Protein AF-A0A1V8UV43-F1 (afdb_monomer_lite)

Foldseek 3Di:
DVVVLVVLVPDPPHDLVVSLVVLVVVLVVCVVVVFDWDAQCPDPVDRIDTNVVSVVVSLVSVLVVLVVVLVVCLPPALVVLLVSLVLLLVLLVVVPDPDDDDDDDDDSNPPDPPSNSVVLNPDDLVVVLVSLCSNLVSCVVVVNLQVSLLSLLVNLVSLLVVCVDPCLVPDDPVVVVVSLVVSLVVLLVSLVVSLVSVVVDLCNNQPDDPVSLVSSLVSLVSSLVSLVVVVVVVVCCVVVVDPDDDDPVSNVVNVVVVLSSLLSNVSSLVVVLSSLVNCCVVCVVVCVPSLQVSVVSLLVVCVVCLLVLSCCHPVNPSLVVVQVSLVVNVPHPPSLLVNQQSLCLAAVQRLDLDCVPSHDHSVHDYDPADAQVSLVVSLVSLLVSCVVDDLLVVLVGPSLVSLVRSVVNHDDDDQDPLLVVQLVQLVCLLQAADFPVLLVQLQQLHDQDTPGDADDCVRPVCLVSCSLVSQLSSLLSNVVVDDDPAQDPLVSLVSSLVSLSSSCSNPVLDLVSLLSNLVSLVVVLLSLLRWLVCVAPVVVVSLSSLSNSLSSLSSSSSSCSVPPDPDPCRLVVLLVSLQVNLVSLVVCCDPPNVLVSQDQPPQWDWDQDPVGTDIDRPHDTDFSLNSLVSSLVSLVSSCVSVVLALLSLLVNLVSLLCQVPPDPVSVPDDDDDRDALVSSLVSLLSSLVSQDDPPPDPPPPDQGDCSSLLVLLVSLVVCVVVVRDFLVSSVVSNVSDPLLPPQDRDPHDDLQDQNNLVSSLSSLVSSCVSGPVLQCVVSLLVNLVSLLSGHDPCVVDPPLVNNLNSLVSSLVSCPVRAADPLRDGDHHADPSHRRNVRQVVVLVVLLSNLVSCLSNLPLPSLLSNLLNLLVCVGSHNPSLVSNVSSLVSNLVSLCVQQVFDAPLLVVQLVVDDPVRCVLLLPLLLVCLAPDDAPRHSLSVSLVSLVVVLVSCVVSDDCVSSLRSNSRSLSVSCVPVSVVRSVVVVVVVVVVVVPDDDDDDDDDDDDDDDDDPDPPDDDDDDDDDDDDDDDDDDDDDDDDDDDDDDDDDDDDGDDSVNSVVSSVSSHPPPPPPDDDDDDDDDDDDDDDDDDDDDDDDDDDDDDDDDDDDDDDDDDDDDDDDDDDDDDDDDDDDDDDDDDDDDDDDDDDDDDDDDDDDDDDDDDDDDDDDDDDDDDDDDDDDDDDDDDDDDDD

pLDDT: mean 76.04, std 21.39, range [23.05, 97.5]

Sequence (1191 aa):
MWCTTLHVAASPTSEQHHVLECMQDLRAELVVNDSPVILLHNNAVMPEISIAILDCKISELSNRDFFAKLAETGSGNPIATIESLEPLLEAMQEGTTDCDDGEQQSNATDSVPSALLQFVSESSTSVKLALWQRLGDAYLAIEYPPMAVGCSFRMLRLVVDDLQGDEFTSATTLDRRSMVLKCIRTSQVLVAELFAHVKDSPAALSCLDDNRLADAVSVLGELLHLLQVFNIFEDGIQVGRVQAPGDDTDVRTFDAVATGVHECQLQIWIIVYGMLNELMKQNGEAYPSPVEDKFDFLRTLHRNLGIRGTCSGLNRFFVRLLKDEFLSMTHVEGYDNEQAQVLYDLYGINCFLNPSFELIEHHCMHDAFIDKGAAMQAVDLLLVQADKLPIRELVRHTLKDTIEKVHGSTTRKKPTEAILRNRSIIRTFLNSPIRPLDLYGCLKGEGSELDVSPVPEADSPLAAKGWYFMIGHISLVKFKSQKRTGPSPSEDVEIAIAFFNQSLEYSTDEWEVWFRLAQAHDTKLEEALWQAEKLNTHMADILQLQRAAIHCYIKALALANRSADLAFDTPKKMTELYADFGMRMYSSAQPPFSMLAFAADGNDRWLSLASGMTQTKTYKPLQRYTAWRFTKEMLTRATRGRPHDWHLQYMLAKVMWKMLTASEGDRQLRTAPPPSPQAVLNALTRAIELVPGKRDSRDTKFQPILEPHYKLVSIAHKLLSSNMIETTQAKAALQATPYIRGVDVPATYDTASTEWPDFMLAVLKNLRAADKSNWHHRISWRMAQVLYDRPVDVEKLGGAEVLRLKATAAKDEMTKHMFSKVMALQIWRPEAERAGRHFVFTTRYVEFIIQCLEQLKDRTSMEMLAKRIRKRTAEYFEHTALWQKLCNAYLRLMRNHAALSEGLETSTFSAVTHEDFDERKVPLQDWMQDTEAGGNPALDVLREVQELKKTNGGLVKVAPIDDLIGDAYAFLFNTIGKTLWLEEQRVKAEELARQPPKVPTPPPRNPAMDFSHIMNSIMGVDGALDQPAKPAVPAPTPTPAVPEAPPRRKPGIGRREIRACAEGCFPKATAQNGTRVVGPIPDHPRVQVVINSSLAELGEAVSAETSAPPSVHDDADDESDLSEFEEEVQEERKPMFPGLAVIGAEESEGFDTAEEGGEGEGGDVEMAEAATGPEMLEPVEAKEGDAQVGA

Secondary structure (DSSP, 8-state):
-HHHHHHHHT-TTS-HHHHHHHHHHHHHHHHHTT---EE-TT-SS-SEE-HHHHHHHHHHHHHHHHHHHHHHHTTT-HHHHHHHHHHHHHHHHHTT----------S-GGGS-HHHHHHHHHS-HHHHHHHHHHHHHHHHHTT-HHHHHHHHHHHHHHHHHTTTSHHHHHS-HHHHHHHHHHHHHHHHHHHHHHHHHHHH-TTTTTT--HHHHHHHHHHHHHHHHHHHHHHHHHHHHHTTSSPPPSSHHHHHHHHHHHHHHHHHHHHHHHHHHHHHHHHHHH-TTT-S-HHHHHHHHHHHHHHHHHHTT-TTHHHHHHHHHHHHHHTT-TTSTTHHHHHHHHHHHHH-----S-HHHH---------SS--HHHHHHHHHHHHHHHHTS-HHHHTTSTHHHHHHHHHHHS--PPPPHHHHHHHHHHHHHHHSPPPHHHHHHHTTT-S----PPP--GGG-HHHHTTHHHHHHHHHHHHHHHS--SS----HHHHHHHHHHHHHHHH-S--HHHHHHHHHHHHHHHHHHTT-HHHHHH-HHHHHHHHHHHHHHHHHHHHHHHHH----TTHHHHHHHHHHHHHHHHHHHTSTTTTTGGG--TT-EEEEEETTEEEEEESSPPPPHHHHHHHHHHHHHHHHHH-TT-HHHHHHHHHHHHHHHT--TTTT-SS--PPPPHHHHHHHHHHHHHTSPP--SSS-TT-----HHHHHHHHHHHHHHHTTSS-HHHHHHHHTTSGGGTTSPPPSS--TT-SHHHHHHHHHHHHHHHH-TT---HHHHHHHHHHHHH----TTSS-HHHHHHHHHHHHHHHHHHHTB-TTS-B--PPPTTSPTTHHHHHHHHHHHHHHHHHHHHT-HHHHHHHHHHHHH-GGGSTTHHHHHHHHHHHHHHHHHHHTTPPTTHHHHHHTSS-HHHHHHHHHHHHHHHHHSPTTS-HHHHHHHHHHHHHHHHTTSS-SHHHHHHHHHHHHHHHHTHHHHHHHHHHHHHHHHHHSSPP---------------S--S----------------------------PPP----PPPHHHHHHHHHTTS-------------------------------------------------------------------PPSSTT----------------------------------PPP-PPPPPPP-------

Radius of gyration: 54.2 Å; chains: 1; bounding box: 112×106×201 Å

Structure (mmCIF, N/CA/C/O backbone):
data_AF-A0A1V8UV43-F1
#
_entry.id   AF-A0A1V8UV43-F1
#
loop_
_atom_site.group_PDB
_atom_site.id
_atom_site.type_symbol
_atom_site.label_atom_id
_atom_site.label_alt_id
_atom_site.label_comp_id
_atom_site.label_asym_id
_atom_site.label_entity_id
_atom_site.label_seq_id
_atom_site.pdbx_PDB_ins_code
_atom_site.Cartn_x
_atom_site.Cartn_y
_atom_site.Cartn_z
_atom_site.occupancy
_atom_site.B_iso_or_equiv
_atom_site.auth_seq_id
_atom_site.auth_comp_id
_atom_site.auth_asym_id
_atom_site.auth_atom_id
_atom_site.pdbx_PDB_model_num
ATOM 1 N N . MET A 1 1 ? 59.336 10.855 -92.381 1.00 72.00 1 MET A N 1
ATOM 2 C CA . MET A 1 1 ? 58.370 10.814 -91.267 1.00 72.00 1 MET A CA 1
ATOM 3 C C . MET A 1 1 ? 58.977 10.219 -90.014 1.00 72.00 1 MET A C 1
ATOM 5 O O . MET A 1 1 ? 59.249 11.000 -89.124 1.00 72.00 1 MET A O 1
ATOM 9 N N . TRP A 1 2 ? 59.308 8.924 -89.951 1.00 76.12 2 TRP A N 1
ATOM 10 C CA . TRP A 1 2 ? 59.811 8.302 -88.711 1.00 76.12 2 TRP A CA 1
ATOM 11 C C . TRP A 1 2 ? 60.968 9.048 -88.010 1.00 76.12 2 TRP A C 1
ATOM 13 O O . TRP A 1 2 ? 60.854 9.336 -86.823 1.00 76.12 2 TRP A O 1
ATOM 23 N N . CYS A 1 3 ? 62.032 9.459 -88.722 1.00 76.00 3 CYS A N 1
ATOM 24 C CA . CYS A 1 3 ? 63.126 10.244 -88.114 1.00 76.00 3 CYS A CA 1
ATOM 25 C C . CYS A 1 3 ? 62.643 11.582 -87.528 1.00 76.00 3 CYS A C 1
ATOM 27 O O . CYS A 1 3 ? 63.173 12.046 -86.524 1.00 76.00 3 CYS A O 1
ATOM 29 N N . THR A 1 4 ? 61.650 12.203 -88.166 1.00 78.44 4 THR A N 1
ATOM 30 C CA . THR A 1 4 ? 61.035 13.461 -87.731 1.00 78.44 4 THR A CA 1
ATOM 31 C C . THR A 1 4 ? 60.205 13.228 -86.474 1.00 78.44 4 THR A C 1
ATOM 33 O O . THR A 1 4 ? 60.427 13.908 -85.481 1.00 78.44 4 THR A O 1
ATOM 36 N N . THR A 1 5 ? 59.340 12.211 -86.477 1.00 77.06 5 THR A N 1
ATOM 37 C CA . THR A 1 5 ? 58.528 11.804 -85.323 1.00 77.06 5 THR A CA 1
ATOM 38 C C . THR A 1 5 ? 59.403 11.481 -84.106 1.00 77.06 5 THR A C 1
ATOM 40 O O . THR A 1 5 ? 59.110 11.937 -83.008 1.00 77.06 5 THR A O 1
ATOM 43 N N . LEU A 1 6 ? 60.528 10.776 -84.292 1.00 75.25 6 LEU A N 1
ATOM 44 C CA . LEU A 1 6 ? 61.485 10.468 -83.218 1.00 75.25 6 LEU A CA 1
ATOM 45 C C . LEU A 1 6 ? 62.240 11.698 -82.707 1.00 75.25 6 LEU A C 1
ATOM 47 O O . LEU A 1 6 ? 62.498 11.803 -81.512 1.00 75.25 6 LEU A O 1
ATOM 51 N N . HIS A 1 7 ? 62.605 12.625 -83.594 1.00 75.94 7 HIS A N 1
ATOM 52 C CA . HIS A 1 7 ? 63.285 13.855 -83.194 1.00 75.94 7 HIS A CA 1
ATOM 53 C C . HIS A 1 7 ? 62.355 14.793 -82.417 1.00 75.94 7 HIS A C 1
ATOM 55 O O . HIS A 1 7 ? 62.774 15.371 -81.417 1.00 75.94 7 HIS A O 1
ATOM 61 N N . VAL A 1 8 ? 61.088 14.890 -82.837 1.00 77.44 8 VAL A N 1
ATOM 62 C CA . VAL A 1 8 ? 60.040 15.604 -82.098 1.00 77.44 8 VAL A CA 1
ATOM 63 C C . VAL A 1 8 ? 59.812 14.916 -80.750 1.00 77.44 8 VAL A C 1
ATOM 65 O O . VAL A 1 8 ? 59.919 15.583 -79.732 1.00 77.44 8 VAL A O 1
ATOM 68 N N . ALA A 1 9 ? 59.654 13.587 -80.713 1.00 69.06 9 ALA A N 1
ATOM 69 C CA . ALA A 1 9 ? 59.487 12.821 -79.472 1.00 69.06 9 ALA A CA 1
ATOM 70 C C . ALA A 1 9 ? 60.664 12.944 -78.481 1.00 69.06 9 ALA A C 1
ATOM 72 O O . ALA A 1 9 ? 60.466 12.824 -77.275 1.00 69.06 9 ALA A O 1
ATOM 73 N N . ALA A 1 10 ? 61.888 13.162 -78.973 1.00 68.19 10 ALA A N 1
ATOM 74 C CA . ALA A 1 10 ? 63.087 13.336 -78.151 1.00 68.19 10 ALA A CA 1
ATOM 75 C C . ALA A 1 10 ? 63.312 14.788 -77.683 1.00 68.19 10 ALA A C 1
ATOM 77 O O . ALA A 1 10 ? 64.237 15.042 -76.907 1.00 68.19 10 ALA A O 1
ATOM 78 N N . SER A 1 11 ? 62.509 15.749 -78.156 1.00 74.06 11 SER A N 1
ATOM 79 C CA . SER A 1 11 ? 62.650 17.160 -77.798 1.00 74.06 11 SER A CA 1
ATOM 80 C C . SER A 1 11 ? 61.930 17.476 -76.480 1.00 74.06 11 SER A C 1
ATOM 82 O O . SER A 1 11 ? 60.718 17.268 -76.392 1.00 74.06 11 SER A O 1
ATOM 84 N N . PRO A 1 12 ? 62.610 18.057 -75.473 1.00 59.50 12 PRO A N 1
ATOM 85 C CA . PRO A 1 12 ? 62.008 18.366 -74.173 1.00 59.50 12 PRO A CA 1
ATOM 86 C C . PRO A 1 12 ? 60.977 19.508 -74.212 1.00 59.50 12 PRO A C 1
ATOM 88 O O . PRO A 1 12 ? 60.305 19.745 -73.217 1.00 59.50 12 PRO A O 1
ATOM 91 N N . THR A 1 13 ? 60.854 20.232 -75.331 1.00 62.19 13 THR A N 1
ATOM 92 C CA . THR A 1 13 ? 59.917 21.360 -75.502 1.00 62.19 13 THR A CA 1
ATOM 93 C C . THR A 1 13 ? 58.702 21.014 -76.364 1.00 62.19 13 THR A C 1
ATOM 95 O O . THR A 1 13 ? 57.970 21.915 -76.766 1.00 62.19 13 THR A O 1
ATOM 98 N N . SER A 1 14 ? 58.533 19.749 -76.747 1.00 65.38 14 SER A N 1
ATOM 99 C CA . SER A 1 14 ? 57.455 19.322 -77.639 1.00 65.38 14 SER A CA 1
ATOM 100 C C . SER A 1 14 ? 56.206 18.921 -76.849 1.00 65.38 14 SER A C 1
ATOM 102 O O . SER A 1 14 ? 56.296 18.196 -75.860 1.00 65.38 14 SER A O 1
ATOM 104 N N . GLU A 1 15 ? 55.034 19.397 -77.278 1.00 69.00 15 GLU A N 1
ATOM 105 C CA . GLU A 1 15 ? 53.761 18.951 -76.708 1.00 69.00 15 GLU A CA 1
ATOM 106 C C . GLU A 1 15 ? 53.518 17.485 -77.088 1.00 69.00 15 GLU A C 1
ATOM 108 O O . GLU A 1 15 ? 53.591 17.104 -78.258 1.00 69.00 15 GLU A O 1
ATOM 113 N N . GLN A 1 16 ? 53.213 16.648 -76.095 1.00 64.06 16 GLN A N 1
ATOM 114 C CA . GLN A 1 16 ? 53.036 15.203 -76.277 1.00 64.06 16 GLN A CA 1
ATOM 115 C C . GLN A 1 16 ? 51.891 14.864 -77.254 1.00 64.06 16 GLN A C 1
ATOM 117 O O . GLN A 1 16 ? 51.962 13.854 -77.952 1.00 64.06 16 GLN A O 1
ATOM 122 N N . HIS A 1 17 ? 50.892 15.744 -77.384 1.00 70.00 17 HIS A N 1
ATOM 123 C CA . HIS A 1 17 ? 49.830 15.646 -78.391 1.00 70.00 17 HIS A CA 1
ATOM 124 C C . HIS A 1 17 ? 50.377 15.694 -79.826 1.00 70.00 17 HIS A C 1
ATOM 126 O O . HIS A 1 17 ? 50.012 14.869 -80.659 1.00 70.00 17 HIS A O 1
ATOM 132 N N . HIS A 1 18 ? 51.342 16.578 -80.087 1.00 75.50 18 HIS A N 1
ATOM 133 C CA . HIS A 1 18 ? 51.985 16.686 -81.393 1.00 75.50 18 HIS A CA 1
ATOM 134 C C . HIS A 1 18 ? 52.838 15.448 -81.721 1.00 75.50 18 HIS A C 1
ATOM 136 O O . HIS A 1 18 ? 52.932 15.027 -82.874 1.00 75.50 18 HIS A O 1
ATOM 142 N N . VAL A 1 19 ? 53.430 14.814 -80.701 1.00 73.81 19 VAL A N 1
ATOM 143 C CA . VAL A 1 19 ? 54.141 13.533 -80.851 1.00 73.81 19 VAL A CA 1
ATOM 144 C C . VAL A 1 19 ? 53.171 12.406 -81.222 1.00 73.81 19 VAL A C 1
ATOM 146 O O . VAL A 1 19 ? 53.498 11.593 -82.088 1.00 73.81 19 VAL A O 1
ATOM 149 N N . LEU A 1 20 ? 51.984 12.368 -80.604 1.00 74.19 20 LEU A N 1
ATOM 150 C CA . LEU A 1 20 ? 50.927 11.400 -80.917 1.00 74.19 20 LEU A CA 1
ATOM 151 C C . LEU A 1 20 ? 50.393 11.576 -82.345 1.00 74.19 20 LEU A C 1
ATOM 153 O O . LEU A 1 20 ? 50.324 10.585 -83.067 1.00 74.19 20 LEU A O 1
ATOM 157 N N . GLU A 1 21 ? 50.109 12.806 -82.787 1.00 76.56 21 GLU A N 1
ATOM 158 C CA . GLU A 1 21 ? 49.725 13.096 -84.181 1.00 76.56 21 GLU A CA 1
ATOM 159 C C . GLU A 1 21 ? 50.804 12.625 -85.163 1.00 76.56 21 GLU A C 1
ATOM 161 O O . GLU A 1 21 ? 50.521 11.878 -86.095 1.00 76.56 21 GLU A O 1
ATOM 166 N N . CYS A 1 22 ? 52.076 12.943 -84.899 1.00 78.31 22 CYS A N 1
ATOM 167 C CA . CYS A 1 22 ? 53.188 12.510 -85.748 1.00 78.31 22 CYS A CA 1
ATOM 168 C C . CYS A 1 22 ? 53.357 10.977 -85.803 1.00 78.31 22 CYS A C 1
ATOM 170 O O . CYS A 1 22 ? 53.946 10.458 -86.758 1.00 78.31 22 CYS A O 1
ATOM 172 N N . MET A 1 23 ? 52.919 10.243 -84.773 1.00 76.38 23 MET A N 1
ATOM 173 C CA . MET A 1 23 ? 52.890 8.775 -84.777 1.00 76.38 23 MET A CA 1
ATOM 174 C C . MET A 1 23 ? 51.648 8.221 -85.485 1.00 76.38 23 MET A C 1
ATOM 176 O O . MET A 1 23 ? 51.764 7.217 -86.187 1.00 76.38 23 MET A O 1
ATOM 180 N N . GLN A 1 24 ? 50.493 8.879 -85.362 1.00 78.00 24 GLN A N 1
ATOM 181 C CA . GLN A 1 24 ? 49.272 8.534 -86.096 1.00 78.00 24 GLN A CA 1
ATOM 182 C C . GLN A 1 24 ? 49.420 8.777 -87.603 1.00 78.00 24 GLN A C 1
ATOM 184 O O . GLN A 1 24 ? 49.025 7.919 -88.388 1.00 78.00 24 GLN A O 1
ATOM 189 N N . ASP A 1 25 ? 50.074 9.864 -88.013 1.00 80.81 25 ASP A N 1
ATOM 190 C CA . ASP A 1 25 ? 50.409 10.144 -89.413 1.00 80.81 25 ASP A CA 1
ATOM 191 C C . ASP A 1 25 ? 51.351 9.077 -89.982 1.00 80.81 25 ASP A C 1
ATOM 193 O O . ASP A 1 25 ? 51.150 8.556 -91.080 1.00 80.81 25 ASP A O 1
ATOM 197 N N . LEU A 1 26 ? 52.361 8.681 -89.197 1.00 79.00 26 LEU A N 1
ATOM 198 C CA . LEU A 1 26 ? 53.272 7.601 -89.570 1.00 79.00 26 LEU A CA 1
ATOM 199 C C . LEU A 1 26 ? 52.536 6.255 -89.701 1.00 79.00 26 LEU A C 1
ATOM 201 O O . LEU A 1 26 ? 52.843 5.478 -90.606 1.00 79.00 26 LEU A O 1
ATOM 205 N N . ARG A 1 27 ? 51.560 5.986 -88.827 1.00 79.12 27 ARG A N 1
ATOM 206 C CA . ARG A 1 27 ? 50.685 4.810 -88.904 1.00 79.12 27 ARG A CA 1
ATOM 207 C C . ARG A 1 27 ? 49.801 4.850 -90.150 1.00 79.12 27 ARG A C 1
ATOM 209 O O . ARG A 1 27 ? 49.737 3.852 -90.862 1.00 79.12 27 ARG A O 1
ATOM 216 N N . ALA A 1 28 ? 49.145 5.977 -90.426 1.00 79.50 28 ALA A N 1
ATOM 217 C CA . ALA A 1 28 ? 48.276 6.150 -91.589 1.00 79.50 28 ALA A CA 1
ATOM 218 C C . ALA A 1 28 ? 49.035 5.873 -92.894 1.00 79.50 28 ALA A C 1
ATOM 220 O O . ALA A 1 28 ? 48.550 5.149 -93.760 1.00 79.50 28 ALA A O 1
ATOM 221 N N . GLU A 1 29 ? 50.273 6.350 -92.990 1.00 79.31 29 GLU A N 1
ATOM 222 C CA . GLU A 1 29 ? 51.135 6.110 -94.146 1.00 79.31 29 GLU A CA 1
ATOM 223 C C . GLU A 1 29 ? 51.602 4.654 -94.265 1.00 79.31 29 GLU A C 1
ATOM 225 O O . GLU A 1 29 ? 51.687 4.121 -95.370 1.00 79.31 29 GLU A O 1
ATOM 230 N N . LEU A 1 30 ? 51.841 3.946 -93.159 1.00 76.50 30 LEU A N 1
ATOM 231 C CA . LEU A 1 30 ? 52.144 2.509 -93.217 1.00 76.50 30 LEU A CA 1
ATOM 232 C C . LEU A 1 30 ? 50.931 1.666 -93.628 1.00 76.50 30 LEU A C 1
ATOM 234 O O . LEU A 1 30 ? 51.104 0.684 -94.347 1.00 76.50 30 LEU A O 1
ATOM 238 N N . VAL A 1 31 ? 49.718 2.065 -93.229 1.00 78.31 31 VAL A N 1
ATOM 239 C CA . VAL A 1 31 ? 48.463 1.424 -93.661 1.00 78.31 31 VAL A CA 1
ATOM 240 C C . VAL A 1 31 ? 48.239 1.621 -95.164 1.00 78.31 31 VAL A C 1
ATOM 242 O O . VAL A 1 31 ? 47.899 0.668 -95.859 1.00 78.31 31 VAL A O 1
ATOM 245 N N . VAL A 1 32 ? 48.484 2.828 -95.686 1.00 80.62 32 VAL A N 1
ATOM 246 C CA . VAL A 1 32 ? 48.366 3.137 -97.125 1.00 80.62 32 VAL A CA 1
ATOM 247 C C . VAL A 1 32 ? 49.363 2.336 -97.973 1.00 80.62 32 VAL A C 1
ATOM 249 O O . VAL A 1 32 ? 49.067 2.007 -99.120 1.00 80.62 32 VAL A O 1
ATOM 252 N N . ASN A 1 33 ? 50.523 1.985 -97.415 1.00 75.44 33 ASN A N 1
ATOM 253 C CA . ASN A 1 33 ? 51.597 1.273 -98.113 1.00 75.44 33 ASN A CA 1
ATOM 254 C C . ASN A 1 33 ? 51.599 -0.254 -97.886 1.00 75.44 33 ASN A C 1
ATOM 256 O O . ASN A 1 33 ? 52.646 -0.884 -98.030 1.00 75.44 33 ASN A O 1
ATOM 260 N N . ASP A 1 34 ? 50.446 -0.855 -97.570 1.00 73.50 34 ASP A N 1
ATOM 261 C CA . ASP A 1 34 ? 50.266 -2.314 -97.426 1.00 73.50 34 ASP A CA 1
ATOM 262 C C . ASP A 1 34 ? 50.986 -2.933 -96.203 1.00 73.50 34 ASP A C 1
ATOM 264 O O . ASP A 1 34 ? 51.353 -4.106 -96.187 1.00 73.50 34 ASP A O 1
ATOM 268 N N . SER A 1 35 ? 51.150 -2.153 -95.127 1.00 69.00 35 SER A N 1
ATOM 269 C CA . SER A 1 35 ? 51.679 -2.601 -93.823 1.00 69.00 35 SER A CA 1
ATOM 270 C C . SER A 1 35 ? 53.109 -3.186 -93.843 1.00 69.00 35 SER A C 1
ATOM 272 O O . SER A 1 35 ? 53.335 -4.286 -93.327 1.00 69.00 35 SER A O 1
ATOM 274 N N . PRO A 1 36 ? 54.117 -2.484 -94.398 1.00 71.88 36 PRO A N 1
ATOM 275 C CA . PRO A 1 36 ? 55.473 -3.013 -94.493 1.00 71.88 36 PRO A CA 1
ATOM 276 C C . PRO A 1 36 ? 56.169 -3.021 -93.122 1.00 71.88 36 PRO A C 1
ATOM 278 O O . PRO A 1 36 ? 56.164 -2.023 -92.404 1.00 71.88 36 PRO A O 1
ATOM 281 N N . VAL A 1 37 ? 56.828 -4.132 -92.782 1.00 75.25 37 VAL A N 1
ATOM 282 C CA . VAL A 1 37 ? 57.694 -4.236 -91.595 1.00 75.25 37 VAL A CA 1
ATOM 283 C C . VAL A 1 37 ? 59.095 -3.731 -91.950 1.00 75.25 37 VAL A C 1
ATOM 285 O O . VAL A 1 37 ? 59.798 -4.347 -92.754 1.00 75.25 37 VAL A O 1
ATOM 288 N N . ILE A 1 38 ? 59.516 -2.603 -91.371 1.00 78.06 38 ILE A N 1
ATOM 289 C CA . ILE A 1 38 ? 60.816 -1.972 -91.653 1.00 78.06 38 ILE A CA 1
ATOM 290 C C . ILE A 1 38 ? 61.764 -2.195 -90.469 1.00 78.06 38 ILE A C 1
ATOM 292 O O . ILE A 1 38 ? 61.595 -1.611 -89.402 1.00 78.06 38 ILE A O 1
ATOM 296 N N . LEU A 1 39 ? 62.800 -3.013 -90.670 1.00 74.81 39 LEU A N 1
ATOM 297 C CA . LEU A 1 39 ? 63.810 -3.324 -89.651 1.00 74.81 39 LEU A CA 1
ATOM 298 C C . LEU A 1 39 ? 64.957 -2.303 -89.653 1.00 74.81 39 LEU A C 1
ATOM 300 O O . LEU A 1 39 ? 65.702 -2.169 -90.628 1.00 74.81 39 LEU A O 1
ATOM 304 N N . LEU A 1 40 ? 65.147 -1.622 -88.526 1.00 76.62 40 LEU A N 1
ATOM 305 C CA . LEU A 1 40 ? 66.179 -0.616 -88.297 1.00 76.62 40 LEU A CA 1
ATOM 306 C C . LEU A 1 40 ? 67.235 -1.129 -87.315 1.00 76.62 40 LEU A C 1
ATOM 308 O O . LEU A 1 40 ? 67.244 -0.809 -86.130 1.00 76.62 40 LEU A O 1
ATOM 312 N N . HIS A 1 41 ? 68.199 -1.868 -87.859 1.00 64.44 41 HIS A N 1
ATOM 313 C CA . HIS A 1 41 ? 69.274 -2.550 -87.129 1.00 64.44 41 HIS A CA 1
ATOM 314 C C . HIS A 1 41 ? 70.161 -1.644 -86.239 1.00 64.44 41 HIS A C 1
ATOM 316 O O . HIS A 1 41 ? 70.858 -2.158 -85.372 1.00 64.44 41 HIS A O 1
ATOM 322 N N . ASN A 1 42 ? 70.136 -0.317 -86.427 1.00 67.06 42 ASN A N 1
ATOM 323 C CA . ASN A 1 42 ? 70.947 0.656 -85.675 1.00 67.06 42 ASN A CA 1
ATOM 324 C C . ASN A 1 42 ? 70.127 1.571 -84.741 1.00 67.06 42 ASN A C 1
ATOM 326 O O . ASN A 1 42 ? 70.667 2.565 -84.254 1.00 67.06 42 ASN A O 1
ATOM 330 N N . ASN A 1 43 ? 68.843 1.283 -84.487 1.00 67.62 43 ASN A N 1
ATOM 331 C CA . ASN A 1 43 ? 68.054 2.026 -83.500 1.00 67.62 43 ASN A CA 1
ATOM 332 C C . ASN A 1 43 ? 67.668 1.137 -82.308 1.00 67.62 43 ASN A C 1
ATOM 334 O O . ASN A 1 43 ? 66.892 0.201 -82.452 1.00 67.62 43 ASN A O 1
ATOM 338 N N . ALA A 1 44 ? 68.174 1.473 -81.118 1.00 62.88 44 ALA A N 1
ATOM 339 C CA . ALA A 1 44 ? 67.852 0.775 -79.873 1.00 62.88 44 ALA A CA 1
ATOM 340 C C . ALA A 1 44 ? 66.450 1.104 -79.315 1.00 62.88 44 ALA A C 1
ATOM 342 O O . ALA A 1 44 ? 65.916 0.335 -78.526 1.00 62.88 44 ALA A O 1
ATOM 343 N N . VAL A 1 45 ? 65.861 2.241 -79.701 1.00 62.19 45 VAL A N 1
ATOM 344 C CA . VAL A 1 45 ? 64.586 2.753 -79.161 1.00 62.19 45 VAL A CA 1
ATOM 345 C C . VAL A 1 45 ? 63.374 2.174 -79.900 1.00 62.19 45 VAL A C 1
ATOM 347 O O . VAL A 1 45 ? 62.332 1.945 -79.292 1.00 62.19 45 VAL A O 1
ATOM 350 N N . MET A 1 46 ? 63.500 1.930 -81.207 1.00 69.19 46 MET A N 1
ATOM 351 C CA . MET A 1 46 ? 62.472 1.290 -82.039 1.00 69.19 46 MET A CA 1
ATOM 352 C C . MET A 1 46 ? 63.169 0.528 -83.184 1.00 69.19 46 MET A C 1
ATOM 354 O O . MET A 1 46 ? 63.394 1.107 -84.252 1.00 69.19 46 MET A O 1
ATOM 358 N N . PRO A 1 47 ? 63.591 -0.729 -82.944 1.00 69.62 47 PRO A N 1
ATOM 359 C CA . PRO A 1 47 ? 64.382 -1.521 -83.893 1.00 69.62 47 PRO A CA 1
ATOM 360 C C . PRO A 1 47 ? 63.559 -2.066 -85.067 1.00 69.62 47 PRO A C 1
ATOM 362 O O . PRO A 1 47 ? 64.117 -2.433 -86.098 1.00 69.62 47 PRO A O 1
ATOM 365 N N . GLU A 1 48 ? 62.238 -2.096 -84.938 1.00 75.94 48 GLU A N 1
ATOM 366 C CA . GLU A 1 48 ? 61.304 -2.486 -85.986 1.00 75.94 48 GLU A CA 1
ATOM 367 C C . GLU A 1 48 ? 60.187 -1.439 -86.053 1.00 75.94 48 GLU A C 1
ATOM 369 O O . GLU A 1 48 ? 59.634 -1.039 -85.029 1.00 75.94 48 GLU A O 1
ATOM 374 N N . ILE A 1 49 ? 59.881 -0.969 -87.262 1.00 76.06 49 ILE A N 1
ATOM 375 C CA . ILE A 1 49 ? 58.712 -0.144 -87.549 1.00 76.06 49 ILE A CA 1
ATOM 376 C C . ILE A 1 49 ? 57.685 -1.060 -88.202 1.00 76.06 49 ILE A C 1
ATOM 378 O O . ILE A 1 49 ? 57.796 -1.403 -89.379 1.00 76.06 49 ILE A O 1
ATOM 382 N N . SER A 1 50 ? 56.690 -1.451 -87.424 1.00 78.06 50 SER A N 1
ATOM 383 C CA . SER A 1 50 ? 55.503 -2.160 -87.885 1.00 78.06 50 SER A CA 1
ATOM 384 C C . SER A 1 50 ? 54.270 -1.500 -87.286 1.00 78.06 50 SER A C 1
ATOM 386 O O . SER A 1 50 ? 54.370 -0.747 -86.313 1.00 78.06 50 SER A O 1
ATOM 388 N N . ILE A 1 51 ? 53.101 -1.774 -87.867 1.00 74.06 51 ILE A N 1
ATOM 389 C CA . ILE A 1 51 ? 51.829 -1.270 -87.336 1.00 74.06 51 ILE A CA 1
ATOM 390 C C . ILE A 1 51 ? 51.653 -1.720 -85.882 1.00 74.06 51 ILE A C 1
ATOM 392 O O . ILE A 1 51 ? 51.322 -0.896 -85.045 1.00 74.06 51 ILE A O 1
ATOM 396 N N . ALA A 1 52 ? 52.007 -2.967 -85.550 1.00 68.12 52 ALA A N 1
ATOM 397 C CA . ALA A 1 52 ? 51.927 -3.484 -84.183 1.00 68.12 52 ALA A CA 1
ATOM 398 C C . ALA A 1 52 ? 52.816 -2.713 -83.185 1.00 68.12 52 ALA A C 1
ATOM 400 O O . ALA A 1 52 ? 52.381 -2.398 -82.080 1.00 68.12 52 ALA A O 1
ATOM 401 N N . ILE A 1 53 ? 54.051 -2.365 -83.566 1.00 71.81 53 ILE A N 1
ATOM 402 C CA . ILE A 1 53 ? 54.973 -1.621 -82.689 1.00 71.81 53 ILE A CA 1
ATOM 403 C C . ILE A 1 53 ? 54.575 -0.146 -82.576 1.00 71.81 53 ILE A C 1
ATOM 405 O O . ILE A 1 53 ? 54.724 0.452 -81.509 1.00 71.81 53 ILE A O 1
ATOM 409 N N . LEU A 1 54 ? 54.045 0.443 -83.650 1.00 72.06 54 LEU A N 1
ATOM 410 C CA . LEU A 1 54 ? 53.491 1.794 -83.612 1.00 72.06 54 LEU A CA 1
ATOM 411 C C . LEU A 1 54 ? 52.214 1.861 -82.783 1.00 72.06 54 LEU A C 1
ATOM 413 O O . LEU A 1 54 ? 52.102 2.770 -81.973 1.00 72.06 54 LEU A O 1
ATOM 417 N N . ASP A 1 55 ? 51.315 0.889 -82.903 1.00 70.12 55 ASP A N 1
ATOM 418 C CA . ASP A 1 55 ? 50.110 0.788 -82.078 1.00 70.12 55 ASP A CA 1
ATOM 419 C C . ASP A 1 55 ? 50.480 0.605 -80.598 1.00 70.12 55 ASP A C 1
ATOM 421 O O . ASP A 1 55 ? 49.945 1.305 -79.739 1.00 70.12 55 ASP A O 1
ATOM 425 N N . CYS A 1 56 ? 51.486 -0.225 -80.295 1.00 67.31 56 CYS A N 1
ATOM 426 C CA . CYS A 1 56 ? 52.024 -0.370 -78.941 1.00 67.31 56 CYS A CA 1
ATOM 427 C C . CYS A 1 56 ? 52.594 0.952 -78.396 1.00 67.31 56 CYS A C 1
ATOM 429 O O . CYS A 1 56 ? 52.348 1.303 -77.243 1.00 67.31 56 CYS A O 1
ATOM 431 N N . LYS A 1 57 ? 53.338 1.715 -79.208 1.00 69.25 57 LYS A N 1
ATOM 432 C CA . LYS A 1 57 ? 53.939 2.992 -78.783 1.00 69.25 57 LYS A CA 1
ATOM 433 C C . LYS A 1 57 ? 52.940 4.143 -78.706 1.00 69.25 57 LYS A C 1
ATOM 435 O O . LYS A 1 57 ? 53.062 4.975 -77.809 1.00 69.25 57 LYS A O 1
ATOM 440 N N . ILE A 1 58 ? 51.948 4.174 -79.593 1.00 71.81 58 ILE A N 1
ATOM 441 C CA . ILE A 1 58 ? 50.809 5.095 -79.527 1.00 71.81 58 ILE A CA 1
ATOM 442 C C . ILE A 1 58 ? 50.008 4.806 -78.255 1.00 71.81 58 ILE A C 1
ATOM 444 O O . ILE A 1 58 ? 49.703 5.740 -77.518 1.00 71.81 58 ILE A O 1
ATOM 448 N N . SER A 1 59 ? 49.752 3.533 -77.938 1.00 67.44 59 SER A N 1
ATOM 449 C CA . SER A 1 59 ? 49.108 3.136 -76.683 1.00 67.44 59 SER A CA 1
ATOM 450 C C . SER A 1 59 ? 49.931 3.540 -75.457 1.00 67.44 59 SER A C 1
ATOM 452 O O . SER A 1 59 ? 49.375 4.091 -74.515 1.00 67.44 59 SER A O 1
ATOM 454 N N . GLU A 1 60 ? 51.250 3.325 -75.454 1.00 69.44 60 GLU A N 1
ATOM 455 C CA . GLU A 1 60 ? 52.130 3.694 -74.333 1.00 69.44 60 GLU A CA 1
ATOM 456 C C . GLU A 1 60 ? 52.136 5.214 -74.083 1.00 69.44 60 GLU A C 1
ATOM 458 O O . GLU A 1 60 ? 52.010 5.667 -72.945 1.00 69.44 60 GLU A O 1
ATOM 463 N N . LEU A 1 61 ? 52.232 6.017 -75.148 1.00 69.38 61 LEU A N 1
ATOM 464 C CA . LEU A 1 61 ? 52.210 7.481 -75.068 1.00 69.38 61 LEU A CA 1
ATOM 465 C C . LEU A 1 61 ? 50.828 8.038 -74.716 1.00 69.38 61 LEU A C 1
ATOM 467 O O . LEU A 1 61 ? 50.757 9.029 -73.988 1.00 69.38 61 LEU A O 1
ATOM 471 N N . SER A 1 62 ? 49.758 7.407 -75.204 1.00 67.06 62 SER A N 1
ATOM 472 C CA . SER A 1 62 ? 48.370 7.752 -74.880 1.00 67.06 62 SER A CA 1
ATOM 473 C C . SER A 1 62 ? 48.053 7.450 -73.416 1.00 67.06 62 SER A C 1
ATOM 475 O O . SER A 1 62 ? 47.531 8.310 -72.712 1.00 67.06 62 SER A O 1
ATOM 477 N N . ASN A 1 63 ? 48.440 6.271 -72.919 1.00 68.38 63 ASN A N 1
ATOM 478 C CA . ASN A 1 63 ? 48.258 5.890 -71.516 1.00 68.38 63 ASN A CA 1
ATOM 479 C C . ASN A 1 63 ? 49.058 6.828 -70.600 1.00 68.38 63 ASN A C 1
ATOM 481 O O . ASN A 1 63 ? 48.536 7.319 -69.601 1.00 68.38 63 ASN A O 1
ATOM 485 N N . ARG A 1 64 ? 50.305 7.157 -70.969 1.00 70.19 64 ARG A N 1
ATOM 486 C CA . ARG A 1 64 ? 51.133 8.111 -70.218 1.00 70.19 64 ARG A CA 1
ATOM 487 C C . ARG A 1 64 ? 50.533 9.520 -70.187 1.00 70.19 64 ARG A C 1
ATOM 489 O O . ARG A 1 64 ? 50.597 10.162 -69.146 1.00 70.19 64 ARG A O 1
ATOM 496 N N . ASP A 1 65 ? 49.975 10.001 -71.300 1.00 69.50 65 ASP A N 1
ATOM 497 C CA . ASP A 1 65 ? 49.304 11.311 -71.376 1.00 69.50 65 ASP A CA 1
ATOM 498 C C . ASP A 1 65 ? 48.031 11.347 -70.515 1.00 69.50 65 ASP A C 1
ATOM 500 O O . ASP A 1 65 ? 47.817 12.298 -69.768 1.00 69.50 65 ASP A O 1
ATOM 504 N N . PHE A 1 66 ? 47.231 10.276 -70.547 1.00 71.75 66 PHE A N 1
ATOM 505 C CA . PHE A 1 66 ? 46.048 10.130 -69.699 1.00 71.75 66 PHE A CA 1
ATOM 506 C C . PHE A 1 66 ? 46.404 10.200 -68.207 1.00 71.75 66 PHE A C 1
ATOM 508 O O . PHE A 1 66 ? 45.869 11.044 -67.491 1.00 71.75 66 PHE A O 1
ATOM 515 N N . PHE A 1 67 ? 47.357 9.386 -67.733 1.00 70.56 67 PHE A N 1
ATOM 516 C CA . PHE A 1 67 ? 47.750 9.392 -66.317 1.00 70.56 67 PHE A CA 1
ATOM 517 C C . PHE A 1 67 ? 48.494 10.669 -65.894 1.00 70.56 67 PHE A C 1
ATOM 519 O O . PHE A 1 67 ? 48.381 11.067 -64.735 1.00 70.56 67 PHE A O 1
ATOM 526 N N . ALA A 1 68 ? 49.212 11.339 -66.804 1.00 70.19 68 ALA A N 1
ATOM 527 C CA . ALA A 1 68 ? 49.828 12.642 -66.537 1.00 70.19 68 ALA A CA 1
ATOM 528 C C . ALA A 1 68 ? 48.770 13.744 -66.365 1.00 70.19 68 ALA A C 1
ATOM 530 O O . ALA A 1 68 ? 48.794 14.457 -65.363 1.00 70.19 68 ALA A O 1
ATOM 531 N N . LYS A 1 69 ? 47.783 13.820 -67.270 1.00 68.00 69 LYS A N 1
ATOM 532 C CA . LYS A 1 69 ? 46.638 14.741 -67.153 1.00 68.00 69 LYS A CA 1
ATOM 533 C C . LYS A 1 69 ? 45.820 14.471 -65.906 1.00 68.00 69 LYS A C 1
ATOM 535 O O . LYS A 1 69 ? 45.438 15.416 -65.219 1.00 68.00 69 LYS A O 1
ATOM 540 N N . LEU A 1 70 ? 45.598 13.195 -65.591 1.00 67.75 70 LEU A N 1
ATOM 541 C CA . LEU A 1 70 ? 44.966 12.779 -64.351 1.00 67.75 70 LEU A CA 1
ATOM 542 C C . LEU A 1 70 ? 45.784 13.315 -63.166 1.00 67.75 70 LEU A C 1
ATOM 544 O O . LEU A 1 70 ? 45.258 14.062 -62.356 1.00 67.75 70 LEU A O 1
ATOM 548 N N . ALA A 1 71 ? 47.086 13.032 -63.069 1.00 63.97 71 ALA A N 1
ATOM 549 C CA . ALA A 1 71 ? 47.946 13.526 -61.987 1.00 63.97 71 ALA A CA 1
ATOM 550 C C . ALA A 1 71 ? 47.937 15.064 -61.827 1.00 63.97 71 ALA A C 1
ATOM 552 O O . ALA A 1 71 ? 47.914 15.539 -60.694 1.00 63.97 71 ALA A O 1
ATOM 553 N N . GLU A 1 72 ? 47.873 15.830 -62.920 1.00 62.44 72 GLU A N 1
ATOM 554 C CA . GLU A 1 72 ? 47.818 17.302 -62.905 1.00 62.44 72 GLU A CA 1
ATOM 555 C C . GLU A 1 72 ? 46.444 17.879 -62.511 1.00 62.44 72 GLU A C 1
ATOM 557 O O . GLU A 1 72 ? 46.376 18.908 -61.841 1.00 62.44 72 GLU A O 1
ATOM 562 N N . THR A 1 73 ? 45.336 17.218 -62.866 1.00 56.16 73 THR A N 1
ATOM 563 C CA . THR A 1 73 ? 43.970 17.645 -62.480 1.00 56.16 73 THR A CA 1
ATOM 564 C C . THR A 1 73 ? 43.611 17.319 -61.026 1.00 56.16 73 THR A C 1
ATOM 566 O O . THR A 1 73 ? 42.641 17.861 -60.489 1.00 56.16 73 THR A O 1
ATOM 569 N N . GLY A 1 74 ? 44.418 16.487 -60.359 1.00 52.47 74 GLY A N 1
ATOM 570 C CA . GLY A 1 74 ? 44.140 15.905 -59.043 1.00 52.47 74 GLY A CA 1
ATOM 571 C C . GLY A 1 74 ? 44.056 16.850 -57.848 1.00 52.47 74 GLY A C 1
ATOM 572 O O . GLY A 1 74 ? 43.690 16.391 -56.775 1.00 52.47 74 GLY A O 1
ATOM 573 N N . SER A 1 75 ? 44.369 18.140 -57.991 1.00 55.50 75 SER A N 1
ATOM 574 C CA . SER A 1 75 ? 44.366 19.076 -56.857 1.00 55.50 75 SER A CA 1
ATOM 575 C C . SER A 1 75 ? 43.346 20.215 -56.949 1.00 55.50 75 SER A C 1
ATOM 577 O O . SER A 1 75 ? 43.327 21.053 -56.053 1.00 55.50 75 SER A O 1
ATOM 579 N N . GLY A 1 76 ? 42.527 20.307 -58.007 1.00 59.06 76 GLY A N 1
ATOM 580 C CA . GLY A 1 76 ? 41.695 21.507 -58.215 1.00 59.06 76 GLY A CA 1
ATOM 581 C C . GLY A 1 76 ? 40.311 21.329 -58.839 1.00 59.06 76 GLY A C 1
ATOM 582 O O . GLY A 1 76 ? 39.500 22.240 -58.696 1.00 59.06 76 GLY A O 1
ATOM 583 N N . ASN A 1 77 ? 40.006 20.213 -59.515 1.00 76.56 77 ASN A N 1
ATOM 584 C CA . ASN A 1 77 ? 38.692 20.018 -60.141 1.00 76.56 77 ASN A CA 1
ATOM 585 C C . ASN A 1 77 ? 38.194 18.560 -60.005 1.00 76.56 77 ASN A C 1
ATOM 587 O O . ASN A 1 77 ? 38.545 17.716 -60.836 1.00 76.56 77 ASN A O 1
ATOM 591 N N . PRO A 1 78 ? 37.376 18.248 -58.981 1.00 77.88 78 PRO A N 1
ATOM 592 C CA . PRO A 1 78 ? 36.870 16.893 -58.756 1.00 77.88 78 PRO A CA 1
ATOM 593 C C . PRO A 1 78 ? 35.929 16.412 -59.873 1.00 77.88 78 PRO A C 1
ATOM 595 O O . PRO A 1 78 ? 35.954 15.237 -60.220 1.00 77.88 78 PRO A O 1
ATOM 598 N N . ILE A 1 79 ? 35.186 17.316 -60.524 1.00 80.31 79 ILE A N 1
ATOM 599 C CA . ILE A 1 79 ? 34.253 16.975 -61.613 1.00 80.31 79 ILE A CA 1
ATOM 600 C C . ILE A 1 79 ? 35.008 16.420 -62.829 1.00 80.31 79 ILE A C 1
ATOM 602 O O . ILE A 1 79 ? 34.637 15.383 -63.363 1.00 80.31 79 ILE A O 1
ATOM 606 N N . ALA A 1 80 ? 36.126 17.045 -63.213 1.00 77.75 80 ALA A N 1
ATOM 607 C CA . ALA A 1 80 ? 36.957 16.563 -64.323 1.00 77.75 80 ALA A CA 1
ATOM 608 C C . ALA A 1 80 ? 37.596 15.187 -64.041 1.00 77.75 80 ALA A C 1
ATOM 610 O O . ALA A 1 80 ? 37.881 14.418 -64.961 1.00 77.75 80 ALA A O 1
ATOM 611 N N . THR A 1 81 ? 37.829 14.867 -62.764 1.00 80.75 81 THR A N 1
ATOM 612 C CA . THR A 1 81 ? 38.322 13.545 -62.347 1.00 80.75 81 THR A CA 1
ATOM 613 C C . THR A 1 81 ? 37.225 12.488 -62.486 1.00 80.75 81 THR A C 1
ATOM 615 O O . THR A 1 81 ? 37.504 11.398 -62.975 1.00 80.75 81 THR A O 1
ATOM 618 N N . ILE A 1 82 ? 35.980 12.823 -62.132 1.00 83.12 82 ILE A N 1
ATOM 619 C CA . ILE A 1 82 ? 34.818 11.939 -62.307 1.00 83.12 82 ILE A CA 1
ATOM 620 C C . ILE A 1 82 ? 34.564 11.685 -63.799 1.00 83.12 82 ILE A C 1
ATOM 622 O O . ILE A 1 82 ? 34.619 10.539 -64.229 1.00 83.12 82 ILE A O 1
ATOM 626 N N . GLU A 1 83 ? 34.439 12.740 -64.615 1.00 81.06 83 GLU A N 1
ATOM 627 C CA . GLU A 1 83 ? 34.176 12.634 -66.065 1.00 81.06 83 GLU A CA 1
ATOM 628 C C . GLU A 1 83 ? 35.227 11.806 -66.832 1.00 81.06 83 GLU A C 1
ATOM 630 O O . GLU A 1 83 ? 34.934 11.269 -67.899 1.00 81.06 83 GLU A O 1
ATOM 635 N N . SER A 1 84 ? 36.457 11.706 -66.313 1.00 78.88 84 SER A N 1
ATOM 636 C CA . SER A 1 84 ? 37.544 10.944 -66.941 1.00 78.88 84 SER A CA 1
ATOM 637 C C . SER A 1 84 ? 37.701 9.515 -66.415 1.00 78.88 84 SER A C 1
ATOM 639 O O . SER A 1 84 ? 38.052 8.631 -67.198 1.00 78.88 84 SER A O 1
ATOM 641 N N . LEU A 1 85 ? 37.477 9.271 -65.118 1.00 81.88 85 LEU A N 1
ATOM 642 C CA . LEU A 1 85 ? 37.668 7.953 -64.499 1.00 81.88 85 LEU A CA 1
ATOM 643 C C . LEU A 1 85 ? 36.406 7.092 -64.490 1.00 81.88 85 LEU A C 1
ATOM 645 O O . LEU A 1 85 ? 36.533 5.882 -64.657 1.00 81.88 85 LEU A O 1
ATOM 649 N N . GLU A 1 86 ? 35.220 7.677 -64.312 1.00 83.25 86 GLU A N 1
ATOM 650 C CA . GLU A 1 86 ? 33.957 6.931 -64.205 1.00 83.25 86 GLU A CA 1
ATOM 651 C C . GLU A 1 86 ? 33.683 6.086 -65.466 1.00 83.25 86 GLU A C 1
ATOM 653 O O . GLU A 1 86 ? 33.607 4.863 -65.328 1.00 83.25 86 GLU A O 1
ATOM 658 N N . PRO A 1 87 ? 33.708 6.631 -66.704 1.00 80.69 87 PRO A N 1
ATOM 659 C CA . PRO A 1 87 ? 33.452 5.825 -67.904 1.00 80.69 87 PRO A CA 1
ATOM 660 C C . PRO A 1 87 ? 34.504 4.732 -68.144 1.00 80.69 87 PRO A C 1
ATOM 662 O O . PRO A 1 87 ? 34.190 3.656 -68.647 1.00 80.69 87 PRO A O 1
ATOM 665 N N . LEU A 1 88 ? 35.769 4.998 -67.791 1.00 80.62 88 LEU A N 1
ATOM 666 C CA . LEU A 1 88 ? 36.864 4.034 -67.932 1.00 80.62 88 LEU A CA 1
ATOM 667 C C . LEU A 1 88 ? 36.680 2.845 -66.982 1.00 80.62 88 LEU A C 1
ATOM 669 O O . LEU A 1 88 ? 36.895 1.701 -67.378 1.00 80.62 88 LEU A O 1
ATOM 673 N N . LEU A 1 89 ? 36.315 3.121 -65.732 1.00 81.44 89 LEU A N 1
ATOM 674 C CA . LEU A 1 89 ? 36.179 2.115 -64.686 1.00 81.44 89 LEU A CA 1
ATOM 675 C C . LEU A 1 89 ? 34.858 1.335 -64.785 1.00 81.44 89 LEU A C 1
ATOM 677 O O . LEU A 1 89 ? 34.848 0.150 -64.455 1.00 81.44 89 LEU A O 1
ATOM 681 N N . GLU A 1 90 ? 33.777 1.941 -65.284 1.00 78.50 90 GLU A N 1
ATOM 682 C CA . GLU A 1 90 ? 32.515 1.241 -65.574 1.00 78.50 90 GLU A CA 1
ATOM 683 C C . GLU A 1 90 ? 32.636 0.318 -66.799 1.00 78.50 90 GLU A C 1
ATOM 685 O O . GLU A 1 90 ? 32.234 -0.843 -66.731 1.00 78.50 90 GLU A O 1
ATOM 690 N N . ALA A 1 91 ? 33.302 0.755 -67.876 1.00 75.19 91 ALA A N 1
ATOM 691 C CA . ALA A 1 91 ? 33.533 -0.081 -69.062 1.00 75.19 91 ALA A CA 1
ATOM 692 C C . ALA A 1 91 ? 34.416 -1.316 -68.782 1.00 75.19 91 ALA A C 1
ATOM 694 O O . ALA A 1 91 ? 34.320 -2.326 -69.478 1.00 75.19 91 ALA A O 1
ATOM 695 N N . MET A 1 92 ? 35.260 -1.273 -67.744 1.00 70.94 92 MET A N 1
ATOM 696 C CA . MET A 1 92 ? 35.981 -2.459 -67.264 1.00 70.94 92 MET A CA 1
ATOM 697 C C . MET A 1 92 ? 35.059 -3.518 -66.645 1.00 70.94 92 MET A C 1
ATOM 699 O O . MET A 1 92 ? 35.451 -4.679 -66.580 1.00 70.94 92 MET A O 1
ATOM 703 N N . GLN A 1 93 ? 33.876 -3.136 -66.159 1.00 64.06 93 GLN A N 1
ATOM 704 C CA . GLN A 1 93 ? 32.955 -4.035 -65.457 1.00 64.06 93 GLN A CA 1
ATOM 705 C C . GLN A 1 93 ? 32.024 -4.774 -66.425 1.00 64.06 93 GLN A C 1
ATOM 707 O O . GLN A 1 93 ? 31.799 -5.974 -66.261 1.00 64.06 93 GLN A O 1
ATOM 712 N N . GLU A 1 94 ? 31.529 -4.089 -67.460 1.00 57.44 94 GLU A N 1
ATOM 713 C CA . GLU A 1 94 ? 30.605 -4.654 -68.461 1.00 57.44 94 GLU A CA 1
ATOM 714 C C . GLU A 1 94 ? 31.246 -5.752 -69.333 1.00 57.44 94 GLU A C 1
ATOM 716 O O . GLU A 1 94 ? 30.550 -6.614 -69.864 1.00 57.44 94 GLU A O 1
ATOM 721 N N . GLY A 1 95 ? 32.580 -5.792 -69.431 1.00 50.28 95 GLY A N 1
ATOM 722 C CA . GLY A 1 95 ? 33.323 -6.805 -70.194 1.00 50.28 95 GLY A CA 1
ATOM 723 C C . GLY A 1 95 ? 33.304 -8.230 -69.617 1.00 50.28 95 GLY A C 1
ATOM 724 O O . GLY A 1 95 ? 33.984 -9.099 -70.159 1.00 50.28 95 GLY A O 1
ATOM 725 N N . THR A 1 96 ? 32.562 -8.476 -68.531 1.00 42.78 96 THR A N 1
ATOM 726 C CA . THR A 1 96 ? 32.608 -9.731 -67.755 1.00 42.78 96 THR A CA 1
ATOM 727 C C . THR A 1 96 ? 31.279 -10.495 -67.678 1.00 42.78 96 THR A C 1
ATOM 729 O O . THR A 1 96 ? 31.227 -11.547 -67.045 1.00 42.78 96 THR A O 1
ATOM 732 N N . THR A 1 97 ? 30.206 -10.029 -68.326 1.00 32.47 97 THR A N 1
ATOM 733 C CA . THR A 1 97 ? 28.908 -10.732 -68.352 1.00 32.47 97 THR A CA 1
ATOM 734 C C . THR A 1 97 ? 28.636 -11.389 -69.707 1.00 32.47 97 THR A C 1
ATOM 736 O O . THR A 1 97 ? 28.103 -10.758 -70.616 1.00 32.47 97 THR A O 1
ATOM 739 N N . ASP A 1 98 ? 28.944 -12.685 -69.826 1.00 35.03 98 ASP A N 1
ATOM 740 C CA . ASP A 1 98 ? 28.376 -13.567 -70.858 1.00 35.03 98 ASP A CA 1
ATOM 741 C C . ASP A 1 98 ? 26.914 -13.876 -70.491 1.00 35.03 98 ASP A C 1
ATOM 743 O O . ASP A 1 98 ? 26.622 -14.902 -69.876 1.00 35.03 98 ASP A O 1
ATOM 747 N N . CYS A 1 99 ? 25.984 -12.979 -70.822 1.00 29.34 99 CYS A N 1
ATOM 748 C CA . CYS A 1 99 ? 24.545 -13.251 -70.783 1.00 29.34 99 CYS A CA 1
ATOM 749 C C . CYS A 1 99 ? 23.861 -12.606 -71.996 1.00 29.34 99 CYS A C 1
ATOM 751 O O . CYS A 1 99 ? 23.795 -11.389 -72.132 1.00 29.34 99 CYS A O 1
ATOM 753 N N . ASP A 1 100 ? 23.381 -13.478 -72.877 1.00 37.78 100 ASP A N 1
ATOM 754 C CA . ASP A 1 100 ? 22.543 -13.218 -74.043 1.00 37.78 100 ASP A CA 1
ATOM 755 C C . ASP A 1 100 ? 21.157 -12.750 -73.569 1.00 37.78 100 ASP A C 1
ATOM 757 O O . ASP A 1 100 ? 20.350 -13.575 -73.158 1.00 37.78 100 ASP A O 1
ATOM 761 N N . ASP A 1 101 ? 20.890 -11.442 -73.577 1.00 32.41 101 ASP A N 1
ATOM 762 C CA . ASP A 1 101 ? 19.523 -10.924 -73.686 1.00 32.41 101 ASP A CA 1
ATOM 763 C C . ASP A 1 101 ? 19.529 -9.523 -74.309 1.00 32.41 101 ASP A C 1
ATOM 765 O O . ASP A 1 101 ? 20.148 -8.571 -73.833 1.00 32.41 101 ASP A O 1
ATOM 769 N N . GLY A 1 102 ? 18.867 -9.426 -75.459 1.00 40.19 102 GLY A N 1
ATOM 770 C CA . GLY A 1 102 ? 18.825 -8.225 -76.270 1.00 40.19 102 GLY A CA 1
ATOM 771 C C . GLY A 1 102 ? 17.794 -7.228 -75.768 1.00 40.19 102 GLY A C 1
ATOM 772 O O . GLY A 1 102 ? 16.631 -7.335 -76.134 1.00 40.19 102 GLY A O 1
ATOM 773 N N . GLU A 1 103 ? 18.244 -6.184 -75.078 1.00 34.16 103 GLU A N 1
ATOM 774 C CA . GLU A 1 103 ? 17.593 -4.874 -75.096 1.00 34.16 103 GLU A CA 1
ATOM 775 C C . GLU A 1 103 ? 18.647 -3.765 -75.209 1.00 34.16 103 GLU A C 1
ATOM 777 O O . GLU A 1 103 ? 19.692 -3.773 -74.567 1.00 34.16 103 GLU A O 1
ATOM 782 N N . GLN A 1 104 ? 18.389 -2.823 -76.115 1.00 43.75 104 GLN A N 1
ATOM 783 C CA . GLN A 1 104 ? 19.278 -1.719 -76.462 1.00 43.75 104 GLN A CA 1
ATOM 784 C C . GLN A 1 104 ? 19.458 -0.765 -75.272 1.00 43.75 104 GLN A C 1
ATOM 786 O O . GLN A 1 104 ? 18.601 0.086 -75.030 1.00 43.75 104 GLN A O 1
ATOM 791 N N . GLN A 1 105 ? 20.599 -0.856 -74.588 1.00 33.81 105 GLN A N 1
ATOM 792 C CA . GLN A 1 105 ? 21.127 0.201 -73.725 1.00 33.81 105 GLN A CA 1
ATOM 793 C C . GLN A 1 105 ? 22.311 0.921 -74.385 1.00 33.81 105 GLN A C 1
ATOM 795 O O . GLN A 1 105 ? 22.991 0.424 -75.278 1.00 33.81 105 GLN A O 1
ATOM 800 N N . SER A 1 106 ? 22.426 2.190 -74.031 1.00 34.34 106 SER A N 1
ATOM 801 C CA . SER A 1 106 ? 22.881 3.310 -74.846 1.00 34.34 106 SER A CA 1
ATOM 802 C C . SER A 1 106 ? 24.389 3.595 -74.802 1.00 34.34 106 SER A C 1
ATOM 804 O O . SER A 1 106 ? 24.919 3.868 -73.736 1.00 34.34 106 SER A O 1
ATOM 806 N N . ASN A 1 107 ? 25.023 3.680 -75.979 1.00 38.44 107 ASN A N 1
ATOM 807 C CA . ASN A 1 107 ? 26.030 4.665 -76.438 1.00 38.44 107 ASN A CA 1
ATOM 808 C C . ASN A 1 107 ? 27.166 5.187 -75.504 1.00 38.44 107 ASN A C 1
ATOM 810 O O . ASN A 1 107 ? 27.698 6.258 -75.797 1.00 38.44 107 ASN A O 1
ATOM 814 N N . ALA A 1 108 ? 27.586 4.499 -74.437 1.00 41.19 108 ALA A N 1
ATOM 815 C CA . ALA A 1 108 ? 28.703 4.953 -73.580 1.00 41.19 108 ALA A CA 1
ATOM 816 C C . ALA A 1 108 ? 30.059 4.263 -73.858 1.00 41.19 108 ALA A C 1
ATOM 818 O O . ALA A 1 108 ? 31.110 4.795 -73.508 1.00 41.19 108 ALA A O 1
ATOM 819 N N . THR A 1 109 ? 30.071 3.116 -74.538 1.00 44.44 109 THR A N 1
ATOM 820 C CA . THR A 1 109 ? 31.283 2.306 -74.776 1.00 44.44 109 THR A CA 1
ATOM 821 C C . THR A 1 109 ? 32.157 2.776 -75.949 1.00 44.44 109 THR A C 1
ATOM 823 O O . THR A 1 109 ? 33.301 2.342 -76.068 1.00 44.44 109 THR A O 1
ATOM 826 N N . ASP A 1 110 ? 31.686 3.720 -76.773 1.00 46.69 110 ASP A N 1
ATOM 827 C CA . ASP A 1 110 ? 32.427 4.230 -77.942 1.00 46.69 110 ASP A CA 1
ATOM 828 C C . ASP A 1 110 ? 33.488 5.306 -77.605 1.00 46.69 110 ASP A C 1
ATOM 830 O O . ASP A 1 110 ? 34.287 5.671 -78.471 1.00 46.69 110 ASP A O 1
ATOM 834 N N . SER A 1 111 ? 33.532 5.839 -76.372 1.00 51.91 111 SER A N 1
ATOM 835 C CA . SER A 1 111 ? 34.428 6.957 -76.007 1.00 51.91 111 SER A CA 1
ATOM 836 C C . SER A 1 111 ? 35.731 6.566 -75.299 1.00 51.91 111 SER A C 1
ATOM 838 O O . SER A 1 111 ? 36.576 7.437 -75.084 1.00 51.91 111 SER A O 1
ATOM 840 N N . VAL A 1 112 ? 35.929 5.294 -74.932 1.00 60.09 112 VAL A N 1
ATOM 841 C CA . VAL A 1 112 ? 37.117 4.843 -74.182 1.00 60.09 112 VAL A CA 1
ATOM 842 C C . VAL A 1 112 ? 38.064 4.042 -75.092 1.00 60.09 112 VAL A C 1
ATOM 844 O O . VAL A 1 112 ? 37.645 3.052 -75.691 1.00 60.09 112 VAL A O 1
ATOM 847 N N . PRO A 1 113 ? 39.359 4.404 -75.211 1.00 66.94 113 PRO A N 1
ATOM 848 C CA . PRO A 1 113 ? 40.308 3.631 -76.013 1.00 66.94 113 PRO A CA 1
ATOM 849 C C . PRO A 1 113 ? 40.465 2.187 -75.498 1.00 66.94 113 PRO A C 1
ATOM 851 O O . PRO A 1 113 ? 40.918 1.974 -74.375 1.00 66.94 113 PRO A O 1
ATOM 854 N N . SER A 1 114 ? 40.179 1.185 -76.341 1.00 63.12 114 SER A N 1
ATOM 855 C CA . SER A 1 114 ? 40.301 -0.252 -76.005 1.00 63.12 114 SER A CA 1
ATOM 856 C C . SER A 1 114 ? 41.688 -0.645 -75.462 1.00 63.12 114 SER A C 1
ATOM 858 O O . SER A 1 114 ? 41.792 -1.481 -74.568 1.00 63.12 114 SER A O 1
ATOM 860 N N . ALA A 1 115 ? 42.753 0.021 -75.918 1.00 64.25 115 ALA A N 1
ATOM 861 C CA . ALA A 1 115 ? 44.113 -0.215 -75.433 1.00 64.25 115 ALA A CA 1
ATOM 862 C C . ALA A 1 115 ? 44.357 0.297 -73.994 1.00 64.25 115 ALA A C 1
ATOM 864 O O . ALA A 1 115 ? 45.175 -0.263 -73.264 1.00 64.25 115 ALA A O 1
ATOM 865 N N . LEU A 1 116 ? 43.629 1.335 -73.564 1.00 68.00 116 LEU A N 1
ATOM 866 C CA . LEU A 1 116 ? 43.651 1.821 -72.181 1.00 68.00 116 LEU A CA 1
ATOM 867 C C . LEU A 1 116 ? 42.887 0.852 -71.267 1.00 68.00 116 LEU A C 1
ATOM 869 O O . LEU A 1 116 ? 43.382 0.523 -70.193 1.00 68.00 116 LEU A O 1
ATOM 873 N N . LEU A 1 117 ? 41.742 0.330 -71.722 1.00 70.50 117 LEU A N 1
ATOM 874 C CA . LEU A 1 117 ? 40.982 -0.704 -71.007 1.00 70.50 117 LEU A CA 1
ATOM 875 C C . LEU A 1 117 ? 41.802 -1.984 -70.814 1.00 70.50 117 LEU A C 1
ATOM 877 O O . LEU A 1 117 ? 41.898 -2.485 -69.695 1.00 70.50 117 LEU A O 1
ATOM 881 N N . GLN A 1 118 ? 42.464 -2.465 -71.871 1.00 70.12 118 GLN A N 1
ATOM 882 C CA . GLN A 1 118 ? 43.328 -3.641 -71.789 1.00 70.12 118 GLN A CA 1
ATOM 883 C C . GLN A 1 118 ? 44.493 -3.411 -70.811 1.00 70.12 118 GLN A C 1
ATOM 885 O O . GLN A 1 118 ? 44.719 -4.230 -69.921 1.00 70.12 118 GLN A O 1
ATOM 890 N N . PHE A 1 119 ? 45.163 -2.256 -70.891 1.00 76.56 119 PHE A N 1
ATOM 891 C CA . PHE A 1 119 ? 46.252 -1.904 -69.976 1.00 76.56 119 PHE A CA 1
ATOM 892 C C . PHE A 1 119 ? 45.814 -1.878 -68.505 1.00 76.56 119 PHE A C 1
ATOM 894 O O . PHE A 1 119 ? 46.515 -2.410 -67.645 1.00 76.56 119 PHE A O 1
ATOM 901 N N . VAL A 1 120 ? 44.662 -1.275 -68.192 1.00 75.38 120 VAL A N 1
ATOM 902 C CA . VAL A 1 120 ? 44.168 -1.235 -66.808 1.00 75.38 120 VAL A CA 1
ATOM 903 C C . VAL A 1 120 ? 43.693 -2.623 -66.359 1.00 75.38 120 VAL A C 1
ATOM 905 O O . VAL A 1 120 ? 43.939 -2.996 -65.211 1.00 75.38 120 VAL A O 1
ATOM 908 N N . SER A 1 121 ? 43.108 -3.436 -67.246 1.00 72.88 121 SER A N 1
ATOM 909 C CA . SER A 1 121 ? 42.701 -4.816 -66.934 1.00 72.88 121 SER A CA 1
ATOM 910 C C . SER A 1 121 ? 43.885 -5.732 -66.587 1.00 72.88 121 SER A C 1
ATOM 912 O O . SER A 1 121 ? 43.801 -6.485 -65.617 1.00 72.88 121 SER A O 1
ATOM 914 N N . GLU A 1 122 ? 45.014 -5.587 -67.287 1.00 74.44 122 GLU A N 1
ATOM 915 C CA . GLU A 1 122 ? 46.259 -6.342 -67.069 1.00 74.44 122 GLU A CA 1
ATOM 916 C C . GLU A 1 122 ? 47.128 -5.751 -65.940 1.00 74.44 122 GLU A C 1
ATOM 918 O O . GLU A 1 122 ? 48.123 -6.345 -65.524 1.00 74.44 122 GLU A O 1
ATOM 923 N N . SER A 1 123 ? 46.773 -4.569 -65.426 1.00 79.19 123 SER A N 1
ATOM 924 C CA . SER A 1 123 ? 47.522 -3.913 -64.355 1.00 79.19 123 SER A CA 1
ATOM 925 C C . SER A 1 123 ? 47.318 -4.586 -62.991 1.00 79.19 123 SER A C 1
ATOM 927 O O . SER A 1 123 ? 46.270 -5.169 -62.701 1.00 79.19 123 SER A O 1
ATOM 929 N N . SER A 1 124 ? 48.324 -4.462 -62.117 1.00 80.38 124 SER A N 1
ATOM 930 C CA . SER A 1 124 ? 48.266 -4.992 -60.749 1.00 80.38 124 SER A CA 1
ATOM 931 C C . SER A 1 124 ? 47.081 -4.419 -59.964 1.00 80.38 124 SER A C 1
ATOM 933 O O . SER A 1 124 ? 46.773 -3.229 -60.090 1.00 80.38 124 SER A O 1
ATOM 935 N N . THR A 1 125 ? 46.513 -5.199 -59.046 1.00 80.94 125 THR A N 1
ATOM 936 C CA . THR A 1 125 ? 45.382 -4.780 -58.200 1.00 80.94 125 THR A CA 1
ATOM 937 C C . THR A 1 125 ? 45.663 -3.500 -57.411 1.00 80.94 125 THR A C 1
ATOM 939 O O . THR A 1 125 ? 44.776 -2.674 -57.234 1.00 80.94 125 THR A O 1
ATOM 942 N N . SER A 1 126 ? 46.923 -3.235 -57.047 1.00 82.50 126 SER A N 1
ATOM 943 C CA . SER A 1 126 ? 47.312 -1.984 -56.368 1.00 82.50 126 SER A CA 1
ATOM 944 C C . SER A 1 126 ? 47.050 -0.730 -57.219 1.00 82.50 126 SER A C 1
ATOM 946 O O . SER A 1 126 ? 46.690 0.313 -56.679 1.00 82.50 126 SER A O 1
ATOM 948 N N . VAL A 1 127 ? 47.207 -0.824 -58.545 1.00 82.00 127 VAL A N 1
ATOM 949 C CA . VAL A 1 127 ? 46.924 0.277 -59.484 1.00 82.00 127 VAL A CA 1
ATOM 950 C C . VAL A 1 127 ? 45.418 0.455 -59.642 1.00 82.00 127 VAL A C 1
ATOM 952 O O . VAL A 1 127 ? 44.932 1.580 -59.560 1.00 82.00 127 VAL A O 1
ATOM 955 N N . LYS A 1 128 ? 44.672 -0.648 -59.787 1.00 84.62 128 LYS A N 1
ATOM 956 C CA . LYS A 1 128 ? 43.203 -0.626 -59.854 1.00 84.62 128 LYS A CA 1
ATOM 957 C C . LYS A 1 128 ? 42.602 0.021 -58.599 1.00 84.62 128 LYS A C 1
ATOM 959 O O . LYS A 1 128 ? 41.785 0.927 -58.718 1.00 84.62 128 LYS A O 1
ATOM 964 N N . LEU A 1 129 ? 43.070 -0.364 -57.409 1.00 85.88 129 LEU A N 1
ATOM 965 C CA . LEU A 1 129 ? 42.636 0.221 -56.134 1.00 85.88 129 LEU A CA 1
ATOM 966 C C . LEU A 1 129 ? 42.926 1.722 -56.042 1.00 85.88 129 LEU A C 1
ATOM 968 O O . LEU A 1 129 ? 42.071 2.471 -55.586 1.00 85.88 129 LEU A O 1
ATOM 972 N N . ALA A 1 130 ? 44.091 2.181 -56.506 1.00 85.50 130 ALA A N 1
ATOM 973 C CA . ALA A 1 130 ? 44.426 3.605 -56.489 1.00 85.50 130 ALA A CA 1
ATOM 974 C C . ALA A 1 130 ? 43.513 4.442 -57.405 1.00 85.50 130 ALA A C 1
ATOM 976 O O . ALA A 1 130 ? 43.196 5.583 -57.073 1.00 85.50 130 ALA A O 1
ATOM 977 N N . LEU A 1 131 ? 43.081 3.888 -58.544 1.00 86.38 131 LEU A N 1
ATOM 978 C CA . LEU A 1 131 ? 42.141 4.559 -59.449 1.00 86.38 131 LEU A CA 1
ATOM 979 C C . LEU A 1 131 ? 40.735 4.638 -58.850 1.00 86.38 131 LEU A C 1
ATOM 981 O O . LEU A 1 131 ? 40.125 5.704 -58.894 1.00 86.38 131 LEU A O 1
ATOM 985 N N . TRP A 1 132 ? 40.259 3.551 -58.239 1.00 89.38 132 TRP A N 1
ATOM 986 C CA . TRP A 1 132 ? 38.971 3.533 -57.545 1.00 89.38 132 TRP A CA 1
ATOM 987 C C . TRP A 1 132 ? 38.946 4.442 -56.313 1.00 89.38 132 TRP A C 1
ATOM 989 O O . TRP A 1 132 ? 37.994 5.204 -56.164 1.00 89.38 132 TRP A O 1
ATOM 999 N N . GLN A 1 133 ? 39.999 4.440 -55.484 1.00 88.38 133 GLN A N 1
ATOM 1000 C CA . GLN A 1 133 ? 40.108 5.358 -54.341 1.00 88.38 133 GLN A CA 1
ATOM 1001 C C . GLN A 1 133 ? 40.018 6.808 -54.812 1.00 88.38 133 GLN A C 1
ATOM 1003 O O . GLN A 1 133 ? 39.288 7.616 -54.254 1.00 88.38 133 GLN A O 1
ATOM 1008 N N . ARG A 1 134 ? 40.728 7.129 -55.895 1.00 86.12 134 ARG A N 1
ATOM 1009 C CA . ARG A 1 134 ? 40.763 8.478 -56.445 1.00 86.12 134 ARG A CA 1
ATOM 1010 C C . ARG A 1 134 ? 39.414 8.936 -57.004 1.00 86.12 134 ARG A C 1
ATOM 1012 O O . ARG A 1 134 ? 39.082 10.114 -56.886 1.00 86.12 134 ARG A O 1
ATOM 1019 N N . LEU A 1 135 ? 38.658 8.029 -57.621 1.00 87.50 135 LEU A N 1
ATOM 1020 C CA . LEU A 1 135 ? 37.283 8.301 -58.034 1.00 87.50 135 LEU A CA 1
ATOM 1021 C C . LEU A 1 135 ? 36.382 8.524 -56.803 1.00 87.50 135 LEU A C 1
ATOM 1023 O O . LEU A 1 135 ? 35.623 9.491 -56.773 1.00 87.50 135 LEU A O 1
ATOM 1027 N N . GLY A 1 136 ? 36.530 7.699 -55.761 1.00 86.94 136 GLY A N 1
ATOM 1028 C CA . GLY A 1 136 ? 35.833 7.859 -54.480 1.00 86.94 136 GLY A CA 1
ATOM 1029 C C . GLY A 1 136 ? 36.094 9.216 -53.815 1.00 86.94 136 GLY A C 1
ATOM 1030 O O . GLY A 1 136 ? 35.147 9.930 -53.487 1.00 86.94 136 GLY A O 1
ATOM 1031 N N . ASP A 1 137 ? 37.360 9.627 -53.707 1.00 87.00 137 ASP A N 1
ATOM 1032 C CA . ASP A 1 137 ? 37.764 10.924 -53.148 1.00 87.00 137 ASP A CA 1
ATOM 1033 C C . ASP A 1 137 ? 37.155 12.099 -53.936 1.00 87.00 137 ASP A C 1
ATOM 1035 O O . ASP A 1 137 ? 36.744 13.107 -53.356 1.00 87.00 137 ASP A O 1
ATOM 1039 N N . ALA A 1 138 ? 37.056 11.971 -55.265 1.00 87.12 138 ALA A N 1
ATOM 1040 C CA . ALA A 1 138 ? 36.427 12.978 -56.113 1.00 87.12 138 ALA A CA 1
ATOM 1041 C C . ALA A 1 138 ? 34.911 13.084 -55.861 1.00 87.12 138 ALA A C 1
ATOM 1043 O O . ALA A 1 138 ? 34.392 14.201 -55.802 1.00 87.12 138 ALA A O 1
ATOM 1044 N N . TYR A 1 139 ? 34.213 11.961 -55.642 1.00 88.38 139 TYR A N 1
ATOM 1045 C CA . TYR A 1 139 ? 32.802 11.963 -55.234 1.00 88.38 139 TYR A CA 1
ATOM 1046 C C . TYR A 1 139 ? 32.592 12.558 -53.837 1.00 88.38 139 TYR A C 1
ATOM 1048 O O . TYR A 1 139 ? 31.645 13.318 -53.629 1.00 88.38 139 TYR A O 1
ATOM 1056 N N . LEU A 1 140 ? 33.485 12.279 -52.884 1.00 86.56 140 LEU A N 1
ATOM 1057 C CA . LEU A 1 140 ? 33.440 12.904 -51.559 1.00 86.56 140 LEU A CA 1
ATOM 1058 C C . LEU A 1 140 ? 33.664 14.420 -51.642 1.00 86.56 140 LEU A C 1
ATOM 1060 O O . LEU A 1 140 ? 32.976 15.178 -50.959 1.00 86.56 140 LEU A O 1
ATOM 1064 N N . ALA A 1 141 ? 34.560 14.878 -52.521 1.00 86.62 141 ALA A N 1
ATOM 1065 C CA . ALA A 1 141 ? 34.832 16.299 -52.736 1.00 86.62 141 ALA A CA 1
ATOM 1066 C C . ALA A 1 141 ? 33.649 17.080 -53.344 1.00 86.62 141 ALA A C 1
ATOM 1068 O O . ALA A 1 141 ? 33.595 18.300 -53.191 1.00 86.62 141 ALA A O 1
ATOM 1069 N N . ILE A 1 142 ? 32.705 16.401 -54.010 1.00 88.06 142 ILE A N 1
ATOM 1070 C CA . ILE A 1 142 ? 31.437 16.990 -54.481 1.00 88.06 142 ILE A CA 1
ATOM 1071 C C . ILE A 1 142 ? 30.251 16.687 -53.552 1.00 88.06 142 ILE A C 1
ATOM 1073 O O . ILE A 1 142 ? 29.105 16.889 -53.947 1.00 88.06 142 ILE A O 1
ATOM 1077 N N . GLU A 1 143 ? 30.514 16.198 -52.335 1.00 84.38 143 GLU A N 1
ATOM 1078 C CA . GLU A 1 143 ? 29.498 15.835 -51.339 1.00 84.38 143 GLU A CA 1
ATOM 1079 C C . GLU A 1 143 ? 28.484 14.799 -51.859 1.00 84.38 143 GLU A C 1
ATOM 1081 O O . GLU A 1 143 ? 27.296 14.845 -51.531 1.00 84.38 143 GLU A O 1
ATOM 1086 N N . TYR A 1 144 ? 28.957 13.808 -52.626 1.00 85.88 144 TYR A N 1
ATOM 1087 C CA . TYR A 1 144 ? 28.140 12.697 -53.124 1.00 85.88 144 TYR A CA 1
ATOM 1088 C C . TYR A 1 144 ? 28.570 11.323 -52.558 1.00 85.88 144 TYR A C 1
ATOM 1090 O O . TYR A 1 144 ? 29.100 10.479 -53.284 1.00 85.88 144 TYR A O 1
ATOM 1098 N N . PRO A 1 145 ? 28.314 11.050 -51.258 1.00 84.31 145 PRO A N 1
ATOM 1099 C CA . PRO A 1 145 ? 28.681 9.795 -50.594 1.00 84.31 145 PRO A CA 1
ATOM 1100 C C . PRO A 1 145 ? 28.220 8.485 -51.258 1.00 84.31 145 PRO A C 1
ATOM 1102 O O . PRO A 1 145 ? 28.986 7.526 -51.190 1.00 84.31 145 PRO A O 1
ATOM 1105 N N . PRO A 1 146 ? 27.028 8.381 -51.891 1.00 86.25 146 PRO A N 1
ATOM 1106 C CA . PRO A 1 146 ? 26.553 7.098 -52.414 1.00 86.25 146 PRO A CA 1
ATOM 1107 C C . PRO A 1 146 ? 27.485 6.459 -53.447 1.00 86.25 146 PRO A C 1
ATOM 1109 O O . PRO A 1 146 ? 27.737 5.256 -53.404 1.00 86.25 146 PRO A O 1
ATOM 1112 N N . MET A 1 147 ? 28.048 7.267 -54.348 1.00 86.19 147 MET A N 1
ATOM 1113 C CA . MET A 1 147 ? 28.981 6.767 -55.361 1.00 86.19 147 MET A CA 1
ATOM 1114 C C . MET A 1 147 ? 30.374 6.506 -54.799 1.00 86.19 147 MET A C 1
ATOM 1116 O O . MET A 1 147 ? 31.039 5.573 -55.246 1.00 86.19 147 MET A O 1
ATOM 1120 N N . ALA A 1 148 ? 30.796 7.256 -53.776 1.00 87.19 148 ALA A N 1
ATOM 1121 C CA . ALA A 1 148 ? 32.024 6.953 -53.046 1.00 87.19 148 ALA A CA 1
ATOM 1122 C C . ALA A 1 148 ? 31.936 5.575 -52.365 1.00 87.19 148 ALA A C 1
ATOM 1124 O O . ALA A 1 148 ? 32.829 4.748 -52.529 1.00 87.19 148 ALA A O 1
ATOM 1125 N N . VAL A 1 149 ? 30.812 5.278 -51.705 1.00 87.81 149 VAL A N 1
ATOM 1126 C CA . VAL A 1 149 ? 30.536 3.960 -51.109 1.00 87.81 149 VAL A CA 1
ATOM 1127 C C . VAL A 1 149 ? 30.489 2.857 -52.170 1.00 87.81 149 VAL A C 1
ATOM 1129 O O . VAL A 1 149 ? 31.058 1.783 -51.969 1.00 87.81 149 VAL A O 1
ATOM 1132 N N . GLY A 1 150 ? 29.884 3.133 -53.331 1.00 87.00 150 GLY A N 1
ATOM 1133 C CA . GLY A 1 150 ? 29.936 2.238 -54.488 1.00 87.00 150 GLY A CA 1
ATOM 1134 C C . GLY A 1 150 ? 31.372 1.911 -54.917 1.00 87.00 150 GLY A C 1
ATOM 1135 O O . GLY A 1 150 ? 31.700 0.740 -55.114 1.00 87.00 150 GLY A O 1
ATOM 1136 N N . CYS A 1 151 ? 32.256 2.913 -54.985 1.00 88.56 151 CYS A N 1
ATOM 1137 C CA . CYS A 1 151 ? 33.677 2.713 -55.287 1.00 88.56 151 CYS A CA 1
ATOM 1138 C C . CYS A 1 151 ? 34.361 1.827 -54.236 1.00 88.56 151 CYS A C 1
ATOM 1140 O O . CYS A 1 151 ? 35.076 0.893 -54.599 1.00 88.56 151 CYS A O 1
ATOM 1142 N N . SER A 1 152 ? 34.103 2.053 -52.947 1.00 89.00 152 SER A N 1
ATOM 1143 C CA . SER A 1 152 ? 34.674 1.250 -51.860 1.00 89.00 152 SER A CA 1
ATOM 1144 C C . SER A 1 152 ? 34.227 -0.220 -51.904 1.00 89.00 152 SER A C 1
ATOM 1146 O O . SER A 1 152 ? 35.052 -1.110 -51.687 1.00 89.00 152 SER A O 1
ATOM 1148 N N . PHE A 1 153 ? 32.967 -0.518 -52.253 1.00 90.31 153 PHE A N 1
ATOM 1149 C CA . PHE A 1 153 ? 32.526 -1.905 -52.473 1.00 90.31 153 PHE A CA 1
ATOM 1150 C C . PHE A 1 153 ? 33.243 -2.561 -53.656 1.00 90.31 153 PHE A C 1
ATOM 1152 O O . PHE A 1 153 ? 33.652 -3.718 -53.561 1.00 90.31 153 PHE A O 1
ATOM 1159 N N . ARG A 1 154 ? 33.473 -1.820 -54.748 1.00 88.75 154 ARG A N 1
ATOM 1160 C CA . ARG A 1 154 ? 34.252 -2.324 -55.892 1.00 88.75 154 ARG A CA 1
ATOM 1161 C C . ARG A 1 154 ? 35.710 -2.576 -55.528 1.00 88.75 154 ARG A C 1
ATOM 1163 O O . ARG A 1 154 ? 36.276 -3.588 -55.932 1.00 88.75 154 ARG A O 1
ATOM 1170 N N . MET A 1 155 ? 36.312 -1.706 -54.722 1.00 89.81 155 MET A N 1
ATOM 1171 C CA . MET A 1 155 ? 37.650 -1.939 -54.176 1.00 89.81 155 MET A CA 1
ATOM 1172 C C . MET A 1 155 ? 37.697 -3.205 -53.321 1.00 89.81 155 MET A C 1
ATOM 1174 O O . MET A 1 155 ? 38.641 -3.984 -53.438 1.00 89.81 155 MET A O 1
ATOM 1178 N N . LEU A 1 156 ? 36.667 -3.443 -52.506 1.00 90.88 156 LEU A N 1
ATOM 1179 C CA . LEU A 1 156 ? 36.564 -4.655 -51.703 1.00 90.88 156 LEU A CA 1
ATOM 1180 C C . LEU A 1 156 ? 36.431 -5.908 -52.581 1.00 90.88 156 LEU A C 1
ATOM 1182 O O . LEU A 1 156 ? 37.125 -6.890 -52.327 1.00 90.88 156 LEU A O 1
ATOM 1186 N N . ARG A 1 157 ? 35.621 -5.851 -53.650 1.00 91.12 157 ARG A N 1
ATOM 1187 C CA . ARG A 1 157 ? 35.490 -6.941 -54.632 1.00 91.12 157 ARG A CA 1
ATOM 1188 C C . ARG A 1 157 ? 36.842 -7.307 -55.240 1.00 91.12 157 ARG A C 1
ATOM 1190 O O . ARG A 1 157 ? 37.230 -8.467 -55.187 1.00 91.12 157 ARG A O 1
ATOM 1197 N N . LEU A 1 158 ? 37.594 -6.313 -55.722 1.00 89.06 158 LEU A N 1
ATOM 1198 C CA . LEU A 1 158 ? 38.925 -6.523 -56.306 1.00 89.06 158 LEU A CA 1
ATOM 1199 C C . LEU A 1 158 ? 39.897 -7.201 -55.329 1.00 89.06 158 LEU A C 1
ATOM 1201 O O . LEU A 1 158 ? 40.665 -8.071 -55.724 1.00 89.06 158 LEU A O 1
ATOM 1205 N N . VAL A 1 159 ? 39.863 -6.812 -54.051 1.00 89.56 159 VAL A N 1
ATOM 1206 C CA . VAL A 1 159 ? 40.725 -7.398 -53.012 1.00 89.56 159 VAL A CA 1
ATOM 1207 C C . VAL A 1 159 ? 40.353 -8.855 -52.716 1.00 89.56 159 VAL A C 1
ATOM 1209 O O . VAL A 1 159 ? 41.244 -9.669 -52.482 1.00 89.56 159 VAL A O 1
ATOM 1212 N N . VAL A 1 160 ? 39.062 -9.197 -52.726 1.00 88.50 160 VAL A N 1
ATOM 1213 C CA . VAL A 1 160 ? 38.587 -10.570 -52.488 1.00 88.50 160 VAL A CA 1
ATOM 1214 C C . VAL A 1 160 ? 38.837 -11.468 -53.705 1.00 88.50 160 VAL A C 1
ATOM 1216 O O . VAL A 1 160 ? 39.295 -12.600 -53.538 1.00 88.50 160 VAL A O 1
ATOM 1219 N N . ASP A 1 161 ? 38.628 -10.956 -54.920 1.00 87.25 161 ASP A N 1
ATOM 1220 C CA . ASP A 1 161 ? 38.862 -11.686 -56.173 1.00 87.25 161 ASP A CA 1
ATOM 1221 C C . ASP A 1 161 ? 40.340 -12.065 -56.366 1.00 87.25 161 ASP A C 1
ATOM 1223 O O . ASP A 1 161 ? 40.637 -13.146 -56.881 1.00 87.25 161 ASP A O 1
ATOM 1227 N N . ASP A 1 162 ? 41.282 -11.255 -55.863 1.00 84.81 162 ASP A N 1
ATOM 1228 C CA . ASP A 1 162 ? 42.716 -11.591 -55.843 1.00 84.81 162 ASP A CA 1
ATOM 1229 C C . ASP A 1 162 ? 43.000 -12.934 -55.134 1.00 84.81 162 ASP A C 1
ATOM 1231 O O . ASP A 1 162 ? 43.951 -13.637 -55.487 1.00 84.81 162 ASP A O 1
ATOM 1235 N N . LEU A 1 163 ? 42.184 -13.327 -54.144 1.00 83.62 163 LEU A N 1
ATOM 1236 C CA . LEU A 1 163 ? 42.314 -14.620 -53.456 1.00 83.62 163 LEU A CA 1
ATOM 1237 C C . LEU A 1 163 ? 41.738 -15.796 -54.257 1.00 83.62 163 LEU A C 1
ATOM 1239 O O . LEU A 1 163 ? 42.021 -16.952 -53.936 1.00 83.62 163 LEU A O 1
ATOM 1243 N N . GLN A 1 164 ? 40.928 -15.516 -55.276 1.00 81.44 164 GLN A N 1
ATOM 1244 C CA . GLN A 1 164 ? 40.316 -16.510 -56.159 1.00 81.44 164 GLN A CA 1
ATOM 1245 C C . GLN A 1 164 ? 41.093 -16.671 -57.478 1.00 81.44 164 GLN A C 1
ATOM 1247 O O . GLN A 1 164 ? 40.892 -17.657 -58.186 1.00 81.44 164 GLN A O 1
ATOM 1252 N N . GLY A 1 165 ? 42.005 -15.744 -57.788 1.00 80.25 165 GLY A N 1
ATOM 1253 C CA . GLY A 1 165 ? 42.787 -15.732 -59.023 1.00 80.25 165 GLY A CA 1
ATOM 1254 C C . GLY A 1 165 ? 43.876 -16.810 -59.135 1.00 80.25 165 GLY A C 1
ATOM 1255 O O . GLY A 1 165 ? 44.360 -17.383 -58.152 1.00 80.25 165 GLY A O 1
ATOM 1256 N N . ASP A 1 166 ? 44.326 -17.038 -60.371 1.00 72.19 166 ASP A N 1
ATOM 1257 C CA . ASP A 1 166 ? 45.361 -18.027 -60.715 1.00 72.19 166 ASP A CA 1
ATOM 1258 C C . ASP A 1 166 ? 46.721 -17.744 -60.049 1.00 72.19 166 ASP A C 1
ATOM 1260 O O . ASP A 1 166 ? 47.485 -18.664 -59.737 1.00 72.19 166 ASP A O 1
ATOM 1264 N N . GLU A 1 167 ? 47.025 -16.474 -59.765 1.00 74.94 167 GLU A N 1
ATOM 1265 C CA . GLU A 1 167 ? 48.244 -16.074 -59.052 1.00 74.94 167 GLU A CA 1
ATOM 1266 C C . GLU A 1 167 ? 48.266 -16.594 -57.607 1.00 74.94 167 GLU A C 1
ATOM 1268 O O . GLU A 1 167 ? 49.312 -17.011 -57.111 1.00 74.94 167 GLU A O 1
ATOM 1273 N N . PHE A 1 168 ? 47.113 -16.654 -56.934 1.00 80.69 168 PHE A N 1
ATOM 1274 C CA . PHE A 1 168 ? 47.023 -17.178 -55.572 1.00 80.69 168 PHE A CA 1
ATOM 1275 C C . PHE A 1 168 ? 47.102 -18.708 -55.530 1.00 80.69 168 PHE A C 1
ATOM 1277 O O . PHE A 1 168 ? 47.750 -19.280 -54.646 1.00 80.69 168 PHE A O 1
ATOM 1284 N N . THR A 1 169 ? 46.454 -19.392 -56.478 1.00 80.56 169 THR A N 1
ATOM 1285 C CA . THR A 1 169 ? 46.441 -20.865 -56.523 1.00 80.56 169 THR A CA 1
ATOM 1286 C C . THR A 1 169 ? 47.808 -21.446 -56.887 1.00 80.56 169 THR A C 1
ATOM 1288 O O . THR A 1 169 ? 48.164 -22.521 -56.395 1.00 80.56 169 THR A O 1
ATOM 1291 N N . SER A 1 170 ? 48.597 -20.716 -57.681 1.00 80.00 170 SER A N 1
ATOM 1292 C CA . SER A 1 170 ? 49.955 -21.092 -58.094 1.00 80.00 170 SER A CA 1
ATOM 1293 C C . SER A 1 170 ? 51.068 -20.659 -57.123 1.00 80.00 170 SER A C 1
ATOM 1295 O O . SER A 1 170 ? 52.193 -21.156 -57.230 1.00 80.00 170 SER A O 1
ATOM 1297 N N . ALA A 1 171 ? 50.776 -19.790 -56.148 1.00 83.88 171 ALA A N 1
ATOM 1298 C CA . ALA A 1 171 ? 51.747 -19.281 -55.177 1.00 83.88 171 ALA A CA 1
ATOM 1299 C C . ALA A 1 171 ? 52.163 -20.306 -54.099 1.00 83.88 171 ALA A C 1
ATOM 1301 O O . ALA A 1 171 ? 51.442 -21.250 -53.759 1.00 83.88 171 ALA A O 1
ATOM 1302 N N . THR A 1 172 ? 53.344 -20.097 -53.501 1.00 87.19 172 THR A N 1
ATOM 1303 C CA . THR A 1 172 ? 53.847 -20.952 -52.412 1.00 87.19 172 THR A CA 1
ATOM 1304 C C . THR A 1 172 ? 53.031 -20.774 -51.128 1.00 87.19 172 THR A C 1
ATOM 1306 O O . THR A 1 172 ? 52.408 -19.740 -50.906 1.00 87.19 172 THR A O 1
ATOM 1309 N N . THR A 1 173 ? 53.052 -21.754 -50.216 1.00 83.88 173 THR A N 1
ATOM 1310 C CA . THR A 1 173 ? 52.295 -21.678 -48.949 1.00 83.88 173 THR A CA 1
ATOM 1311 C C . THR A 1 173 ? 52.639 -20.442 -48.106 1.00 83.88 173 THR A C 1
ATOM 1313 O O . THR A 1 173 ? 51.767 -19.916 -47.417 1.00 83.88 173 THR A O 1
ATOM 1316 N N . LEU A 1 174 ? 53.893 -19.977 -48.134 1.00 85.12 174 LEU A N 1
ATOM 1317 C CA . LEU A 1 174 ? 54.325 -18.795 -47.382 1.00 85.12 174 LEU A CA 1
ATOM 1318 C C . LEU A 1 174 ? 53.808 -17.502 -48.029 1.00 85.12 174 LEU A C 1
ATOM 1320 O O . LEU A 1 174 ? 53.278 -16.643 -47.324 1.00 85.12 174 LEU A O 1
ATOM 1324 N N . ASP A 1 175 ? 53.868 -17.416 -49.357 1.00 84.19 175 ASP A N 1
ATOM 1325 C CA . ASP A 1 175 ? 53.344 -16.273 -50.109 1.00 84.19 175 ASP A CA 1
ATOM 1326 C C . ASP A 1 175 ? 51.819 -16.195 -49.994 1.00 84.19 175 ASP A C 1
ATOM 1328 O O . ASP A 1 175 ? 51.279 -15.132 -49.704 1.00 84.19 175 ASP A O 1
ATOM 1332 N N . ARG A 1 176 ? 51.120 -17.336 -50.071 1.00 85.38 176 ARG A N 1
ATOM 1333 C CA . ARG A 1 176 ? 49.665 -17.420 -49.862 1.00 85.38 176 ARG A CA 1
ATOM 1334 C C . ARG A 1 176 ? 49.247 -16.907 -48.485 1.00 85.38 176 ARG A C 1
ATOM 1336 O O . ARG A 1 176 ? 48.264 -16.181 -48.381 1.00 85.38 176 ARG A O 1
ATOM 1343 N N . ARG A 1 177 ? 50.000 -17.227 -47.423 1.00 86.31 177 ARG A N 1
ATOM 1344 C CA . ARG A 1 177 ? 49.750 -16.677 -46.075 1.00 86.31 177 ARG A CA 1
ATOM 1345 C C . ARG A 1 177 ? 49.912 -15.159 -46.052 1.00 86.31 177 ARG A C 1
ATOM 1347 O O . ARG A 1 177 ? 49.075 -14.472 -45.477 1.00 86.31 177 ARG A O 1
ATOM 1354 N N . SER A 1 178 ? 50.963 -14.638 -46.687 1.00 86.44 178 SER A N 1
ATOM 1355 C CA . SER A 1 178 ? 51.195 -13.194 -46.780 1.00 86.44 178 SER A CA 1
ATOM 1356 C C . SER A 1 178 ? 50.089 -12.485 -47.571 1.00 86.44 178 SER A C 1
ATOM 1358 O O . SER A 1 178 ? 49.597 -11.452 -47.122 1.00 86.44 178 SER A O 1
ATOM 1360 N N . MET A 1 179 ? 49.640 -13.069 -48.686 1.00 85.81 179 MET A N 1
ATOM 1361 C CA . MET A 1 179 ? 48.537 -12.553 -49.502 1.00 85.81 179 MET A CA 1
ATOM 1362 C C . MET A 1 179 ? 47.216 -12.521 -48.727 1.00 85.81 179 MET A C 1
ATOM 1364 O O . MET A 1 179 ? 46.556 -11.487 -48.723 1.00 85.81 179 MET A O 1
ATOM 1368 N N . VAL A 1 180 ? 46.862 -13.593 -48.005 1.00 87.31 180 VAL A N 1
ATOM 1369 C CA . VAL A 1 180 ? 45.643 -13.630 -47.171 1.00 87.31 180 VAL A CA 1
ATOM 1370 C C . VAL A 1 180 ? 45.697 -12.576 -46.065 1.00 87.31 180 VAL A C 1
ATOM 1372 O O . VAL A 1 180 ? 44.736 -11.836 -45.883 1.00 87.31 180 VAL A O 1
ATOM 1375 N N . LEU A 1 181 ? 46.823 -12.449 -45.354 1.00 86.19 181 LEU A N 1
ATOM 1376 C CA . LEU A 1 181 ? 46.972 -11.431 -44.306 1.00 86.19 181 LEU A CA 1
ATOM 1377 C C . LEU A 1 181 ? 46.896 -10.007 -44.870 1.00 86.19 181 LEU A C 1
ATOM 1379 O O . LEU A 1 181 ? 46.271 -9.139 -44.262 1.00 86.19 181 LEU A O 1
ATOM 1383 N N . LYS A 1 182 ? 47.489 -9.768 -46.047 1.00 86.94 182 LYS A N 1
ATOM 1384 C CA . LYS A 1 182 ? 47.387 -8.485 -46.751 1.00 86.94 182 LYS A CA 1
ATOM 1385 C C . LYS A 1 182 ? 45.943 -8.200 -47.165 1.00 86.94 182 LYS A C 1
ATOM 1387 O O . LYS A 1 182 ? 45.469 -7.099 -46.916 1.00 86.94 182 LYS A O 1
ATOM 1392 N N . CYS A 1 183 ? 45.238 -9.189 -47.714 1.00 88.62 183 CYS A N 1
ATOM 1393 C CA . CYS A 1 183 ? 43.825 -9.090 -48.074 1.00 88.62 183 CYS A CA 1
ATOM 1394 C C . CYS A 1 183 ? 42.961 -8.738 -46.860 1.00 88.62 183 CYS A C 1
ATOM 1396 O O . CYS A 1 183 ? 42.204 -7.772 -46.918 1.00 88.62 183 CYS A O 1
ATOM 1398 N N . ILE A 1 184 ? 43.108 -9.458 -45.742 1.00 88.62 184 ILE A N 1
ATOM 1399 C CA . ILE A 1 184 ? 42.372 -9.175 -44.500 1.00 88.62 184 ILE A CA 1
ATOM 1400 C C . ILE A 1 184 ? 42.675 -7.755 -44.021 1.00 88.62 184 ILE A C 1
ATOM 1402 O O . ILE A 1 184 ? 41.751 -7.002 -43.727 1.00 88.62 184 ILE A O 1
ATOM 1406 N N . ARG A 1 185 ? 43.951 -7.350 -43.994 1.00 89.31 185 ARG A N 1
ATOM 1407 C CA . ARG A 1 185 ? 44.340 -6.015 -43.528 1.00 89.31 185 ARG A CA 1
ATOM 1408 C C . ARG A 1 185 ? 43.791 -4.900 -44.418 1.00 89.31 185 ARG A C 1
ATOM 1410 O O . ARG A 1 185 ? 43.298 -3.906 -43.897 1.00 89.31 185 ARG A O 1
ATOM 1417 N N . THR A 1 186 ? 43.876 -5.048 -45.737 1.00 89.75 186 THR A N 1
ATOM 1418 C CA . THR A 1 186 ? 43.319 -4.074 -46.686 1.00 89.75 186 THR A CA 1
ATOM 1419 C C . THR A 1 186 ? 41.796 -4.028 -46.585 1.00 89.75 186 THR A C 1
ATOM 1421 O O . THR A 1 186 ? 41.233 -2.941 -46.518 1.00 89.75 186 THR A O 1
ATOM 1424 N N . SER A 1 187 ? 41.138 -5.185 -46.471 1.00 91.56 187 SER A N 1
ATOM 1425 C CA . SER A 1 187 ? 39.685 -5.274 -46.288 1.00 91.56 187 SER A CA 1
ATOM 1426 C C . SER A 1 187 ? 39.235 -4.601 -44.993 1.00 91.56 187 SER A C 1
ATOM 1428 O O . SER A 1 187 ? 38.277 -3.844 -45.017 1.00 91.56 187 SER A O 1
ATOM 1430 N N . GLN A 1 188 ? 39.952 -4.791 -43.879 1.00 90.75 188 GLN A N 1
ATOM 1431 C CA . GLN A 1 188 ? 39.670 -4.109 -42.608 1.00 90.75 188 GLN A CA 1
ATOM 1432 C C . GLN A 1 188 ? 39.697 -2.582 -42.743 1.00 90.75 188 GLN A C 1
ATOM 1434 O O . GLN A 1 188 ? 38.842 -1.906 -42.181 1.00 90.75 188 GLN A O 1
ATOM 1439 N N . VAL A 1 189 ? 40.667 -2.029 -43.480 1.00 91.94 189 VAL A N 1
ATOM 1440 C CA . VAL A 1 189 ? 40.759 -0.576 -43.701 1.00 91.94 189 VAL A CA 1
ATOM 1441 C C . VAL A 1 189 ? 39.567 -0.078 -44.522 1.00 91.94 189 VAL A C 1
ATOM 1443 O O . VAL A 1 189 ? 38.919 0.882 -44.114 1.00 91.94 189 VAL A O 1
ATOM 1446 N N . LEU A 1 190 ? 39.240 -0.764 -45.621 1.00 91.81 190 LEU A N 1
ATOM 1447 C CA . LEU A 1 190 ? 38.115 -0.396 -46.489 1.00 91.81 190 LEU A CA 1
ATOM 1448 C C . LEU A 1 190 ? 36.761 -0.543 -45.784 1.00 91.81 190 LEU A C 1
ATOM 1450 O O . LEU A 1 190 ? 35.894 0.311 -45.927 1.00 91.81 190 LEU A O 1
ATOM 1454 N N . VAL A 1 191 ? 36.576 -1.600 -44.991 1.00 94.31 191 VAL A N 1
ATOM 1455 C CA . VAL A 1 191 ? 35.364 -1.814 -44.187 1.00 94.31 191 VAL A CA 1
ATOM 1456 C C . VAL A 1 191 ? 35.226 -0.739 -43.109 1.00 94.31 191 VAL A C 1
ATOM 1458 O O . VAL A 1 191 ? 34.121 -0.248 -42.890 1.00 94.31 191 VAL A O 1
ATOM 1461 N N . ALA A 1 192 ? 36.320 -0.327 -42.463 1.00 92.25 192 ALA A N 1
ATOM 1462 C CA . ALA A 1 192 ? 36.283 0.750 -41.476 1.00 92.25 192 ALA A CA 1
ATOM 1463 C C . ALA A 1 192 ? 35.910 2.105 -42.107 1.00 92.25 192 ALA A C 1
ATOM 1465 O O . ALA A 1 192 ? 35.139 2.863 -41.514 1.00 92.25 192 ALA A O 1
ATOM 1466 N N . GLU A 1 193 ? 36.412 2.393 -43.310 1.00 90.00 193 GLU A N 1
ATOM 1467 C CA . GLU A 1 193 ? 36.046 3.576 -44.102 1.00 90.00 193 GLU A CA 1
ATOM 1468 C C . GLU A 1 193 ? 34.571 3.533 -44.533 1.00 90.00 193 GLU A C 1
ATOM 1470 O O . GLU A 1 193 ? 33.819 4.475 -44.275 1.00 90.00 193 GLU A O 1
ATOM 1475 N N . LEU A 1 194 ? 34.116 2.401 -45.082 1.00 90.94 194 LEU A N 1
ATOM 1476 C CA . LEU A 1 194 ? 32.708 2.151 -45.411 1.00 90.94 194 LEU A CA 1
ATOM 1477 C C . LEU A 1 194 ? 31.797 2.354 -44.198 1.00 90.94 194 LEU A C 1
ATOM 1479 O O . LEU A 1 194 ? 30.781 3.042 -44.286 1.00 90.94 194 LEU A O 1
ATOM 1483 N N . PHE A 1 195 ? 32.167 1.783 -43.053 1.00 91.50 195 PHE A N 1
ATOM 1484 C CA . PHE A 1 195 ? 31.422 1.927 -41.811 1.00 91.50 195 PHE A CA 1
ATOM 1485 C C . PHE A 1 195 ? 31.329 3.392 -41.375 1.00 91.50 195 PHE A C 1
ATOM 1487 O O . PHE A 1 195 ? 30.248 3.832 -40.988 1.00 91.50 195 PHE A O 1
ATOM 1494 N N . ALA A 1 196 ? 32.419 4.162 -41.468 1.00 90.00 196 ALA A N 1
ATOM 1495 C CA . ALA A 1 196 ? 32.404 5.590 -41.159 1.00 90.00 196 ALA A CA 1
ATOM 1496 C C . ALA A 1 196 ? 31.431 6.356 -42.073 1.00 90.00 196 ALA A C 1
ATOM 1498 O O . ALA A 1 196 ? 30.597 7.112 -41.580 1.00 90.00 196 ALA A O 1
ATOM 1499 N N . HIS A 1 197 ? 31.449 6.092 -43.382 1.00 86.25 197 HIS A N 1
ATOM 1500 C CA . HIS A 1 197 ? 30.530 6.732 -44.328 1.00 86.25 197 HIS A CA 1
ATOM 1501 C C . HIS A 1 197 ? 29.060 6.366 -44.096 1.00 86.25 197 HIS A C 1
ATOM 1503 O O . HIS A 1 197 ? 28.203 7.250 -44.113 1.00 86.25 197 HIS A O 1
ATOM 1509 N N . VAL A 1 198 ? 28.764 5.085 -43.853 1.00 86.06 198 VAL A N 1
ATOM 1510 C CA . VAL A 1 198 ? 27.400 4.608 -43.559 1.00 86.06 198 VAL A CA 1
ATOM 1511 C C . VAL A 1 198 ? 26.892 5.175 -42.233 1.00 86.06 198 VAL A C 1
ATOM 1513 O O . VAL A 1 198 ? 25.718 5.519 -42.115 1.00 86.06 198 VAL A O 1
ATOM 1516 N N . LYS A 1 199 ? 27.774 5.309 -41.239 1.00 84.75 199 LYS A N 1
ATOM 1517 C CA . LYS A 1 199 ? 27.452 5.907 -39.943 1.00 84.75 199 LYS A CA 1
ATOM 1518 C C . LYS A 1 199 ? 27.176 7.410 -40.045 1.00 84.75 199 LYS A C 1
ATOM 1520 O O . LYS A 1 199 ? 26.245 7.890 -39.402 1.00 84.75 199 LYS A O 1
ATOM 1525 N N . ASP A 1 200 ? 27.978 8.144 -40.814 1.00 84.38 200 ASP A N 1
ATOM 1526 C CA . ASP A 1 200 ? 27.924 9.609 -40.859 1.00 84.38 200 ASP A CA 1
ATOM 1527 C C . ASP A 1 200 ? 26.880 10.145 -41.858 1.00 84.38 200 ASP A C 1
ATOM 1529 O O . ASP A 1 200 ? 26.415 11.278 -41.710 1.00 84.38 200 ASP A O 1
ATOM 1533 N N . SER A 1 201 ? 26.467 9.348 -42.855 1.00 81.38 201 SER A N 1
ATOM 1534 C CA . SER A 1 201 ? 25.481 9.749 -43.865 1.00 81.38 201 SER A CA 1
ATOM 1535 C C . SER A 1 201 ? 24.337 8.733 -44.017 1.00 81.38 201 SER A C 1
ATOM 1537 O O . SER A 1 201 ? 24.550 7.631 -44.523 1.00 81.38 201 SER A O 1
ATOM 1539 N N . PRO A 1 202 ? 23.077 9.105 -43.706 1.00 72.38 202 PRO A N 1
ATOM 1540 C CA . PRO A 1 202 ? 21.927 8.203 -43.838 1.00 72.38 202 PRO A CA 1
ATOM 1541 C C . PRO A 1 202 ? 21.577 7.873 -45.298 1.00 72.38 202 PRO A C 1
ATOM 1543 O O . PRO A 1 202 ? 20.840 6.925 -45.558 1.00 72.38 202 PRO A O 1
ATOM 1546 N N . ALA A 1 203 ? 22.083 8.661 -46.255 1.00 78.19 203 ALA A N 1
ATOM 1547 C CA . ALA A 1 203 ? 21.879 8.455 -47.685 1.00 78.19 203 ALA A CA 1
ATOM 1548 C C . ALA A 1 203 ? 23.019 7.661 -48.341 1.00 78.19 203 ALA A C 1
ATOM 1550 O O . ALA A 1 203 ? 22.938 7.397 -49.537 1.00 78.19 203 ALA A O 1
ATOM 1551 N N . ALA A 1 204 ? 24.055 7.265 -47.592 1.00 83.06 204 ALA A N 1
ATOM 1552 C CA . ALA A 1 204 ? 25.258 6.611 -48.111 1.00 83.06 204 ALA A CA 1
ATOM 1553 C C . ALA A 1 204 ? 24.990 5.363 -48.976 1.00 83.06 204 ALA A C 1
ATOM 1555 O O . ALA A 1 204 ? 25.803 5.038 -49.830 1.00 83.06 204 ALA A O 1
ATOM 1556 N N . LEU A 1 205 ? 23.853 4.685 -48.792 1.00 85.31 205 LEU A N 1
ATOM 1557 C CA . LEU A 1 205 ? 23.484 3.472 -49.535 1.00 85.31 205 LEU A CA 1
ATOM 1558 C C . LEU A 1 205 ? 22.395 3.695 -50.605 1.00 85.31 205 LEU A C 1
ATOM 1560 O O . LEU A 1 205 ? 22.056 2.770 -51.330 1.00 85.31 205 LEU A O 1
ATOM 1564 N N . SER A 1 206 ? 21.866 4.915 -50.744 1.00 79.50 206 SER A N 1
ATOM 1565 C CA . SER A 1 206 ? 20.635 5.207 -51.508 1.00 79.50 206 SER A CA 1
ATOM 1566 C C . SER A 1 206 ? 20.713 5.066 -53.037 1.00 79.50 206 SER A C 1
ATOM 1568 O O . SER A 1 206 ? 19.677 5.042 -53.691 1.00 79.50 206 SER A O 1
ATOM 1570 N N . CYS A 1 207 ? 21.912 5.012 -53.627 1.00 70.25 207 CYS A N 1
ATOM 1571 C CA . CYS A 1 207 ? 22.106 4.958 -55.088 1.00 70.25 207 CYS A CA 1
ATOM 1572 C C . CYS A 1 207 ? 22.617 3.593 -55.580 1.00 70.25 207 CYS A C 1
ATOM 1574 O O . CYS A 1 207 ? 23.168 3.502 -56.675 1.00 70.25 207 CYS A O 1
ATOM 1576 N N . LEU A 1 208 ? 22.486 2.546 -54.764 1.00 77.88 208 LEU A N 1
ATOM 1577 C CA . LEU A 1 208 ? 22.796 1.177 -55.170 1.00 77.88 208 LEU A CA 1
ATOM 1578 C C . LEU A 1 208 ? 21.543 0.562 -55.800 1.00 77.88 208 LEU A C 1
ATOM 1580 O O . LEU A 1 208 ? 20.488 0.554 -55.169 1.00 77.88 208 LEU A O 1
ATOM 1584 N N . ASP A 1 209 ? 21.666 0.091 -57.039 1.00 79.75 209 ASP A N 1
ATOM 1585 C CA . ASP A 1 209 ? 20.653 -0.726 -57.706 1.00 79.75 209 ASP A CA 1
ATOM 1586 C C . ASP A 1 209 ? 20.691 -2.172 -57.178 1.00 79.75 209 ASP A C 1
ATOM 1588 O O . ASP A 1 209 ? 21.648 -2.581 -56.514 1.00 79.75 209 ASP A O 1
ATOM 1592 N N . ASP A 1 210 ? 19.662 -2.966 -57.493 1.00 77.06 210 ASP A N 1
ATOM 1593 C CA . ASP A 1 210 ? 19.544 -4.354 -57.019 1.00 77.06 210 ASP A CA 1
ATOM 1594 C C . ASP A 1 210 ? 20.793 -5.194 -57.352 1.00 77.06 210 ASP A C 1
ATOM 1596 O O . ASP A 1 210 ? 21.248 -5.996 -56.533 1.00 77.06 210 ASP A O 1
ATOM 1600 N N . ASN A 1 211 ? 21.397 -4.971 -58.525 1.00 80.44 211 ASN A N 1
ATOM 1601 C CA . ASN A 1 211 ? 22.590 -5.690 -58.972 1.00 80.44 211 ASN A CA 1
ATOM 1602 C C . ASN A 1 211 ? 23.841 -5.314 -58.163 1.00 80.44 211 ASN A C 1
ATOM 1604 O O . ASN A 1 211 ? 24.560 -6.206 -57.707 1.00 80.44 211 ASN A O 1
ATOM 1608 N N . ARG A 1 212 ? 24.112 -4.016 -57.945 1.00 81.94 212 ARG A N 1
ATOM 1609 C CA . ARG A 1 212 ? 25.247 -3.576 -57.110 1.00 81.94 212 ARG A CA 1
ATOM 1610 C C . ARG A 1 212 ? 25.029 -3.956 -55.648 1.00 81.94 212 ARG A C 1
ATOM 1612 O O . ARG A 1 212 ? 26.000 -4.263 -54.959 1.00 81.94 212 ARG A O 1
ATOM 1619 N N . LEU A 1 213 ? 23.782 -3.975 -55.175 1.00 81.88 213 LEU A N 1
ATOM 1620 C CA . LEU A 1 213 ? 23.452 -4.422 -53.827 1.00 81.88 213 LEU A CA 1
ATOM 1621 C C . LEU A 1 213 ? 23.733 -5.920 -53.648 1.00 81.88 213 LEU A C 1
ATOM 1623 O O . LEU A 1 213 ? 24.376 -6.303 -52.671 1.00 81.88 213 LEU A O 1
ATOM 1627 N N . ALA A 1 214 ? 23.297 -6.755 -54.596 1.00 84.75 214 ALA A N 1
ATOM 1628 C CA . ALA A 1 214 ? 23.552 -8.194 -54.580 1.00 84.75 214 ALA A CA 1
ATOM 1629 C C . ALA A 1 214 ? 25.056 -8.508 -54.611 1.00 84.75 214 ALA A C 1
ATOM 1631 O O . ALA A 1 214 ? 25.525 -9.330 -53.820 1.00 84.75 214 ALA A O 1
ATOM 1632 N N . ASP A 1 215 ? 25.820 -7.815 -55.461 1.00 86.00 215 ASP A N 1
ATOM 1633 C CA . ASP A 1 215 ? 27.279 -7.959 -55.527 1.00 86.00 215 ASP A CA 1
ATOM 1634 C C . ASP A 1 215 ? 27.948 -7.547 -54.205 1.00 86.00 215 ASP A C 1
ATOM 1636 O O . ASP A 1 215 ? 28.728 -8.306 -53.628 1.00 86.00 215 ASP A O 1
ATOM 1640 N N . ALA A 1 216 ? 27.581 -6.391 -53.648 1.00 88.94 216 ALA A N 1
ATOM 1641 C CA . ALA A 1 216 ? 28.132 -5.926 -52.379 1.00 88.94 216 ALA A CA 1
ATOM 1642 C C . ALA A 1 216 ? 27.807 -6.873 -51.207 1.00 88.94 216 ALA A C 1
ATOM 1644 O O . ALA A 1 216 ? 28.695 -7.181 -50.409 1.00 88.94 216 ALA A O 1
ATOM 1645 N N . VAL A 1 217 ? 26.581 -7.405 -51.122 1.00 89.56 217 VAL A N 1
ATOM 1646 C CA . VAL A 1 217 ? 26.221 -8.428 -50.122 1.00 89.56 217 VAL A CA 1
ATOM 1647 C C . VAL A 1 217 ? 27.030 -9.712 -50.331 1.00 89.56 217 VAL A C 1
ATOM 1649 O O . VAL A 1 217 ? 27.492 -10.290 -49.346 1.00 89.56 217 VAL A O 1
ATOM 1652 N N . SER A 1 218 ? 27.258 -10.137 -51.580 1.00 91.00 218 SER A N 1
ATOM 1653 C CA . SER A 1 218 ? 28.093 -11.308 -51.887 1.00 91.00 218 SER A CA 1
ATOM 1654 C C . SER A 1 218 ? 29.517 -11.125 -51.371 1.00 91.00 218 SER A C 1
ATOM 1656 O O . SER A 1 218 ? 30.016 -11.972 -50.633 1.00 91.00 218 SER A O 1
ATOM 1658 N N . VAL A 1 219 ? 30.153 -9.992 -51.679 1.00 92.56 219 VAL A N 1
ATOM 1659 C CA . VAL A 1 219 ? 31.532 -9.697 -51.254 1.00 92.56 219 VAL A CA 1
ATOM 1660 C C . VAL A 1 219 ? 31.660 -9.636 -49.737 1.00 92.56 219 VAL A C 1
ATOM 1662 O O . VAL A 1 219 ? 32.593 -10.204 -49.168 1.00 92.56 219 VAL A O 1
ATOM 1665 N N . LEU A 1 220 ? 30.717 -8.976 -49.061 1.00 93.88 220 LEU A N 1
ATOM 1666 C CA . LEU A 1 220 ? 30.692 -8.926 -47.601 1.00 93.88 220 LEU A CA 1
ATOM 1667 C C . LEU A 1 220 ? 30.474 -10.318 -46.990 1.00 93.88 220 LEU A C 1
ATOM 1669 O O . LEU A 1 220 ? 31.109 -10.646 -45.989 1.00 93.88 220 LEU A O 1
ATOM 1673 N N . GLY A 1 221 ? 29.626 -11.153 -47.597 1.00 92.56 221 GLY A N 1
ATOM 1674 C CA . GLY A 1 221 ? 29.404 -12.540 -47.183 1.00 92.56 221 GLY A CA 1
ATOM 1675 C C . GLY A 1 221 ? 30.644 -13.422 -47.357 1.00 92.56 221 GLY A C 1
ATOM 1676 O O . GLY A 1 221 ? 31.015 -14.157 -46.441 1.00 92.56 221 GLY A O 1
ATOM 1677 N N . GLU A 1 222 ? 31.335 -13.311 -48.493 1.00 92.12 222 GLU A N 1
ATOM 1678 C CA . GLU A 1 222 ? 32.611 -13.990 -48.752 1.00 92.12 222 GLU A CA 1
ATOM 1679 C C . GLU A 1 222 ? 33.685 -13.569 -47.735 1.00 92.12 222 GLU A C 1
ATOM 1681 O O . GLU A 1 222 ? 34.395 -14.415 -47.181 1.00 92.12 222 GLU A O 1
ATOM 1686 N N . LEU A 1 223 ? 33.758 -12.273 -47.416 1.00 91.56 223 LEU A N 1
ATOM 1687 C CA . LEU A 1 223 ? 34.664 -11.755 -46.396 1.00 91.56 223 LEU A CA 1
ATOM 1688 C C . LEU A 1 223 ? 34.296 -12.264 -44.994 1.00 91.56 223 LEU A C 1
ATOM 1690 O O . LEU A 1 223 ? 35.181 -12.693 -44.256 1.00 91.56 223 LEU A O 1
ATOM 1694 N N . LEU A 1 224 ? 33.011 -12.290 -44.629 1.00 92.44 224 LEU A N 1
ATOM 1695 C CA . LEU A 1 224 ? 32.552 -12.881 -43.368 1.00 92.44 224 LEU A CA 1
ATOM 1696 C C . LEU A 1 224 ? 32.927 -14.363 -43.272 1.00 92.44 224 LEU A C 1
ATOM 1698 O O . LEU A 1 224 ? 33.399 -14.790 -42.221 1.00 92.44 224 LEU A O 1
ATOM 1702 N N . HIS A 1 225 ? 32.794 -15.138 -44.353 1.00 90.88 225 HIS A N 1
ATOM 1703 C CA . HIS A 1 225 ? 33.240 -16.534 -44.385 1.00 90.88 225 HIS A CA 1
ATOM 1704 C C . HIS A 1 225 ? 34.747 -16.667 -44.142 1.00 90.88 225 HIS A C 1
ATOM 1706 O O . HIS A 1 225 ? 35.169 -17.549 -43.390 1.00 90.88 225 HIS A O 1
ATOM 1712 N N . LEU A 1 226 ? 35.561 -15.784 -44.731 1.00 89.50 226 LEU A N 1
ATOM 1713 C CA . LEU A 1 226 ? 37.004 -15.763 -44.494 1.00 89.50 226 LEU A CA 1
ATOM 1714 C C . LEU A 1 226 ? 37.326 -15.439 -43.028 1.00 89.50 226 LEU A C 1
ATOM 1716 O O . LEU A 1 226 ? 38.127 -16.136 -42.403 1.00 89.50 226 LEU A O 1
ATOM 1720 N N . LEU A 1 227 ? 36.680 -14.416 -42.461 1.00 90.75 227 LEU A N 1
ATOM 1721 C CA . LEU A 1 227 ? 36.878 -14.013 -41.067 1.00 90.75 227 LEU A CA 1
ATOM 1722 C C . LEU A 1 227 ? 36.346 -15.067 -40.080 1.00 90.75 227 LEU A C 1
ATOM 1724 O O . LEU A 1 227 ? 36.904 -15.224 -38.998 1.00 90.75 227 LEU A O 1
ATOM 1728 N N . GLN A 1 228 ? 35.316 -15.836 -40.442 1.00 89.31 228 GLN A N 1
ATOM 1729 C CA . GLN A 1 228 ? 34.735 -16.884 -39.595 1.00 89.31 228 GLN A CA 1
ATOM 1730 C C . GLN A 1 228 ? 35.732 -18.008 -39.268 1.00 89.31 228 GLN A C 1
ATOM 1732 O O . GLN A 1 228 ? 35.609 -18.658 -38.230 1.00 89.31 228 GLN A O 1
ATOM 1737 N N . VAL A 1 229 ? 36.752 -18.227 -40.105 1.00 88.56 229 VAL A N 1
ATOM 1738 C CA . VAL A 1 229 ? 37.833 -19.187 -39.817 1.00 88.56 229 VAL A CA 1
ATOM 1739 C C . VAL A 1 229 ? 38.578 -18.815 -38.531 1.00 88.56 229 VAL A C 1
ATOM 1741 O O . VAL A 1 229 ? 38.987 -19.702 -37.783 1.00 88.56 229 VAL A O 1
ATOM 1744 N N . PHE A 1 230 ? 38.707 -17.517 -38.246 1.00 87.38 230 PHE A N 1
ATOM 1745 C CA . PHE A 1 230 ? 39.316 -17.024 -37.014 1.00 87.38 230 PHE A CA 1
ATOM 1746 C C . PHE A 1 230 ? 38.473 -17.388 -35.784 1.00 87.38 230 PHE A C 1
ATOM 1748 O O . PHE A 1 230 ? 38.999 -17.941 -34.824 1.00 87.38 230 PHE A O 1
ATOM 1755 N N . ASN A 1 231 ? 37.152 -17.215 -35.869 1.00 87.31 231 ASN A N 1
ATOM 1756 C CA . ASN A 1 231 ? 36.214 -17.587 -34.804 1.00 87.31 231 ASN A CA 1
ATOM 1757 C C . ASN A 1 231 ? 36.289 -19.092 -34.479 1.00 87.31 231 ASN A C 1
ATOM 1759 O O . ASN A 1 231 ? 36.284 -19.486 -33.318 1.00 87.31 231 ASN A O 1
ATOM 1763 N N . ILE A 1 232 ? 36.416 -19.950 -35.501 1.00 88.94 232 ILE A N 1
ATOM 1764 C CA . ILE A 1 232 ? 36.582 -21.404 -35.312 1.00 88.94 232 ILE A CA 1
ATOM 1765 C C . ILE A 1 232 ? 37.907 -21.726 -34.603 1.00 88.94 232 ILE A C 1
ATOM 1767 O O . ILE A 1 232 ? 37.981 -22.670 -33.812 1.00 88.94 232 ILE A O 1
ATOM 1771 N N . PHE A 1 233 ? 38.965 -20.971 -34.902 1.00 86.94 233 PHE A N 1
ATOM 1772 C CA . PHE A 1 233 ? 40.261 -21.134 -34.252 1.00 86.94 233 PHE A CA 1
ATOM 1773 C C . PHE A 1 233 ? 40.205 -20.734 -32.771 1.00 86.94 233 PHE A C 1
ATOM 1775 O O . PHE A 1 233 ? 40.669 -21.503 -31.929 1.00 86.94 233 PHE A O 1
ATOM 1782 N N . GLU A 1 234 ? 39.578 -19.600 -32.448 1.00 86.31 234 GLU A N 1
ATOM 1783 C CA . GLU A 1 234 ? 39.330 -19.164 -31.066 1.00 86.31 234 GLU A CA 1
ATOM 1784 C C . GLU A 1 234 ? 38.483 -20.169 -30.281 1.00 86.31 234 GLU A C 1
ATOM 1786 O O . GLU A 1 234 ? 38.869 -20.556 -29.179 1.00 86.31 234 GLU A O 1
ATOM 1791 N N . ASP A 1 235 ? 37.396 -20.678 -30.873 1.00 86.19 235 ASP A N 1
ATOM 1792 C CA . ASP A 1 235 ? 36.570 -21.732 -30.267 1.00 86.19 235 ASP A CA 1
ATOM 1793 C C . ASP A 1 235 ? 37.425 -22.981 -29.961 1.00 86.19 235 ASP A C 1
ATOM 1795 O O . ASP A 1 235 ? 37.272 -23.643 -28.931 1.00 86.19 235 ASP A O 1
ATOM 1799 N N . GLY A 1 236 ? 38.376 -23.299 -30.846 1.00 86.12 236 GLY A N 1
ATOM 1800 C CA . GLY A 1 236 ? 39.352 -24.369 -30.657 1.00 86.12 236 GLY A CA 1
ATOM 1801 C C . GLY A 1 236 ? 40.288 -24.142 -29.466 1.00 86.12 236 GLY A C 1
ATOM 1802 O O . GLY A 1 236 ? 40.612 -25.111 -28.774 1.00 86.12 236 GLY A O 1
ATOM 1803 N N . ILE A 1 237 ? 40.693 -22.896 -29.210 1.00 85.50 237 ILE A N 1
ATOM 1804 C CA . ILE A 1 237 ? 41.492 -22.513 -28.037 1.00 85.50 237 ILE A CA 1
ATOM 1805 C C . ILE A 1 237 ? 40.639 -22.590 -26.766 1.00 85.50 237 ILE A C 1
ATOM 1807 O O . ILE A 1 237 ? 41.053 -23.221 -25.796 1.00 85.50 237 ILE A O 1
ATOM 1811 N N . GLN A 1 238 ? 39.428 -22.027 -26.782 1.00 81.75 238 GLN A N 1
ATOM 1812 C CA . GLN A 1 238 ? 38.532 -21.971 -25.622 1.00 81.75 238 GLN A CA 1
ATOM 1813 C C . GLN A 1 238 ? 38.122 -23.367 -25.124 1.00 81.75 238 GLN A C 1
ATOM 1815 O O . GLN A 1 238 ? 38.044 -23.604 -23.922 1.00 81.75 238 GLN A O 1
ATOM 1820 N N . VAL A 1 239 ? 37.910 -24.317 -26.042 1.00 86.19 239 VAL A N 1
ATOM 1821 C CA . VAL A 1 239 ? 37.589 -25.724 -25.723 1.00 86.19 239 VAL A CA 1
ATOM 1822 C C . VAL A 1 239 ? 38.855 -26.551 -25.406 1.00 86.19 239 VAL A C 1
ATOM 1824 O O . VAL A 1 239 ? 38.768 -27.740 -25.103 1.00 86.19 239 VAL A O 1
ATOM 1827 N N . GLY A 1 240 ? 40.051 -25.958 -25.488 1.00 82.00 240 GLY A N 1
ATOM 1828 C CA . GLY A 1 240 ? 41.325 -26.627 -25.201 1.00 82.00 240 GLY A CA 1
ATOM 1829 C C . GLY A 1 240 ? 41.771 -27.638 -26.265 1.00 82.00 240 GLY A C 1
ATOM 1830 O O . GLY A 1 240 ? 42.628 -28.481 -26.001 1.00 82.00 240 GLY A O 1
ATOM 1831 N N . ARG A 1 241 ? 41.196 -27.589 -27.477 1.00 85.00 241 ARG A N 1
ATOM 1832 C CA . ARG A 1 241 ? 41.612 -28.427 -28.621 1.00 85.00 241 ARG A CA 1
ATOM 1833 C C . ARG A 1 241 ? 42.885 -27.914 -29.283 1.00 85.00 241 ARG A C 1
ATOM 1835 O O . ARG A 1 241 ? 43.638 -28.703 -29.853 1.00 85.00 241 ARG A O 1
ATOM 1842 N N . VAL A 1 242 ? 43.090 -26.603 -29.244 1.00 82.81 242 VAL A N 1
ATOM 1843 C CA . VAL A 1 242 ? 44.248 -25.903 -29.796 1.00 82.81 242 VAL A CA 1
ATOM 1844 C C . VAL A 1 242 ? 44.979 -25.227 -28.645 1.00 82.81 242 VAL A C 1
ATOM 1846 O O . VAL A 1 242 ? 44.356 -24.646 -27.762 1.00 82.81 242 VAL A O 1
ATOM 1849 N N . GLN A 1 243 ? 46.305 -25.325 -28.632 1.00 78.31 243 GLN A N 1
ATOM 1850 C CA . GLN A 1 243 ? 47.113 -24.684 -27.602 1.00 78.31 243 GLN A CA 1
ATOM 1851 C C . GLN A 1 243 ? 47.142 -23.167 -27.827 1.00 78.31 243 GLN A C 1
ATOM 1853 O O . GLN A 1 243 ? 47.433 -22.716 -28.937 1.00 78.31 243 GLN A O 1
ATOM 1858 N N . ALA A 1 244 ? 46.847 -22.400 -26.776 1.00 72.94 244 ALA A N 1
ATOM 1859 C CA . ALA A 1 244 ? 46.974 -20.946 -26.788 1.00 72.94 244 ALA A CA 1
ATOM 1860 C C . ALA A 1 244 ? 48.440 -20.513 -27.038 1.00 72.94 244 ALA A C 1
ATOM 1862 O O . ALA A 1 244 ? 49.360 -21.290 -26.747 1.00 72.94 244 ALA A O 1
ATOM 1863 N N . PRO A 1 245 ? 48.681 -19.296 -27.563 1.00 76.62 245 PRO A N 1
ATOM 1864 C CA . PRO A 1 245 ? 50.031 -18.745 -27.710 1.00 76.62 245 PRO A CA 1
ATOM 1865 C C . PRO A 1 245 ? 50.800 -18.767 -26.375 1.00 76.62 245 PRO A C 1
ATOM 1867 O O . PRO A 1 245 ? 50.227 -18.487 -25.326 1.00 76.62 245 PRO A O 1
ATOM 1870 N N . GLY A 1 246 ? 52.081 -19.155 -26.402 1.00 62.75 246 GLY A N 1
ATOM 1871 C CA . GLY A 1 246 ? 52.845 -19.510 -25.194 1.00 62.75 246 GLY A CA 1
ATOM 1872 C C . GLY A 1 246 ? 53.563 -18.362 -24.469 1.00 62.75 246 GLY A C 1
ATOM 1873 O O . GLY A 1 246 ? 53.881 -18.526 -23.293 1.00 62.75 246 GLY A O 1
ATOM 1874 N N . ASP A 1 247 ? 53.801 -17.226 -25.136 1.00 70.44 247 ASP A N 1
ATOM 1875 C CA . ASP A 1 247 ? 54.553 -16.075 -24.605 1.00 70.44 247 ASP A CA 1
ATOM 1876 C C . ASP A 1 247 ? 53.642 -14.842 -24.403 1.00 70.44 247 ASP A C 1
ATOM 1878 O O . ASP A 1 247 ? 52.765 -14.579 -25.224 1.00 70.44 247 ASP A O 1
ATOM 1882 N N . ASP A 1 248 ? 53.875 -14.029 -23.358 1.00 66.69 248 ASP A N 1
ATOM 1883 C CA . ASP A 1 248 ? 53.041 -12.846 -23.013 1.00 66.69 248 ASP A CA 1
ATOM 1884 C C . ASP A 1 248 ? 52.933 -11.822 -24.165 1.00 66.69 248 ASP A C 1
ATOM 1886 O O . ASP A 1 248 ? 51.901 -11.183 -24.371 1.00 66.69 248 ASP A O 1
ATOM 1890 N N . THR A 1 249 ? 53.985 -11.687 -24.979 1.00 66.31 249 THR A N 1
ATOM 1891 C CA . THR A 1 249 ? 53.979 -10.836 -26.181 1.00 66.31 249 THR A CA 1
ATOM 1892 C C . THR A 1 249 ? 53.123 -11.405 -27.311 1.00 66.31 249 THR A C 1
ATOM 1894 O O . THR A 1 249 ? 52.489 -10.641 -28.044 1.00 66.31 249 THR A O 1
ATOM 1897 N N . ASP A 1 250 ? 53.081 -12.730 -27.449 1.00 74.50 250 ASP A N 1
ATOM 1898 C CA . ASP A 1 250 ? 52.303 -13.412 -28.484 1.00 74.50 250 ASP A CA 1
ATOM 1899 C C . ASP A 1 250 ? 50.813 -13.394 -28.140 1.00 74.50 250 ASP A C 1
ATOM 1901 O O . ASP A 1 250 ? 49.989 -13.216 -29.035 1.00 74.50 250 ASP A O 1
ATOM 1905 N N . VAL A 1 251 ? 50.472 -13.477 -26.849 1.00 78.00 251 VAL A N 1
ATOM 1906 C CA . VAL A 1 251 ? 49.096 -13.337 -26.347 1.00 78.00 251 VAL A CA 1
ATOM 1907 C C . VAL A 1 251 ? 48.550 -11.940 -26.647 1.00 78.00 251 VAL A C 1
ATOM 1909 O O . VAL A 1 251 ? 47.529 -11.820 -27.313 1.00 78.00 251 VAL A O 1
ATOM 1912 N N . ARG A 1 252 ? 49.274 -10.865 -26.297 1.00 80.00 252 ARG A N 1
ATOM 1913 C CA . ARG A 1 252 ? 48.820 -9.487 -26.592 1.00 80.00 252 ARG A CA 1
ATOM 1914 C C . ARG A 1 252 ? 48.658 -9.215 -28.085 1.00 80.00 252 ARG A C 1
ATOM 1916 O O . ARG A 1 252 ? 47.762 -8.481 -28.497 1.00 80.00 252 ARG A O 1
ATOM 1923 N N . THR A 1 253 ? 49.553 -9.771 -28.899 1.00 83.00 253 THR A N 1
ATOM 1924 C CA . THR A 1 253 ? 49.491 -9.613 -30.358 1.00 83.00 253 THR A CA 1
ATOM 1925 C C . THR A 1 253 ? 48.303 -10.382 -30.930 1.00 83.00 253 THR A C 1
ATOM 1927 O O . THR A 1 253 ? 47.609 -9.871 -31.808 1.00 83.00 253 THR A O 1
ATOM 1930 N N . PHE A 1 254 ? 48.046 -11.584 -30.413 1.00 83.12 254 PHE A N 1
ATOM 1931 C CA . PHE A 1 254 ? 46.873 -12.375 -30.754 1.00 83.12 254 PHE A CA 1
ATOM 1932 C C . PHE A 1 254 ? 45.576 -11.647 -30.379 1.00 83.12 254 PHE A C 1
ATOM 1934 O O . PHE A 1 254 ? 44.727 -11.479 -31.249 1.00 83.12 254 PHE A O 1
ATOM 1941 N N . ASP A 1 255 ? 45.472 -11.114 -29.161 1.00 83.19 255 ASP A N 1
ATOM 1942 C CA . ASP A 1 255 ? 44.296 -10.375 -28.681 1.00 83.19 255 ASP A CA 1
ATOM 1943 C C . ASP A 1 255 ? 44.024 -9.111 -29.511 1.00 83.19 255 ASP A C 1
ATOM 1945 O O . ASP A 1 255 ? 42.876 -8.798 -29.835 1.00 83.19 255 ASP A O 1
ATOM 1949 N N . ALA A 1 256 ? 45.074 -8.390 -29.920 1.00 85.81 256 ALA A N 1
ATOM 1950 C CA . ALA A 1 256 ? 44.942 -7.219 -30.786 1.00 85.81 256 ALA A CA 1
ATOM 1951 C C . ALA A 1 256 ? 44.424 -7.586 -32.189 1.00 85.81 256 ALA A C 1
ATOM 1953 O O . ALA A 1 256 ? 43.586 -6.877 -32.752 1.00 85.81 256 ALA A O 1
ATOM 1954 N N . VAL A 1 257 ? 44.903 -8.699 -32.758 1.00 85.56 257 VAL A N 1
ATOM 1955 C CA . VAL A 1 257 ? 44.420 -9.208 -34.051 1.00 85.56 257 VAL A CA 1
ATOM 1956 C C . VAL A 1 257 ? 42.986 -9.719 -33.927 1.00 85.56 257 VAL A C 1
ATOM 1958 O O . VAL A 1 257 ? 42.171 -9.401 -34.792 1.00 85.56 257 VAL A O 1
ATOM 1961 N N . ALA A 1 258 ? 42.668 -10.444 -32.853 1.00 86.25 258 ALA A N 1
ATOM 1962 C CA . ALA A 1 258 ? 41.328 -10.930 -32.550 1.00 86.25 258 ALA A CA 1
ATOM 1963 C C . ALA A 1 258 ? 40.324 -9.785 -32.465 1.00 86.25 258 ALA A C 1
ATOM 1965 O O . ALA A 1 258 ? 39.349 -9.759 -33.215 1.00 86.25 258 ALA A O 1
ATOM 1966 N N . THR A 1 259 ? 40.653 -8.766 -31.670 1.00 88.06 259 THR A N 1
ATOM 1967 C CA . THR A 1 259 ? 39.853 -7.545 -31.546 1.00 88.06 259 THR A CA 1
ATOM 1968 C C . THR A 1 259 ? 39.612 -6.908 -32.916 1.00 88.06 259 THR A C 1
ATOM 1970 O O . THR A 1 259 ? 38.472 -6.624 -33.269 1.00 88.06 259 THR A O 1
ATOM 1973 N N . GLY A 1 260 ? 40.654 -6.752 -33.742 1.00 88.75 260 GLY A N 1
ATOM 1974 C CA . GLY A 1 260 ? 40.510 -6.177 -35.084 1.00 88.75 260 GLY A CA 1
ATOM 1975 C C . GLY A 1 260 ? 39.671 -7.028 -36.050 1.00 88.75 260 GLY A C 1
ATOM 1976 O O . GLY A 1 260 ? 39.006 -6.488 -36.935 1.00 88.75 260 GLY A O 1
ATOM 1977 N N . VAL A 1 261 ? 39.679 -8.357 -35.910 1.00 89.75 261 VAL A N 1
ATOM 1978 C CA . VAL A 1 261 ? 38.821 -9.261 -36.693 1.00 89.75 261 VAL A CA 1
ATOM 1979 C C . VAL A 1 261 ? 37.368 -9.161 -36.233 1.00 89.75 261 VAL A C 1
ATOM 1981 O O . VAL A 1 261 ? 36.488 -9.008 -37.081 1.00 89.75 261 VAL A O 1
ATOM 1984 N N . HIS A 1 262 ? 37.111 -9.188 -34.924 1.00 90.75 262 HIS A N 1
ATOM 1985 C CA . HIS A 1 262 ? 35.764 -9.050 -34.361 1.00 90.75 262 HIS A CA 1
ATOM 1986 C C . HIS A 1 262 ? 35.150 -7.688 -34.688 1.00 90.75 262 HIS A C 1
ATOM 1988 O O . HIS A 1 262 ? 33.993 -7.619 -35.093 1.00 90.75 262 HIS A O 1
ATOM 1994 N N . GLU A 1 263 ? 35.925 -6.606 -34.586 1.00 91.81 263 GLU A N 1
ATOM 1995 C CA . GLU A 1 263 ? 35.481 -5.263 -34.970 1.00 91.81 263 GLU A CA 1
ATOM 1996 C C . GLU A 1 263 ? 35.138 -5.182 -36.461 1.00 91.81 263 GLU A C 1
ATOM 1998 O O . GLU A 1 263 ? 34.106 -4.617 -36.816 1.00 91.81 263 GLU A O 1
ATOM 2003 N N . CYS A 1 264 ? 35.942 -5.803 -37.329 1.00 93.19 264 CYS A N 1
ATOM 2004 C CA . CYS A 1 264 ? 35.657 -5.884 -38.762 1.00 93.19 264 CYS A CA 1
ATOM 2005 C C . CYS A 1 264 ? 34.368 -6.674 -39.043 1.00 93.19 264 CYS A C 1
ATOM 2007 O O . CYS A 1 264 ? 33.511 -6.208 -39.790 1.00 93.19 264 CYS A O 1
ATOM 2009 N N . GLN A 1 265 ? 34.174 -7.832 -38.399 1.00 93.06 265 GLN A N 1
ATOM 2010 C CA . GLN A 1 265 ? 32.927 -8.603 -38.501 1.00 93.06 265 GLN A CA 1
ATOM 2011 C C . GLN A 1 265 ? 31.719 -7.769 -38.055 1.00 93.06 265 GLN A C 1
ATOM 2013 O O . GLN A 1 265 ? 30.698 -7.748 -38.742 1.00 93.06 265 GLN A O 1
ATOM 2018 N N . LEU A 1 266 ? 31.842 -7.047 -36.938 1.00 93.50 266 LEU A N 1
ATOM 2019 C CA . LEU A 1 266 ? 30.790 -6.182 -36.410 1.00 93.50 266 LEU A CA 1
ATOM 2020 C C . LEU A 1 266 ? 30.443 -5.046 -37.384 1.00 93.50 266 LEU A C 1
ATOM 2022 O O . LEU A 1 266 ? 29.266 -4.803 -37.644 1.00 93.50 266 LEU A O 1
ATOM 2026 N N . GLN A 1 267 ? 31.453 -4.386 -37.961 1.00 95.00 267 GLN A N 1
ATOM 2027 C CA . GLN A 1 267 ? 31.275 -3.350 -38.985 1.00 95.00 267 GLN A CA 1
ATOM 2028 C C . GLN A 1 267 ? 30.547 -3.892 -40.216 1.00 95.00 267 GLN A C 1
ATOM 2030 O O . GLN A 1 267 ? 29.584 -3.270 -40.664 1.00 95.00 267 GLN A O 1
ATOM 2035 N N . ILE A 1 268 ? 30.955 -5.061 -40.728 1.00 94.75 268 ILE A N 1
ATOM 2036 C CA . ILE A 1 268 ? 30.302 -5.695 -41.881 1.00 94.75 268 ILE A CA 1
ATOM 2037 C C . ILE A 1 268 ? 28.825 -5.951 -41.578 1.00 94.75 268 ILE A C 1
ATOM 2039 O O . ILE A 1 268 ? 27.969 -5.568 -42.371 1.00 94.75 268 ILE A O 1
ATOM 2043 N N . TRP A 1 269 ? 28.500 -6.535 -40.423 1.00 94.75 269 TRP A N 1
ATOM 2044 C CA . TRP A 1 269 ? 27.110 -6.809 -40.056 1.00 94.75 269 TRP A CA 1
ATOM 2045 C C . TRP A 1 269 ? 26.250 -5.544 -39.926 1.00 94.75 269 TRP A C 1
ATOM 2047 O O . TRP A 1 269 ? 25.090 -5.552 -40.338 1.00 94.75 269 TRP A O 1
ATOM 2057 N N . ILE A 1 270 ? 26.810 -4.444 -39.411 1.00 93.06 270 ILE A N 1
ATOM 2058 C CA . ILE A 1 270 ? 26.114 -3.149 -39.353 1.00 93.06 270 ILE A CA 1
ATOM 2059 C C . ILE A 1 270 ? 25.876 -2.588 -40.763 1.00 93.06 270 ILE A C 1
ATOM 2061 O O . ILE A 1 270 ? 24.789 -2.083 -41.044 1.00 93.06 270 ILE A O 1
ATOM 2065 N N . ILE A 1 271 ? 26.859 -2.700 -41.663 1.00 92.81 271 ILE A N 1
ATOM 2066 C CA . ILE A 1 271 ? 26.709 -2.284 -43.065 1.00 92.81 271 ILE A CA 1
ATOM 2067 C C . ILE A 1 271 ? 25.617 -3.120 -43.744 1.00 92.81 271 ILE A C 1
ATOM 2069 O O . ILE A 1 271 ? 24.722 -2.547 -44.359 1.00 92.81 271 ILE A O 1
ATOM 2073 N N . VAL A 1 272 ? 25.620 -4.447 -43.564 1.00 92.62 272 VAL A N 1
ATOM 2074 C CA . VAL A 1 272 ? 24.583 -5.350 -44.096 1.00 92.62 272 VAL A CA 1
ATOM 2075 C C . VAL A 1 272 ? 23.193 -4.978 -43.568 1.00 92.62 272 VAL A C 1
ATOM 2077 O O . VAL A 1 272 ? 22.241 -4.960 -44.346 1.00 92.62 272 VAL A O 1
ATOM 2080 N N . TYR A 1 273 ? 23.056 -4.604 -42.290 1.00 92.31 273 TYR A N 1
ATOM 2081 C CA . TYR A 1 273 ? 21.790 -4.076 -41.760 1.00 92.31 273 TYR A CA 1
ATOM 2082 C C . TYR A 1 273 ? 21.358 -2.782 -42.471 1.00 92.31 273 TYR A C 1
ATOM 2084 O O . TYR A 1 273 ? 20.192 -2.623 -42.840 1.00 92.31 273 TYR A O 1
ATOM 2092 N N . GLY A 1 274 ? 22.298 -1.864 -42.717 1.00 90.06 274 GLY A N 1
ATOM 2093 C CA . GLY A 1 274 ? 22.056 -0.658 -43.512 1.00 90.06 274 GLY A CA 1
ATOM 2094 C C . GLY A 1 274 ? 21.578 -0.968 -44.936 1.00 90.06 274 GLY A C 1
ATOM 2095 O O . GLY A 1 274 ? 20.651 -0.325 -45.427 1.00 90.06 274 GLY A O 1
ATOM 2096 N N . MET A 1 275 ? 22.157 -1.987 -45.576 1.00 88.56 275 MET A N 1
ATOM 2097 C CA . MET A 1 275 ? 21.765 -2.443 -46.914 1.00 88.56 275 MET A CA 1
ATOM 2098 C C . MET A 1 275 ? 20.376 -3.089 -46.914 1.00 88.56 275 MET A C 1
ATOM 2100 O O . MET A 1 275 ? 19.574 -2.791 -47.794 1.00 88.56 275 MET A O 1
ATOM 2104 N N . LEU A 1 276 ? 20.053 -3.903 -45.902 1.00 89.19 276 LEU A N 1
ATOM 2105 C CA . LEU A 1 276 ? 18.715 -4.476 -45.718 1.00 89.19 276 LEU A CA 1
ATOM 2106 C C . LEU A 1 276 ? 17.655 -3.376 -45.585 1.00 89.19 276 LEU A C 1
ATOM 2108 O O . LEU A 1 276 ? 16.595 -3.446 -46.205 1.00 89.19 276 LEU A O 1
ATOM 2112 N N . ASN A 1 277 ? 17.961 -2.330 -44.815 1.00 88.75 277 ASN A N 1
ATOM 2113 C CA . ASN A 1 277 ? 17.086 -1.171 -44.671 1.00 88.75 277 ASN A CA 1
ATOM 2114 C C . ASN A 1 277 ? 16.831 -0.458 -45.999 1.00 88.75 277 ASN A C 1
ATOM 2116 O O . ASN A 1 277 ? 15.719 0.018 -46.217 1.00 88.75 277 ASN A O 1
ATOM 2120 N N . GLU A 1 278 ? 17.838 -0.351 -46.862 1.00 87.19 278 GLU A N 1
ATOM 2121 C CA . GLU A 1 278 ? 17.687 0.271 -48.175 1.00 87.19 278 GLU A CA 1
ATOM 2122 C C . GLU A 1 278 ? 16.914 -0.626 -49.148 1.00 87.19 278 GLU A C 1
ATOM 2124 O O . GLU A 1 278 ? 15.979 -0.161 -49.797 1.00 87.19 278 GLU A O 1
ATOM 2129 N N . LEU A 1 279 ? 17.198 -1.928 -49.153 1.00 86.25 279 LEU A N 1
ATOM 2130 C CA . LEU A 1 279 ? 16.481 -2.914 -49.959 1.00 86.25 279 LEU A CA 1
ATOM 2131 C C . LEU A 1 279 ? 14.982 -2.933 -49.645 1.00 86.25 279 LEU A C 1
ATOM 2133 O O . LEU A 1 279 ? 14.155 -2.938 -50.552 1.00 86.25 279 LEU A O 1
ATOM 2137 N N . MET A 1 280 ? 14.617 -2.869 -48.362 1.00 88.25 280 MET A N 1
ATOM 2138 C CA . MET A 1 280 ? 13.216 -2.781 -47.938 1.00 88.25 280 MET A CA 1
ATOM 2139 C C . MET A 1 280 ? 12.530 -1.487 -48.399 1.00 88.25 280 MET A C 1
ATOM 2141 O O . MET A 1 280 ? 11.317 -1.487 -48.606 1.00 88.25 280 MET A O 1
ATOM 2145 N N . LYS A 1 281 ? 13.271 -0.377 -48.557 1.00 85.50 281 LYS A N 1
ATOM 2146 C CA . LYS A 1 281 ? 12.714 0.875 -49.101 1.00 85.50 281 LYS A CA 1
ATOM 2147 C C . LYS A 1 281 ? 12.481 0.781 -50.606 1.00 85.50 281 LYS A C 1
ATOM 2149 O O . LYS A 1 281 ? 11.472 1.297 -51.078 1.00 85.50 281 LYS A O 1
ATOM 2154 N N . GLN A 1 282 ? 13.406 0.160 -51.338 1.00 84.31 282 GLN A N 1
ATOM 2155 C CA . GLN A 1 282 ? 13.326 0.020 -52.793 1.00 84.31 282 GLN A CA 1
ATOM 2156 C C . GLN A 1 282 ? 12.281 -1.034 -53.204 1.00 84.31 282 GLN A C 1
ATOM 2158 O O . GLN A 1 282 ? 11.461 -0.776 -54.082 1.00 84.31 282 GLN A O 1
ATOM 2163 N N . ASN A 1 283 ? 12.232 -2.168 -52.495 1.00 84.38 283 ASN A N 1
ATOM 2164 C CA . ASN A 1 283 ? 11.449 -3.355 -52.851 1.00 84.38 283 ASN A CA 1
ATOM 2165 C C . ASN A 1 283 ? 10.356 -3.682 -51.818 1.00 84.38 283 ASN A C 1
ATOM 2167 O O . ASN A 1 283 ? 10.275 -4.793 -51.297 1.00 84.38 283 ASN A O 1
ATOM 2171 N N . GLY A 1 284 ? 9.476 -2.718 -51.528 1.00 82.50 284 GLY A N 1
ATOM 2172 C CA . GLY A 1 284 ? 8.450 -2.856 -50.483 1.00 82.50 284 GLY A CA 1
ATOM 2173 C C . GLY A 1 284 ? 7.462 -4.022 -50.666 1.00 82.50 284 GLY A C 1
ATOM 2174 O O . GLY A 1 284 ? 6.955 -4.545 -49.680 1.00 82.50 284 GLY A O 1
ATOM 2175 N N . GLU A 1 285 ? 7.203 -4.477 -51.898 1.00 85.38 285 GLU A N 1
ATOM 2176 C CA . GLU A 1 285 ? 6.314 -5.628 -52.151 1.00 85.38 285 GLU A CA 1
ATOM 2177 C C . GLU A 1 285 ? 6.926 -6.973 -51.718 1.00 85.38 285 GLU A C 1
ATOM 2179 O O . GLU A 1 285 ? 6.189 -7.898 -51.377 1.00 85.38 285 GLU A O 1
ATOM 2184 N N . ALA A 1 286 ? 8.260 -7.084 -51.702 1.00 85.38 286 ALA A N 1
ATOM 2185 C CA . ALA A 1 286 ? 8.969 -8.302 -51.309 1.00 85.38 286 ALA A CA 1
ATOM 2186 C C . ALA A 1 286 ? 9.044 -8.490 -49.781 1.00 85.38 286 ALA A C 1
ATOM 2188 O O . ALA A 1 286 ? 9.255 -9.608 -49.315 1.00 85.38 286 ALA A O 1
ATOM 2189 N N . TYR A 1 287 ? 8.833 -7.414 -49.015 1.00 87.06 287 TYR A N 1
ATOM 2190 C CA . TYR A 1 287 ? 8.895 -7.388 -47.553 1.00 87.06 287 TYR A CA 1
ATOM 2191 C C . TYR A 1 287 ? 7.533 -6.983 -46.980 1.00 87.06 287 TYR A C 1
ATOM 2193 O O . TYR A 1 287 ? 7.321 -5.812 -46.658 1.00 87.06 287 TYR A O 1
ATOM 2201 N N . PRO A 1 288 ? 6.580 -7.924 -46.854 1.00 85.75 288 PRO A N 1
ATOM 2202 C CA . PRO A 1 288 ? 5.255 -7.626 -46.312 1.00 85.75 288 PRO A CA 1
ATOM 2203 C C . PRO A 1 288 ? 5.291 -7.236 -44.823 1.00 85.75 288 PRO A C 1
ATOM 2205 O O . PRO A 1 288 ? 4.375 -6.562 -44.349 1.00 85.75 288 PRO A O 1
ATOM 2208 N N . SER A 1 289 ? 6.341 -7.636 -44.097 1.00 88.38 289 SER A N 1
ATOM 2209 C CA . SER A 1 289 ? 6.519 -7.478 -42.646 1.00 88.38 289 SER A CA 1
ATOM 2210 C C . SER A 1 289 ? 7.880 -6.849 -42.287 1.00 88.38 289 SER A C 1
ATOM 2212 O O . SER A 1 289 ? 8.633 -7.397 -41.483 1.00 88.38 289 SER A O 1
ATOM 2214 N N . PRO A 1 290 ? 8.214 -5.652 -42.810 1.00 88.50 290 PRO A N 1
ATOM 2215 C CA . PRO A 1 290 ? 9.577 -5.116 -42.754 1.00 88.50 290 PRO A CA 1
ATOM 2216 C C . PRO A 1 290 ? 10.061 -4.804 -41.329 1.00 88.50 290 PRO A C 1
ATOM 2218 O O . PRO A 1 290 ? 11.260 -4.732 -41.090 1.00 88.50 290 PRO A O 1
ATOM 2221 N N . VAL A 1 291 ? 9.154 -4.584 -40.372 1.00 89.69 291 VAL A N 1
ATOM 2222 C CA . VAL A 1 291 ? 9.516 -4.333 -38.965 1.00 89.69 291 VAL A CA 1
ATOM 2223 C C . VAL A 1 291 ? 9.912 -5.631 -38.258 1.00 89.69 291 VAL A C 1
ATOM 2225 O O . VAL A 1 291 ? 10.915 -5.655 -37.549 1.00 89.69 291 VAL A O 1
ATOM 2228 N N . GLU A 1 292 ? 9.156 -6.707 -38.480 1.00 90.75 292 GLU A N 1
ATOM 2229 C CA . GLU A 1 292 ? 9.426 -8.035 -37.917 1.00 90.75 292 GLU A CA 1
ATOM 2230 C C . GLU A 1 292 ? 10.721 -8.606 -38.509 1.00 90.75 292 GLU A C 1
ATOM 2232 O O . GLU A 1 292 ? 11.585 -9.060 -37.764 1.00 90.75 292 GLU A O 1
ATOM 2237 N N . ASP A 1 293 ? 10.921 -8.452 -39.823 1.00 91.06 293 ASP A N 1
ATOM 2238 C CA . ASP A 1 293 ? 12.131 -8.898 -40.522 1.00 91.06 293 ASP A CA 1
ATOM 2239 C C . ASP A 1 293 ? 13.399 -8.202 -39.986 1.00 91.06 293 ASP A C 1
ATOM 2241 O O . ASP A 1 293 ? 14.430 -8.843 -39.762 1.00 91.06 293 ASP A O 1
ATOM 2245 N N . LYS A 1 294 ? 13.331 -6.884 -39.731 1.00 92.38 294 LYS A N 1
ATOM 2246 C CA . LYS A 1 294 ? 14.433 -6.128 -39.106 1.00 92.38 294 LYS A CA 1
ATOM 2247 C C . LYS A 1 294 ? 14.698 -6.591 -37.684 1.00 92.38 294 LYS A C 1
ATOM 2249 O O . LYS A 1 294 ? 15.856 -6.779 -37.310 1.00 92.38 294 LYS A O 1
ATOM 2254 N N . PHE A 1 295 ? 13.637 -6.757 -36.896 1.00 93.56 295 PHE A N 1
ATOM 2255 C CA . PHE A 1 295 ? 13.748 -7.201 -35.515 1.00 93.56 295 PHE A CA 1
ATOM 2256 C C . PHE A 1 295 ? 14.404 -8.582 -35.436 1.00 93.56 295 PHE A C 1
ATOM 2258 O O . PHE A 1 295 ? 15.358 -8.764 -34.683 1.00 93.56 295 PHE A O 1
ATOM 2265 N N . ASP A 1 296 ? 13.968 -9.530 -36.265 1.00 92.62 296 ASP A N 1
ATOM 2266 C CA . ASP A 1 296 ? 14.520 -10.883 -36.313 1.00 92.62 296 ASP A CA 1
ATOM 2267 C C . ASP A 1 296 ? 15.979 -10.913 -36.761 1.00 92.62 296 ASP A C 1
ATOM 2269 O O . ASP A 1 296 ? 16.785 -11.647 -36.173 1.00 92.62 296 ASP A O 1
ATOM 2273 N N . PHE A 1 297 ? 16.345 -10.084 -37.741 1.00 93.94 297 PHE A N 1
ATOM 2274 C CA . PHE A 1 297 ? 17.733 -9.917 -38.160 1.00 93.94 297 PHE A CA 1
ATOM 2275 C C . PHE A 1 297 ? 18.608 -9.419 -37.001 1.00 93.94 297 PHE A C 1
ATOM 2277 O O . PHE A 1 297 ? 19.605 -10.054 -36.647 1.00 93.94 297 PHE A O 1
ATOM 2284 N N . LEU A 1 298 ? 18.208 -8.312 -36.368 1.00 95.19 298 LEU A N 1
ATOM 2285 C CA . LEU A 1 298 ? 18.946 -7.682 -35.273 1.00 95.19 298 LEU A CA 1
ATOM 2286 C C . LEU A 1 298 ? 19.046 -8.586 -34.041 1.00 95.19 298 LEU A C 1
ATOM 2288 O O . LEU A 1 298 ? 20.128 -8.731 -33.475 1.00 95.19 298 LEU A O 1
ATOM 2292 N N . ARG A 1 299 ? 17.947 -9.244 -33.664 1.00 93.25 299 ARG A N 1
ATOM 2293 C CA . ARG A 1 299 ? 17.892 -10.230 -32.579 1.00 93.25 299 ARG A CA 1
ATOM 2294 C C . ARG A 1 299 ? 18.847 -11.392 -32.823 1.00 93.25 299 ARG A C 1
ATOM 2296 O O . ARG A 1 299 ? 19.636 -11.755 -31.950 1.00 93.25 299 ARG A O 1
ATOM 2303 N N . THR A 1 300 ? 18.794 -11.981 -34.018 1.00 94.06 300 THR A N 1
ATOM 2304 C CA . THR A 1 300 ? 19.648 -13.121 -34.376 1.00 94.06 300 THR A CA 1
ATOM 2305 C C . THR A 1 300 ? 21.115 -12.724 -34.324 1.00 94.06 300 THR A C 1
ATOM 2307 O O . THR A 1 300 ? 21.940 -13.451 -33.765 1.00 94.06 300 THR A O 1
ATOM 2310 N N . LEU A 1 301 ? 21.441 -11.549 -34.857 1.00 93.88 301 LEU A N 1
ATOM 2311 C CA . LEU A 1 301 ? 22.791 -11.017 -34.834 1.00 93.88 301 LEU A CA 1
ATOM 2312 C C . LEU A 1 301 ? 23.269 -10.754 -33.399 1.00 93.88 301 LEU A C 1
ATOM 2314 O O . LEU A 1 301 ? 24.346 -11.213 -33.020 1.00 93.88 301 LEU A O 1
ATOM 2318 N N . HIS A 1 302 ? 22.449 -10.090 -32.581 1.00 94.31 302 HIS A N 1
ATOM 2319 C CA . HIS A 1 302 ? 22.779 -9.780 -31.194 1.00 94.31 302 HIS A CA 1
ATOM 2320 C C . HIS A 1 302 ? 23.080 -11.029 -30.376 1.00 94.31 302 HIS A C 1
ATOM 2322 O O . HIS A 1 302 ? 24.123 -11.096 -29.730 1.00 94.31 302 HIS A O 1
ATOM 2328 N N . ARG A 1 303 ? 22.232 -12.054 -30.481 1.00 92.25 303 ARG A N 1
ATOM 2329 C CA . ARG A 1 303 ? 22.432 -13.322 -29.780 1.00 92.25 303 ARG A CA 1
ATOM 2330 C C . ARG A 1 303 ? 23.724 -14.028 -30.198 1.00 92.25 303 ARG A C 1
ATOM 2332 O O . ARG A 1 303 ? 24.452 -14.523 -29.343 1.00 92.25 303 ARG A O 1
ATOM 2339 N N . ASN A 1 304 ? 24.030 -14.088 -31.496 1.00 90.19 304 ASN A N 1
ATOM 2340 C CA . ASN A 1 304 ? 25.232 -14.778 -31.981 1.00 90.19 304 ASN A CA 1
ATOM 2341 C C . ASN A 1 304 ? 26.525 -14.031 -31.622 1.00 90.19 304 ASN A C 1
ATOM 2343 O O . ASN A 1 304 ? 27.501 -14.657 -31.207 1.00 90.19 304 ASN A O 1
ATOM 2347 N N . LEU A 1 305 ? 26.532 -12.702 -31.752 1.00 91.19 305 LEU A N 1
ATOM 2348 C CA . LEU A 1 305 ? 27.675 -11.871 -31.366 1.00 91.19 305 LEU A CA 1
ATOM 2349 C C . LEU A 1 305 ? 27.866 -11.826 -29.846 1.00 91.19 305 LEU A C 1
ATOM 2351 O O . LEU A 1 305 ? 29.001 -11.809 -29.366 1.00 91.19 305 LEU A O 1
ATOM 2355 N N . GLY A 1 306 ? 26.759 -11.822 -29.103 1.00 90.00 306 GLY A N 1
ATOM 2356 C CA . GLY A 1 306 ? 26.721 -11.768 -27.648 1.00 90.00 306 GLY A CA 1
ATOM 2357 C C . GLY A 1 306 ? 27.268 -13.025 -26.982 1.00 90.00 306 GLY A C 1
ATOM 2358 O O . GLY A 1 306 ? 28.093 -12.913 -26.083 1.00 90.00 306 GLY A O 1
ATOM 2359 N N . ILE A 1 307 ? 26.931 -14.223 -27.481 1.00 87.56 307 ILE A N 1
ATOM 2360 C CA . ILE A 1 307 ? 27.523 -15.492 -26.999 1.00 87.56 307 ILE A CA 1
ATOM 2361 C C . ILE A 1 307 ? 29.060 -15.479 -27.105 1.00 87.56 307 ILE A C 1
ATOM 2363 O O . ILE A 1 307 ? 29.742 -16.104 -26.296 1.00 87.56 307 ILE A O 1
ATOM 2367 N N . ARG A 1 308 ? 29.608 -14.751 -28.085 1.00 85.19 308 ARG A N 1
ATOM 2368 C CA . ARG A 1 308 ? 31.055 -14.598 -28.300 1.00 85.19 308 ARG A CA 1
ATOM 2369 C C . ARG A 1 308 ? 31.676 -13.417 -27.541 1.00 85.19 308 ARG A C 1
ATOM 2371 O O . ARG A 1 308 ? 32.874 -13.207 -27.650 1.00 85.19 308 ARG A O 1
ATOM 2378 N N . GLY A 1 309 ? 30.885 -12.611 -26.831 1.00 86.50 309 GLY A N 1
ATOM 2379 C CA . GLY A 1 309 ? 31.354 -11.400 -26.142 1.00 86.50 309 GLY A CA 1
ATOM 2380 C C . GLY A 1 309 ? 31.742 -10.235 -27.063 1.00 86.50 309 GLY A C 1
ATOM 2381 O O . GLY A 1 309 ? 32.283 -9.230 -26.609 1.00 86.50 309 GLY A O 1
ATOM 2382 N N . THR A 1 310 ? 31.444 -10.331 -28.362 1.00 89.25 310 THR A N 1
ATOM 2383 C CA . THR A 1 310 ? 31.900 -9.365 -29.382 1.00 89.25 310 THR A CA 1
ATOM 2384 C C . THR A 1 310 ? 30.919 -8.219 -29.626 1.00 89.25 310 THR A C 1
ATOM 2386 O O . THR A 1 310 ? 31.300 -7.190 -30.185 1.00 89.25 310 THR A O 1
ATOM 2389 N N . CYS A 1 311 ? 29.662 -8.341 -29.175 1.00 90.88 311 CYS A N 1
ATOM 2390 C CA . CYS A 1 311 ? 28.642 -7.301 -29.365 1.00 90.88 311 CYS A CA 1
ATOM 2391 C C . CYS A 1 311 ? 29.033 -5.954 -28.725 1.00 90.88 311 CYS A C 1
ATOM 2393 O O . CYS A 1 311 ? 28.597 -4.900 -29.192 1.00 90.88 311 CYS A O 1
ATOM 2395 N N . SER A 1 312 ? 29.892 -5.977 -27.698 1.00 88.25 312 SER A N 1
ATOM 2396 C CA . SER A 1 312 ? 30.394 -4.790 -26.999 1.00 88.25 312 SER A CA 1
ATOM 2397 C C . SER A 1 312 ? 31.538 -4.052 -27.720 1.00 88.25 312 SER A C 1
ATOM 2399 O O . SER A 1 312 ? 31.939 -2.968 -27.281 1.00 88.25 312 SER A O 1
ATOM 2401 N N . GLY A 1 313 ? 32.028 -4.589 -28.844 1.00 87.00 313 GLY A N 1
ATOM 2402 C CA . GLY A 1 313 ? 33.079 -3.989 -29.671 1.00 87.00 313 GLY A CA 1
ATOM 2403 C C . GLY A 1 313 ? 32.717 -2.610 -30.239 1.00 87.00 313 GLY A C 1
ATOM 2404 O O . GLY A 1 313 ? 31.575 -2.148 -30.140 1.00 87.00 313 GLY A O 1
ATOM 2405 N N . LEU A 1 314 ? 33.702 -1.914 -30.826 1.00 88.12 314 LEU A N 1
ATOM 2406 C CA . LEU A 1 314 ? 33.535 -0.561 -31.388 1.00 88.12 314 LEU A CA 1
ATOM 2407 C C . LEU A 1 314 ? 32.921 0.434 -30.386 1.00 88.12 314 LEU A C 1
ATOM 2409 O O . LEU A 1 314 ? 32.040 1.229 -30.726 1.00 88.12 314 LEU A O 1
ATOM 2413 N N . ASN A 1 315 ? 33.343 0.363 -29.119 1.00 87.06 315 ASN A N 1
ATOM 2414 C CA . ASN A 1 315 ? 32.753 1.134 -28.020 1.00 87.06 315 ASN A CA 1
ATOM 2415 C C . ASN A 1 315 ? 31.222 0.942 -27.931 1.00 87.06 315 ASN A C 1
ATOM 2417 O O . ASN A 1 315 ? 30.472 1.915 -27.798 1.00 87.06 315 ASN A O 1
ATOM 2421 N N . ARG A 1 316 ? 30.755 -0.313 -28.020 1.00 89.31 316 ARG A N 1
ATOM 2422 C CA . ARG A 1 316 ? 29.343 -0.728 -27.906 1.00 89.31 316 ARG A CA 1
ATOM 2423 C C . ARG A 1 316 ? 28.415 -0.061 -28.925 1.00 89.31 316 ARG A C 1
ATOM 2425 O O . ARG A 1 316 ? 27.226 0.109 -28.658 1.00 89.31 316 ARG A O 1
ATOM 2432 N N . PHE A 1 317 ? 28.941 0.350 -30.082 1.00 90.62 317 PHE A N 1
ATOM 2433 C CA . PHE A 1 317 ? 28.148 1.030 -31.110 1.00 90.62 317 PHE A CA 1
ATOM 2434 C C . PHE A 1 317 ? 26.949 0.183 -31.550 1.00 90.62 317 PHE A C 1
ATOM 2436 O O . PHE A 1 317 ? 25.838 0.698 -31.626 1.00 90.62 317 PHE A O 1
ATOM 2443 N N . PHE A 1 318 ? 27.155 -1.120 -31.757 1.00 93.12 318 PHE A N 1
ATOM 2444 C CA . PHE A 1 318 ? 26.091 -2.034 -32.163 1.00 93.12 318 PHE A CA 1
ATOM 2445 C C . PHE A 1 318 ? 24.975 -2.148 -31.119 1.00 93.12 318 PHE A C 1
ATOM 2447 O O . PHE A 1 318 ? 23.805 -2.016 -31.455 1.00 93.12 318 PHE A O 1
ATOM 2454 N N . VAL A 1 319 ? 25.309 -2.307 -29.837 1.00 91.94 319 VAL A N 1
ATOM 2455 C CA . VAL A 1 319 ? 24.286 -2.398 -28.781 1.00 91.94 319 VAL A CA 1
ATOM 2456 C C . VAL A 1 319 ? 23.518 -1.075 -28.624 1.00 91.94 319 VAL A C 1
ATOM 2458 O O . VAL A 1 319 ? 22.317 -1.081 -28.362 1.00 91.94 319 VAL A O 1
ATOM 2461 N N . ARG A 1 320 ? 24.169 0.079 -28.848 1.00 90.94 320 ARG A N 1
ATOM 2462 C CA . ARG A 1 320 ? 23.474 1.381 -28.908 1.00 90.94 320 ARG A CA 1
ATOM 2463 C C . ARG A 1 320 ? 22.565 1.500 -30.136 1.00 90.94 320 ARG A C 1
ATOM 2465 O O . ARG A 1 320 ? 21.465 2.019 -29.998 1.00 90.94 320 ARG A O 1
ATOM 2472 N N . LEU A 1 321 ? 22.983 0.978 -31.290 1.00 91.69 321 LEU A N 1
ATOM 2473 C CA . LEU A 1 321 ? 22.137 0.888 -32.483 1.00 91.69 321 LEU A CA 1
ATOM 2474 C C . LEU A 1 321 ? 20.877 0.057 -32.196 1.00 91.69 321 LEU A C 1
ATOM 2476 O O . LEU A 1 321 ? 19.778 0.519 -32.482 1.00 91.69 321 LEU A O 1
ATOM 2480 N N . LEU A 1 322 ? 21.021 -1.118 -31.568 1.00 92.50 322 LEU A N 1
ATOM 2481 C CA . LEU A 1 322 ? 19.883 -1.952 -31.157 1.00 92.50 322 LEU A CA 1
ATOM 2482 C C . LEU A 1 322 ? 18.924 -1.188 -30.244 1.00 92.50 322 LEU A C 1
ATOM 2484 O O . LEU A 1 322 ? 17.720 -1.175 -30.484 1.00 92.50 322 LEU A O 1
ATOM 2488 N N . LYS A 1 323 ? 19.469 -0.513 -29.224 1.00 89.31 323 LYS A N 1
ATOM 2489 C CA . LYS A 1 323 ? 18.697 0.308 -28.285 1.00 89.31 323 LYS A CA 1
ATOM 2490 C C . LYS A 1 323 ? 17.843 1.353 -29.006 1.00 89.31 323 LYS A C 1
ATOM 2492 O O . LYS A 1 323 ? 16.706 1.562 -28.595 1.00 89.31 323 LYS A O 1
ATOM 2497 N N . ASP A 1 324 ? 18.376 2.007 -30.035 1.00 88.31 324 ASP A N 1
ATOM 2498 C CA . ASP A 1 324 ? 17.669 3.060 -30.767 1.00 88.31 324 ASP A CA 1
ATOM 2499 C C . ASP A 1 324 ? 16.645 2.485 -31.766 1.00 88.31 324 ASP A C 1
ATOM 2501 O O . ASP A 1 324 ? 15.517 2.977 -31.836 1.00 88.31 324 ASP A O 1
ATOM 2505 N N . GLU A 1 325 ? 16.987 1.409 -32.481 1.00 90.38 325 GLU A N 1
ATOM 2506 C CA . GLU A 1 325 ? 16.098 0.738 -33.444 1.00 90.38 325 GLU A CA 1
ATOM 2507 C C . GLU A 1 325 ? 14.875 0.111 -32.761 1.00 90.38 325 GLU A C 1
ATOM 2509 O O . GLU A 1 325 ? 13.734 0.307 -33.196 1.00 90.38 325 GLU A O 1
ATOM 2514 N N . PHE A 1 326 ? 15.093 -0.585 -31.642 1.00 90.06 326 PHE A N 1
ATOM 2515 C CA . PHE A 1 326 ? 14.047 -1.293 -30.908 1.00 90.06 326 PHE A CA 1
ATOM 2516 C C . PHE A 1 326 ? 12.952 -0.360 -30.370 1.00 90.06 326 PHE A C 1
ATOM 2518 O O . PHE A 1 326 ? 11.796 -0.776 -30.285 1.00 90.06 326 PHE A O 1
ATOM 2525 N N . LEU A 1 327 ? 13.231 0.930 -30.131 1.00 82.06 327 LEU A N 1
ATOM 2526 C CA . LEU A 1 327 ? 12.199 1.909 -29.745 1.00 82.06 327 LEU A CA 1
ATOM 2527 C C . LEU A 1 327 ? 11.053 2.018 -30.765 1.00 82.06 327 LEU A C 1
ATOM 2529 O O . LEU A 1 327 ? 9.934 2.372 -30.392 1.00 82.06 327 LEU A O 1
ATOM 2533 N N . SER A 1 328 ? 11.313 1.716 -32.040 1.00 84.38 328 SER A N 1
ATOM 2534 C CA . SER A 1 328 ? 10.302 1.717 -33.105 1.00 84.38 328 SER A CA 1
ATOM 2535 C C . SER A 1 328 ? 9.562 0.377 -33.265 1.00 84.38 328 SER A C 1
ATOM 2537 O O . SER A 1 328 ? 8.568 0.303 -33.988 1.00 84.38 328 SER A O 1
ATOM 2539 N N . MET A 1 329 ? 10.005 -0.669 -32.558 1.00 89.19 329 MET A N 1
ATOM 2540 C CA . MET A 1 329 ? 9.601 -2.071 -32.749 1.00 89.19 329 MET A CA 1
ATOM 2541 C C . MET A 1 329 ? 8.864 -2.655 -31.530 1.00 89.19 329 MET A C 1
ATOM 2543 O O . MET A 1 329 ? 8.754 -3.867 -31.383 1.00 89.19 329 MET A O 1
ATOM 2547 N N . THR A 1 330 ? 8.312 -1.804 -30.660 1.00 84.31 330 THR A N 1
ATOM 2548 C CA . THR A 1 330 ? 7.687 -2.196 -29.376 1.00 84.31 330 THR A CA 1
ATOM 2549 C C . THR A 1 330 ? 6.492 -3.150 -29.487 1.00 84.31 330 THR A C 1
ATOM 2551 O O . THR A 1 330 ? 6.086 -3.745 -28.494 1.00 84.31 330 THR A O 1
ATOM 2554 N N . HIS A 1 331 ? 5.898 -3.277 -30.675 1.00 86.00 331 HIS A N 1
ATOM 2555 C CA . HIS A 1 331 ? 4.735 -4.125 -30.944 1.00 86.00 331 HIS A CA 1
ATOM 2556 C C . HIS A 1 331 ? 5.104 -5.538 -31.422 1.00 86.00 331 HIS A C 1
ATOM 2558 O O . HIS A 1 331 ? 4.209 -6.368 -31.571 1.00 86.00 331 HIS A O 1
ATOM 2564 N N . VAL A 1 332 ? 6.389 -5.807 -31.676 1.00 89.44 332 VAL A N 1
ATOM 2565 C CA . VAL A 1 332 ? 6.874 -7.097 -32.182 1.00 89.44 332 VAL A CA 1
ATOM 2566 C C . VAL A 1 332 ? 6.998 -8.111 -31.041 1.00 89.44 332 VAL A C 1
ATOM 2568 O O . VAL A 1 332 ? 7.427 -7.785 -29.931 1.00 89.44 332 VAL A O 1
ATOM 2571 N N . GLU A 1 333 ? 6.630 -9.366 -31.303 1.00 86.94 333 GLU A N 1
ATOM 2572 C CA . GLU A 1 333 ? 6.754 -10.443 -30.320 1.00 86.94 333 GLU A CA 1
ATOM 2573 C C . GLU A 1 333 ? 8.228 -10.698 -29.955 1.00 86.94 333 GLU A C 1
ATOM 2575 O O . GLU A 1 333 ? 9.099 -10.815 -30.812 1.00 86.94 333 GLU A O 1
ATOM 2580 N N . GLY A 1 334 ? 8.519 -10.794 -28.656 1.00 86.00 334 GLY A N 1
ATOM 2581 C CA . GLY A 1 334 ? 9.883 -10.979 -28.150 1.00 86.00 334 GLY A CA 1
ATOM 2582 C C . GLY A 1 334 ? 10.662 -9.682 -27.910 1.00 86.00 334 GLY A C 1
ATOM 2583 O O . GLY A 1 334 ? 11.729 -9.752 -27.299 1.00 86.00 334 GLY A O 1
ATOM 2584 N N . TYR A 1 335 ? 10.115 -8.515 -28.284 1.00 90.19 335 TYR A N 1
ATOM 2585 C CA . TYR A 1 335 ? 10.705 -7.197 -28.006 1.00 90.19 335 TYR A CA 1
ATOM 2586 C C . TYR A 1 335 ? 11.121 -7.038 -26.540 1.00 90.19 335 TYR A C 1
ATOM 2588 O O . TYR A 1 335 ? 12.244 -6.630 -26.259 1.00 90.19 335 TYR A O 1
ATOM 2596 N N . ASP A 1 336 ? 10.247 -7.411 -25.601 1.00 89.88 336 ASP A N 1
ATOM 2597 C CA . ASP A 1 336 ? 10.494 -7.218 -24.170 1.00 89.88 336 ASP A CA 1
ATOM 2598 C C . ASP A 1 336 ? 11.778 -7.915 -23.681 1.00 89.88 336 ASP A C 1
ATOM 2600 O O . ASP A 1 336 ? 12.489 -7.376 -22.830 1.00 89.88 336 ASP A O 1
ATOM 2604 N N . ASN A 1 337 ? 12.079 -9.103 -24.218 1.00 90.88 337 ASN A N 1
ATOM 2605 C CA . ASN A 1 337 ? 13.249 -9.893 -23.831 1.00 90.88 337 ASN A CA 1
ATOM 2606 C C . ASN A 1 337 ? 14.524 -9.335 -24.464 1.00 90.88 337 ASN A C 1
ATOM 2608 O O . ASN A 1 337 ? 15.531 -9.178 -23.778 1.00 90.88 337 ASN A O 1
ATOM 2612 N N . GLU A 1 338 ? 14.474 -8.982 -25.749 1.00 91.94 338 GLU A N 1
ATOM 2613 C CA . GLU A 1 338 ? 15.628 -8.401 -26.441 1.00 91.94 338 GLU A CA 1
ATOM 2614 C C . GLU A 1 338 ? 15.962 -7.007 -25.905 1.00 91.94 338 GLU A C 1
ATOM 2616 O O . GLU A 1 338 ? 17.128 -6.689 -25.678 1.00 91.94 338 GLU A O 1
ATOM 2621 N N . GLN A 1 339 ? 14.951 -6.193 -25.595 1.00 91.44 339 GLN A N 1
ATOM 2622 C CA . GLN A 1 339 ? 15.156 -4.897 -24.956 1.00 91.44 339 GLN A CA 1
ATOM 2623 C C . GLN A 1 339 ? 15.699 -5.051 -23.527 1.00 91.44 339 GLN A C 1
ATOM 2625 O O . GLN A 1 339 ? 16.555 -4.266 -23.113 1.00 91.44 339 GLN A O 1
ATOM 2630 N N . ALA A 1 340 ? 15.246 -6.059 -22.769 1.00 91.94 340 ALA A N 1
ATOM 2631 C CA . ALA A 1 340 ? 15.827 -6.380 -21.464 1.00 91.94 340 ALA A CA 1
ATOM 2632 C C . ALA A 1 340 ? 17.307 -6.774 -21.589 1.00 91.94 340 ALA A C 1
ATOM 2634 O O . ALA A 1 340 ? 18.121 -6.292 -20.801 1.00 91.94 340 ALA A O 1
ATOM 2635 N N . GLN A 1 341 ? 17.661 -7.576 -22.600 1.00 93.31 341 GLN A N 1
ATOM 2636 C CA . GLN A 1 341 ? 19.042 -7.974 -22.881 1.00 93.31 341 GLN A CA 1
ATOM 2637 C C . GLN A 1 341 ? 19.912 -6.767 -23.245 1.00 93.31 341 GLN A C 1
ATOM 2639 O O . GLN A 1 341 ? 20.961 -6.570 -22.646 1.00 93.31 341 GLN A O 1
ATOM 2644 N N . VAL A 1 342 ? 19.446 -5.888 -24.137 1.00 92.62 342 VAL A N 1
ATOM 2645 C CA . VAL A 1 342 ? 20.164 -4.659 -24.522 1.00 92.62 342 VAL A CA 1
ATOM 2646 C C . VAL A 1 342 ? 20.406 -3.734 -23.322 1.00 92.62 342 VAL A C 1
ATOM 2648 O O . VAL A 1 342 ? 21.499 -3.185 -23.159 1.00 92.62 342 VAL A O 1
ATOM 2651 N N . LEU A 1 343 ? 19.408 -3.555 -22.449 1.00 91.19 343 LEU A N 1
ATOM 2652 C CA . LEU A 1 343 ? 19.558 -2.749 -21.232 1.00 91.19 343 LEU A CA 1
ATOM 2653 C C . LEU A 1 343 ? 20.501 -3.400 -20.210 1.00 91.19 343 LEU A C 1
ATOM 2655 O O . LEU A 1 343 ? 21.216 -2.684 -19.501 1.00 91.19 343 LEU A O 1
ATOM 2659 N N . TYR A 1 344 ? 20.520 -4.730 -20.133 1.00 91.94 344 TYR A N 1
ATOM 2660 C CA . TYR A 1 344 ? 21.475 -5.464 -19.312 1.00 91.94 344 TYR A CA 1
ATOM 2661 C C . TYR A 1 344 ? 22.901 -5.303 -19.849 1.00 91.94 344 TYR A C 1
ATOM 2663 O O . TYR A 1 344 ? 23.783 -4.887 -19.104 1.00 91.94 344 TYR A O 1
ATOM 2671 N N . ASP A 1 345 ? 23.113 -5.505 -21.145 1.00 91.62 345 ASP A N 1
ATOM 2672 C CA . ASP A 1 345 ? 24.433 -5.432 -21.771 1.00 91.62 345 ASP A CA 1
ATOM 2673 C C . ASP A 1 345 ? 25.049 -4.029 -21.658 1.00 91.62 345 ASP A C 1
ATOM 2675 O O . ASP A 1 345 ? 26.232 -3.883 -21.342 1.00 91.62 345 ASP A O 1
ATOM 2679 N N . LEU A 1 346 ? 24.243 -2.973 -21.828 1.00 90.06 346 LEU A N 1
ATOM 2680 C CA . LEU A 1 346 ? 24.711 -1.589 -21.699 1.00 90.06 346 LEU A CA 1
ATOM 2681 C C . LEU A 1 346 ? 24.888 -1.130 -20.246 1.00 90.06 346 LEU A C 1
ATOM 2683 O O . LEU A 1 346 ? 25.875 -0.461 -19.942 1.00 90.06 346 LEU A O 1
ATOM 2687 N N . TYR A 1 347 ? 23.937 -1.440 -19.359 1.00 88.62 347 TYR A N 1
ATOM 2688 C CA . TYR A 1 347 ? 23.800 -0.766 -18.055 1.00 88.62 347 TYR A CA 1
ATOM 2689 C C . TYR A 1 347 ? 23.758 -1.710 -16.842 1.00 88.62 347 TYR A C 1
ATOM 2691 O O . TYR A 1 347 ? 23.658 -1.245 -15.702 1.00 88.62 347 TYR A O 1
ATOM 2699 N N . GLY A 1 348 ? 23.758 -3.027 -17.048 1.00 88.50 348 GLY A N 1
ATOM 2700 C CA . GLY A 1 348 ? 23.566 -4.015 -15.983 1.00 88.50 348 GLY A CA 1
ATOM 2701 C C . GLY A 1 348 ? 22.202 -3.876 -15.291 1.00 88.50 348 GLY A C 1
ATOM 2702 O O . GLY A 1 348 ? 22.099 -3.978 -14.060 1.00 88.50 348 GLY A O 1
ATOM 2703 N N . ILE A 1 349 ? 21.153 -3.529 -16.047 1.00 89.88 349 ILE A N 1
ATOM 2704 C CA . ILE A 1 349 ? 19.773 -3.422 -15.551 1.00 89.88 349 ILE A CA 1
ATOM 2705 C C . ILE A 1 349 ? 19.029 -4.711 -15.906 1.00 89.88 349 ILE A C 1
ATOM 2707 O O . ILE A 1 349 ? 18.756 -4.979 -17.069 1.00 89.88 349 ILE A O 1
ATOM 2711 N N . ASN A 1 350 ? 18.673 -5.503 -14.894 1.00 90.56 350 ASN A N 1
ATOM 2712 C CA . ASN A 1 350 ? 17.962 -6.764 -15.093 1.00 90.56 350 ASN A CA 1
ATOM 2713 C C . ASN A 1 350 ? 16.439 -6.543 -15.146 1.00 90.56 350 ASN A C 1
ATOM 2715 O O . ASN A 1 350 ? 15.785 -6.441 -14.103 1.00 90.56 350 ASN A O 1
ATOM 2719 N N . CYS A 1 351 ? 15.893 -6.467 -16.362 1.00 91.00 351 CYS A N 1
ATOM 2720 C CA . CYS A 1 351 ? 14.462 -6.281 -16.637 1.00 91.00 351 CYS A CA 1
ATOM 2721 C C . CYS A 1 351 ? 13.718 -7.586 -16.992 1.00 91.00 351 CYS A C 1
ATOM 2723 O O . CYS A 1 351 ? 12.581 -7.521 -17.457 1.00 91.00 351 CYS A O 1
ATOM 2725 N N . PHE A 1 352 ? 14.329 -8.756 -16.798 1.00 91.50 352 PHE A N 1
ATOM 2726 C CA . PHE A 1 352 ? 13.732 -10.042 -17.172 1.00 91.50 352 PHE A CA 1
ATOM 2727 C C . PHE A 1 352 ? 12.663 -10.504 -16.173 1.00 91.50 352 PHE A C 1
ATOM 2729 O O . PHE A 1 352 ? 12.776 -10.268 -14.965 1.00 91.50 352 PHE A O 1
ATOM 2736 N N . LEU A 1 353 ? 11.645 -11.216 -16.668 1.00 88.50 353 LEU A N 1
ATOM 2737 C CA . LEU A 1 353 ? 10.684 -11.903 -15.801 1.00 88.50 353 LEU A CA 1
ATOM 2738 C C . LEU A 1 353 ? 11.316 -13.137 -15.185 1.00 88.50 353 LEU A C 1
ATOM 2740 O O . LEU A 1 353 ? 11.080 -13.424 -14.021 1.00 88.50 353 LEU A O 1
ATOM 2744 N N . ASN A 1 354 ? 12.130 -13.859 -15.949 1.00 88.06 354 ASN A N 1
ATOM 2745 C CA . ASN A 1 354 ? 12.805 -15.041 -15.450 1.00 88.06 354 ASN A CA 1
ATOM 2746 C C . ASN A 1 354 ? 14.282 -15.017 -15.850 1.00 88.06 354 ASN A C 1
ATOM 2748 O O . ASN A 1 354 ? 14.692 -15.679 -16.810 1.00 88.06 354 ASN A O 1
ATOM 2752 N N . PRO A 1 355 ? 15.116 -14.307 -15.071 1.00 85.50 355 PRO A N 1
ATOM 2753 C CA . PRO A 1 355 ? 16.534 -14.165 -15.378 1.00 85.50 355 PRO A CA 1
ATOM 2754 C C . PRO A 1 355 ? 17.268 -15.502 -15.538 1.00 85.50 355 PRO A C 1
ATOM 2756 O O . PRO A 1 355 ? 18.236 -15.581 -16.270 1.00 85.50 355 PRO A O 1
ATOM 2759 N N . SER A 1 356 ? 16.820 -16.576 -14.884 1.00 84.38 356 SER A N 1
ATOM 2760 C CA . SER A 1 356 ? 17.510 -17.871 -14.938 1.00 84.38 356 SER A CA 1
ATOM 2761 C C . SER A 1 356 ? 17.508 -18.548 -16.313 1.00 84.38 356 SER A C 1
ATOM 2763 O O . SER A 1 356 ? 18.329 -19.435 -16.522 1.00 84.38 356 SER A O 1
ATOM 2765 N N . PHE A 1 357 ? 16.587 -18.194 -17.215 1.00 83.69 357 PHE A N 1
ATOM 2766 C CA . PHE A 1 357 ? 16.521 -18.794 -18.555 1.00 83.69 357 PHE A CA 1
ATOM 2767 C C . PHE A 1 357 ? 16.427 -17.778 -19.697 1.00 83.69 357 PHE A C 1
ATOM 2769 O O . PHE A 1 357 ? 16.735 -18.135 -20.831 1.00 83.69 357 PHE A O 1
ATOM 2776 N N . GLU A 1 358 ? 15.986 -16.547 -19.426 1.00 86.56 358 GLU A N 1
ATOM 2777 C CA . GLU A 1 358 ? 15.837 -15.501 -20.449 1.00 86.56 358 GLU A CA 1
ATOM 2778 C C . GLU A 1 358 ? 17.121 -14.686 -20.635 1.00 86.56 358 GLU A C 1
ATOM 2780 O O . GLU A 1 358 ? 17.411 -14.271 -21.753 1.00 86.56 358 GLU A O 1
ATOM 2785 N N . LEU A 1 359 ? 17.889 -14.474 -19.560 1.00 89.56 359 LEU A N 1
ATOM 2786 C CA . LEU A 1 359 ? 19.134 -13.712 -19.606 1.00 89.56 359 LEU A CA 1
ATOM 2787 C C . LEU A 1 359 ? 20.257 -14.572 -20.190 1.00 89.56 359 LEU A C 1
ATOM 2789 O O . LEU A 1 359 ? 20.543 -15.662 -19.687 1.00 89.56 359 LEU A O 1
ATOM 2793 N N . ILE A 1 360 ? 20.934 -14.041 -21.203 1.00 89.56 360 ILE A N 1
ATOM 2794 C CA . ILE A 1 360 ? 22.154 -14.622 -21.762 1.00 89.56 360 ILE A CA 1
ATOM 2795 C C . ILE A 1 360 ? 23.321 -13.726 -21.348 1.00 89.56 360 ILE A C 1
ATOM 2797 O O . ILE A 1 360 ? 23.302 -12.523 -21.582 1.00 89.56 360 ILE A O 1
ATOM 2801 N N . GLU A 1 361 ? 24.345 -14.293 -20.712 1.00 88.00 361 GLU A N 1
ATOM 2802 C CA . GLU A 1 361 ? 25.505 -13.507 -20.285 1.00 88.00 361 GLU A CA 1
ATOM 2803 C C . GLU A 1 361 ? 26.425 -13.224 -21.480 1.00 88.00 361 GLU A C 1
ATOM 2805 O O . GLU A 1 361 ? 27.124 -14.113 -21.972 1.00 88.00 361 GLU A O 1
ATOM 2810 N N . HIS A 1 362 ? 26.405 -11.979 -21.958 1.00 88.88 362 HIS A N 1
ATOM 2811 C CA . HIS A 1 362 ? 27.239 -11.512 -23.067 1.00 88.88 362 HIS A CA 1
ATOM 2812 C C . HIS A 1 362 ? 28.596 -10.952 -22.608 1.00 88.88 362 HIS A C 1
ATOM 2814 O O . HIS A 1 362 ? 29.388 -10.541 -23.452 1.00 88.88 362 HIS A O 1
ATOM 2820 N N . HIS A 1 363 ? 28.886 -10.922 -21.298 1.00 84.56 363 HIS A N 1
ATOM 2821 C CA . HIS A 1 363 ? 30.151 -10.427 -20.731 1.00 84.56 363 HIS A CA 1
ATOM 2822 C C . HIS A 1 363 ? 30.480 -8.982 -21.150 1.00 84.56 363 HIS A C 1
ATOM 2824 O O . HIS A 1 363 ? 31.640 -8.595 -21.300 1.00 84.56 363 HIS A O 1
ATOM 2830 N N . CYS A 1 364 ? 29.442 -8.168 -21.356 1.00 84.81 364 CYS A N 1
ATOM 2831 C CA . CYS A 1 364 ? 29.596 -6.770 -21.730 1.00 84.81 364 CYS A CA 1
ATOM 2832 C C . CYS A 1 364 ? 30.060 -5.935 -20.535 1.00 84.81 364 CYS A C 1
ATOM 2834 O O . CYS A 1 364 ? 29.515 -6.031 -19.436 1.00 84.81 364 CYS A O 1
ATOM 2836 N N . MET A 1 365 ? 31.007 -5.026 -20.768 1.00 82.62 365 MET A N 1
ATOM 2837 C CA . MET A 1 365 ? 31.350 -4.008 -19.777 1.00 82.62 365 MET A CA 1
ATOM 2838 C C . MET A 1 365 ? 30.210 -2.989 -19.652 1.00 82.62 365 MET A C 1
ATOM 2840 O O . MET A 1 365 ? 29.942 -2.201 -20.570 1.00 82.62 365 MET A O 1
ATOM 2844 N N . HIS A 1 366 ? 29.547 -3.006 -18.499 1.00 83.88 366 HIS A N 1
ATOM 2845 C CA . HIS A 1 366 ? 28.440 -2.105 -18.197 1.00 83.88 366 HIS A CA 1
ATOM 2846 C C . HIS A 1 366 ? 28.914 -0.668 -17.963 1.00 83.88 366 HIS A C 1
ATOM 2848 O O . HIS A 1 366 ? 30.001 -0.421 -17.435 1.00 83.88 366 HIS A O 1
ATOM 2854 N N . ASP A 1 367 ? 28.062 0.300 -18.298 1.00 80.31 367 ASP A N 1
ATOM 2855 C CA . ASP A 1 367 ? 28.262 1.684 -17.883 1.00 80.31 367 ASP A CA 1
ATOM 2856 C C . ASP A 1 367 ? 28.260 1.796 -16.354 1.00 80.31 367 ASP A C 1
ATOM 2858 O O . ASP A 1 367 ? 27.368 1.298 -15.668 1.00 80.31 367 ASP A O 1
ATOM 2862 N N . ALA A 1 368 ? 29.250 2.516 -15.818 1.00 73.69 368 ALA A N 1
ATOM 2863 C CA . ALA A 1 368 ? 29.393 2.728 -14.377 1.00 73.69 368 ALA A CA 1
ATOM 2864 C C . ALA A 1 368 ? 28.180 3.444 -13.751 1.00 73.69 368 ALA A C 1
ATOM 2866 O O . ALA A 1 368 ? 27.909 3.290 -12.560 1.00 73.69 368 ALA A O 1
ATOM 2867 N N . PHE A 1 369 ? 27.441 4.223 -14.549 1.00 78.12 369 PHE A N 1
ATOM 2868 C CA . PHE A 1 369 ? 26.265 4.965 -14.112 1.00 78.12 369 PHE A CA 1
ATOM 2869 C C . PHE A 1 369 ? 25.117 4.805 -15.104 1.00 78.12 369 PHE A C 1
ATOM 2871 O O . PHE A 1 369 ? 25.304 4.899 -16.314 1.00 78.12 369 PHE A O 1
ATOM 2878 N N . ILE A 1 370 ? 23.907 4.644 -14.570 1.00 83.12 370 ILE A N 1
ATOM 2879 C CA . ILE A 1 370 ? 22.681 4.685 -15.364 1.00 83.12 370 ILE A CA 1
ATOM 2880 C C . ILE A 1 370 ? 22.375 6.151 -15.668 1.00 83.12 370 ILE A C 1
ATOM 2882 O O . ILE A 1 370 ? 22.093 6.939 -14.759 1.00 83.12 370 ILE A O 1
ATOM 2886 N N . ASP A 1 371 ? 22.432 6.523 -16.943 1.00 80.81 371 ASP A N 1
ATOM 2887 C CA . ASP A 1 371 ? 22.063 7.860 -17.384 1.00 80.81 371 ASP A CA 1
ATOM 2888 C C . ASP A 1 371 ? 20.535 8.058 -17.350 1.00 80.81 371 ASP A C 1
ATOM 2890 O O . ASP A 1 371 ? 19.735 7.121 -17.283 1.00 80.81 371 ASP A O 1
ATOM 2894 N N . LYS A 1 372 ? 20.096 9.320 -17.396 1.00 80.81 372 LYS A N 1
ATOM 2895 C CA . LYS A 1 372 ? 18.665 9.655 -17.292 1.00 80.81 372 LYS A CA 1
ATOM 2896 C C . LYS A 1 372 ? 17.854 9.098 -18.461 1.00 80.81 372 LYS A C 1
ATOM 2898 O O . LYS A 1 372 ? 16.683 8.770 -18.272 1.00 80.81 372 LYS A O 1
ATOM 2903 N N . GLY A 1 373 ? 18.457 9.038 -19.651 1.00 81.25 373 GLY A N 1
ATOM 2904 C CA . GLY A 1 373 ? 17.823 8.502 -20.847 1.00 81.25 373 GLY A CA 1
ATOM 2905 C C . GLY A 1 373 ? 17.551 7.010 -20.694 1.00 81.25 373 GLY A C 1
ATOM 2906 O O . GLY A 1 373 ? 16.405 6.590 -20.850 1.00 81.25 373 GLY A O 1
ATOM 2907 N N . ALA A 1 374 ? 18.560 6.227 -20.298 1.00 81.50 374 ALA A N 1
ATOM 2908 C CA . ALA A 1 374 ? 18.389 4.796 -20.057 1.00 81.50 374 ALA A CA 1
ATOM 2909 C C . ALA A 1 374 ? 17.411 4.489 -18.925 1.00 81.50 374 ALA A C 1
ATOM 2911 O O . ALA A 1 374 ? 16.573 3.605 -19.081 1.00 81.50 374 ALA A O 1
ATOM 2912 N N . ALA A 1 375 ? 17.451 5.241 -17.818 1.00 86.38 375 ALA A N 1
ATOM 2913 C CA . ALA A 1 375 ? 16.495 5.050 -16.728 1.00 86.38 375 ALA A CA 1
ATOM 2914 C C . ALA A 1 375 ? 15.044 5.221 -17.213 1.00 86.38 375 ALA A C 1
ATOM 2916 O O . ALA A 1 375 ? 14.180 4.420 -16.869 1.00 86.38 375 ALA A O 1
ATOM 2917 N N . MET A 1 376 ? 14.773 6.233 -18.046 1.00 86.12 376 MET A N 1
ATOM 2918 C CA . MET A 1 376 ? 13.433 6.469 -18.598 1.00 86.12 376 MET A CA 1
ATOM 2919 C C . MET A 1 376 ? 12.985 5.399 -19.597 1.00 86.12 376 MET A C 1
ATOM 2921 O O . MET A 1 376 ? 11.791 5.116 -19.651 1.00 86.12 376 MET A O 1
ATOM 2925 N N . GLN A 1 377 ? 13.904 4.808 -20.361 1.00 82.81 377 GLN A N 1
ATOM 2926 C CA . GLN A 1 377 ? 13.588 3.684 -21.250 1.00 82.81 377 GLN A CA 1
ATOM 2927 C C . GLN A 1 377 ? 13.322 2.398 -20.459 1.00 82.81 377 GLN A C 1
ATOM 2929 O O . GLN A 1 377 ? 12.373 1.674 -20.752 1.00 82.81 377 GLN A O 1
ATOM 2934 N N . ALA A 1 378 ? 14.107 2.142 -19.408 1.00 89.12 378 ALA A N 1
ATOM 2935 C CA . ALA A 1 378 ? 13.889 1.009 -18.516 1.00 89.12 378 ALA A CA 1
ATOM 2936 C C . ALA A 1 378 ? 12.534 1.095 -17.795 1.00 89.12 378 ALA A C 1
ATOM 2938 O O . ALA A 1 378 ? 11.908 0.067 -17.568 1.00 89.12 378 ALA A O 1
ATOM 2939 N N . VAL A 1 379 ? 12.053 2.302 -17.466 1.00 91.62 379 VAL A N 1
ATOM 2940 C CA . VAL A 1 379 ? 10.736 2.512 -16.834 1.00 91.62 379 VAL A CA 1
ATOM 2941 C C . VAL A 1 379 ? 9.600 1.895 -17.651 1.00 91.62 379 VAL A C 1
ATOM 2943 O O . VAL A 1 379 ? 8.756 1.224 -17.065 1.00 91.62 379 VAL A O 1
ATOM 2946 N N . ASP A 1 380 ? 9.579 2.089 -18.972 1.00 87.81 380 ASP A N 1
ATOM 2947 C CA . ASP A 1 380 ? 8.501 1.567 -19.825 1.00 87.81 380 ASP A CA 1
ATOM 2948 C C . ASP A 1 380 ? 8.477 0.041 -19.822 1.00 87.81 380 ASP A C 1
ATOM 2950 O O . ASP A 1 380 ? 7.440 -0.569 -19.559 1.00 87.81 380 ASP A O 1
ATOM 2954 N N . LEU A 1 381 ? 9.644 -0.573 -20.019 1.00 90.44 381 LEU A N 1
ATOM 2955 C CA . LEU A 1 381 ? 9.777 -2.024 -19.996 1.00 90.44 381 LEU A CA 1
ATOM 2956 C C . LEU A 1 381 ? 9.431 -2.601 -18.616 1.00 90.44 381 LEU A C 1
ATOM 2958 O O . LEU A 1 381 ? 8.688 -3.572 -18.518 1.00 90.44 381 LEU A O 1
ATOM 2962 N N . LEU A 1 382 ? 9.920 -1.987 -17.536 1.00 93.50 382 LEU A N 1
ATOM 2963 C CA . LEU A 1 382 ? 9.648 -2.446 -16.173 1.00 93.50 382 LEU A CA 1
ATOM 2964 C C . LEU A 1 382 ? 8.165 -2.349 -15.811 1.00 93.50 382 LEU A C 1
ATOM 2966 O O . LEU A 1 382 ? 7.679 -3.220 -15.098 1.00 93.50 382 LEU A O 1
ATOM 2970 N N . LEU A 1 383 ? 7.442 -1.335 -16.294 1.00 92.75 383 LEU A N 1
ATOM 2971 C CA . LEU A 1 383 ? 5.993 -1.233 -16.097 1.00 92.75 383 LEU A CA 1
ATOM 2972 C C . LEU A 1 383 ? 5.253 -2.372 -16.808 1.00 92.75 383 LEU A C 1
ATOM 2974 O O . LEU A 1 383 ? 4.410 -3.019 -16.190 1.00 92.75 383 LEU A O 1
ATOM 2978 N N . VAL A 1 384 ? 5.612 -2.661 -18.064 1.00 89.75 384 VAL A N 1
ATOM 2979 C CA . VAL A 1 384 ? 5.031 -3.773 -18.837 1.00 89.75 384 VAL A CA 1
ATOM 2980 C C . VAL A 1 384 ? 5.328 -5.122 -18.175 1.00 89.75 384 VAL A C 1
ATOM 2982 O O . VAL A 1 384 ? 4.430 -5.948 -18.019 1.00 89.75 384 VAL A O 1
ATOM 2985 N N . GLN A 1 385 ? 6.566 -5.347 -17.730 1.00 91.44 385 GLN A N 1
ATOM 2986 C CA . GLN A 1 385 ? 6.945 -6.591 -17.055 1.00 91.44 385 GLN A CA 1
ATOM 2987 C C . GLN A 1 385 ? 6.298 -6.720 -15.669 1.00 91.44 385 GLN A C 1
ATOM 2989 O O . GLN A 1 385 ? 5.873 -7.807 -15.280 1.00 91.44 385 GLN A O 1
ATOM 2994 N N . ALA A 1 386 ? 6.164 -5.620 -14.925 1.00 92.56 386 ALA A N 1
ATOM 2995 C CA . ALA A 1 386 ? 5.501 -5.620 -13.625 1.00 92.56 386 ALA A CA 1
ATOM 2996 C C . ALA A 1 386 ? 4.001 -5.938 -13.724 1.00 92.56 386 ALA A C 1
ATOM 2998 O O . ALA A 1 386 ? 3.488 -6.630 -12.846 1.00 92.56 386 ALA A O 1
ATOM 2999 N N . ASP A 1 387 ? 3.310 -5.478 -14.773 1.00 90.25 387 ASP A N 1
ATOM 3000 C CA . ASP A 1 387 ? 1.872 -5.727 -14.970 1.00 90.25 387 ASP A CA 1
ATOM 3001 C C . ASP A 1 387 ? 1.556 -7.208 -15.252 1.00 90.25 387 ASP A C 1
ATOM 3003 O O . ASP A 1 387 ? 0.506 -7.721 -14.861 1.00 90.25 387 ASP A O 1
ATOM 3007 N N . LYS A 1 388 ? 2.512 -7.944 -15.836 1.00 90.12 388 LYS A N 1
ATOM 3008 C CA . LYS A 1 388 ? 2.402 -9.397 -16.056 1.00 90.12 388 LYS A CA 1
ATOM 3009 C C . LYS A 1 388 ? 2.436 -10.210 -14.755 1.00 90.12 388 LYS A C 1
ATOM 3011 O O . LYS A 1 388 ? 2.054 -11.380 -14.763 1.00 90.12 388 LYS A O 1
ATOM 3016 N N . LEU A 1 389 ? 2.875 -9.618 -13.639 1.00 90.69 389 LEU A N 1
ATOM 3017 C CA . LEU A 1 389 ? 2.972 -10.281 -12.339 1.00 90.69 389 LEU A CA 1
ATOM 3018 C C . LEU A 1 389 ? 1.900 -9.769 -11.369 1.00 90.69 389 LEU A C 1
ATOM 3020 O O . LEU A 1 389 ? 1.706 -8.561 -11.210 1.00 90.69 389 LEU A O 1
ATOM 3024 N N . PRO A 1 390 ? 1.239 -10.648 -10.594 1.00 90.38 390 PRO A N 1
ATOM 3025 C CA . PRO A 1 390 ? 0.405 -10.176 -9.503 1.00 90.38 390 PRO A CA 1
ATOM 3026 C C . PRO A 1 390 ? 1.286 -9.463 -8.468 1.00 90.38 390 PRO A C 1
ATOM 3028 O O . PRO A 1 390 ? 2.352 -9.948 -8.088 1.00 90.38 390 PRO A O 1
ATOM 3031 N N . ILE A 1 391 ? 0.803 -8.346 -7.919 1.00 90.81 391 ILE A N 1
ATOM 3032 C CA . ILE A 1 391 ? 1.586 -7.475 -7.019 1.00 90.81 391 ILE A CA 1
ATOM 3033 C C . ILE A 1 391 ? 2.257 -8.210 -5.839 1.00 90.81 391 ILE A C 1
ATOM 3035 O O . ILE A 1 391 ? 3.310 -7.807 -5.355 1.00 90.81 391 ILE A O 1
ATOM 3039 N N . ARG A 1 392 ? 1.661 -9.309 -5.357 1.00 90.19 392 ARG A N 1
ATOM 3040 C CA . ARG A 1 392 ? 2.221 -10.125 -4.263 1.00 90.19 392 ARG A CA 1
ATOM 3041 C C . ARG A 1 392 ? 3.471 -10.902 -4.668 1.00 90.19 392 ARG A C 1
ATOM 3043 O O . ARG A 1 392 ? 4.309 -11.157 -3.807 1.00 90.19 392 ARG A O 1
ATOM 3050 N N . GLU A 1 393 ? 3.555 -11.309 -5.928 1.00 92.19 393 GLU A N 1
ATOM 3051 C CA . GLU A 1 393 ? 4.721 -11.982 -6.497 1.00 92.19 393 GLU A CA 1
ATOM 3052 C C . GLU A 1 393 ? 5.784 -10.950 -6.857 1.00 92.19 393 GLU A C 1
ATOM 3054 O O . GLU A 1 393 ? 6.931 -11.133 -6.462 1.00 92.19 393 GLU A O 1
ATOM 3059 N N . LEU A 1 394 ? 5.389 -9.806 -7.435 1.00 92.12 394 LEU A N 1
ATOM 3060 C CA . LEU A 1 394 ? 6.305 -8.705 -7.754 1.00 92.12 394 LEU A CA 1
ATOM 3061 C C . LEU A 1 394 ? 7.131 -8.245 -6.541 1.00 92.12 394 LEU A C 1
ATOM 3063 O O . LEU A 1 394 ? 8.335 -8.062 -6.652 1.00 92.12 394 LEU A O 1
ATOM 3067 N N . VAL A 1 395 ? 6.518 -8.127 -5.357 1.00 91.06 395 VAL A N 1
ATOM 3068 C CA . VAL A 1 395 ? 7.217 -7.735 -4.111 1.00 91.06 395 VAL A CA 1
ATOM 3069 C C . VAL A 1 395 ? 8.331 -8.716 -3.707 1.00 91.06 395 VAL A C 1
ATOM 3071 O O . VAL A 1 395 ? 9.246 -8.330 -2.983 1.00 91.06 395 VAL A O 1
ATOM 3074 N N . ARG A 1 396 ? 8.250 -9.981 -4.131 1.00 90.44 396 ARG A N 1
ATOM 3075 C CA . ARG A 1 396 ? 9.261 -11.020 -3.863 1.00 90.44 396 ARG A CA 1
ATOM 3076 C C . ARG A 1 396 ? 10.191 -11.261 -5.053 1.00 90.44 396 ARG A C 1
ATOM 3078 O O . ARG A 1 396 ? 11.120 -12.050 -4.927 1.00 90.44 396 ARG A O 1
ATOM 3085 N N . HIS A 1 397 ? 9.902 -10.637 -6.189 1.00 91.50 397 HIS A N 1
ATOM 3086 C CA . HIS A 1 397 ? 10.611 -10.833 -7.440 1.00 91.50 397 HIS A CA 1
ATOM 3087 C C . HIS A 1 397 ? 11.857 -9.942 -7.519 1.00 91.50 397 HIS A C 1
ATOM 3089 O O . HIS A 1 397 ? 11.864 -8.841 -6.970 1.00 91.50 397 HIS A O 1
ATOM 3095 N N . THR A 1 398 ? 12.880 -10.373 -8.260 1.00 89.38 398 THR A N 1
ATOM 3096 C CA . THR A 1 398 ? 14.123 -9.604 -8.478 1.00 89.38 398 THR A CA 1
ATOM 3097 C C . THR A 1 398 ? 13.871 -8.260 -9.168 1.00 89.38 398 THR A C 1
ATOM 3099 O O . THR A 1 398 ? 14.559 -7.281 -8.889 1.00 89.38 398 THR A O 1
ATOM 3102 N N . LEU A 1 399 ? 12.820 -8.176 -9.995 1.00 91.75 399 LEU A N 1
ATOM 3103 C CA . LEU A 1 399 ? 12.369 -6.930 -10.635 1.00 91.75 399 LEU A CA 1
ATOM 3104 C C . LEU A 1 399 ? 12.106 -5.799 -9.634 1.00 91.75 399 LEU A C 1
ATOM 3106 O O . LEU A 1 399 ? 12.305 -4.639 -9.983 1.00 91.75 399 LEU A O 1
ATOM 3110 N N . LYS A 1 400 ? 11.696 -6.103 -8.392 1.00 92.50 400 LYS A N 1
ATOM 3111 C CA . LYS A 1 400 ? 11.528 -5.085 -7.344 1.00 92.50 400 LYS A CA 1
ATOM 3112 C C . LYS A 1 400 ? 12.821 -4.297 -7.134 1.00 92.50 400 LYS A C 1
ATOM 3114 O O . LYS A 1 400 ? 12.787 -3.070 -7.063 1.00 92.50 400 LYS A O 1
ATOM 3119 N N . ASP A 1 401 ? 13.944 -4.995 -7.026 1.00 91.12 401 ASP A N 1
ATOM 3120 C CA . ASP A 1 401 ? 15.228 -4.373 -6.714 1.00 91.12 401 ASP A CA 1
ATOM 3121 C C . ASP A 1 401 ? 15.745 -3.583 -7.927 1.00 91.12 401 ASP A C 1
ATOM 3123 O O . ASP A 1 401 ? 16.284 -2.485 -7.772 1.00 91.12 401 ASP A O 1
ATOM 3127 N N . THR A 1 402 ? 15.464 -4.058 -9.149 1.00 91.75 402 THR A N 1
ATOM 3128 C CA . THR A 1 402 ? 15.692 -3.289 -10.382 1.00 91.75 402 THR A CA 1
ATOM 3129 C C . THR A 1 402 ? 14.854 -2.005 -10.418 1.00 91.75 402 THR A C 1
ATOM 3131 O O . THR A 1 402 ? 15.384 -0.943 -10.740 1.00 91.75 402 THR A O 1
ATOM 3134 N N . ILE A 1 403 ? 13.570 -2.058 -10.043 1.00 93.38 403 ILE A N 1
ATOM 3135 C CA . ILE A 1 403 ? 12.684 -0.882 -9.966 1.00 93.38 403 ILE A CA 1
ATOM 3136 C C . ILE A 1 403 ? 13.222 0.137 -8.951 1.00 93.38 403 ILE A C 1
ATOM 3138 O O . ILE A 1 403 ? 13.248 1.335 -9.240 1.00 93.38 403 ILE A O 1
ATOM 3142 N N . GLU A 1 404 ? 13.689 -0.316 -7.784 1.00 91.56 404 GLU A N 1
ATOM 3143 C CA . GLU A 1 404 ? 14.303 0.548 -6.767 1.00 91.56 404 GLU A CA 1
ATOM 3144 C C . GLU A 1 404 ? 15.611 1.186 -7.282 1.00 91.56 404 GLU A C 1
ATOM 3146 O O . GLU A 1 404 ? 15.796 2.399 -7.129 1.00 91.56 404 GLU A O 1
ATOM 3151 N N . LYS A 1 405 ? 16.467 0.415 -7.974 1.00 90.56 405 LYS A N 1
ATOM 3152 C CA . LYS A 1 405 ? 17.705 0.899 -8.619 1.00 90.56 405 LYS A CA 1
ATOM 3153 C C . LYS A 1 405 ? 17.408 1.966 -9.677 1.00 90.56 405 LYS A C 1
ATOM 3155 O O . LYS A 1 405 ? 17.968 3.059 -9.618 1.00 90.56 405 LYS A O 1
ATOM 3160 N N . VAL A 1 406 ? 16.483 1.689 -10.601 1.00 91.88 406 VAL A N 1
ATOM 3161 C CA . VAL A 1 406 ? 16.078 2.633 -11.656 1.00 91.88 406 VAL A CA 1
ATOM 3162 C C . VAL A 1 406 ? 15.452 3.886 -11.048 1.00 91.88 406 VAL A C 1
ATOM 3164 O O . VAL A 1 406 ? 15.799 4.994 -11.453 1.00 91.88 406 VAL A O 1
ATOM 3167 N N . HIS A 1 407 ? 14.602 3.754 -10.022 1.00 91.12 407 HIS A N 1
ATOM 3168 C CA . HIS A 1 407 ? 14.028 4.915 -9.344 1.00 91.12 407 HIS A CA 1
ATOM 3169 C C . HIS A 1 407 ? 15.107 5.821 -8.731 1.00 91.12 407 HIS A C 1
ATOM 3171 O O . HIS A 1 407 ? 15.016 7.042 -8.875 1.00 91.12 407 HIS A O 1
ATOM 3177 N N . GLY A 1 408 ? 16.144 5.244 -8.114 1.00 88.88 408 GLY A N 1
ATOM 3178 C CA . GLY A 1 408 ? 17.290 5.988 -7.578 1.00 88.88 408 GLY A CA 1
ATOM 3179 C C . GLY A 1 408 ? 18.061 6.786 -8.637 1.00 88.88 408 GLY A C 1
ATOM 3180 O O . GLY A 1 408 ? 18.555 7.874 -8.343 1.00 88.88 408 GLY A O 1
ATOM 3181 N N . SER A 1 409 ? 18.104 6.294 -9.877 1.00 87.00 409 SER A N 1
ATOM 3182 C CA . SER A 1 409 ? 18.758 6.959 -11.014 1.00 87.00 409 SER A CA 1
ATOM 3183 C C . SER A 1 409 ? 17.864 7.977 -11.739 1.00 87.00 409 SER A C 1
ATOM 3185 O O . SER A 1 409 ? 18.363 8.828 -12.478 1.00 87.00 409 SER A O 1
ATOM 3187 N N . THR A 1 410 ? 16.543 7.953 -11.525 1.00 84.44 410 THR A N 1
ATOM 3188 C CA . THR A 1 410 ? 15.635 8.952 -12.113 1.00 84.44 410 THR A CA 1
ATOM 3189 C C . THR A 1 410 ? 15.749 10.314 -11.417 1.00 84.44 410 THR A C 1
ATOM 3191 O O . THR A 1 410 ? 15.627 10.434 -10.198 1.00 84.44 410 THR A O 1
ATOM 3194 N N . THR A 1 411 ? 15.927 11.400 -12.180 1.00 69.31 411 THR A N 1
ATOM 3195 C CA . THR A 1 411 ? 15.974 12.742 -11.578 1.00 69.31 411 THR A CA 1
ATOM 3196 C C . THR A 1 411 ? 14.597 13.296 -11.252 1.00 69.31 411 THR A C 1
ATOM 3198 O O . THR A 1 411 ? 13.736 13.412 -12.126 1.00 69.31 411 THR A O 1
ATOM 3201 N N . ARG A 1 412 ? 14.434 13.771 -10.015 1.00 69.25 412 ARG A N 1
ATOM 3202 C CA . ARG A 1 412 ? 13.260 14.539 -9.591 1.00 69.25 412 ARG A CA 1
ATOM 3203 C C . ARG A 1 412 ? 13.293 15.930 -10.228 1.00 69.25 412 ARG A C 1
ATOM 3205 O O . ARG A 1 412 ? 14.117 16.766 -9.858 1.00 69.25 412 ARG A O 1
ATOM 3212 N N . LYS A 1 413 ? 12.392 16.194 -11.179 1.00 74.56 413 LYS A N 1
ATOM 3213 C CA . LYS A 1 413 ? 12.147 17.562 -11.661 1.00 74.56 413 LYS A CA 1
ATOM 3214 C C . LYS A 1 413 ? 11.592 18.412 -10.513 1.00 74.56 413 LYS A C 1
ATOM 3216 O O . LYS A 1 413 ? 10.865 17.910 -9.653 1.00 74.56 413 LYS A O 1
ATOM 3221 N N . LYS A 1 414 ? 11.938 19.705 -10.489 1.00 82.69 414 LYS A N 1
ATOM 3222 C CA . LYS A 1 414 ? 11.334 20.645 -9.533 1.00 82.69 414 LYS A CA 1
ATOM 3223 C C . LYS A 1 414 ? 9.820 20.698 -9.790 1.00 82.69 414 LYS A C 1
ATOM 3225 O O . LYS A 1 414 ? 9.429 20.777 -10.954 1.00 82.69 414 LYS A O 1
ATOM 3230 N N . PRO A 1 415 ? 8.977 20.643 -8.744 1.00 85.06 415 PRO A N 1
ATOM 3231 C CA . PRO A 1 415 ? 7.532 20.664 -8.922 1.00 85.06 415 PRO A CA 1
ATOM 3232 C C . PRO A 1 415 ? 7.102 21.992 -9.552 1.00 85.06 415 PRO A C 1
ATOM 3234 O O . PRO A 1 415 ? 7.518 23.060 -9.098 1.00 85.06 415 PRO A O 1
ATOM 3237 N N . THR A 1 416 ? 6.272 21.919 -10.590 1.00 89.44 416 THR A N 1
ATOM 3238 C CA . THR A 1 416 ? 5.687 23.093 -11.245 1.00 89.44 416 THR A CA 1
ATOM 3239 C C . THR A 1 416 ? 4.634 23.753 -10.352 1.00 89.44 416 THR A C 1
ATOM 3241 O O . THR A 1 416 ? 4.152 23.163 -9.379 1.00 89.44 416 THR A O 1
ATOM 3244 N N . GLU A 1 417 ? 4.241 24.988 -10.674 1.00 90.50 417 GLU A N 1
ATOM 3245 C CA . GLU A 1 417 ? 3.201 25.705 -9.922 1.00 90.50 417 GLU A CA 1
ATOM 3246 C C . GLU A 1 417 ? 1.866 24.936 -9.910 1.00 90.50 417 GLU A C 1
ATOM 3248 O O . GLU A 1 417 ? 1.205 24.867 -8.873 1.00 90.50 417 GLU A O 1
ATOM 3253 N N . ALA A 1 418 ? 1.517 24.276 -11.022 1.00 90.81 418 ALA A N 1
ATOM 3254 C CA . ALA A 1 418 ? 0.338 23.417 -11.123 1.00 90.81 418 ALA A CA 1
ATOM 3255 C C . ALA A 1 418 ? 0.385 22.252 -10.116 1.00 90.81 418 ALA A C 1
ATOM 3257 O O . ALA A 1 418 ? -0.568 22.053 -9.363 1.00 90.81 418 ALA A O 1
ATOM 3258 N N . ILE A 1 419 ? 1.519 21.548 -10.021 1.00 91.62 419 ILE A N 1
ATOM 3259 C CA . ILE A 1 419 ? 1.731 20.452 -9.058 1.00 91.62 419 ILE A CA 1
ATOM 3260 C C . ILE A 1 419 ? 1.602 20.959 -7.615 1.00 91.62 419 ILE A C 1
ATOM 3262 O O . ILE A 1 419 ? 0.935 20.339 -6.783 1.00 91.62 419 ILE A O 1
ATOM 3266 N N . LEU A 1 420 ? 2.199 22.114 -7.299 1.00 92.81 420 LEU A N 1
ATOM 3267 C CA . LEU A 1 420 ? 2.114 22.707 -5.959 1.00 92.81 420 LEU A CA 1
ATOM 3268 C C . LEU A 1 420 ? 0.682 23.136 -5.602 1.00 92.81 420 LEU A C 1
ATOM 3270 O O . LEU A 1 420 ? 0.241 22.924 -4.465 1.00 92.81 420 LEU A O 1
ATOM 3274 N N . ARG A 1 421 ? -0.064 23.692 -6.565 1.00 93.50 421 ARG A N 1
ATOM 3275 C CA . ARG A 1 421 ? -1.486 24.017 -6.408 1.00 93.50 421 ARG A CA 1
ATOM 3276 C C . ARG A 1 421 ? -2.310 22.751 -6.163 1.00 93.50 421 ARG A C 1
ATOM 3278 O O . ARG A 1 421 ? -3.064 22.715 -5.188 1.00 93.50 421 ARG A O 1
ATOM 3285 N N . ASN A 1 422 ? -2.118 21.704 -6.965 1.00 94.44 422 ASN A N 1
ATOM 3286 C CA . ASN A 1 422 ? -2.810 20.420 -6.817 1.00 94.44 422 ASN A CA 1
ATOM 3287 C C . ASN A 1 422 ? -2.541 19.798 -5.443 1.00 94.44 422 ASN A C 1
ATOM 3289 O O . ASN A 1 422 ? -3.483 19.459 -4.724 1.00 94.44 422 ASN A O 1
ATOM 3293 N N . ARG A 1 423 ? -1.275 19.765 -5.008 1.00 94.38 423 ARG A N 1
ATOM 3294 C CA . ARG A 1 423 ? -0.877 19.322 -3.661 1.00 94.38 423 ARG A CA 1
ATOM 3295 C C . ARG A 1 423 ? -1.623 20.081 -2.560 1.00 94.38 423 ARG A C 1
ATOM 3297 O O . ARG A 1 423 ? -2.079 19.476 -1.588 1.00 94.38 423 ARG A O 1
ATOM 3304 N N . SER A 1 424 ? -1.751 21.403 -2.692 1.00 95.06 424 SER A N 1
ATOM 3305 C CA . SER A 1 424 ? -2.479 22.239 -1.728 1.00 95.06 424 SER A CA 1
ATOM 3306 C C . SER A 1 424 ? -3.974 21.905 -1.685 1.00 95.06 424 SER A C 1
ATOM 3308 O O . SER A 1 424 ? -4.545 21.750 -0.600 1.00 95.06 424 SER A O 1
ATOM 3310 N N . ILE A 1 425 ? -4.604 21.722 -2.850 1.00 94.94 425 ILE A N 1
ATOM 3311 C CA . ILE A 1 425 ? -6.023 21.358 -2.970 1.00 94.94 425 ILE A CA 1
ATOM 3312 C C . ILE A 1 425 ? -6.285 19.983 -2.354 1.00 94.94 425 ILE A C 1
ATOM 3314 O O . ILE A 1 425 ? -7.193 19.851 -1.533 1.00 94.94 425 ILE A O 1
ATOM 3318 N N . ILE A 1 426 ? -5.469 18.980 -2.692 1.00 94.44 426 ILE A N 1
ATOM 3319 C CA . ILE A 1 426 ? -5.590 17.611 -2.172 1.00 94.44 426 ILE A CA 1
ATOM 3320 C C . ILE A 1 426 ? -5.434 17.610 -0.650 1.00 94.44 426 ILE A C 1
ATOM 3322 O O . ILE A 1 426 ? -6.291 17.083 0.061 1.00 94.44 426 ILE A O 1
ATOM 3326 N N . ARG A 1 427 ? -4.399 18.275 -0.120 1.00 94.19 427 ARG A N 1
ATOM 3327 C CA . ARG A 1 427 ? -4.185 18.385 1.331 1.00 94.19 427 ARG A CA 1
ATOM 3328 C C . ARG A 1 427 ? -5.361 19.075 2.027 1.00 94.19 427 ARG A C 1
ATOM 3330 O O . ARG A 1 427 ? -5.810 18.616 3.075 1.00 94.19 427 ARG A O 1
ATOM 3337 N N . THR A 1 428 ? -5.884 20.152 1.444 1.00 93.25 428 THR A N 1
ATOM 3338 C CA . THR A 1 428 ? -7.051 20.870 1.982 1.00 93.25 428 THR A CA 1
ATOM 3339 C C . THR A 1 428 ? -8.299 19.987 1.974 1.00 93.25 428 THR A C 1
ATOM 3341 O O . THR A 1 428 ? -9.053 19.978 2.946 1.00 93.25 428 THR A O 1
ATOM 3344 N N . PHE A 1 429 ? -8.502 19.204 0.912 1.00 92.69 429 PHE A N 1
ATOM 3345 C CA . PHE A 1 429 ? -9.605 18.256 0.803 1.00 92.69 429 PHE A CA 1
ATOM 3346 C C . PHE A 1 429 ? -9.522 17.158 1.875 1.00 92.69 429 PHE A C 1
ATOM 3348 O O . PHE A 1 429 ? -10.484 16.982 2.625 1.00 92.69 429 PHE A O 1
ATOM 3355 N N . LEU A 1 430 ? -8.369 16.497 2.025 1.00 93.31 430 LEU A N 1
ATOM 3356 C CA . LEU A 1 430 ? -8.155 15.443 3.030 1.00 93.31 430 LEU A CA 1
ATOM 3357 C C . LEU A 1 430 ? -8.298 15.953 4.476 1.00 93.31 430 LEU A C 1
ATOM 3359 O O . LEU A 1 430 ? -8.734 15.210 5.358 1.00 93.31 430 LEU A O 1
ATOM 3363 N N . ASN A 1 431 ? -7.978 17.227 4.717 1.00 90.81 431 ASN A N 1
ATOM 3364 C CA . ASN A 1 431 ? -8.124 17.887 6.019 1.00 90.81 431 ASN A CA 1
ATOM 3365 C C . ASN A 1 431 ? -9.529 18.450 6.279 1.00 90.81 431 ASN A C 1
ATOM 3367 O O . ASN A 1 431 ? -9.834 18.861 7.400 1.00 90.81 431 ASN A O 1
ATOM 3371 N N . SER A 1 432 ? -10.401 18.478 5.270 1.00 89.38 432 SER A N 1
ATOM 3372 C CA . SER A 1 432 ? -11.742 19.036 5.416 1.00 89.38 432 SER A CA 1
ATOM 3373 C C . SER A 1 432 ? -12.661 18.119 6.244 1.00 89.38 432 SER A C 1
ATOM 3375 O O . SER A 1 432 ? -12.485 16.897 6.249 1.00 89.38 432 SER A O 1
ATOM 3377 N N . PRO A 1 433 ? -13.680 18.649 6.945 1.00 89.25 433 PRO A N 1
ATOM 3378 C CA . PRO A 1 433 ? -14.647 17.795 7.625 1.00 89.25 433 PRO A CA 1
ATOM 3379 C C . PRO A 1 433 ? -15.560 17.077 6.610 1.00 89.25 433 PRO A C 1
ATOM 3381 O O . PRO A 1 433 ? -15.929 17.639 5.575 1.00 89.25 433 PRO A O 1
ATOM 3384 N N . ILE A 1 434 ? -15.931 15.826 6.907 1.00 90.56 434 ILE A N 1
ATOM 3385 C CA . ILE A 1 434 ? -16.695 14.955 5.997 1.00 90.56 434 ILE A CA 1
ATOM 3386 C C . ILE A 1 434 ? -18.132 15.464 5.852 1.00 90.56 434 ILE A C 1
ATOM 3388 O O . ILE A 1 434 ? -18.887 15.501 6.831 1.00 90.56 434 ILE A O 1
ATOM 3392 N N . ARG A 1 435 ? -18.554 15.778 4.622 1.00 89.06 435 ARG A N 1
ATOM 3393 C CA . ARG A 1 435 ? -19.937 16.181 4.347 1.00 89.06 435 ARG A CA 1
ATOM 3394 C C . ARG A 1 435 ? -20.800 14.938 4.117 1.00 89.06 435 ARG A C 1
ATOM 3396 O O . ARG A 1 435 ? -20.502 14.145 3.227 1.00 89.06 435 ARG A O 1
ATOM 3403 N N . PRO A 1 436 ? -21.913 14.753 4.849 1.00 88.94 436 PRO A N 1
ATOM 3404 C CA . PRO A 1 436 ? -22.746 13.561 4.676 1.00 88.94 436 PRO A CA 1
ATOM 3405 C C . PRO A 1 436 ? -23.367 13.398 3.287 1.00 88.94 436 PRO A C 1
ATOM 3407 O O . PRO A 1 436 ? -23.695 12.277 2.915 1.00 88.94 436 PRO A O 1
ATOM 3410 N N . LEU A 1 437 ? -23.558 14.488 2.535 1.00 88.56 437 LEU A N 1
ATOM 3411 C CA . LEU A 1 437 ? -24.082 14.426 1.167 1.00 88.56 437 LEU A CA 1
ATOM 3412 C C . LEU A 1 437 ? -23.104 13.738 0.209 1.00 88.56 437 LEU A C 1
ATOM 3414 O O . LEU A 1 437 ? -23.558 12.993 -0.655 1.00 88.56 437 LEU A O 1
ATOM 3418 N N . ASP A 1 438 ? -21.797 13.896 0.419 1.00 90.12 438 ASP A N 1
ATOM 3419 C CA . ASP A 1 438 ? -20.758 13.306 -0.433 1.00 90.12 438 ASP A CA 1
ATOM 3420 C C . ASP A 1 438 ? -20.791 11.766 -0.358 1.00 90.12 438 ASP A C 1
ATOM 3422 O O . ASP A 1 438 ? -20.572 11.086 -1.356 1.00 90.12 438 ASP A O 1
ATOM 3426 N N . LEU A 1 439 ? -21.189 11.200 0.793 1.00 90.00 439 LEU A N 1
ATOM 3427 C CA . LEU A 1 439 ? -21.421 9.755 0.953 1.00 90.00 439 LEU A CA 1
ATOM 3428 C C . LEU A 1 439 ? -22.580 9.242 0.086 1.00 90.00 439 LEU A C 1
ATOM 3430 O O . LEU A 1 439 ? -22.569 8.096 -0.348 1.00 90.00 439 LEU A O 1
ATOM 3434 N N . TYR A 1 440 ? -23.613 10.053 -0.142 1.00 86.88 440 TYR A N 1
ATOM 3435 C CA . TYR A 1 440 ? -24.715 9.665 -1.026 1.00 86.88 440 TYR A CA 1
ATOM 3436 C C . TYR A 1 440 ? -24.372 9.920 -2.492 1.00 86.88 440 TYR A C 1
ATOM 3438 O O . TYR A 1 440 ? -24.740 9.109 -3.342 1.00 86.88 440 TYR A O 1
ATOM 3446 N N . GLY A 1 441 ? -23.669 11.021 -2.770 1.00 89.81 441 GLY A N 1
ATOM 3447 C CA . GLY A 1 441 ? -23.199 11.378 -4.104 1.00 89.81 441 GLY A CA 1
ATOM 3448 C C . GLY A 1 441 ? -22.267 10.317 -4.680 1.00 89.81 441 GLY A C 1
ATOM 3449 O O . GLY A 1 441 ? -22.492 9.858 -5.798 1.00 89.81 441 GLY A O 1
ATOM 3450 N N . CYS A 1 442 ? -21.303 9.816 -3.899 1.00 92.75 442 CYS A N 1
ATOM 3451 C CA . CYS A 1 442 ? -20.330 8.846 -4.407 1.00 92.75 442 CYS A CA 1
ATOM 3452 C C . CYS A 1 442 ? -20.965 7.541 -4.916 1.00 92.75 442 CYS A C 1
ATOM 3454 O O . CYS A 1 442 ? -20.470 6.953 -5.874 1.00 92.75 442 CYS A O 1
ATOM 3456 N N . LEU A 1 443 ? -22.116 7.126 -4.369 1.00 90.12 443 LEU A N 1
ATOM 3457 C CA . LEU A 1 443 ? -22.868 5.952 -4.839 1.00 90.12 443 LEU A CA 1
ATOM 3458 C C . LEU A 1 443 ? -23.456 6.103 -6.241 1.00 90.12 443 LEU A C 1
ATOM 3460 O O . LEU A 1 443 ? -23.795 5.095 -6.858 1.00 90.12 443 LEU A O 1
ATOM 3464 N N . LYS A 1 444 ? -23.631 7.343 -6.692 1.00 88.69 444 LYS A N 1
ATOM 3465 C CA . LYS A 1 444 ? -24.124 7.695 -8.023 1.00 88.69 444 LYS A CA 1
ATOM 3466 C C . LYS A 1 444 ? -23.013 8.184 -8.950 1.00 88.69 444 LYS A C 1
ATOM 3468 O O . LYS A 1 444 ? -23.298 8.525 -10.089 1.00 88.69 444 LYS A O 1
ATOM 3473 N N . GLY A 1 445 ? -21.780 8.290 -8.451 1.00 88.25 445 GLY A N 1
ATOM 3474 C CA . GLY A 1 445 ? -20.739 9.036 -9.146 1.00 88.25 445 GLY A CA 1
ATOM 3475 C C . GLY A 1 445 ? -21.053 10.535 -9.213 1.00 88.25 445 GLY A C 1
ATOM 3476 O O . GLY A 1 445 ? -20.787 11.183 -10.213 1.00 88.25 445 GLY A O 1
ATOM 3477 N N . GLU A 1 446 ? -21.634 11.130 -8.177 1.00 85.94 446 GLU A N 1
ATOM 3478 C CA . GLU A 1 446 ? -21.911 12.571 -8.089 1.00 85.94 446 GLU A CA 1
ATOM 3479 C C . GLU A 1 446 ? -21.063 13.214 -6.982 1.00 85.94 446 GLU A C 1
ATOM 3481 O O . GLU A 1 446 ? -20.748 12.567 -5.984 1.00 85.94 446 GLU A O 1
ATOM 3486 N N . GLY A 1 447 ? -20.741 14.505 -7.125 1.00 67.19 447 GLY A N 1
ATOM 3487 C CA . GLY A 1 447 ? -20.182 15.312 -6.036 1.00 67.19 447 GLY A CA 1
ATOM 3488 C C . GLY A 1 447 ? -18.830 14.809 -5.537 1.00 67.19 447 GLY A C 1
ATOM 3489 O O . GLY A 1 447 ? -18.729 14.292 -4.428 1.00 67.19 447 GLY A O 1
ATOM 3490 N N . SER A 1 448 ? -17.792 14.943 -6.367 1.00 68.69 448 SER A N 1
ATOM 3491 C CA . SER A 1 448 ? -16.409 14.598 -6.016 1.00 68.69 448 SER A CA 1
ATOM 3492 C C . SER A 1 448 ? -15.380 15.152 -7.012 1.00 68.69 448 SER A C 1
ATOM 3494 O O . SER A 1 448 ? -14.298 14.591 -7.147 1.00 68.69 448 SER A O 1
ATOM 3496 N N . GLU A 1 449 ? -15.636 16.291 -7.645 1.00 79.50 449 GLU A N 1
ATOM 3497 C CA . GLU A 1 449 ? -14.597 16.989 -8.414 1.00 79.50 449 GLU A CA 1
ATOM 3498 C C . GLU A 1 449 ? -13.713 17.835 -7.488 1.00 79.50 449 GLU A C 1
ATOM 3500 O O . GLU A 1 449 ? -14.181 18.392 -6.489 1.00 79.50 449 GLU A O 1
ATOM 3505 N N . LEU A 1 450 ? -12.411 17.855 -7.769 1.00 87.94 450 LEU A N 1
ATOM 3506 C CA . LEU A 1 450 ? -11.460 18.801 -7.190 1.00 87.94 450 LEU A CA 1
ATOM 3507 C C . LEU A 1 450 ? -11.082 19.790 -8.291 1.00 87.94 450 LEU A C 1
ATOM 3509 O O . LEU A 1 450 ? -10.884 19.384 -9.429 1.00 87.94 450 LEU A O 1
ATOM 3513 N N . ASP A 1 451 ? -10.980 21.071 -7.950 1.00 88.06 451 ASP A N 1
ATOM 3514 C CA . ASP A 1 451 ? -10.589 22.127 -8.894 1.00 88.06 451 ASP A CA 1
ATOM 3515 C C . ASP A 1 451 ? -9.064 22.142 -9.102 1.00 88.06 451 ASP A C 1
ATOM 3517 O O . ASP A 1 451 ? -8.371 23.072 -8.680 1.00 88.06 451 ASP A O 1
ATOM 3521 N N . VAL A 1 452 ? -8.535 21.049 -9.657 1.00 90.94 452 VAL A N 1
ATOM 3522 C CA . VAL A 1 452 ? -7.106 20.859 -9.936 1.00 90.94 452 VAL A CA 1
ATOM 3523 C C . VAL A 1 452 ? -6.708 21.447 -11.287 1.00 90.94 452 VAL A C 1
ATOM 3525 O O . VAL A 1 452 ? -7.495 21.504 -12.228 1.00 90.94 452 VAL A O 1
ATOM 3528 N N . SER A 1 453 ? -5.459 21.892 -11.379 1.00 91.62 453 SER A N 1
ATOM 3529 C CA . SER A 1 453 ? -4.847 22.334 -12.628 1.00 91.62 453 SER A CA 1
ATOM 3530 C C . SER A 1 453 ? -4.341 21.121 -13.421 1.00 91.62 453 SER A C 1
ATOM 3532 O O . SER A 1 453 ? -3.686 20.263 -12.823 1.00 91.62 453 SER A O 1
ATOM 3534 N N . PRO A 1 454 ? -4.578 21.046 -14.744 1.00 89.94 454 PRO A N 1
ATOM 3535 C CA . PRO A 1 454 ? -4.000 19.991 -15.571 1.00 89.94 454 PRO A CA 1
ATOM 3536 C C . PRO A 1 454 ? -2.474 20.125 -15.604 1.00 89.94 454 PRO A C 1
ATOM 3538 O O . PRO A 1 454 ? -1.943 21.235 -15.696 1.00 89.94 454 PRO A O 1
ATOM 3541 N N . VAL A 1 455 ? -1.775 18.994 -15.529 1.00 90.12 455 VAL A N 1
ATOM 3542 C CA . VAL A 1 455 ? -0.310 18.931 -15.574 1.00 90.12 455 VAL A CA 1
ATOM 3543 C C . VAL A 1 455 ? 0.111 18.304 -16.908 1.00 90.12 455 VAL A C 1
ATOM 3545 O O . VAL A 1 455 ? -0.286 17.173 -17.186 1.00 90.12 455 VAL A O 1
ATOM 3548 N N . PRO A 1 456 ? 0.896 19.001 -17.750 1.00 89.31 456 PRO A N 1
ATOM 3549 C CA . PRO A 1 456 ? 1.454 18.418 -18.967 1.00 89.31 456 PRO A CA 1
ATOM 3550 C C . PRO A 1 456 ? 2.308 17.178 -18.671 1.00 89.31 456 PRO A C 1
ATOM 3552 O O . PRO A 1 456 ? 3.065 17.152 -17.702 1.00 89.31 456 PRO A O 1
ATOM 3555 N N . GLU A 1 457 ? 2.252 16.166 -19.538 1.00 87.12 457 GLU A N 1
ATOM 3556 C CA . GLU A 1 457 ? 3.048 14.936 -19.393 1.00 87.12 457 GLU A CA 1
ATOM 3557 C C . GLU A 1 457 ? 4.559 15.214 -19.316 1.00 87.12 457 GLU A C 1
ATOM 3559 O O . GLU A 1 457 ? 5.266 14.625 -18.498 1.00 87.12 457 GLU A O 1
ATOM 3564 N N . ALA A 1 458 ? 5.047 16.193 -20.083 1.00 85.75 458 ALA A N 1
ATOM 3565 C CA . ALA A 1 458 ? 6.450 16.603 -20.072 1.00 85.75 458 ALA A CA 1
ATOM 3566 C C . ALA A 1 458 ? 6.942 17.066 -18.684 1.00 85.75 458 ALA A C 1
ATOM 3568 O O . ALA A 1 458 ? 8.127 16.904 -18.363 1.00 85.75 458 ALA A O 1
ATOM 3569 N N . ASP A 1 459 ? 6.055 17.608 -17.846 1.00 84.44 459 ASP A N 1
ATOM 3570 C CA . ASP A 1 459 ? 6.399 18.117 -16.517 1.00 84.44 459 ASP A CA 1
ATOM 3571 C C . ASP A 1 459 ? 6.545 16.989 -15.487 1.00 84.44 459 ASP A C 1
ATOM 3573 O O . ASP A 1 459 ? 7.349 17.104 -14.558 1.00 84.44 459 ASP A O 1
ATOM 3577 N N . SER A 1 460 ? 5.821 15.878 -15.666 1.00 86.50 460 SER A N 1
ATOM 3578 C CA . SER A 1 460 ? 5.850 14.723 -14.760 1.00 86.50 460 SER A CA 1
ATOM 3579 C C . SER A 1 460 ? 5.692 13.384 -15.505 1.00 86.50 460 SER A C 1
ATOM 3581 O O . SER A 1 460 ? 4.698 12.678 -15.314 1.00 86.50 460 SER A O 1
ATOM 3583 N N . PRO A 1 461 ? 6.690 12.981 -16.316 1.00 88.44 461 PRO A N 1
ATOM 3584 C CA . PRO A 1 461 ? 6.576 11.804 -17.183 1.00 88.44 461 PRO A CA 1
ATOM 3585 C C . PRO A 1 461 ? 6.439 10.495 -16.394 1.00 88.44 461 PRO A C 1
ATOM 3587 O O . PRO A 1 461 ? 5.715 9.594 -16.795 1.00 88.44 461 PRO A O 1
ATOM 3590 N N . LEU A 1 462 ? 7.083 10.393 -15.225 1.00 90.75 462 LEU A N 1
ATOM 3591 C CA . LEU A 1 462 ? 6.955 9.218 -14.355 1.00 90.75 462 LEU A CA 1
ATOM 3592 C C . LEU A 1 462 ? 5.541 9.073 -13.778 1.00 90.75 462 LEU A C 1
ATOM 3594 O O . LEU A 1 462 ? 5.041 7.959 -13.650 1.00 90.75 462 LEU A O 1
ATOM 3598 N N . ALA A 1 463 ? 4.891 10.186 -13.420 1.00 89.31 463 ALA A N 1
ATOM 3599 C CA . ALA A 1 463 ? 3.526 10.132 -12.906 1.00 89.31 463 ALA A CA 1
ATOM 3600 C C . ALA A 1 463 ? 2.535 9.764 -14.014 1.00 89.31 463 ALA A C 1
ATOM 3602 O O . ALA A 1 463 ? 1.666 8.936 -13.773 1.00 89.31 463 ALA A O 1
ATOM 3603 N N . ALA A 1 464 ? 2.718 10.318 -15.218 1.00 90.12 464 ALA A N 1
ATOM 3604 C CA . ALA A 1 464 ? 1.889 10.015 -16.383 1.00 90.12 464 ALA A CA 1
ATOM 3605 C C . ALA A 1 464 ? 1.886 8.527 -16.750 1.00 90.12 464 ALA A C 1
ATOM 3607 O O . ALA A 1 464 ? 0.846 7.973 -17.083 1.00 90.12 464 ALA A O 1
ATOM 3608 N N . LYS A 1 465 ? 3.039 7.866 -16.613 1.00 90.00 465 LYS A N 1
ATOM 3609 C CA . LYS A 1 465 ? 3.199 6.428 -16.868 1.00 90.00 465 LYS A CA 1
ATOM 3610 C C . LYS A 1 465 ? 2.715 5.525 -15.721 1.00 90.00 465 LYS A C 1
ATOM 3612 O O . LYS A 1 465 ? 2.788 4.309 -15.835 1.00 90.00 465 LYS A O 1
ATOM 3617 N N . GLY A 1 466 ? 2.274 6.078 -14.586 1.00 92.19 466 GLY A N 1
ATOM 3618 C CA . GLY A 1 466 ? 1.850 5.291 -13.417 1.00 92.19 466 GLY A CA 1
ATOM 3619 C C . GLY A 1 466 ? 2.993 4.752 -12.537 1.00 92.19 466 GLY A C 1
ATOM 3620 O O . GLY A 1 466 ? 2.758 3.937 -11.642 1.00 92.19 466 GLY A O 1
ATOM 3621 N N . TRP A 1 467 ? 4.230 5.234 -12.717 1.00 94.50 467 TRP A N 1
ATOM 3622 C CA . TRP A 1 467 ? 5.414 4.762 -11.979 1.00 94.50 467 TRP A CA 1
ATOM 3623 C C . TRP A 1 467 ? 5.276 4.918 -10.458 1.00 94.50 467 TRP A C 1
ATOM 3625 O O . TRP A 1 467 ? 5.556 3.995 -9.690 1.00 94.50 467 TRP A O 1
ATOM 3635 N N . TYR A 1 468 ? 4.796 6.080 -10.003 1.00 94.31 468 TYR A N 1
ATOM 3636 C CA . TYR A 1 468 ? 4.608 6.337 -8.572 1.00 94.31 468 TYR A CA 1
ATOM 3637 C C . TYR A 1 468 ? 3.495 5.474 -7.969 1.00 94.31 468 TYR A C 1
ATOM 3639 O O . TYR A 1 468 ? 3.626 5.014 -6.835 1.00 94.31 468 TYR A O 1
ATOM 3647 N N . PHE A 1 469 ? 2.426 5.192 -8.719 1.00 95.25 469 PHE A N 1
ATOM 3648 C CA . PHE A 1 469 ? 1.392 4.265 -8.266 1.00 95.25 469 PHE A CA 1
ATOM 3649 C C . PHE A 1 469 ? 1.962 2.859 -8.047 1.00 95.25 469 PHE A C 1
ATOM 3651 O O . PHE A 1 469 ? 1.737 2.279 -6.983 1.00 95.25 469 PHE A O 1
ATOM 3658 N N . MET A 1 470 ? 2.750 2.343 -8.998 1.00 95.00 470 MET A N 1
ATOM 3659 C CA . MET A 1 470 ? 3.384 1.026 -8.889 1.00 95.00 470 MET A CA 1
ATOM 3660 C C . MET A 1 470 ? 4.278 0.926 -7.645 1.00 95.00 470 MET A C 1
ATOM 3662 O O . MET A 1 470 ? 4.083 0.025 -6.828 1.00 95.00 470 MET A O 1
ATOM 3666 N N . ILE A 1 471 ? 5.206 1.871 -7.447 1.00 94.94 471 ILE A N 1
ATOM 3667 C CA . ILE A 1 471 ? 6.105 1.856 -6.279 1.00 94.94 471 ILE A CA 1
ATOM 3668 C C . ILE A 1 471 ? 5.307 1.967 -4.976 1.00 94.94 471 ILE A C 1
ATOM 3670 O O . ILE A 1 471 ? 5.532 1.193 -4.044 1.00 94.94 471 ILE A O 1
ATOM 3674 N N . GLY A 1 472 ? 4.323 2.871 -4.913 1.00 95.50 472 GLY A N 1
ATOM 3675 C CA . GLY A 1 472 ? 3.458 2.995 -3.740 1.00 95.50 472 GLY A CA 1
ATOM 3676 C C . GLY A 1 472 ? 2.697 1.700 -3.430 1.00 95.50 472 GLY A C 1
ATOM 3677 O O . GLY A 1 472 ? 2.550 1.320 -2.264 1.00 95.50 472 GLY A O 1
ATOM 3678 N N . HIS A 1 473 ? 2.256 0.979 -4.463 1.00 95.25 473 HIS A N 1
ATOM 3679 C CA . HIS A 1 473 ? 1.565 -0.298 -4.320 1.00 95.25 473 HIS A CA 1
ATOM 3680 C C . HIS A 1 473 ? 2.505 -1.413 -3.836 1.00 95.25 473 HIS A C 1
ATOM 3682 O O . HIS A 1 473 ? 2.126 -2.155 -2.925 1.00 95.25 473 HIS A O 1
ATOM 3688 N N . ILE A 1 474 ? 3.738 -1.478 -4.354 1.00 94.94 474 ILE A N 1
ATOM 3689 C CA . ILE A 1 474 ? 4.793 -2.386 -3.873 1.00 94.94 474 ILE A CA 1
ATOM 3690 C C . ILE A 1 474 ? 5.052 -2.140 -2.382 1.00 94.94 474 ILE A C 1
ATOM 3692 O O . ILE A 1 474 ? 4.972 -3.083 -1.592 1.00 94.94 474 ILE A O 1
ATOM 3696 N N . SER A 1 475 ? 5.280 -0.889 -1.963 1.00 94.75 475 SER A N 1
ATOM 3697 C CA . SER A 1 475 ? 5.541 -0.547 -0.555 1.00 94.75 475 SER A CA 1
ATOM 3698 C C . SER A 1 475 ? 4.364 -0.902 0.364 1.00 94.75 475 SER A C 1
ATOM 3700 O O . SER A 1 475 ? 4.558 -1.492 1.431 1.00 94.75 475 SER A O 1
ATOM 3702 N N . LEU A 1 476 ? 3.123 -0.628 -0.060 1.00 95.25 476 LEU A N 1
ATOM 3703 C CA . LEU A 1 476 ? 1.927 -0.972 0.716 1.00 95.25 476 LEU A CA 1
ATOM 3704 C C . LEU A 1 476 ? 1.767 -2.491 0.889 1.00 95.25 476 LEU A C 1
ATOM 3706 O O . LEU A 1 476 ? 1.452 -2.966 1.985 1.00 95.25 476 LEU A O 1
ATOM 3710 N N . VAL A 1 477 ? 1.959 -3.262 -0.184 1.00 93.75 477 VAL A N 1
ATOM 3711 C CA . VAL A 1 477 ? 1.818 -4.726 -0.152 1.00 93.75 477 VAL A CA 1
ATOM 3712 C C . VAL A 1 477 ? 2.963 -5.367 0.626 1.00 93.75 477 VAL A C 1
ATOM 3714 O O . VAL A 1 477 ? 2.702 -6.270 1.424 1.00 93.75 477 VAL A O 1
ATOM 3717 N N . LYS A 1 478 ? 4.194 -4.863 0.478 1.00 92.00 478 LYS A N 1
ATOM 3718 C CA . LYS A 1 478 ? 5.359 -5.262 1.278 1.00 92.00 478 LYS A CA 1
ATOM 3719 C C . LYS A 1 478 ? 5.047 -5.165 2.767 1.00 92.00 478 LYS A C 1
ATOM 3721 O O . LYS A 1 478 ? 5.129 -6.183 3.455 1.00 92.00 478 LYS A O 1
ATOM 3726 N N . PHE A 1 479 ? 4.562 -4.015 3.235 1.00 91.44 479 PHE A N 1
ATOM 3727 C CA . PHE A 1 479 ? 4.183 -3.835 4.638 1.00 91.44 479 PHE A CA 1
ATOM 3728 C C . PHE A 1 479 ? 3.055 -4.785 5.075 1.00 91.44 479 PHE A C 1
ATOM 3730 O O . PHE A 1 479 ? 3.156 -5.462 6.098 1.00 91.44 479 PHE A O 1
ATOM 3737 N N . LYS A 1 480 ? 1.984 -4.905 4.277 1.00 89.56 480 LYS A N 1
ATOM 3738 C CA . LYS A 1 480 ? 0.851 -5.799 4.588 1.00 89.56 480 LYS A CA 1
ATOM 3739 C C . LYS A 1 480 ? 1.230 -7.286 4.611 1.00 89.56 480 LYS A C 1
ATOM 3741 O O . LYS A 1 480 ? 0.548 -8.065 5.274 1.00 89.56 480 LYS A O 1
ATOM 3746 N N . SER A 1 481 ? 2.273 -7.690 3.884 1.00 87.19 481 SER A N 1
ATOM 3747 C CA . SER A 1 481 ? 2.722 -9.086 3.794 1.00 87.19 481 SER A CA 1
ATOM 3748 C C . SER A 1 481 ? 3.521 -9.562 5.012 1.00 87.19 481 SER A C 1
ATOM 3750 O O . SER A 1 481 ? 3.650 -10.770 5.228 1.00 87.19 481 SER A O 1
ATOM 3752 N N . GLN A 1 482 ? 4.024 -8.634 5.830 1.00 84.44 482 GLN A N 1
ATOM 3753 C CA . GLN A 1 482 ? 4.784 -8.952 7.033 1.00 84.44 482 GLN A CA 1
ATOM 3754 C C . GLN A 1 482 ? 3.867 -9.571 8.100 1.00 84.44 482 GLN A C 1
ATOM 3756 O O . GLN A 1 482 ? 2.815 -9.024 8.452 1.00 84.44 482 GLN A O 1
ATOM 3761 N N . LYS A 1 483 ? 4.273 -10.724 8.648 1.00 75.38 483 LYS A N 1
ATOM 3762 C CA . LYS A 1 483 ? 3.616 -11.309 9.826 1.00 75.38 483 LYS A CA 1
ATOM 3763 C C . LYS A 1 483 ? 3.991 -10.479 11.049 1.00 75.38 483 LYS A C 1
ATOM 3765 O O . LYS A 1 483 ? 5.165 -10.382 11.383 1.00 75.38 483 LYS A O 1
ATOM 3770 N N . ARG A 1 484 ? 2.995 -9.895 11.716 1.00 71.81 484 ARG A N 1
ATOM 3771 C CA . ARG A 1 484 ? 3.204 -8.949 12.819 1.00 71.81 484 ARG A CA 1
ATOM 3772 C C . ARG A 1 484 ? 2.571 -9.470 14.103 1.00 71.81 484 ARG A C 1
ATOM 3774 O O . ARG A 1 484 ? 1.383 -9.783 14.128 1.00 71.81 484 ARG A O 1
ATOM 3781 N N . THR A 1 485 ? 3.370 -9.547 15.161 1.00 65.81 485 THR A N 1
ATOM 3782 C CA . THR A 1 485 ? 2.941 -9.885 16.531 1.00 65.81 485 THR A CA 1
ATOM 3783 C C . THR A 1 485 ? 2.922 -8.662 17.455 1.00 65.81 485 THR A C 1
ATOM 3785 O O . THR A 1 485 ? 2.411 -8.752 18.570 1.00 65.81 485 THR A O 1
ATOM 3788 N N . GLY A 1 486 ? 3.420 -7.512 16.985 1.00 69.06 486 GLY A N 1
ATOM 3789 C CA . GLY A 1 486 ? 3.515 -6.254 17.722 1.00 69.06 486 GLY A CA 1
ATOM 3790 C C . GLY A 1 486 ? 3.659 -5.038 16.793 1.00 69.06 486 GLY A C 1
ATOM 3791 O O . GLY A 1 486 ? 3.578 -5.197 15.572 1.00 69.06 486 GLY A O 1
ATOM 3792 N N . PRO A 1 487 ? 3.849 -3.829 17.357 1.00 73.19 487 PRO A N 1
ATOM 3793 C CA . PRO A 1 487 ? 4.032 -2.606 16.577 1.00 73.19 487 PRO A CA 1
ATOM 3794 C C . PRO A 1 487 ? 5.298 -2.689 15.712 1.00 73.19 487 PRO A C 1
ATOM 3796 O O . PRO A 1 487 ? 6.357 -3.078 16.199 1.00 73.19 487 PRO A O 1
ATOM 3799 N N . SER A 1 488 ? 5.180 -2.308 14.439 1.00 75.75 488 SER A N 1
ATOM 3800 C CA . SER A 1 488 ? 6.269 -2.342 13.451 1.00 75.75 488 SER A CA 1
ATOM 3801 C C . SER A 1 488 ? 6.590 -0.940 12.915 1.00 75.75 488 SER A C 1
ATOM 3803 O O . SER A 1 488 ? 5.703 -0.081 12.926 1.00 75.75 488 SER A O 1
ATOM 3805 N N . PRO A 1 489 ? 7.825 -0.674 12.443 1.00 82.19 489 PRO A N 1
ATOM 3806 C CA . PRO A 1 489 ? 8.154 0.585 11.777 1.00 82.19 489 PRO A CA 1
ATOM 3807 C C . PRO A 1 489 ? 7.216 0.831 10.592 1.00 82.19 489 PRO A C 1
ATOM 3809 O O . PRO A 1 489 ? 7.116 0.005 9.690 1.00 82.19 489 PRO A O 1
ATOM 3812 N N . SER A 1 490 ? 6.519 1.966 10.582 1.00 85.81 490 SER A N 1
ATOM 3813 C CA . SER A 1 490 ? 5.520 2.288 9.555 1.00 85.81 490 SER A CA 1
ATOM 3814 C C . SER A 1 490 ? 6.096 2.988 8.317 1.00 85.81 490 SER A C 1
ATOM 3816 O O . SER A 1 490 ? 5.334 3.582 7.558 1.00 85.81 490 SER A O 1
ATOM 3818 N N . GLU A 1 491 ? 7.414 2.951 8.111 1.00 90.69 491 GLU A N 1
ATOM 3819 C CA . GLU A 1 491 ? 8.105 3.701 7.051 1.00 90.69 491 GLU A CA 1
ATOM 3820 C C . GLU A 1 491 ? 7.625 3.302 5.647 1.00 90.69 491 GLU A C 1
ATOM 3822 O O . GLU A 1 491 ? 7.243 4.169 4.865 1.00 90.69 491 GLU A O 1
ATOM 3827 N N . ASP A 1 492 ? 7.500 1.998 5.365 1.00 91.19 492 ASP A N 1
ATOM 3828 C CA . ASP A 1 492 ? 6.966 1.495 4.087 1.00 91.19 492 ASP A CA 1
ATOM 3829 C C . ASP A 1 492 ? 5.550 2.053 3.790 1.00 91.19 492 ASP A C 1
ATOM 3831 O O . ASP A 1 492 ? 5.209 2.344 2.642 1.00 91.19 492 ASP A O 1
ATOM 3835 N N . VAL A 1 493 ? 4.712 2.255 4.819 1.00 94.00 493 VAL A N 1
ATOM 3836 C CA . VAL A 1 493 ? 3.360 2.830 4.659 1.00 94.00 493 VAL A CA 1
ATOM 3837 C C . VAL A 1 493 ? 3.424 4.331 4.384 1.00 94.00 493 VAL A C 1
ATOM 3839 O O . VAL A 1 493 ? 2.618 4.856 3.617 1.00 94.00 493 VAL A O 1
ATOM 3842 N N . GLU A 1 494 ? 4.367 5.043 5.000 1.00 95.25 494 GLU A N 1
ATOM 3843 C CA . GLU A 1 494 ? 4.581 6.471 4.751 1.00 95.25 494 GLU A CA 1
ATOM 3844 C C . GLU A 1 494 ? 5.109 6.724 3.341 1.00 95.25 494 GLU A C 1
ATOM 3846 O O . GLU A 1 494 ? 4.616 7.630 2.666 1.00 95.25 494 GLU A O 1
ATOM 3851 N N . ILE A 1 495 ? 6.019 5.868 2.873 1.00 94.50 495 ILE A N 1
ATOM 3852 C CA . ILE A 1 495 ? 6.503 5.843 1.492 1.00 94.50 495 ILE A CA 1
ATOM 3853 C C . ILE A 1 495 ? 5.334 5.611 0.526 1.00 94.50 495 ILE A C 1
ATOM 3855 O O . ILE A 1 495 ? 5.162 6.378 -0.423 1.00 94.50 495 ILE A O 1
ATOM 3859 N N . ALA A 1 496 ? 4.467 4.630 0.804 1.00 96.56 496 ALA A N 1
ATOM 3860 C CA . ALA A 1 496 ? 3.279 4.381 -0.012 1.00 96.56 496 ALA A CA 1
ATOM 3861 C C . ALA A 1 496 ? 2.353 5.610 -0.084 1.00 96.56 496 ALA A C 1
ATOM 3863 O O . ALA A 1 496 ? 1.946 6.022 -1.170 1.00 96.56 496 ALA A O 1
ATOM 3864 N N . ILE A 1 497 ? 2.056 6.244 1.059 1.00 96.81 497 ILE A N 1
ATOM 3865 C CA . ILE A 1 497 ? 1.242 7.471 1.111 1.00 96.81 497 ILE A CA 1
ATOM 3866 C C . ILE A 1 497 ? 1.894 8.592 0.291 1.00 96.81 497 ILE A C 1
ATOM 3868 O O . ILE A 1 497 ? 1.187 9.309 -0.420 1.00 96.81 497 ILE A O 1
ATOM 3872 N N . ALA A 1 498 ? 3.213 8.767 0.378 1.00 95.62 498 ALA A N 1
ATOM 3873 C CA . ALA A 1 498 ? 3.926 9.803 -0.363 1.00 95.62 498 ALA A CA 1
ATOM 3874 C C . ALA A 1 498 ? 3.819 9.592 -1.881 1.00 95.62 498 ALA A C 1
ATOM 3876 O O . ALA A 1 498 ? 3.437 10.521 -2.593 1.00 95.62 498 ALA A O 1
ATOM 3877 N N . PHE A 1 499 ? 4.070 8.374 -2.366 1.00 95.75 499 PHE A N 1
ATOM 3878 C CA . PHE A 1 499 ? 4.009 8.072 -3.795 1.00 95.75 499 PHE A CA 1
ATOM 3879 C C . PHE A 1 499 ? 2.590 8.121 -4.368 1.00 95.75 499 PHE A C 1
ATOM 3881 O O . PHE A 1 499 ? 2.395 8.666 -5.453 1.00 95.75 499 PHE A O 1
ATOM 3888 N N . PHE A 1 500 ? 1.573 7.661 -3.631 1.00 97.38 500 PHE A N 1
ATOM 3889 C CA . PHE A 1 500 ? 0.187 7.837 -4.073 1.00 97.38 500 PHE A CA 1
ATOM 3890 C C . PHE A 1 500 ? -0.202 9.316 -4.160 1.00 97.38 500 PHE A C 1
ATOM 3892 O O . PHE A 1 500 ? -0.833 9.717 -5.133 1.00 97.38 500 PHE A O 1
ATOM 3899 N N . ASN A 1 501 ? 0.211 10.155 -3.200 1.00 95.38 501 ASN A N 1
ATOM 3900 C CA . ASN A 1 501 ? -0.013 11.601 -3.304 1.00 95.38 501 ASN A CA 1
ATOM 3901 C C . ASN A 1 501 ? 0.720 12.206 -4.508 1.00 95.38 501 ASN A C 1
ATOM 3903 O O . ASN A 1 501 ? 0.147 13.043 -5.196 1.00 95.38 501 ASN A O 1
ATOM 3907 N N . GLN A 1 502 ? 1.943 11.762 -4.802 1.00 92.56 502 GLN A N 1
ATOM 3908 C CA . GLN A 1 502 ? 2.692 12.227 -5.970 1.00 92.56 502 GLN A CA 1
ATOM 3909 C C . GLN A 1 502 ? 2.019 11.834 -7.296 1.00 92.56 502 GLN A C 1
ATOM 3911 O O . GLN A 1 502 ? 2.044 12.610 -8.248 1.00 92.56 502 GLN A O 1
ATOM 3916 N N . SER A 1 503 ? 1.371 10.668 -7.346 1.00 93.75 503 SER A N 1
ATOM 3917 C CA . SER A 1 503 ? 0.527 10.266 -8.478 1.00 93.75 503 SER A CA 1
ATOM 3918 C C . SER A 1 503 ? -0.701 11.180 -8.608 1.00 93.75 503 SER A C 1
ATOM 3920 O O . SER A 1 503 ? -0.984 11.692 -9.689 1.00 93.75 503 SER A O 1
ATOM 3922 N N . LEU A 1 504 ? -1.381 11.472 -7.490 1.00 94.00 504 LEU A N 1
ATOM 3923 C CA . LEU A 1 504 ? -2.565 12.345 -7.465 1.00 94.00 504 LEU A CA 1
ATOM 3924 C C . LEU A 1 504 ? -2.267 13.811 -7.793 1.00 94.00 504 LEU A C 1
ATOM 3926 O O . LEU A 1 504 ? -3.144 14.532 -8.260 1.00 94.00 504 LEU A O 1
ATOM 3930 N N . GLU A 1 505 ? -1.045 14.274 -7.536 1.00 92.06 505 GLU A N 1
ATOM 3931 C CA . GLU A 1 505 ? -0.596 15.614 -7.923 1.00 92.06 505 GLU A CA 1
ATOM 3932 C C . GLU A 1 505 ? -0.594 15.813 -9.446 1.00 92.06 505 GLU A C 1
ATOM 3934 O O . GLU A 1 505 ? -0.788 16.944 -9.902 1.00 92.06 505 GLU A O 1
ATOM 3939 N N . TYR A 1 506 ? -0.399 14.729 -10.206 1.00 90.75 506 TYR A N 1
ATOM 3940 C CA . TYR A 1 506 ? -0.480 14.708 -11.665 1.00 90.75 506 TYR A CA 1
ATOM 3941 C C . TYR A 1 506 ? -1.918 14.495 -12.160 1.00 90.75 506 TYR A C 1
ATOM 3943 O O . TYR A 1 506 ? -2.426 15.327 -12.908 1.00 90.75 506 TYR A O 1
ATOM 3951 N N . SER A 1 507 ? -2.582 13.424 -11.711 1.00 89.25 507 SER A N 1
ATOM 3952 C CA . SER A 1 507 ? -3.949 13.071 -12.117 1.00 89.25 507 SER A CA 1
ATOM 3953 C C . SER A 1 507 ? -4.795 12.677 -10.912 1.00 89.25 507 SER A C 1
ATOM 3955 O O . SER A 1 507 ? -4.475 11.735 -10.189 1.00 89.25 507 SER A O 1
ATOM 3957 N N . THR A 1 508 ? -5.916 13.372 -10.696 1.00 89.75 508 THR A N 1
ATOM 3958 C CA . THR A 1 508 ? -6.861 13.038 -9.616 1.00 89.75 508 THR A CA 1
ATOM 3959 C C . THR A 1 508 ? -7.991 12.108 -10.042 1.00 89.75 508 THR A C 1
ATOM 3961 O O . THR A 1 508 ? -8.829 11.776 -9.203 1.00 89.75 508 THR A O 1
ATOM 3964 N N . ASP A 1 509 ? -8.042 11.708 -11.311 1.00 88.56 509 ASP A N 1
ATOM 3965 C CA . ASP A 1 509 ? -9.191 10.996 -11.884 1.00 88.56 509 ASP A CA 1
ATOM 3966 C C . ASP A 1 509 ? -9.063 9.466 -11.792 1.00 88.56 509 ASP A C 1
ATOM 3968 O O . ASP A 1 509 ? -10.033 8.734 -12.002 1.00 88.56 509 ASP A O 1
ATOM 3972 N N . GLU A 1 510 ? -7.892 8.971 -11.388 1.00 90.69 510 GLU A N 1
ATOM 3973 C CA . GLU A 1 510 ? -7.626 7.548 -11.192 1.00 90.69 510 GLU A CA 1
ATOM 3974 C C . GLU A 1 510 ? -8.198 7.044 -9.862 1.00 90.69 510 GLU A C 1
ATOM 3976 O O . GLU A 1 510 ? -7.667 7.281 -8.770 1.00 90.69 510 GLU A O 1
ATOM 3981 N N . TRP A 1 511 ? -9.302 6.303 -9.944 1.00 93.69 511 TRP A N 1
ATOM 3982 C CA . TRP A 1 511 ? -9.996 5.784 -8.765 1.00 93.69 511 TRP A CA 1
ATOM 3983 C C . TRP A 1 511 ? -9.156 4.774 -7.963 1.00 93.69 511 TRP A C 1
ATOM 3985 O O . TRP A 1 511 ? -9.289 4.710 -6.736 1.00 93.69 511 TRP A O 1
ATOM 3995 N N . GLU A 1 512 ? -8.277 4.012 -8.626 1.00 94.00 512 GLU A N 1
ATOM 3996 C CA . GLU A 1 512 ? -7.412 3.018 -7.978 1.00 94.00 512 GLU A CA 1
ATOM 3997 C C . GLU A 1 512 ? -6.375 3.665 -7.060 1.00 94.00 512 GLU A C 1
ATOM 3999 O O . GLU A 1 512 ? -6.154 3.175 -5.950 1.00 94.00 512 GLU A O 1
ATOM 4004 N N . VAL A 1 513 ? -5.796 4.801 -7.462 1.00 95.81 513 VAL A N 1
ATOM 4005 C CA . VAL A 1 513 ? -4.838 5.549 -6.636 1.00 95.81 513 VAL A CA 1
ATOM 4006 C C . VAL A 1 513 ? -5.510 6.010 -5.344 1.00 95.81 513 VAL A C 1
ATOM 4008 O O . VAL A 1 513 ? -4.984 5.784 -4.253 1.00 95.81 513 VAL A O 1
ATOM 4011 N N . TRP A 1 514 ? -6.717 6.580 -5.437 1.00 96.75 514 TRP A N 1
ATOM 4012 C CA . TRP A 1 514 ? -7.505 6.958 -4.260 1.00 96.75 514 TRP A CA 1
ATOM 4013 C C . TRP A 1 514 ? -7.845 5.757 -3.380 1.00 96.75 514 TRP A C 1
ATOM 4015 O O . TRP A 1 514 ? -7.781 5.856 -2.153 1.00 96.75 514 TRP A O 1
ATOM 4025 N N . PHE A 1 515 ? -8.186 4.615 -3.980 1.00 97.38 515 PHE A N 1
ATOM 4026 C CA . PHE A 1 515 ? -8.497 3.405 -3.229 1.00 97.38 515 PHE A CA 1
ATOM 4027 C C . PHE A 1 515 ? -7.273 2.881 -2.463 1.00 97.38 515 PHE A C 1
ATOM 4029 O O . PHE A 1 515 ? -7.361 2.642 -1.255 1.00 97.38 515 PHE A O 1
ATOM 4036 N N . ARG A 1 516 ? -6.112 2.761 -3.117 1.00 97.44 516 ARG A N 1
ATOM 4037 C CA . ARG A 1 516 ? -4.875 2.302 -2.464 1.00 97.44 516 ARG A CA 1
ATOM 4038 C C . ARG A 1 516 ? -4.361 3.309 -1.433 1.00 97.44 516 ARG A C 1
ATOM 4040 O O . ARG A 1 516 ? -3.924 2.895 -0.358 1.00 97.44 516 ARG A O 1
ATOM 4047 N N . LEU A 1 517 ? -4.526 4.612 -1.669 1.00 97.50 517 LEU A N 1
ATOM 4048 C CA . LEU A 1 517 ? -4.251 5.648 -0.669 1.00 97.50 517 LEU A CA 1
ATOM 4049 C C . LEU A 1 517 ? -5.171 5.525 0.557 1.00 97.50 517 LEU A C 1
ATOM 4051 O O . LEU A 1 517 ? -4.707 5.665 1.690 1.00 97.50 517 LEU A O 1
ATOM 4055 N N . ALA A 1 518 ? -6.457 5.215 0.363 1.00 97.38 518 ALA A N 1
ATOM 4056 C CA . ALA A 1 518 ? -7.382 4.953 1.466 1.00 97.38 518 ALA A CA 1
ATOM 4057 C C . ALA A 1 518 ? -6.919 3.751 2.305 1.00 97.38 518 ALA A C 1
ATOM 4059 O O . ALA A 1 518 ? -6.844 3.845 3.532 1.00 97.38 518 ALA A O 1
ATOM 4060 N N . GLN A 1 519 ? -6.524 2.659 1.642 1.00 96.81 519 GLN A N 1
ATOM 4061 C CA . GLN A 1 519 ? -5.965 1.480 2.302 1.00 96.81 519 GLN A CA 1
ATOM 4062 C C . GLN A 1 519 ? -4.661 1.790 3.054 1.00 96.81 519 GLN A C 1
ATOM 4064 O O . GLN A 1 519 ? -4.439 1.238 4.134 1.00 96.81 519 GLN A O 1
ATOM 4069 N N . ALA A 1 520 ? -3.800 2.660 2.521 1.00 97.00 520 ALA A N 1
ATOM 4070 C CA . ALA A 1 520 ? -2.567 3.079 3.184 1.00 97.00 520 ALA A CA 1
ATOM 4071 C C . ALA A 1 520 ? -2.853 3.911 4.448 1.00 97.00 520 ALA A C 1
ATOM 4073 O O . ALA A 1 520 ? -2.288 3.635 5.508 1.00 97.00 520 ALA A O 1
ATOM 4074 N N . HIS A 1 521 ? -3.796 4.859 4.385 1.00 96.31 521 HIS A N 1
ATOM 4075 C CA . HIS A 1 521 ? -4.249 5.601 5.566 1.00 96.31 521 HIS A CA 1
ATOM 4076 C C . HIS A 1 521 ? -4.896 4.696 6.619 1.00 96.31 521 HIS A C 1
ATOM 4078 O O . HIS A 1 521 ? -4.611 4.861 7.806 1.00 96.31 521 HIS A O 1
ATOM 4084 N N . ASP A 1 522 ? -5.717 3.724 6.212 1.00 94.44 522 ASP A N 1
ATOM 4085 C CA . ASP A 1 522 ? -6.296 2.742 7.134 1.00 94.44 522 ASP A CA 1
ATOM 4086 C C . ASP A 1 522 ? -5.225 1.852 7.772 1.00 94.44 522 ASP A C 1
ATOM 4088 O O . ASP A 1 522 ? -5.283 1.592 8.970 1.00 94.44 522 ASP A O 1
ATOM 4092 N N . THR A 1 523 ? -4.209 1.448 7.011 1.00 93.12 523 THR A N 1
ATOM 4093 C CA . THR A 1 523 ? -3.085 0.657 7.531 1.00 93.12 523 THR A CA 1
ATOM 4094 C C . THR A 1 523 ? -2.281 1.462 8.558 1.00 93.12 523 THR A C 1
ATOM 4096 O O . THR A 1 523 ? -2.029 0.977 9.659 1.00 93.12 523 THR A O 1
ATOM 4099 N N . LYS A 1 524 ? -1.957 2.729 8.259 1.00 92.31 524 LYS A N 1
ATOM 4100 C CA . LYS A 1 524 ? -1.284 3.639 9.204 1.00 92.31 524 LYS A CA 1
ATOM 4101 C C . LYS A 1 524 ? -2.121 3.877 10.463 1.00 92.31 524 LYS A C 1
ATOM 4103 O O . LYS A 1 524 ? -1.595 3.954 11.572 1.00 92.31 524 LYS A O 1
ATOM 4108 N N . LEU A 1 525 ? -3.436 3.979 10.296 1.00 91.75 525 LEU A N 1
ATOM 4109 C CA . LEU A 1 525 ? -4.372 4.090 11.401 1.00 91.75 525 LEU A CA 1
ATOM 4110 C C . LEU A 1 525 ? -4.379 2.822 12.261 1.00 91.75 525 LEU A C 1
ATOM 4112 O O . LEU A 1 525 ? -4.352 2.947 13.478 1.00 91.75 525 LEU A O 1
ATOM 4116 N N . GLU A 1 526 ? -4.402 1.623 11.678 1.00 88.88 526 GLU A N 1
ATOM 4117 C CA . GLU A 1 526 ? -4.316 0.371 12.439 1.00 88.88 526 GLU A CA 1
ATOM 4118 C C . GLU A 1 526 ? -3.020 0.270 13.251 1.00 88.88 526 GLU A C 1
ATOM 4120 O O . GLU A 1 526 ? -3.084 -0.139 14.412 1.00 88.88 526 GLU A O 1
ATOM 4125 N N . GLU A 1 527 ? -1.888 0.739 12.714 1.00 87.62 527 GLU A N 1
ATOM 4126 C CA . GLU A 1 527 ? -0.616 0.802 13.449 1.00 87.62 527 GLU A CA 1
ATOM 4127 C C . GLU A 1 527 ? -0.692 1.701 14.692 1.00 87.62 527 GLU A C 1
ATOM 4129 O O . GLU A 1 527 ? -0.194 1.350 15.764 1.00 87.62 527 GLU A O 1
ATOM 4134 N N . ALA A 1 528 ? -1.407 2.826 14.610 1.00 86.12 528 ALA A N 1
ATOM 4135 C CA . ALA A 1 528 ? -1.634 3.688 15.769 1.00 86.12 528 ALA A CA 1
ATOM 4136 C C . ALA A 1 528 ? -2.513 3.031 16.858 1.00 86.12 528 ALA A C 1
ATOM 4138 O O . ALA A 1 528 ? -2.510 3.482 18.003 1.00 86.12 528 ALA A O 1
ATOM 4139 N N . LEU A 1 529 ? -3.252 1.961 16.531 1.00 86.12 529 LEU A N 1
ATOM 4140 C CA . LEU A 1 529 ? -4.208 1.288 17.423 1.00 86.12 529 LEU A CA 1
ATOM 4141 C C . LEU A 1 529 ? -3.636 0.078 18.174 1.00 86.12 529 LEU A C 1
ATOM 4143 O O . LEU A 1 529 ? -4.398 -0.614 18.858 1.00 86.12 529 LEU A O 1
ATOM 4147 N N . TRP A 1 530 ? -2.326 -0.168 18.081 1.00 80.62 530 TRP A N 1
ATOM 4148 C CA . TRP A 1 530 ? -1.620 -1.164 18.898 1.00 80.62 530 TRP A CA 1
ATOM 4149 C C . TRP A 1 530 ? -1.318 -0.683 20.323 1.00 80.62 530 TRP A C 1
ATOM 4151 O O . TRP A 1 530 ? -1.026 -1.503 21.187 1.00 80.62 530 TRP A O 1
ATOM 4161 N N . GLN A 1 531 ? -1.399 0.625 20.592 1.00 81.94 531 GLN A N 1
ATOM 4162 C CA . GLN A 1 531 ? -1.078 1.225 21.893 1.00 81.94 531 GLN A CA 1
ATOM 4163 C C . GLN A 1 531 ? -2.249 2.091 22.384 1.00 81.94 531 GLN A C 1
ATOM 4165 O O . GLN A 1 531 ? -2.658 3.028 21.695 1.00 81.94 531 GLN A O 1
ATOM 4170 N N . ALA A 1 532 ? -2.789 1.824 23.583 1.00 84.44 532 ALA A N 1
ATOM 4171 C CA . ALA A 1 532 ? -3.901 2.625 24.115 1.00 84.44 532 ALA A CA 1
ATOM 4172 C C . ALA A 1 532 ? -3.466 4.045 24.505 1.00 84.44 532 ALA A C 1
ATOM 4174 O O . ALA A 1 532 ? -4.285 4.959 24.517 1.00 84.44 532 ALA A O 1
ATOM 4175 N N . GLU A 1 533 ? -2.179 4.249 24.787 1.00 85.56 533 GLU A N 1
ATOM 4176 C CA . GLU A 1 533 ? -1.620 5.567 25.084 1.00 85.56 533 GLU A CA 1
ATOM 4177 C C . GLU A 1 533 ? -1.838 6.546 23.927 1.00 85.56 533 GLU A C 1
ATOM 4179 O O . GLU A 1 533 ? -2.447 7.590 24.138 1.00 85.56 533 GLU A O 1
ATOM 4184 N N . LYS A 1 534 ? -1.486 6.159 22.692 1.00 85.75 534 LYS A N 1
ATOM 4185 C CA . LYS A 1 534 ? -1.727 6.969 21.484 1.00 85.75 534 LYS A CA 1
ATOM 4186 C C . LYS A 1 534 ? -3.205 7.294 21.281 1.00 85.75 534 LYS A C 1
ATOM 4188 O O . LYS A 1 534 ? -3.540 8.402 20.874 1.00 85.75 534 LYS A O 1
ATOM 4193 N N . LEU A 1 535 ? -4.098 6.355 21.602 1.00 86.50 535 LEU A N 1
ATOM 4194 C CA . LEU A 1 535 ? -5.544 6.591 21.584 1.00 86.50 535 LEU A CA 1
ATOM 4195 C C . LEU A 1 535 ? -5.981 7.647 22.607 1.00 86.50 535 LEU A C 1
ATOM 4197 O O . LEU A 1 535 ? -6.910 8.398 22.333 1.00 86.50 535 LEU A O 1
ATOM 4201 N N . ASN A 1 536 ? -5.340 7.703 23.773 1.00 88.31 536 ASN A N 1
ATOM 4202 C CA . ASN A 1 536 ? -5.696 8.640 24.836 1.00 88.31 536 ASN A CA 1
ATOM 4203 C C . ASN A 1 536 ? -5.051 10.028 24.639 1.00 88.31 536 ASN A C 1
ATOM 4205 O O . ASN A 1 536 ? -5.684 11.027 24.975 1.00 88.31 536 ASN A O 1
ATOM 4209 N N . THR A 1 537 ? -3.830 10.112 24.094 1.00 88.62 537 THR A N 1
ATOM 4210 C CA . THR A 1 537 ? -3.065 11.368 23.956 1.00 88.62 537 THR A CA 1
ATOM 4211 C C . THR A 1 537 ? -3.137 11.988 22.557 1.00 88.62 537 THR A C 1
ATOM 4213 O O . THR A 1 537 ? -3.321 13.197 22.437 1.00 88.62 537 THR A O 1
ATOM 4216 N N . HIS A 1 538 ? -3.068 11.179 21.495 1.00 89.31 538 HIS A N 1
ATOM 4217 C CA . HIS A 1 538 ? -2.966 11.616 20.091 1.00 89.31 538 HIS A CA 1
ATOM 4218 C C . HIS A 1 538 ? -4.243 11.343 19.277 1.00 89.31 538 HIS A C 1
ATOM 4220 O O . HIS A 1 538 ? -4.201 11.087 18.072 1.00 89.31 538 HIS A O 1
ATOM 4226 N N . MET A 1 539 ? -5.420 11.405 19.913 1.00 88.81 539 MET A N 1
ATOM 4227 C CA . MET A 1 539 ? -6.694 11.130 19.234 1.00 88.81 539 MET A CA 1
ATOM 4228 C C . MET A 1 539 ? -6.937 12.061 18.033 1.00 88.81 539 MET A C 1
ATOM 4230 O O . MET A 1 539 ? -7.492 11.620 17.032 1.00 88.81 539 MET A O 1
ATOM 4234 N N . ALA A 1 540 ? -6.516 13.329 18.091 1.00 90.44 540 ALA A N 1
ATOM 4235 C CA . ALA A 1 540 ? -6.715 14.280 16.993 1.00 90.44 540 ALA A CA 1
ATOM 4236 C C . ALA A 1 540 ? -6.041 13.822 15.683 1.00 90.44 540 ALA A C 1
ATOM 4238 O O . ALA A 1 540 ? -6.684 13.831 14.632 1.00 90.44 540 ALA A O 1
ATOM 4239 N N . ASP A 1 541 ? -4.801 13.333 15.758 1.00 91.38 541 ASP A N 1
ATOM 4240 C CA . ASP A 1 541 ? -4.040 12.846 14.598 1.00 91.38 541 ASP A CA 1
ATOM 4241 C C . ASP A 1 541 ? -4.671 11.572 14.017 1.00 91.38 541 ASP A C 1
ATOM 4243 O O . ASP A 1 541 ? -4.827 11.418 12.804 1.00 91.38 541 ASP A O 1
ATOM 4247 N N . ILE A 1 542 ? -5.135 10.681 14.898 1.00 92.44 542 ILE A N 1
ATOM 4248 C CA . ILE A 1 542 ? -5.875 9.462 14.541 1.00 92.44 542 ILE A CA 1
ATOM 4249 C C . ILE A 1 542 ? -7.186 9.809 13.818 1.00 92.44 542 ILE A C 1
ATOM 4251 O O . ILE A 1 542 ? -7.541 9.170 12.824 1.00 92.44 542 ILE A O 1
ATOM 4255 N N . LEU A 1 543 ? -7.914 10.827 14.284 1.00 92.50 543 LEU A N 1
ATOM 4256 C CA . LEU A 1 543 ? -9.133 11.302 13.624 1.00 92.50 543 LEU A CA 1
ATOM 4257 C C . LEU A 1 543 ? -8.836 11.939 12.266 1.00 92.50 543 LEU A C 1
ATOM 4259 O O . LEU A 1 543 ? -9.636 11.784 11.342 1.00 92.50 543 LEU A O 1
ATOM 4263 N N . GLN A 1 544 ? -7.691 12.605 12.118 1.00 92.88 544 GLN A N 1
ATOM 4264 C CA . GLN A 1 544 ? -7.271 13.162 10.839 1.00 92.88 544 GLN A CA 1
ATOM 4265 C C . GLN A 1 544 ? -6.960 12.057 9.818 1.00 92.88 544 GLN A C 1
ATOM 4267 O O . GLN A 1 544 ? -7.453 12.116 8.691 1.00 92.88 544 GLN A O 1
ATOM 4272 N N . LEU A 1 545 ? -6.264 10.989 10.226 1.00 93.62 545 LEU A N 1
ATOM 4273 C CA . LEU A 1 545 ? -6.067 9.798 9.386 1.00 93.62 545 LEU A CA 1
ATOM 4274 C C . LEU A 1 545 ? -7.400 9.146 8.987 1.00 93.62 545 LEU A C 1
ATOM 4276 O O . LEU A 1 545 ? -7.571 8.738 7.840 1.00 93.62 545 LEU A O 1
ATOM 4280 N N . GLN A 1 546 ? -8.378 9.097 9.898 1.00 94.06 546 GLN A N 1
ATOM 4281 C CA . GLN A 1 546 ? -9.719 8.587 9.585 1.00 94.06 546 GLN A CA 1
ATOM 4282 C C . GLN A 1 546 ? -10.456 9.430 8.554 1.00 94.06 546 GLN A C 1
ATOM 4284 O O . GLN A 1 546 ? -11.118 8.873 7.678 1.00 94.06 546 GLN A O 1
ATOM 4289 N N . ARG A 1 547 ? -10.380 10.758 8.673 1.00 94.50 547 ARG A N 1
ATOM 4290 C CA . ARG A 1 547 ? -10.997 11.674 7.710 1.00 94.50 547 ARG A CA 1
ATOM 4291 C C . ARG A 1 547 ? -10.352 11.528 6.341 1.00 94.50 547 ARG A C 1
ATOM 4293 O O . ARG A 1 547 ? -11.085 11.362 5.372 1.00 94.50 547 ARG A O 1
ATOM 4300 N N . ALA A 1 548 ? -9.021 11.486 6.285 1.00 95.81 548 ALA A N 1
ATOM 4301 C CA . ALA A 1 548 ? -8.284 11.254 5.049 1.00 95.81 548 ALA A CA 1
ATOM 4302 C C . ALA A 1 548 ? -8.694 9.927 4.386 1.00 95.81 548 ALA A C 1
ATOM 4304 O O . ALA A 1 548 ? -9.099 9.935 3.228 1.00 95.81 548 ALA A O 1
ATOM 4305 N N . ALA A 1 549 ? -8.714 8.813 5.131 1.00 97.06 549 ALA A N 1
ATOM 4306 C CA . ALA A 1 549 ? -9.147 7.515 4.605 1.00 97.06 549 ALA A CA 1
ATOM 4307 C C . ALA A 1 549 ? -10.583 7.553 4.050 1.00 97.06 549 ALA A C 1
ATOM 4309 O O . ALA A 1 549 ? -10.835 7.085 2.942 1.00 97.06 549 ALA A O 1
ATOM 4310 N N . ILE A 1 550 ? -11.534 8.143 4.788 1.00 96.31 550 ILE A N 1
ATOM 4311 C CA . ILE A 1 550 ? -12.937 8.237 4.350 1.00 96.31 550 ILE A CA 1
ATOM 4312 C C . ILE A 1 550 ? -13.074 9.110 3.099 1.00 96.31 550 ILE A C 1
ATOM 4314 O O . ILE A 1 550 ? -13.800 8.731 2.185 1.00 96.31 550 ILE A O 1
ATOM 4318 N N . HIS A 1 551 ? -12.376 10.243 3.029 1.00 95.62 551 HIS A N 1
ATOM 4319 C CA . HIS A 1 551 ? -12.355 11.096 1.839 1.00 95.62 551 HIS A CA 1
ATOM 4320 C C . HIS A 1 551 ? -11.799 10.365 0.620 1.00 95.62 551 HIS A C 1
ATOM 4322 O O . HIS A 1 551 ? -12.414 10.417 -0.445 1.00 95.62 551 HIS A O 1
ATOM 4328 N N . CYS A 1 552 ? -10.701 9.626 0.785 1.00 97.06 552 CYS A N 1
ATOM 4329 C CA . CYS A 1 552 ? -10.139 8.797 -0.276 1.00 97.06 552 CYS A CA 1
ATOM 4330 C C . CYS A 1 552 ? -11.128 7.717 -0.740 1.00 97.06 552 CYS A C 1
ATOM 4332 O O . CYS A 1 552 ? -11.328 7.567 -1.940 1.00 97.06 552 CYS A O 1
ATOM 4334 N N . TYR A 1 553 ? -11.828 7.026 0.170 1.00 97.38 553 TYR A N 1
ATOM 4335 C CA . TYR A 1 553 ? -12.868 6.062 -0.221 1.00 97.38 553 TYR A CA 1
ATOM 4336 C C . TYR A 1 553 ? -14.064 6.712 -0.930 1.00 97.38 553 TYR A C 1
ATOM 4338 O O . TYR A 1 553 ? -14.598 6.130 -1.873 1.00 97.38 553 TYR A O 1
ATOM 4346 N N . ILE A 1 554 ? -14.492 7.907 -0.502 1.00 95.69 554 ILE A N 1
ATOM 4347 C CA . ILE A 1 554 ? -15.555 8.671 -1.176 1.00 95.69 554 ILE A CA 1
ATOM 4348 C C . ILE A 1 554 ? -15.137 8.979 -2.615 1.00 95.69 554 ILE A C 1
ATOM 4350 O O . ILE A 1 554 ? -15.909 8.696 -3.531 1.00 95.69 554 ILE A O 1
ATOM 4354 N N . LYS A 1 555 ? -13.919 9.503 -2.815 1.00 94.81 555 LYS A N 1
ATOM 4355 C CA . LYS A 1 555 ? -13.369 9.798 -4.146 1.00 94.81 555 LYS A CA 1
ATOM 4356 C C . LYS A 1 555 ? -13.239 8.543 -4.996 1.00 94.81 555 LYS A C 1
ATOM 4358 O O . LYS A 1 555 ? -13.776 8.516 -6.098 1.00 94.81 555 LYS A O 1
ATOM 4363 N N . ALA A 1 556 ? -12.608 7.500 -4.459 1.00 95.94 556 ALA A N 1
ATOM 4364 C CA . ALA A 1 556 ? -12.426 6.226 -5.143 1.00 95.94 556 ALA A CA 1
ATOM 4365 C C . ALA A 1 556 ? -13.764 5.649 -5.613 1.00 95.94 556 ALA A C 1
ATOM 4367 O O . ALA A 1 556 ? -13.899 5.267 -6.767 1.00 95.94 556 ALA A O 1
ATOM 4368 N N . LEU A 1 557 ? -14.788 5.638 -4.755 1.00 95.38 557 LEU A N 1
ATOM 4369 C CA . LEU A 1 557 ? -16.092 5.095 -5.126 1.00 95.38 557 LEU A CA 1
ATOM 4370 C C . LEU A 1 557 ? -16.845 5.981 -6.125 1.00 95.38 557 LEU A C 1
ATOM 4372 O O . LEU A 1 557 ? -17.501 5.460 -7.027 1.00 95.38 557 LEU A O 1
ATOM 4376 N N . ALA A 1 558 ? -16.762 7.304 -5.975 1.00 94.69 558 ALA A N 1
ATOM 4377 C CA . ALA A 1 558 ? -17.376 8.230 -6.919 1.00 94.69 558 ALA A CA 1
ATOM 4378 C C . ALA A 1 558 ? -16.772 8.076 -8.320 1.00 94.69 558 ALA A C 1
ATOM 4380 O O . ALA A 1 558 ? -17.522 7.984 -9.287 1.00 94.69 558 ALA A O 1
ATOM 4381 N N . LEU A 1 559 ? -15.442 8.015 -8.413 1.00 93.75 559 LEU A N 1
ATOM 4382 C CA . LEU A 1 559 ? -14.720 7.840 -9.670 1.00 93.75 559 LEU A CA 1
ATOM 4383 C C . LEU A 1 559 ? -14.934 6.438 -10.244 1.00 93.75 559 LEU A C 1
ATOM 4385 O O . LEU A 1 559 ? -15.309 6.332 -11.400 1.00 93.75 559 LEU A O 1
ATOM 4389 N N . ALA A 1 560 ? -14.850 5.372 -9.443 1.00 92.81 560 ALA A N 1
ATOM 4390 C CA . ALA A 1 560 ? -15.101 4.012 -9.926 1.00 92.81 560 ALA A CA 1
ATOM 4391 C C . ALA A 1 560 ? -16.506 3.862 -10.542 1.00 92.81 560 ALA A C 1
ATOM 4393 O O . ALA A 1 560 ? -16.667 3.236 -11.580 1.00 92.81 560 ALA A O 1
ATOM 4394 N N . ASN A 1 561 ? -17.540 4.490 -9.972 1.00 90.56 561 ASN A N 1
ATOM 4395 C CA . ASN A 1 561 ? -18.878 4.458 -10.578 1.00 90.56 561 ASN A CA 1
ATOM 4396 C C . ASN A 1 561 ? -19.001 5.303 -11.869 1.00 90.56 561 ASN A C 1
ATOM 4398 O O . ASN A 1 561 ? -19.991 5.149 -12.579 1.00 90.56 561 ASN A O 1
ATOM 4402 N N . ARG A 1 562 ? -18.049 6.206 -12.157 1.00 88.81 562 ARG A N 1
ATOM 4403 C CA . ARG A 1 562 ? -18.008 7.044 -13.374 1.00 88.81 562 ARG A CA 1
ATOM 4404 C C . ARG A 1 562 ? -17.135 6.449 -14.477 1.00 88.81 562 ARG A C 1
ATOM 4406 O O . ARG A 1 562 ? -17.506 6.537 -15.640 1.00 88.81 562 ARG A O 1
ATOM 4413 N N . SER A 1 563 ? -15.964 5.938 -14.104 1.00 86.06 563 SER A N 1
ATOM 4414 C CA . SER A 1 563 ? -14.839 5.686 -15.007 1.00 86.06 563 SER A CA 1
ATOM 4415 C C . SER A 1 563 ? -14.176 4.321 -14.816 1.00 86.06 563 SER A C 1
ATOM 4417 O O . SER A 1 563 ? -13.141 4.084 -15.431 1.00 86.06 563 SER A O 1
ATOM 4419 N N . ALA A 1 564 ? -14.728 3.420 -13.988 1.00 84.62 564 ALA A N 1
ATOM 4420 C CA . ALA A 1 564 ? -14.208 2.056 -13.926 1.00 84.62 564 ALA A CA 1
ATOM 4421 C C . ALA A 1 564 ? -14.315 1.378 -15.298 1.00 84.62 564 ALA A C 1
ATOM 4423 O O . ALA A 1 564 ? -15.346 1.446 -15.973 1.00 84.62 564 ALA A O 1
ATOM 4424 N N . ASP A 1 565 ? -13.231 0.724 -15.687 1.00 82.81 565 ASP A N 1
ATOM 4425 C CA . ASP A 1 565 ? -13.108 -0.046 -16.910 1.00 82.81 565 ASP A CA 1
ATOM 4426 C C . ASP A 1 565 ? -13.838 -1.397 -16.809 1.00 82.81 565 ASP A C 1
ATOM 4428 O O . ASP A 1 565 ? -14.262 -1.851 -15.743 1.00 82.81 565 ASP A O 1
ATOM 4432 N N . LEU A 1 566 ? -14.011 -2.055 -17.956 1.00 81.88 566 LEU A N 1
ATOM 4433 C CA . LEU A 1 566 ? -14.700 -3.346 -18.057 1.00 81.88 566 LEU A CA 1
ATOM 4434 C C . LEU A 1 566 ? -13.740 -4.544 -17.936 1.00 81.88 566 LEU A C 1
ATOM 4436 O O . LEU A 1 566 ? -14.118 -5.664 -18.285 1.00 81.88 566 LEU A O 1
ATOM 4440 N N . ALA A 1 567 ? -12.508 -4.330 -17.461 1.00 84.12 567 ALA A N 1
ATOM 4441 C CA . ALA A 1 567 ? -11.529 -5.397 -17.296 1.00 84.12 567 ALA A CA 1
ATOM 4442 C C . ALA A 1 567 ? -11.997 -6.448 -16.276 1.00 84.12 567 ALA A C 1
ATOM 4444 O O . ALA A 1 567 ? -12.722 -6.163 -15.320 1.00 84.12 567 ALA A O 1
ATOM 4445 N N . PHE A 1 568 ? -11.551 -7.694 -16.458 1.00 81.00 568 PHE A N 1
ATOM 4446 C CA . PHE A 1 568 ? -11.981 -8.828 -15.633 1.00 81.00 568 PHE A CA 1
ATOM 4447 C C . PHE A 1 568 ? -11.624 -8.673 -14.142 1.00 81.00 568 PHE A C 1
ATOM 4449 O O . PHE A 1 568 ? -12.328 -9.199 -13.274 1.00 81.00 568 PHE A O 1
ATOM 4456 N N . ASP A 1 569 ? -10.547 -7.949 -13.823 1.00 84.06 569 ASP A N 1
ATOM 4457 C CA . ASP A 1 569 ? -10.108 -7.736 -12.439 1.00 84.06 569 ASP A CA 1
ATOM 4458 C C . ASP A 1 569 ? -10.843 -6.577 -11.736 1.00 84.06 569 ASP A C 1
ATOM 4460 O O . ASP A 1 569 ? -10.993 -6.572 -10.509 1.00 84.06 569 ASP A O 1
ATOM 4464 N N . THR A 1 570 ? -11.404 -5.634 -12.493 1.00 88.38 570 THR A N 1
ATOM 4465 C CA . THR A 1 570 ? -12.063 -4.430 -11.966 1.00 88.38 570 THR A CA 1
ATOM 4466 C C . THR A 1 570 ? -13.230 -4.735 -11.020 1.00 88.38 570 THR A C 1
ATOM 4468 O O . THR A 1 570 ? -13.256 -4.186 -9.912 1.00 88.38 570 THR A O 1
ATOM 4471 N N . PRO A 1 571 ? -14.150 -5.679 -11.316 1.00 89.50 571 PRO A N 1
ATOM 4472 C CA . PRO A 1 571 ? -15.196 -6.079 -10.373 1.00 89.50 571 PRO A CA 1
ATOM 4473 C C . PRO A 1 571 ? -14.659 -6.622 -9.041 1.00 89.50 571 PRO A C 1
ATOM 4475 O O . PRO A 1 571 ? -15.284 -6.417 -7.991 1.00 89.50 571 PRO A O 1
ATOM 4478 N N . LYS A 1 572 ? -13.500 -7.301 -9.049 1.00 91.31 572 LYS A N 1
ATOM 4479 C CA . LYS A 1 572 ? -12.868 -7.810 -7.822 1.00 91.31 572 LYS A CA 1
ATOM 4480 C C . LYS A 1 572 ? -12.339 -6.655 -6.978 1.00 91.31 572 LYS A C 1
ATOM 4482 O O . LYS A 1 572 ? -12.660 -6.595 -5.788 1.00 91.31 572 LYS A O 1
ATOM 4487 N N . LYS A 1 573 ? -11.627 -5.704 -7.593 1.00 92.44 573 LYS A N 1
ATOM 4488 C CA . LYS A 1 573 ? -11.143 -4.483 -6.929 1.00 92.44 573 LYS A CA 1
ATOM 4489 C C . LYS A 1 573 ? -12.303 -3.620 -6.405 1.00 92.44 573 LYS A C 1
ATOM 4491 O O . LYS A 1 573 ? -12.266 -3.174 -5.262 1.00 92.44 573 LYS A O 1
ATOM 4496 N N . MET A 1 574 ? -13.395 -3.465 -7.162 1.00 93.44 574 MET A N 1
ATOM 4497 C CA . MET A 1 574 ? -14.608 -2.770 -6.691 1.00 93.44 574 MET A CA 1
ATOM 4498 C C . MET A 1 574 ? -15.260 -3.477 -5.494 1.00 93.44 574 MET A C 1
ATOM 4500 O O . MET A 1 574 ? -15.731 -2.834 -4.554 1.00 93.44 574 MET A O 1
ATOM 4504 N N . THR A 1 575 ? -15.281 -4.811 -5.497 1.00 94.75 575 THR A N 1
ATOM 4505 C CA . THR A 1 575 ? -15.779 -5.603 -4.363 1.00 94.75 575 THR A CA 1
ATOM 4506 C C . THR A 1 575 ? -14.905 -5.412 -3.119 1.00 94.75 575 THR A C 1
ATOM 4508 O O . THR A 1 575 ? -15.434 -5.340 -2.006 1.00 94.75 575 THR A O 1
ATOM 4511 N N . GLU A 1 576 ? -13.583 -5.314 -3.289 1.00 95.44 576 GLU A N 1
ATOM 4512 C CA . GLU A 1 576 ? -12.632 -4.946 -2.232 1.00 95.44 576 GLU A CA 1
ATOM 4513 C C . GLU A 1 576 ? -12.926 -3.535 -1.696 1.00 95.44 576 GLU A C 1
ATOM 4515 O O . GLU A 1 576 ? -13.121 -3.374 -0.493 1.00 95.44 576 GLU A O 1
ATOM 4520 N N . LEU A 1 577 ? -13.102 -2.549 -2.582 1.00 96.44 577 LEU A N 1
ATOM 4521 C CA . LEU A 1 577 ? -13.452 -1.169 -2.232 1.00 96.44 577 LEU A CA 1
ATOM 4522 C C . LEU A 1 577 ? -14.741 -1.080 -1.399 1.00 96.44 577 LEU A C 1
ATOM 4524 O O . LEU A 1 577 ? -14.768 -0.407 -0.367 1.00 96.44 577 LEU A O 1
ATOM 4528 N N . TYR A 1 578 ? -15.809 -1.781 -1.798 1.00 96.44 578 TYR A N 1
ATOM 4529 C CA . TYR A 1 578 ? -17.055 -1.819 -1.023 1.00 96.44 578 TYR A CA 1
ATOM 4530 C C . TYR A 1 578 ? -16.864 -2.441 0.363 1.00 96.44 578 TYR A C 1
ATOM 4532 O O . TYR A 1 578 ? -17.425 -1.948 1.348 1.00 96.44 578 TYR A O 1
ATOM 4540 N N . ALA A 1 579 ? -16.092 -3.526 0.452 1.00 96.75 579 ALA A N 1
ATOM 4541 C CA . ALA A 1 579 ? -15.805 -4.177 1.721 1.00 96.75 579 ALA A CA 1
ATOM 4542 C C . ALA A 1 579 ? -15.042 -3.224 2.650 1.00 96.75 579 ALA A C 1
ATOM 4544 O O . ALA A 1 579 ? -15.534 -2.914 3.737 1.00 96.75 579 ALA A O 1
ATOM 4545 N N . ASP A 1 580 ? -13.906 -2.701 2.199 1.00 96.94 580 ASP A N 1
ATOM 4546 C CA . ASP A 1 580 ? -13.013 -1.870 3.004 1.00 96.94 580 ASP A CA 1
ATOM 4547 C C . ASP A 1 580 ? -13.698 -0.576 3.444 1.00 96.94 580 ASP A C 1
ATOM 4549 O O . ASP A 1 580 ? -13.709 -0.243 4.635 1.00 96.94 580 ASP A O 1
ATOM 4553 N N . PHE A 1 581 ? -14.405 0.095 2.530 1.00 97.19 581 PHE A N 1
ATOM 4554 C CA . PHE A 1 581 ? -15.133 1.311 2.872 1.00 97.19 581 PHE A CA 1
ATOM 4555 C C . PHE A 1 581 ? -16.261 1.040 3.881 1.00 97.19 581 PHE A C 1
ATOM 4557 O O . PHE A 1 581 ? -16.430 1.770 4.866 1.00 97.19 581 PHE A O 1
ATOM 4564 N N . GLY A 1 582 ? -17.015 -0.052 3.701 1.00 95.81 582 GLY A N 1
ATOM 4565 C CA . GLY A 1 582 ? -18.038 -0.477 4.657 1.00 95.81 582 GLY A CA 1
ATOM 4566 C C . GLY A 1 582 ? -17.456 -0.733 6.052 1.00 95.81 582 GLY A C 1
ATOM 4567 O O . GLY A 1 582 ? -18.005 -0.265 7.059 1.00 95.81 582 GLY A O 1
ATOM 4568 N N . MET A 1 583 ? -16.317 -1.422 6.114 1.00 95.38 583 MET A N 1
ATOM 4569 C CA . MET A 1 583 ? -15.605 -1.768 7.346 1.00 95.38 583 MET A CA 1
ATOM 4570 C C . MET A 1 583 ? -15.026 -0.538 8.047 1.00 95.38 583 MET A C 1
ATOM 4572 O O . MET A 1 583 ? -15.147 -0.417 9.275 1.00 95.38 583 MET A O 1
ATOM 4576 N N . ARG A 1 584 ? -14.493 0.422 7.286 1.00 95.31 584 ARG A N 1
ATOM 4577 C CA . ARG A 1 584 ? -14.047 1.724 7.790 1.00 95.31 584 ARG A CA 1
ATOM 4578 C C . ARG A 1 584 ? -15.198 2.514 8.398 1.00 95.31 584 ARG A C 1
ATOM 4580 O O . ARG A 1 584 ? -15.115 2.944 9.553 1.00 95.31 584 ARG A O 1
ATOM 4587 N N . MET A 1 585 ? -16.310 2.644 7.676 1.00 95.19 585 MET A N 1
ATOM 4588 C CA . MET A 1 585 ? -17.501 3.353 8.157 1.00 95.19 585 MET A CA 1
ATOM 4589 C C . MET A 1 585 ? -18.066 2.715 9.431 1.00 95.19 585 MET A C 1
ATOM 4591 O O . MET A 1 585 ? -18.380 3.419 10.397 1.00 95.19 585 MET A O 1
ATOM 4595 N N . TYR A 1 586 ? -18.109 1.379 9.491 1.00 95.00 586 TYR A N 1
ATOM 4596 C CA . TYR A 1 586 ? -18.499 0.664 10.704 1.00 95.00 586 TYR A CA 1
ATOM 4597 C C . TYR A 1 586 ? -17.565 0.978 11.872 1.00 95.00 586 TYR A C 1
ATOM 4599 O O . TYR A 1 586 ? -18.022 1.259 12.981 1.00 95.00 586 TYR A O 1
ATOM 4607 N N . SER A 1 587 ? -16.256 0.927 11.629 1.00 93.81 587 SER A N 1
ATOM 4608 C CA . SER A 1 587 ? -15.234 1.142 12.647 1.00 93.81 587 SER A CA 1
ATOM 4609 C C . SER A 1 587 ? -15.290 2.557 13.214 1.00 93.81 587 SER A C 1
ATOM 4611 O O . SER A 1 587 ? -15.300 2.699 14.436 1.00 93.81 587 SER A O 1
ATOM 4613 N N . SER A 1 588 ? -15.428 3.581 12.364 1.00 94.31 588 SER A N 1
ATOM 4614 C CA . SER A 1 588 ? -15.541 4.991 12.776 1.00 94.31 588 SER A CA 1
ATOM 4615 C C . SER A 1 588 ? -16.807 5.275 13.590 1.00 94.31 588 SER A C 1
ATOM 4617 O O . SER A 1 588 ? -16.804 6.123 14.483 1.00 94.31 588 SER A O 1
ATOM 4619 N N . ALA A 1 589 ? -17.895 4.546 13.329 1.00 92.50 589 ALA A N 1
ATOM 4620 C CA . ALA A 1 589 ? -19.152 4.705 14.055 1.00 92.50 589 ALA A CA 1
ATOM 4621 C C . ALA A 1 589 ? -19.176 4.006 15.427 1.00 92.50 589 ALA A C 1
ATOM 4623 O O . ALA A 1 589 ? -20.160 4.130 16.159 1.00 92.50 589 ALA A O 1
ATOM 4624 N N . GLN A 1 590 ? -18.162 3.208 15.778 1.00 91.06 590 GLN A N 1
ATOM 4625 C CA . GLN A 1 590 ? -18.120 2.425 17.018 1.00 91.06 590 GLN A CA 1
ATOM 4626 C C . GLN A 1 590 ? -16.973 2.877 17.937 1.00 91.06 590 GLN A C 1
ATOM 4628 O O . GLN A 1 590 ? -15.983 3.421 17.453 1.00 91.06 590 GLN A O 1
ATOM 4633 N N . PRO A 1 591 ? -17.045 2.612 19.257 1.00 90.25 591 PRO A N 1
ATOM 4634 C CA . PRO A 1 591 ? -15.926 2.919 20.142 1.00 90.25 591 PRO A CA 1
ATOM 4635 C C . PRO A 1 591 ? -14.674 2.113 19.744 1.00 90.25 591 PRO A C 1
ATOM 4637 O O . PRO A 1 591 ? -14.831 0.932 19.362 1.00 90.25 591 PRO A O 1
ATOM 4640 N N . PRO A 1 592 ? -13.468 2.708 19.838 1.00 90.88 592 PRO A N 1
ATOM 4641 C CA . PRO A 1 592 ? -13.152 3.958 20.561 1.00 90.88 592 PRO A CA 1
ATOM 4642 C C . PRO A 1 592 ? -13.558 5.279 19.871 1.00 90.88 592 PRO A C 1
ATOM 4644 O O . PRO A 1 592 ? -13.746 6.276 20.552 1.00 90.88 592 PRO A O 1
ATOM 4647 N N . PHE A 1 593 ? -13.796 5.296 18.556 1.00 91.56 593 PHE A N 1
ATOM 4648 C CA . PHE A 1 593 ? -13.994 6.551 17.805 1.00 91.56 593 PHE A CA 1
ATOM 4649 C C . PHE A 1 593 ? -15.381 7.175 17.930 1.00 91.56 593 PHE A C 1
ATOM 4651 O O . PHE A 1 593 ? -15.512 8.388 17.890 1.00 91.56 593 PHE A O 1
ATOM 4658 N N . SER A 1 594 ? -16.434 6.367 18.056 1.00 90.25 594 SER A N 1
ATOM 4659 C CA . SER A 1 594 ? -17.776 6.834 18.444 1.00 90.25 594 SER A CA 1
ATOM 4660 C C . SER A 1 594 ? -18.335 8.038 17.649 1.00 90.25 594 SER A C 1
ATOM 4662 O O . SER A 1 594 ? -19.039 8.864 18.227 1.00 90.25 594 SER A O 1
ATOM 4664 N N . MET A 1 595 ? -18.108 8.087 16.327 1.00 92.62 595 MET A N 1
ATOM 4665 C CA . MET A 1 595 ? -18.489 9.167 15.386 1.00 92.62 595 MET A CA 1
ATOM 4666 C C . MET A 1 595 ? -17.632 10.444 15.398 1.00 92.62 595 MET A C 1
ATOM 4668 O O . MET A 1 595 ? -17.951 11.366 14.651 1.00 92.62 595 MET A O 1
ATOM 4672 N N . LEU A 1 596 ? -16.541 10.508 16.165 1.00 91.69 596 LEU A N 1
ATOM 4673 C CA . LEU A 1 596 ? -15.704 11.713 16.270 1.00 91.69 596 LEU A CA 1
ATOM 4674 C C . LEU A 1 596 ? -15.165 12.206 14.911 1.00 91.69 596 LEU A C 1
ATOM 4676 O O . LEU A 1 596 ? -15.121 13.409 14.665 1.00 91.69 596 LEU A O 1
ATOM 4680 N N . ALA A 1 597 ? -14.854 11.301 13.976 1.00 90.94 597 ALA A N 1
ATOM 4681 C CA . ALA A 1 597 ? -14.400 11.678 12.632 1.00 90.94 597 ALA A CA 1
ATOM 4682 C C . ALA A 1 597 ? -15.447 12.487 11.837 1.00 90.94 597 ALA A C 1
ATOM 4684 O O . ALA A 1 597 ? -15.077 13.307 10.998 1.00 90.94 597 ALA A O 1
ATOM 4685 N N . PHE A 1 598 ? -16.739 12.294 12.130 1.00 91.25 598 PHE A N 1
ATOM 4686 C CA . PHE A 1 598 ? -17.866 12.961 11.468 1.00 91.25 598 PHE A CA 1
ATOM 4687 C C . PHE A 1 598 ? -18.371 14.201 12.217 1.00 91.25 598 PHE A C 1
ATOM 4689 O O . PHE A 1 598 ? -19.404 14.762 11.838 1.00 91.25 598 PHE A O 1
ATOM 4696 N N . ALA A 1 599 ? -17.694 14.609 13.294 1.00 85.94 599 ALA A N 1
ATOM 4697 C CA . ALA A 1 599 ? -17.994 15.864 13.968 1.00 85.94 599 ALA A CA 1
ATOM 4698 C C . ALA A 1 599 ? -17.810 17.034 12.988 1.00 85.94 599 ALA A C 1
ATOM 4700 O O . ALA A 1 599 ? -16.832 17.080 12.241 1.00 85.94 599 ALA A O 1
ATOM 4701 N N . ALA A 1 600 ? -18.758 17.973 12.978 1.00 72.69 600 ALA A N 1
ATOM 4702 C CA . ALA A 1 600 ? -18.724 19.147 12.101 1.00 72.69 600 ALA A CA 1
ATOM 4703 C C . ALA A 1 600 ? -17.983 20.325 12.757 1.00 72.69 600 ALA A C 1
ATOM 4705 O O . ALA A 1 600 ? -18.437 21.469 12.678 1.00 72.69 600 ALA A O 1
ATOM 4706 N N . ASP A 1 601 ? -16.881 20.039 13.448 1.00 69.44 601 ASP A N 1
ATOM 4707 C CA . ASP A 1 601 ? -16.072 21.062 14.107 1.00 69.44 601 ASP A CA 1
ATOM 4708 C C . ASP A 1 601 ? -15.429 21.957 13.035 1.00 69.44 601 ASP A C 1
ATOM 4710 O O . ASP A 1 601 ? -14.885 21.462 12.049 1.00 69.44 601 ASP A O 1
ATOM 4714 N N . GLY A 1 602 ? -15.559 23.280 13.182 1.00 67.12 602 GLY A N 1
ATOM 4715 C CA . GLY A 1 602 ? -15.096 24.252 12.181 1.00 67.12 602 GLY A CA 1
ATOM 4716 C C . GLY A 1 602 ? -16.030 24.452 10.977 1.00 67.12 602 GLY A C 1
ATOM 4717 O O . GLY A 1 602 ? -15.647 25.108 10.013 1.00 67.12 602 GLY A O 1
ATOM 4718 N N . ASN A 1 603 ? -17.261 23.923 11.012 1.00 70.19 603 ASN A N 1
ATOM 4719 C CA . ASN A 1 603 ? -18.229 24.031 9.911 1.00 70.19 603 ASN A CA 1
ATOM 4720 C C . ASN A 1 603 ? -19.125 25.288 9.946 1.00 70.19 603 ASN A C 1
ATOM 4722 O O . ASN A 1 603 ? -20.220 25.308 9.370 1.00 70.19 603 ASN A O 1
ATOM 4726 N N . ASP A 1 604 ? -18.705 26.323 10.658 1.00 80.00 604 ASP A N 1
ATOM 4727 C CA . ASP A 1 604 ? -19.492 27.537 10.799 1.00 80.00 604 ASP A CA 1
ATOM 4728 C C . ASP A 1 604 ? -19.146 28.523 9.680 1.00 80.00 604 ASP A C 1
ATOM 4730 O O . ASP A 1 604 ? -17.982 28.851 9.455 1.00 80.00 604 ASP A O 1
ATOM 4734 N N . ARG A 1 605 ? -20.164 29.018 8.972 1.00 78.81 605 ARG A N 1
ATOM 4735 C CA . ARG A 1 605 ? -20.021 30.113 8.007 1.00 78.81 605 ARG A CA 1
ATOM 4736 C C . ARG A 1 605 ? -20.862 31.302 8.428 1.00 78.81 605 ARG A C 1
ATOM 4738 O O . ARG A 1 605 ? -21.990 31.155 8.894 1.00 78.81 605 ARG A O 1
ATOM 4745 N N . TRP A 1 606 ? -20.315 32.489 8.213 1.00 80.75 606 TRP A N 1
ATOM 4746 C CA . TRP A 1 606 ? -21.051 33.734 8.360 1.00 80.75 606 TRP A CA 1
ATOM 4747 C C . TRP A 1 606 ? -21.942 33.933 7.135 1.00 80.75 606 TRP A C 1
ATOM 4749 O O . TRP A 1 606 ? -21.455 33.989 6.007 1.00 80.75 606 TRP A O 1
ATOM 4759 N N . LEU A 1 607 ? -23.252 34.000 7.359 1.00 80.12 607 LEU A N 1
ATOM 4760 C CA . LEU A 1 607 ? -24.245 34.323 6.342 1.00 80.12 607 LEU A CA 1
ATOM 4761 C C . LEU A 1 607 ? -24.755 35.741 6.594 1.00 80.12 607 LEU A C 1
ATOM 4763 O O . LEU A 1 607 ? -25.144 36.068 7.715 1.00 80.12 607 LEU A O 1
ATOM 4767 N N . SER A 1 608 ? -24.771 36.573 5.555 1.00 81.00 608 SER A N 1
ATOM 4768 C CA . SER A 1 608 ? -25.464 37.861 5.593 1.00 81.00 608 SER A CA 1
ATOM 4769 C C . SER A 1 608 ? -26.933 37.624 5.246 1.00 81.00 608 SER A C 1
ATOM 4771 O O . SER A 1 608 ? -27.263 37.341 4.095 1.00 81.00 608 SER A O 1
ATOM 4773 N N . LEU A 1 609 ? -27.807 37.653 6.252 1.00 81.56 609 LEU A N 1
ATOM 4774 C CA . LEU A 1 609 ? -29.256 37.601 6.072 1.00 81.56 609 LEU A CA 1
ATOM 4775 C C . LEU A 1 609 ? -29.823 39.024 6.136 1.00 81.56 609 LEU A C 1
ATOM 4777 O O . LEU A 1 609 ? -29.208 39.929 6.696 1.00 81.56 609 LEU A O 1
ATOM 4781 N N . ALA A 1 610 ? -31.039 39.227 5.626 1.00 75.81 610 ALA A N 1
ATOM 4782 C CA . ALA A 1 610 ? -31.731 40.519 5.726 1.00 75.81 610 ALA A CA 1
ATOM 4783 C C . ALA A 1 610 ? -31.930 40.994 7.187 1.00 75.81 610 ALA A C 1
ATOM 4785 O O . ALA A 1 610 ? -32.121 42.181 7.430 1.00 75.81 610 ALA A O 1
ATOM 4786 N N . SER A 1 611 ? -31.856 40.078 8.160 1.00 79.75 611 SER A N 1
ATOM 4787 C CA . SER A 1 611 ? -31.907 40.343 9.604 1.00 79.75 611 SER A CA 1
ATOM 4788 C C . SER A 1 611 ? -30.540 40.637 10.247 1.00 79.75 611 SER A C 1
ATOM 4790 O O . SER A 1 611 ? -30.473 40.779 11.466 1.00 79.75 611 SER A O 1
ATOM 4792 N N . GLY A 1 612 ? -29.454 40.680 9.468 1.00 83.12 612 GLY A N 1
ATOM 4793 C CA . GLY A 1 612 ? -28.079 40.862 9.939 1.00 83.12 612 GLY A CA 1
ATOM 4794 C C . GLY A 1 612 ? -27.161 39.672 9.641 1.00 83.12 612 GLY A C 1
ATOM 4795 O O . GLY A 1 612 ? -27.552 38.681 9.021 1.00 83.12 612 GLY A O 1
ATOM 4796 N N . MET A 1 613 ? -25.907 39.774 10.085 1.00 80.25 613 MET A N 1
ATOM 4797 C CA . MET A 1 613 ? -24.892 38.741 9.875 1.00 80.25 613 MET A CA 1
ATOM 4798 C C . MET A 1 613 ? -25.031 37.644 10.939 1.00 80.25 613 MET A C 1
ATOM 4800 O O . MET A 1 613 ? -24.871 37.902 12.130 1.00 80.25 613 MET A O 1
ATOM 4804 N N . THR A 1 614 ? -25.344 36.419 10.520 1.00 83.12 614 THR A N 1
ATOM 4805 C CA . THR A 1 614 ? -25.569 35.272 11.412 1.00 83.12 614 THR A CA 1
ATOM 4806 C C . THR A 1 614 ? -24.615 34.133 11.087 1.00 83.12 614 THR A C 1
ATOM 4808 O O . THR A 1 614 ? -24.497 33.721 9.932 1.00 83.12 614 THR A O 1
ATOM 4811 N N . GLN A 1 615 ? -23.968 33.581 12.109 1.00 80.94 615 GLN A N 1
ATOM 4812 C CA . GLN A 1 615 ? -23.139 32.386 11.984 1.00 80.94 615 GLN A CA 1
ATOM 4813 C C . GLN A 1 615 ? -24.038 31.144 11.907 1.00 80.94 615 GLN A C 1
ATOM 4815 O O . GLN A 1 615 ? -24.835 30.887 12.807 1.00 80.94 615 GLN A O 1
ATOM 4820 N N . THR A 1 616 ? -23.942 30.384 10.816 1.00 78.62 616 THR A N 1
ATOM 4821 C CA . THR A 1 616 ? -24.746 29.177 10.573 1.00 78.62 616 THR A CA 1
ATOM 4822 C C . THR A 1 616 ? -23.848 28.006 10.188 1.00 78.62 616 THR A C 1
ATOM 4824 O O . THR A 1 616 ? -22.890 28.163 9.430 1.00 78.62 616 THR A O 1
ATOM 4827 N N . LYS A 1 617 ? -24.179 26.805 10.674 1.00 79.00 617 LYS A N 1
ATOM 4828 C CA . LYS A 1 617 ? -23.512 25.559 10.268 1.00 79.00 617 LYS A CA 1
ATOM 4829 C C . LYS A 1 617 ? -23.867 25.212 8.829 1.00 79.00 617 LYS A C 1
ATOM 4831 O O . LYS A 1 617 ? -25.051 25.148 8.502 1.00 79.00 617 LYS A O 1
ATOM 4836 N N . THR A 1 618 ? -22.877 24.928 7.984 1.00 75.94 618 THR A N 1
ATOM 483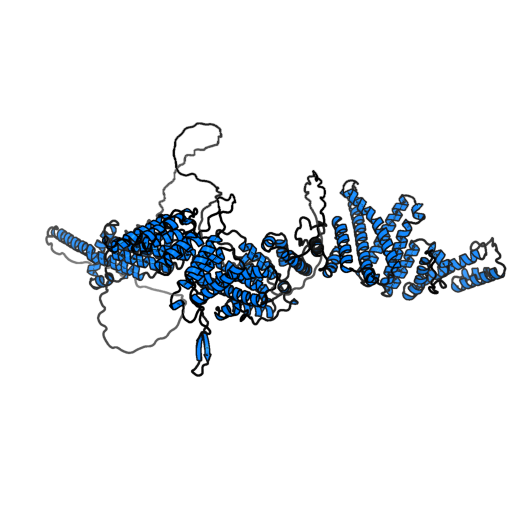7 C CA . THR A 1 618 ? -23.159 24.675 6.556 1.00 75.94 618 THR A CA 1
ATOM 4838 C C . THR A 1 618 ? -23.900 23.359 6.305 1.00 75.94 618 THR A C 1
ATOM 4840 O O . THR A 1 618 ? -24.683 23.262 5.363 1.00 75.94 618 THR A O 1
ATOM 4843 N N . TYR A 1 619 ? -23.702 22.349 7.157 1.00 83.06 619 TYR A N 1
ATOM 4844 C CA . TYR A 1 619 ? -24.423 21.078 7.100 1.00 83.06 619 TYR A CA 1
ATOM 4845 C C . TYR A 1 619 ? -24.511 20.408 8.474 1.00 83.06 619 TYR A C 1
ATOM 4847 O O . TYR A 1 619 ? -23.739 20.692 9.395 1.00 83.06 619 TYR A O 1
ATOM 4855 N N . LYS A 1 620 ? -25.468 19.484 8.606 1.00 83.94 620 LYS A N 1
ATOM 4856 C CA . LYS A 1 620 ? -25.639 18.662 9.811 1.00 83.94 620 LYS A CA 1
ATOM 4857 C C . LYS A 1 620 ? -24.633 17.500 9.812 1.00 83.94 620 LYS A C 1
ATOM 4859 O O . LYS A 1 620 ? -24.513 16.853 8.775 1.00 83.94 620 LYS A O 1
ATOM 4864 N N . PRO A 1 621 ? -23.966 17.195 10.943 1.00 85.94 621 PRO A N 1
ATOM 4865 C CA . PRO A 1 621 ? -23.103 16.020 11.081 1.00 85.94 621 PRO A CA 1
ATOM 4866 C C . PRO A 1 621 ? -23.808 14.706 10.729 1.00 85.94 621 PRO A C 1
ATOM 4868 O O . PRO A 1 621 ? -25.025 14.565 10.920 1.00 85.94 621 PRO A O 1
ATOM 4871 N N . LEU A 1 622 ? -23.025 13.719 10.282 1.00 89.12 622 LEU A N 1
ATOM 4872 C CA . LEU A 1 622 ? -23.522 12.370 10.017 1.00 89.12 622 LEU A CA 1
ATOM 4873 C C . LEU A 1 622 ? -24.074 11.745 11.305 1.00 89.12 622 LEU A C 1
ATOM 4875 O O . LEU A 1 622 ? -23.421 11.746 12.345 1.00 89.12 622 LEU A O 1
ATOM 4879 N N . GLN A 1 623 ? -25.268 11.164 11.221 1.00 88.25 623 GLN A N 1
ATOM 4880 C CA . GLN A 1 623 ? -25.888 10.455 12.340 1.00 88.25 623 GLN A CA 1
ATOM 4881 C C . GLN A 1 623 ? -25.455 8.984 12.375 1.00 88.25 623 GLN A C 1
ATOM 4883 O O . GLN A 1 623 ? -25.200 8.376 11.332 1.00 88.25 623 GLN A O 1
ATOM 4888 N N . ARG A 1 624 ? -25.421 8.382 13.575 1.00 90.06 624 ARG A N 1
ATOM 4889 C CA . ARG A 1 624 ? -24.995 6.979 13.777 1.00 90.06 624 ARG A CA 1
ATOM 4890 C C . ARG A 1 624 ? -25.790 5.992 12.930 1.00 90.06 624 ARG A C 1
ATOM 4892 O O . ARG A 1 624 ? -25.205 5.129 12.280 1.00 90.06 624 ARG A O 1
ATOM 4899 N N . TYR A 1 625 ? -27.115 6.135 12.917 1.00 90.06 625 TYR A N 1
ATOM 4900 C CA . TYR A 1 625 ? -27.990 5.241 12.161 1.00 90.06 625 TYR A CA 1
ATOM 4901 C C . TYR A 1 625 ? -27.730 5.330 10.652 1.00 90.06 625 TYR A C 1
ATOM 4903 O O . TYR A 1 625 ? -27.674 4.310 9.965 1.00 90.06 625 TYR A O 1
ATOM 4911 N N . THR A 1 626 ? -27.489 6.540 10.145 1.00 89.44 626 THR A N 1
ATOM 4912 C CA . THR A 1 626 ? -27.140 6.778 8.742 1.00 89.44 626 THR A CA 1
ATOM 4913 C C . THR A 1 626 ? -25.810 6.133 8.367 1.00 89.44 626 THR A C 1
ATOM 4915 O O . THR A 1 626 ? -25.728 5.492 7.321 1.00 89.44 626 THR A O 1
ATOM 4918 N N . ALA A 1 627 ? -24.796 6.225 9.234 1.00 92.38 627 ALA A N 1
ATOM 4919 C CA . ALA A 1 627 ? -23.517 5.547 9.024 1.00 92.38 627 ALA A CA 1
ATOM 4920 C C . ALA A 1 627 ? -23.693 4.021 8.937 1.00 92.38 627 ALA A C 1
ATOM 4922 O O . ALA A 1 627 ? -23.175 3.393 8.019 1.00 92.38 627 ALA A O 1
ATOM 4923 N N . TRP A 1 628 ? -24.490 3.416 9.829 1.00 92.81 628 TRP A N 1
ATOM 4924 C CA . TRP A 1 628 ? -24.780 1.977 9.769 1.00 92.81 628 TRP A CA 1
ATOM 4925 C C . TRP A 1 628 ? -25.561 1.578 8.520 1.00 92.81 628 TRP A C 1
ATOM 4927 O O . TRP A 1 628 ? -25.277 0.538 7.932 1.00 92.81 628 TRP A O 1
ATOM 4937 N N . ARG A 1 629 ? -26.522 2.398 8.087 1.00 91.38 629 ARG A N 1
ATOM 4938 C CA . ARG A 1 629 ? -27.258 2.159 6.842 1.00 91.38 629 ARG A CA 1
ATOM 4939 C C . ARG A 1 629 ? -26.323 2.188 5.634 1.00 91.38 629 ARG A C 1
ATOM 4941 O O . ARG A 1 629 ? -26.426 1.308 4.784 1.00 91.38 629 ARG A O 1
ATOM 4948 N N . PHE A 1 630 ? -25.417 3.162 5.580 1.00 93.00 630 PHE A N 1
ATOM 4949 C CA . PHE A 1 630 ? -24.409 3.252 4.529 1.00 93.00 630 PHE A CA 1
ATOM 4950 C C . PHE A 1 630 ? -23.492 2.022 4.538 1.00 93.00 630 PHE A C 1
ATOM 4952 O O . PHE A 1 630 ? -23.351 1.350 3.521 1.00 93.00 630 PHE A O 1
ATOM 4959 N N . THR A 1 631 ? -22.972 1.636 5.708 1.00 95.25 631 THR A N 1
ATOM 4960 C CA . THR A 1 631 ? -22.198 0.397 5.866 1.00 95.25 631 THR A CA 1
ATOM 4961 C C . THR A 1 631 ? -22.968 -0.834 5.384 1.00 95.25 631 THR A C 1
ATOM 4963 O O . THR A 1 631 ? -22.398 -1.671 4.692 1.00 95.25 631 THR A O 1
ATOM 4966 N N . LYS A 1 632 ? -24.251 -0.975 5.747 1.00 94.56 632 LYS A N 1
ATOM 4967 C CA . LYS A 1 632 ? -25.083 -2.111 5.325 1.00 94.56 632 LYS A CA 1
ATOM 4968 C C . LYS A 1 632 ? -25.145 -2.195 3.799 1.00 94.56 632 LYS A C 1
ATOM 4970 O O . LYS A 1 632 ? -25.004 -3.288 3.260 1.00 94.56 632 LYS A O 1
ATOM 4975 N N . GLU A 1 633 ? -25.358 -1.069 3.123 1.00 93.50 633 GLU A N 1
ATOM 4976 C CA . GLU A 1 633 ? -25.401 -1.007 1.659 1.00 93.50 633 GLU A CA 1
ATOM 4977 C C . GLU A 1 633 ? -24.065 -1.450 1.043 1.00 93.50 633 GLU A C 1
ATOM 4979 O O . GLU A 1 633 ? -24.055 -2.334 0.191 1.00 93.50 633 GLU A O 1
ATOM 4984 N N . MET A 1 634 ? -22.938 -0.929 1.539 1.00 95.56 634 MET A N 1
ATOM 4985 C CA . MET A 1 634 ? -21.594 -1.315 1.081 1.00 95.56 634 MET A CA 1
ATOM 4986 C C . MET A 1 634 ? -21.316 -2.806 1.270 1.00 95.56 634 MET A C 1
ATOM 4988 O O . MET A 1 634 ? -20.955 -3.496 0.319 1.00 95.56 634 MET A O 1
ATOM 4992 N N . LEU A 1 635 ? -21.586 -3.346 2.460 1.00 96.00 635 LEU A N 1
ATOM 4993 C CA . LEU A 1 635 ? -21.400 -4.773 2.727 1.00 96.00 635 LEU A CA 1
ATOM 4994 C C . LEU A 1 635 ? -22.354 -5.650 1.905 1.00 96.00 635 LEU A C 1
ATOM 4996 O O . LEU A 1 635 ? -21.973 -6.745 1.512 1.00 96.00 635 LEU A O 1
ATOM 5000 N N . THR A 1 636 ? -23.570 -5.181 1.604 1.00 95.06 636 THR A N 1
ATOM 5001 C CA . THR A 1 636 ? -24.514 -5.907 0.734 1.00 95.06 636 THR A CA 1
ATOM 5002 C C . THR A 1 636 ? -24.017 -5.968 -0.712 1.00 95.06 636 THR A C 1
ATOM 5004 O O . THR A 1 636 ? -24.221 -6.972 -1.386 1.00 95.06 636 THR A O 1
ATOM 5007 N N . ARG A 1 637 ? -23.350 -4.917 -1.206 1.00 94.56 637 ARG A N 1
ATOM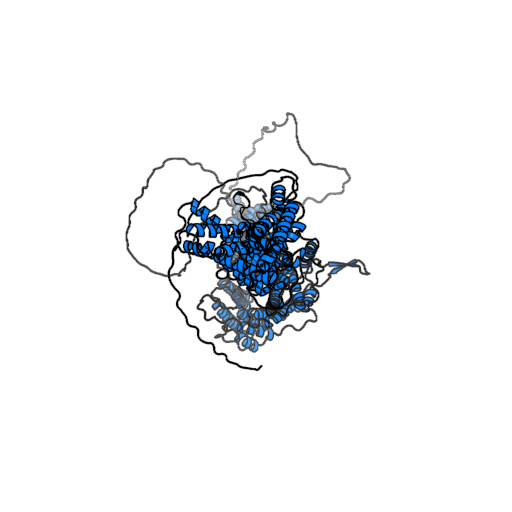 5008 C CA . ARG A 1 637 ? -22.691 -4.947 -2.521 1.00 94.56 637 ARG A CA 1
ATOM 5009 C C . ARG A 1 637 ? -21.469 -5.862 -2.503 1.00 94.56 637 ARG A C 1
ATOM 5011 O O . ARG A 1 637 ? -21.325 -6.690 -3.396 1.00 94.56 637 ARG A O 1
ATOM 5018 N N . ALA A 1 638 ? -20.656 -5.791 -1.449 1.00 95.50 638 ALA A N 1
ATOM 5019 C CA . ALA A 1 638 ? -19.476 -6.637 -1.295 1.00 95.50 638 ALA A CA 1
ATOM 5020 C C . ALA A 1 638 ? -19.819 -8.140 -1.238 1.00 95.50 638 ALA A C 1
ATOM 5022 O O . ALA A 1 638 ? -19.136 -8.955 -1.854 1.00 95.50 638 ALA A O 1
ATOM 5023 N N . THR A 1 639 ? -20.908 -8.525 -0.561 1.00 94.62 639 THR A N 1
ATOM 5024 C CA . THR A 1 639 ? -21.347 -9.932 -0.500 1.00 94.62 639 THR A CA 1
ATOM 5025 C C . THR A 1 639 ? -21.884 -10.465 -1.826 1.00 94.62 639 THR A C 1
ATOM 5027 O O . THR A 1 639 ? -21.908 -11.679 -2.003 1.00 94.62 639 THR A O 1
ATOM 5030 N N . ARG A 1 640 ? -22.283 -9.606 -2.775 1.00 93.19 640 ARG A N 1
ATOM 5031 C CA . ARG A 1 640 ? -22.629 -10.045 -4.140 1.00 93.19 640 ARG A CA 1
ATOM 5032 C C . ARG A 1 640 ? -21.388 -10.453 -4.930 1.00 93.19 640 ARG A C 1
ATOM 5034 O O . ARG A 1 640 ? -21.445 -11.449 -5.638 1.00 93.19 640 ARG A O 1
ATOM 5041 N N . GLY A 1 641 ? -20.282 -9.718 -4.781 1.00 90.12 641 GLY A N 1
ATOM 5042 C CA . GLY A 1 641 ? -19.012 -10.044 -5.440 1.00 90.12 641 GLY A CA 1
ATOM 5043 C C . GLY A 1 641 ? -18.249 -11.189 -4.765 1.00 90.12 641 GLY A C 1
ATOM 5044 O O . GLY A 1 641 ? -17.632 -12.006 -5.440 1.00 90.12 641 GLY A O 1
ATOM 5045 N N . ARG A 1 642 ? -18.324 -11.296 -3.430 1.00 91.94 642 ARG A N 1
ATOM 5046 C CA . ARG A 1 642 ? -17.737 -12.396 -2.641 1.00 91.94 642 ARG A CA 1
ATOM 5047 C C . ARG A 1 642 ? -18.796 -13.095 -1.772 1.00 91.94 642 ARG A C 1
ATOM 5049 O O . ARG A 1 642 ? -18.824 -12.895 -0.555 1.00 91.94 642 ARG A O 1
ATOM 5056 N N . PRO A 1 643 ? -19.662 -13.945 -2.356 1.00 89.75 643 PRO A N 1
ATOM 5057 C CA . PRO A 1 643 ? -20.761 -14.586 -1.624 1.00 89.75 643 PRO A CA 1
ATOM 5058 C C . PRO A 1 643 ? -20.311 -15.667 -0.633 1.00 89.75 643 PRO A C 1
ATOM 5060 O O . PRO A 1 643 ? -21.059 -15.985 0.292 1.00 89.75 643 PRO A O 1
ATOM 5063 N N . HIS A 1 644 ? -19.104 -16.215 -0.806 1.00 90.38 644 HIS A N 1
ATOM 5064 C CA . HIS A 1 644 ? -18.539 -17.275 0.037 1.00 90.38 644 HIS A CA 1
ATOM 5065 C C . HIS A 1 644 ? -17.677 -16.758 1.202 1.00 90.38 644 HIS A C 1
ATOM 5067 O O . HIS A 1 644 ? -17.111 -17.552 1.947 1.00 90.38 644 HIS A O 1
ATOM 5073 N N . ASP A 1 645 ? -17.577 -15.440 1.386 1.00 92.12 645 ASP A N 1
ATOM 5074 C CA . ASP A 1 645 ? -16.798 -14.844 2.470 1.00 92.12 645 ASP A CA 1
ATOM 5075 C C . ASP A 1 645 ? -17.640 -14.741 3.757 1.00 92.12 645 ASP A C 1
ATOM 5077 O O . ASP A 1 645 ? -18.547 -13.906 3.881 1.00 92.12 645 ASP A O 1
ATOM 5081 N N . TRP A 1 646 ? -17.339 -15.603 4.735 1.00 93.69 646 TRP A N 1
ATOM 5082 C CA . TRP A 1 646 ? -18.029 -15.631 6.028 1.00 93.69 646 TRP A CA 1
ATOM 5083 C C . TRP A 1 646 ? -17.909 -14.302 6.784 1.00 93.69 646 TRP A C 1
ATOM 5085 O O . TRP A 1 646 ? -18.835 -13.910 7.504 1.00 93.69 646 TRP A O 1
ATOM 5095 N N . HIS A 1 647 ? -16.786 -13.591 6.626 1.00 93.56 647 HIS A N 1
ATOM 5096 C CA . HIS A 1 647 ? -16.489 -12.390 7.392 1.00 93.56 647 HIS A CA 1
ATOM 5097 C C . HIS A 1 647 ? -17.383 -11.228 6.955 1.00 93.56 647 HIS A C 1
ATOM 5099 O O . HIS A 1 647 ? -17.935 -10.518 7.801 1.00 93.56 647 HIS A O 1
ATOM 5105 N N . LEU A 1 648 ? -17.611 -11.080 5.645 1.00 94.50 648 LEU A N 1
ATOM 5106 C CA . LEU A 1 648 ? -18.530 -10.075 5.103 1.00 94.50 648 LEU A CA 1
ATOM 5107 C C . LEU A 1 648 ? -19.965 -10.301 5.597 1.00 94.50 648 LEU A C 1
ATOM 5109 O O . LEU A 1 648 ? -20.610 -9.358 6.066 1.00 94.50 648 LEU A O 1
ATOM 5113 N N . GLN A 1 649 ? -20.443 -11.550 5.575 1.00 94.62 649 GLN A N 1
ATOM 5114 C CA . GLN A 1 649 ? -21.773 -11.906 6.090 1.00 94.62 649 GLN A CA 1
ATOM 5115 C C . GLN A 1 649 ? -21.890 -11.652 7.600 1.00 94.62 649 GLN A C 1
ATOM 5117 O O . GLN A 1 649 ? -22.866 -11.063 8.075 1.00 94.62 649 GLN A O 1
ATOM 5122 N N . TYR A 1 650 ? -20.860 -12.011 8.370 1.00 95.12 650 TYR A N 1
ATOM 5123 C CA . TYR A 1 650 ? -20.787 -11.744 9.806 1.00 95.12 650 TYR A CA 1
ATOM 5124 C C . TYR A 1 650 ? -20.829 -10.240 10.125 1.00 95.12 650 TYR A C 1
ATOM 5126 O O . TYR A 1 650 ? -21.524 -9.803 11.054 1.00 95.12 650 TYR A O 1
ATOM 5134 N N . MET A 1 651 ? -20.114 -9.422 9.354 1.00 95.44 651 MET A N 1
ATOM 5135 C CA . MET A 1 651 ? -20.095 -7.970 9.527 1.00 95.44 651 MET A CA 1
ATOM 5136 C C . MET A 1 651 ? -21.415 -7.322 9.115 1.00 95.44 651 MET A C 1
ATOM 5138 O O . MET A 1 651 ? -21.913 -6.457 9.844 1.00 95.44 651 MET A O 1
ATOM 5142 N N . LEU A 1 652 ? -22.043 -7.802 8.040 1.00 95.31 652 LEU A N 1
ATOM 5143 C CA . LEU A 1 652 ? -23.386 -7.392 7.636 1.00 95.31 652 LEU A CA 1
ATOM 5144 C C . LEU A 1 652 ? -24.396 -7.660 8.761 1.00 95.31 652 LEU A C 1
ATOM 5146 O O . LEU A 1 652 ? -25.121 -6.749 9.176 1.00 95.31 652 LEU A O 1
ATOM 5150 N N . ALA A 1 653 ? -24.365 -8.856 9.355 1.00 95.00 653 ALA A N 1
ATOM 5151 C CA . ALA A 1 653 ? -25.212 -9.196 10.494 1.00 95.00 653 ALA A CA 1
ATOM 5152 C C . ALA A 1 653 ? -24.966 -8.293 11.716 1.00 95.00 653 ALA A C 1
ATOM 5154 O O . ALA A 1 653 ? -25.908 -7.857 12.385 1.00 95.00 653 ALA A O 1
ATOM 5155 N N . LYS A 1 654 ? -23.703 -7.957 12.015 1.00 94.06 654 LYS A N 1
ATOM 5156 C CA . LYS A 1 654 ? -23.345 -7.042 13.115 1.00 94.06 654 LYS A CA 1
ATOM 5157 C C . LYS A 1 654 ? -23.910 -5.642 12.922 1.00 94.06 654 LYS A C 1
ATOM 5159 O O . LYS A 1 654 ? -24.327 -5.026 13.905 1.00 94.06 654 LYS A O 1
ATOM 5164 N N . VAL A 1 655 ? -23.890 -5.137 11.696 1.00 94.88 655 VAL A N 1
ATOM 5165 C CA . VAL A 1 655 ? -24.419 -3.814 11.349 1.00 94.88 655 VAL A CA 1
ATOM 5166 C C . VAL A 1 655 ? -25.940 -3.825 11.429 1.00 94.88 655 VAL A C 1
ATOM 5168 O O . VAL A 1 655 ? -26.522 -2.961 12.082 1.00 94.88 655 VAL A O 1
ATOM 5171 N N . MET A 1 656 ? -26.585 -4.853 10.872 1.00 93.94 656 MET A N 1
ATOM 5172 C CA . MET A 1 656 ? -28.037 -5.019 10.957 1.00 93.94 656 MET A CA 1
ATOM 5173 C C . MET A 1 656 ? -28.517 -5.134 12.409 1.00 93.94 656 MET A C 1
ATOM 5175 O O . MET A 1 656 ? -29.494 -4.487 12.777 1.00 93.94 656 MET A O 1
ATOM 5179 N N . TRP A 1 657 ? -27.788 -5.859 13.265 1.00 94.44 657 TRP A N 1
ATOM 5180 C CA . TRP A 1 657 ? -28.054 -5.904 14.707 1.00 94.44 657 TRP A CA 1
ATOM 5181 C C . TRP A 1 657 ? -28.035 -4.509 15.344 1.00 94.44 657 TRP A C 1
ATOM 5183 O O . TRP A 1 657 ? -28.923 -4.169 16.119 1.00 94.44 657 TRP A O 1
ATOM 5193 N N . LYS A 1 658 ? -27.038 -3.679 15.010 1.00 92.25 658 LYS A N 1
ATOM 5194 C CA . LYS A 1 658 ? -26.926 -2.314 15.550 1.00 92.25 658 LYS A CA 1
ATOM 5195 C C . LYS A 1 658 ? -28.086 -1.429 15.114 1.00 92.25 658 LYS A C 1
ATOM 5197 O O . LYS A 1 658 ? -28.622 -0.704 15.946 1.00 92.25 658 LYS A O 1
ATOM 5202 N N . MET A 1 659 ? -28.499 -1.538 13.852 1.00 91.38 659 MET A N 1
ATOM 5203 C CA . MET A 1 659 ? -29.679 -0.842 13.337 1.00 91.38 659 MET A CA 1
ATOM 5204 C C . MET A 1 659 ? -30.966 -1.307 14.034 1.00 91.38 659 MET A C 1
ATOM 5206 O O . MET A 1 659 ? -31.797 -0.473 14.383 1.00 91.38 659 MET A O 1
ATOM 5210 N N . LEU A 1 660 ? -31.120 -2.613 14.280 1.00 91.06 660 LEU A N 1
ATOM 5211 C CA . LEU A 1 660 ? -32.285 -3.178 14.969 1.00 91.06 660 LEU A CA 1
ATOM 5212 C C . LEU A 1 660 ? -32.388 -2.712 16.430 1.00 91.06 660 LEU A C 1
ATOM 5214 O O . LEU A 1 660 ? -33.488 -2.443 16.904 1.00 91.06 660 LEU A O 1
ATOM 5218 N N . THR A 1 661 ? -31.261 -2.577 17.137 1.00 89.88 661 THR A N 1
ATOM 5219 C CA . THR A 1 661 ? -31.221 -2.138 18.547 1.00 89.88 661 THR A CA 1
ATOM 5220 C C . THR A 1 661 ? -30.980 -0.638 18.734 1.00 89.88 661 THR A C 1
ATOM 5222 O O . THR A 1 661 ? -30.675 -0.207 19.843 1.00 89.88 661 THR A O 1
ATOM 5225 N N . ALA A 1 662 ? -31.032 0.163 17.668 1.00 87.00 662 ALA A N 1
ATOM 5226 C CA . ALA A 1 662 ? -30.814 1.607 17.757 1.00 87.00 662 ALA A CA 1
ATOM 5227 C C . ALA A 1 662 ? -31.878 2.264 18.651 1.00 87.00 662 ALA A C 1
ATOM 5229 O O . ALA A 1 662 ? -33.039 1.857 18.583 1.00 87.00 662 ALA A O 1
ATOM 5230 N N . SER A 1 663 ? -31.509 3.274 19.443 1.00 81.75 663 SER A N 1
ATOM 5231 C CA . SER A 1 663 ? -32.473 4.025 20.262 1.00 81.75 663 SER A CA 1
ATOM 5232 C C . SER A 1 663 ? -33.464 4.799 19.380 1.00 81.75 663 SER A C 1
ATOM 5234 O O . SER A 1 663 ? -33.143 5.120 18.235 1.00 81.75 663 SER A O 1
ATOM 5236 N N . GLU A 1 664 ? -34.662 5.122 19.880 1.00 71.75 664 GLU A N 1
ATOM 5237 C CA . GLU A 1 664 ? -35.637 5.922 19.114 1.00 71.75 664 GLU A CA 1
ATOM 5238 C C . GLU A 1 664 ? -35.081 7.300 18.716 1.00 71.75 664 GLU A C 1
ATOM 5240 O O . GLU A 1 664 ? -35.347 7.778 17.615 1.00 71.75 664 GLU A O 1
ATOM 5245 N N . GLY A 1 665 ? -34.227 7.892 19.560 1.00 69.44 665 GLY A N 1
ATOM 5246 C CA . GLY A 1 665 ? -33.521 9.141 19.262 1.00 69.44 665 GLY A CA 1
ATOM 5247 C C . GLY A 1 665 ? -32.534 9.024 18.094 1.00 69.44 665 GLY A C 1
ATOM 5248 O O . GLY A 1 665 ? -32.470 9.921 17.259 1.00 69.44 665 GLY A O 1
ATOM 5249 N N . ASP A 1 666 ? -31.817 7.900 17.969 1.00 74.38 666 ASP A N 1
ATOM 5250 C CA . ASP A 1 666 ? -30.900 7.661 16.842 1.00 74.38 666 ASP A CA 1
ATOM 5251 C C . ASP A 1 666 ? -31.646 7.396 15.517 1.00 74.38 666 ASP A C 1
ATOM 5253 O O . ASP A 1 666 ? -31.064 7.544 14.441 1.00 74.38 666 ASP A O 1
ATOM 5257 N N . ARG A 1 667 ? -32.925 6.993 15.577 1.00 73.50 667 ARG A N 1
ATOM 5258 C CA . ARG A 1 667 ? -33.774 6.676 14.410 1.00 73.50 667 ARG A CA 1
ATOM 5259 C C . ARG A 1 667 ? -34.478 7.902 13.809 1.00 73.50 667 ARG A C 1
ATOM 5261 O O . ARG A 1 667 ? -35.310 7.736 12.917 1.00 73.50 667 ARG A O 1
ATOM 5268 N N . GLN A 1 668 ? -34.195 9.115 14.294 1.00 57.84 668 GLN A N 1
ATOM 5269 C CA . GLN A 1 668 ? -34.967 10.317 13.964 1.00 57.84 668 GLN A CA 1
ATOM 5270 C C . GLN A 1 668 ? -35.138 10.568 12.446 1.00 57.84 668 GLN A C 1
ATOM 5272 O O . GLN A 1 668 ? -34.183 10.795 11.707 1.00 57.84 668 GLN A O 1
ATOM 5277 N N . LEU A 1 669 ? -36.426 10.602 12.067 1.00 49.94 669 LEU A N 1
ATOM 5278 C CA . LEU A 1 669 ? -37.095 11.027 10.827 1.00 49.94 669 LEU A CA 1
ATOM 5279 C C . LEU A 1 669 ? -36.908 10.198 9.531 1.00 49.94 669 LEU A C 1
ATOM 5281 O O . LEU A 1 669 ? -35.873 10.210 8.873 1.00 49.94 669 LEU A O 1
ATOM 5285 N N . ARG A 1 670 ? -38.037 9.615 9.083 1.00 51.00 670 ARG A N 1
ATOM 5286 C CA . ARG A 1 670 ? -38.379 9.249 7.686 1.00 51.00 670 ARG A CA 1
ATOM 5287 C C . ARG A 1 670 ? -37.445 8.271 6.954 1.00 51.00 670 ARG A C 1
ATOM 5289 O O . ARG A 1 670 ? -37.374 8.295 5.727 1.00 51.00 670 ARG A O 1
ATOM 5296 N N . THR A 1 671 ? -36.754 7.384 7.661 1.00 58.16 671 THR A N 1
ATOM 5297 C CA . THR A 1 671 ? -35.946 6.329 7.027 1.00 58.16 671 THR A CA 1
ATOM 5298 C C . THR A 1 671 ? -36.622 4.961 7.079 1.00 58.16 671 THR A C 1
ATOM 5300 O O . THR A 1 671 ? -37.492 4.712 7.910 1.00 58.16 671 THR A O 1
ATOM 5303 N N . ALA A 1 672 ? -36.251 4.115 6.109 1.00 61.84 672 ALA A N 1
ATOM 5304 C CA . ALA A 1 672 ? -36.734 2.749 5.918 1.00 61.84 672 ALA A CA 1
ATOM 5305 C C . ALA A 1 672 ? -36.795 1.954 7.237 1.00 61.84 672 ALA A C 1
ATOM 5307 O O . ALA A 1 672 ? -35.961 2.189 8.118 1.00 61.84 672 ALA A O 1
ATOM 5308 N N . PRO A 1 673 ? -37.740 1.004 7.370 1.00 71.62 673 PRO A N 1
ATOM 5309 C CA . PRO A 1 673 ? -37.893 0.225 8.591 1.00 71.62 673 PRO A CA 1
ATOM 5310 C C . PRO A 1 673 ? -36.571 -0.454 8.986 1.00 71.62 673 PRO A C 1
ATOM 5312 O O . PRO A 1 673 ? -35.790 -0.851 8.108 1.00 71.62 673 PRO A O 1
ATOM 5315 N N . PRO A 1 674 ? -36.299 -0.599 10.299 1.00 82.44 674 PRO A N 1
ATOM 5316 C CA . PRO A 1 674 ? -35.139 -1.348 10.756 1.00 82.44 674 PRO A CA 1
ATOM 5317 C C . PRO A 1 674 ? -35.173 -2.774 10.182 1.00 82.44 674 PRO A C 1
ATOM 5319 O O . PRO A 1 674 ? -36.249 -3.305 9.897 1.00 82.44 674 PRO A O 1
ATOM 5322 N N . PRO A 1 675 ? -34.005 -3.412 9.998 1.00 87.44 675 PRO A N 1
ATOM 5323 C CA . PRO A 1 675 ? -33.954 -4.788 9.513 1.00 87.44 675 PRO A CA 1
ATOM 5324 C C . PRO A 1 675 ? -34.731 -5.718 10.451 1.00 87.44 675 PRO A C 1
ATOM 5326 O O . PRO A 1 675 ? -34.701 -5.527 11.664 1.00 87.44 675 PRO A O 1
ATOM 5329 N N . SER A 1 676 ? -35.401 -6.735 9.904 1.00 91.12 676 SER A N 1
ATOM 5330 C CA . SER A 1 676 ? -36.151 -7.690 10.723 1.00 91.12 676 SER A CA 1
ATOM 5331 C C . SER A 1 676 ? -35.215 -8.534 11.606 1.00 91.12 676 SER A C 1
ATOM 5333 O O . SER A 1 676 ? -34.082 -8.820 11.196 1.00 91.12 676 SER A O 1
ATOM 5335 N N . PRO A 1 677 ? -35.670 -8.989 12.793 1.00 91.69 677 PRO A N 1
ATOM 5336 C CA . PRO A 1 677 ? -34.907 -9.918 13.630 1.00 91.69 677 PRO A CA 1
ATOM 5337 C C . PRO A 1 677 ? -34.463 -11.170 12.861 1.00 91.69 677 PRO A C 1
ATOM 5339 O O . PRO A 1 677 ? -33.306 -11.578 12.959 1.00 91.69 677 PRO A O 1
ATOM 5342 N N . GLN A 1 678 ? -35.343 -11.709 12.011 1.00 92.00 678 GLN A N 1
ATOM 5343 C CA . GLN A 1 678 ? -35.044 -12.874 11.180 1.00 92.00 678 GLN A CA 1
ATOM 5344 C C . GLN A 1 678 ? -33.925 -12.604 10.169 1.00 92.00 678 GLN A C 1
A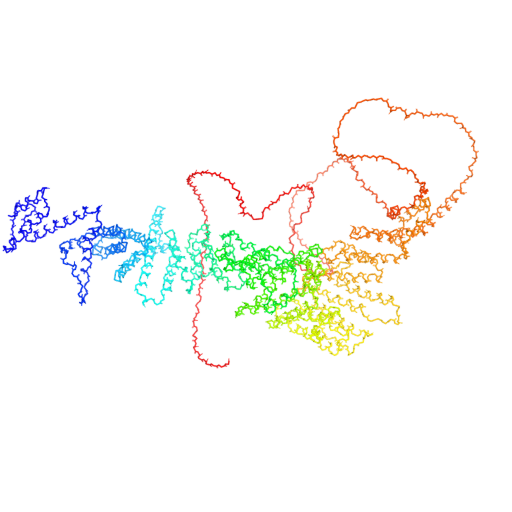TOM 5346 O O . GLN A 1 678 ? -33.078 -13.463 9.958 1.00 92.00 678 GLN A O 1
ATOM 5351 N N . ALA A 1 679 ? -33.865 -11.409 9.574 1.00 92.38 679 ALA A N 1
ATOM 5352 C CA . ALA A 1 679 ? -32.800 -11.075 8.633 1.00 92.38 679 ALA A CA 1
ATOM 5353 C C . ALA A 1 679 ? -31.421 -11.038 9.320 1.00 92.38 679 ALA A C 1
ATOM 5355 O O . ALA A 1 679 ? -30.427 -11.439 8.720 1.00 92.38 679 ALA A O 1
ATOM 5356 N N . VAL A 1 680 ? -31.357 -10.605 10.588 1.00 94.62 680 VAL A N 1
ATOM 5357 C CA . VAL A 1 680 ? -30.121 -10.648 11.392 1.00 94.62 680 VAL A CA 1
ATOM 5358 C C . VAL A 1 680 ? -29.708 -12.092 11.684 1.00 94.62 680 VAL A C 1
ATOM 5360 O O . VAL A 1 680 ? -28.535 -12.428 11.529 1.00 94.62 680 VAL A O 1
ATOM 5363 N N . LEU A 1 681 ? -30.657 -12.941 12.094 1.00 94.75 681 LEU A N 1
ATOM 5364 C CA . LEU A 1 681 ? -30.397 -14.354 12.386 1.00 94.75 681 LEU A CA 1
ATOM 5365 C C . LEU A 1 681 ? -29.967 -15.115 11.127 1.00 94.75 681 LEU A C 1
ATOM 5367 O O . LEU A 1 681 ? -28.947 -15.791 11.164 1.00 94.75 681 LEU A O 1
ATOM 5371 N N . ASN A 1 682 ? -30.654 -14.920 9.999 1.00 94.38 682 ASN A N 1
ATOM 5372 C CA . ASN A 1 682 ? -30.308 -15.542 8.720 1.00 94.38 682 ASN A CA 1
ATOM 5373 C C . ASN A 1 682 ? -28.897 -15.161 8.258 1.00 94.38 682 ASN A C 1
ATOM 5375 O O . ASN A 1 682 ? -28.151 -16.025 7.810 1.00 94.38 682 ASN A O 1
ATOM 5379 N N . ALA A 1 683 ? -28.501 -13.890 8.398 1.00 93.75 683 ALA A N 1
ATOM 5380 C CA . ALA A 1 683 ? -27.147 -13.458 8.050 1.00 93.75 683 ALA A CA 1
ATOM 5381 C C . ALA A 1 683 ? -26.073 -14.115 8.945 1.00 93.75 683 ALA A C 1
ATOM 5383 O O . ALA A 1 683 ? -24.993 -14.444 8.461 1.00 93.75 683 ALA A O 1
ATOM 5384 N N . LEU A 1 684 ? -26.365 -14.359 10.232 1.00 95.06 684 LEU A N 1
ATOM 5385 C CA . LEU A 1 684 ? -25.461 -15.086 11.139 1.00 95.06 684 LEU A CA 1
ATOM 5386 C C . LEU A 1 684 ? -25.409 -16.583 10.838 1.00 95.06 684 LEU A C 1
ATOM 5388 O O . LEU A 1 684 ? -24.320 -17.147 10.822 1.00 95.06 684 LEU A O 1
ATOM 5392 N N . THR A 1 685 ? -26.556 -17.211 10.581 1.00 95.12 685 THR A N 1
ATOM 5393 C CA . THR A 1 685 ? -26.634 -18.609 10.141 1.00 95.12 685 THR A CA 1
ATOM 5394 C C . THR A 1 685 ? -25.837 -18.800 8.858 1.00 95.12 685 THR A C 1
ATOM 5396 O O . THR A 1 685 ? -24.985 -19.680 8.797 1.00 95.12 685 THR A O 1
ATOM 5399 N N . ARG A 1 686 ? -26.000 -17.896 7.884 1.00 93.56 686 ARG A N 1
ATOM 5400 C CA . ARG A 1 686 ? -25.223 -17.923 6.646 1.00 93.56 686 ARG A CA 1
ATOM 5401 C C . ARG A 1 686 ? -23.730 -17.725 6.890 1.00 93.56 686 ARG A C 1
ATOM 5403 O O . ARG A 1 686 ? -22.923 -18.407 6.274 1.00 93.56 686 ARG A O 1
ATOM 5410 N N . ALA A 1 687 ? -23.348 -16.818 7.790 1.00 94.56 687 ALA A N 1
ATOM 5411 C CA . ALA A 1 687 ? -21.946 -16.655 8.160 1.00 94.56 687 ALA A CA 1
ATOM 5412 C C . ALA A 1 687 ? -21.364 -17.950 8.749 1.00 94.56 687 ALA A C 1
ATOM 5414 O O . ALA A 1 687 ? -20.247 -18.298 8.399 1.00 94.56 687 ALA A O 1
ATOM 5415 N N . ILE A 1 688 ? -22.121 -18.673 9.584 1.00 94.12 688 ILE A N 1
ATOM 5416 C CA . ILE A 1 688 ? -21.713 -19.966 10.158 1.00 94.12 688 ILE A CA 1
ATOM 5417 C C . ILE A 1 688 ? -21.581 -21.051 9.080 1.00 94.12 688 ILE A C 1
ATOM 5419 O O . ILE A 1 688 ? -20.596 -21.778 9.086 1.00 94.12 688 ILE A O 1
ATOM 5423 N N . GLU A 1 689 ? -22.525 -21.141 8.141 1.00 92.69 689 GLU A N 1
ATOM 5424 C CA . GLU A 1 689 ? -22.456 -22.091 7.015 1.00 92.69 689 GLU A CA 1
ATOM 5425 C C . GLU A 1 689 ? -21.220 -21.884 6.130 1.00 92.69 689 GLU A C 1
ATOM 5427 O O . GLU A 1 689 ? -20.719 -22.833 5.535 1.00 92.69 689 GLU A O 1
ATOM 5432 N N . LEU A 1 690 ? -20.752 -20.638 6.020 1.00 91.50 690 LEU A N 1
ATOM 5433 C CA . LEU A 1 690 ? -19.600 -20.254 5.206 1.00 91.50 690 LEU A CA 1
ATOM 5434 C C . LEU A 1 690 ? -18.265 -20.338 5.955 1.00 91.50 690 LEU A C 1
ATOM 5436 O O . LEU A 1 690 ? -17.219 -20.153 5.331 1.00 91.50 690 LEU A O 1
ATOM 5440 N N . VAL A 1 691 ? -18.273 -20.575 7.273 1.00 89.25 691 VAL A N 1
ATOM 5441 C CA . VAL A 1 691 ? -17.030 -20.791 8.023 1.00 89.25 691 VAL A CA 1
ATOM 5442 C C . VAL A 1 691 ? -16.328 -22.009 7.415 1.00 89.25 691 VAL A C 1
ATOM 5444 O O . VAL A 1 691 ? -16.943 -23.075 7.336 1.00 89.25 691 VAL A O 1
ATOM 5447 N N . PRO A 1 692 ? -15.054 -21.889 6.993 1.00 80.25 692 PRO A N 1
ATOM 5448 C CA . PRO A 1 692 ? -14.302 -23.034 6.507 1.00 80.25 692 PRO A CA 1
ATOM 5449 C C . PRO A 1 692 ? -14.335 -24.143 7.561 1.00 80.25 692 PRO A C 1
ATOM 5451 O O . PRO A 1 692 ? -13.958 -23.918 8.715 1.00 80.25 692 PRO A O 1
ATOM 5454 N N . GLY A 1 693 ? -14.803 -25.335 7.179 1.00 63.69 693 GLY A N 1
ATOM 5455 C CA . GLY A 1 693 ? -14.699 -26.516 8.034 1.00 63.69 693 GLY A CA 1
ATOM 5456 C C . GLY A 1 693 ? -13.238 -26.785 8.402 1.00 63.69 693 GLY A C 1
ATOM 5457 O O . GLY A 1 693 ? -12.330 -26.214 7.794 1.00 63.69 693 GLY A O 1
ATOM 5458 N N . LYS A 1 694 ? -12.992 -27.662 9.388 1.00 57.31 694 LYS A N 1
ATOM 5459 C CA . LYS A 1 694 ? -11.634 -28.174 9.639 1.00 57.31 694 LYS A CA 1
ATOM 5460 C C . LYS A 1 694 ? -11.075 -28.650 8.296 1.00 57.31 694 LYS A C 1
ATOM 5462 O O . LYS A 1 694 ? -11.550 -29.654 7.780 1.00 57.31 694 LYS A O 1
ATOM 5467 N N . ARG A 1 695 ? -10.138 -27.899 7.706 1.00 43.25 695 ARG A N 1
ATOM 5468 C CA . ARG A 1 695 ? -9.394 -28.359 6.531 1.00 43.25 695 ARG A CA 1
ATOM 5469 C C . ARG A 1 695 ? -8.797 -29.711 6.911 1.00 43.25 695 ARG A C 1
ATOM 5471 O O . ARG A 1 695 ? -8.235 -29.817 7.998 1.00 43.25 695 ARG A O 1
ATOM 5478 N N . ASP A 1 696 ? -8.865 -30.692 6.018 1.00 37.19 696 ASP A N 1
ATOM 5479 C CA . ASP A 1 696 ? -8.238 -32.018 6.157 1.00 37.19 696 ASP A CA 1
ATOM 5480 C C . ASP A 1 696 ? -6.688 -31.969 6.198 1.00 37.19 696 ASP A C 1
ATOM 5482 O O . ASP A 1 696 ? -6.003 -32.941 5.889 1.00 37.19 696 ASP A O 1
ATOM 5486 N N . SER A 1 697 ? -6.099 -30.834 6.585 1.00 37.53 697 SER A N 1
ATOM 5487 C CA . SER A 1 697 ? -4.662 -30.672 6.749 1.00 37.53 697 SER A CA 1
ATOM 5488 C C . SER A 1 697 ? -4.252 -31.110 8.148 1.00 37.53 697 SER A C 1
ATOM 5490 O O . SER A 1 697 ? -4.868 -30.731 9.145 1.00 37.53 697 SER A O 1
ATOM 5492 N N . ARG A 1 698 ? -3.149 -31.853 8.216 1.00 42.12 698 ARG A N 1
ATOM 5493 C CA . ARG A 1 698 ? -2.447 -32.348 9.412 1.00 42.12 698 ARG A CA 1
ATOM 5494 C C . ARG A 1 698 ? -1.925 -31.237 10.347 1.00 42.12 698 ARG A C 1
ATOM 5496 O O . ARG A 1 698 ? -1.092 -31.505 11.204 1.00 42.12 698 ARG A O 1
ATOM 5503 N N . ASP A 1 699 ? -2.419 -30.007 10.216 1.00 44.94 699 ASP A N 1
ATOM 5504 C CA . ASP A 1 699 ? -2.102 -28.879 11.080 1.00 44.94 699 ASP A CA 1
ATOM 5505 C C . ASP A 1 699 ? -3.006 -28.868 12.313 1.00 44.94 699 ASP A C 1
ATOM 5507 O O . ASP A 1 699 ? -4.051 -28.216 12.380 1.00 44.94 699 ASP A O 1
ATOM 5511 N N . THR A 1 700 ? -2.533 -29.523 13.367 1.00 46.69 700 THR A N 1
ATOM 5512 C CA . THR A 1 700 ? -3.079 -29.478 14.734 1.00 46.69 700 THR A CA 1
ATOM 5513 C C . THR A 1 700 ? -3.140 -28.057 15.333 1.00 46.69 700 THR A C 1
ATOM 5515 O O . THR A 1 700 ? -3.619 -27.886 16.454 1.00 46.69 700 THR A O 1
ATOM 5518 N N . LYS A 1 701 ? -2.663 -27.038 14.598 1.00 54.41 701 LYS A N 1
ATOM 5519 C CA . LYS A 1 701 ? -2.597 -25.618 14.975 1.00 54.41 701 LYS A CA 1
ATOM 5520 C C . LYS A 1 701 ? -3.794 -24.773 14.503 1.00 54.41 701 LYS A C 1
ATOM 5522 O O . LYS A 1 701 ? -3.893 -23.622 14.919 1.00 54.41 701 LYS A O 1
ATOM 5527 N N . PHE A 1 702 ? -4.705 -25.292 13.671 1.00 60.47 702 PHE A N 1
ATOM 5528 C CA . PHE A 1 702 ? -5.860 -24.507 13.205 1.00 60.47 702 PHE A CA 1
ATOM 5529 C C . PHE A 1 702 ? -6.917 -24.342 14.313 1.00 60.47 702 PHE A C 1
ATOM 5531 O O . PHE A 1 702 ? -7.588 -25.303 14.702 1.00 60.47 702 PHE A O 1
ATOM 5538 N N . GLN A 1 703 ? -7.068 -23.119 14.830 1.00 68.38 703 GLN A N 1
ATOM 5539 C CA . GLN A 1 703 ? -8.115 -22.775 15.796 1.00 68.38 703 GLN A CA 1
ATOM 5540 C C . GLN A 1 703 ? -9.472 -22.628 15.088 1.00 68.38 703 GLN A C 1
ATOM 5542 O O . GLN A 1 703 ? -9.534 -22.066 13.994 1.00 68.38 703 GLN A O 1
ATOM 5547 N N . PRO A 1 704 ? -10.575 -23.119 15.679 1.00 81.12 704 PRO A N 1
ATOM 5548 C CA . PRO A 1 704 ? -11.899 -22.936 15.099 1.00 81.12 704 PRO A CA 1
ATOM 5549 C C . PRO A 1 704 ? -12.303 -21.453 15.117 1.00 81.12 704 PRO A C 1
ATOM 5551 O O . PRO A 1 704 ? -12.067 -20.752 16.098 1.00 81.12 704 PRO A O 1
ATOM 5554 N N . ILE A 1 705 ? -12.966 -20.988 14.055 1.00 88.00 705 ILE A N 1
ATOM 5555 C CA . ILE A 1 705 ? -13.540 -19.636 13.985 1.00 88.00 705 ILE A CA 1
ATOM 5556 C C . ILE A 1 705 ? -14.824 -19.618 14.823 1.00 88.00 705 ILE A C 1
ATOM 5558 O O . ILE A 1 705 ? -15.816 -20.247 14.455 1.00 88.00 705 ILE A O 1
ATOM 5562 N N . LEU A 1 706 ? -14.826 -18.918 15.962 1.00 90.38 706 LEU A N 1
ATOM 5563 C CA . LEU A 1 706 ? -15.929 -18.954 16.937 1.00 90.38 706 LEU A CA 1
ATOM 5564 C C . LEU A 1 706 ? -16.797 -17.689 16.930 1.00 90.38 706 LEU A C 1
ATOM 5566 O O . LEU A 1 706 ? -17.874 -17.666 17.534 1.00 90.38 706 LEU A O 1
ATOM 5570 N N . GLU A 1 707 ? -16.373 -16.622 16.257 1.00 90.88 707 GLU A N 1
ATOM 5571 C CA . GLU A 1 707 ? -17.012 -15.310 16.323 1.00 90.88 707 GLU A CA 1
ATOM 5572 C C . GLU A 1 707 ? -18.462 -15.306 15.820 1.00 90.88 707 GLU A C 1
ATOM 5574 O O . GLU A 1 707 ? -19.313 -14.751 16.533 1.00 90.88 707 GLU A O 1
ATOM 5579 N N . PRO A 1 708 ? -18.801 -15.922 14.665 1.00 93.56 708 PRO A N 1
ATOM 5580 C CA . PRO A 1 708 ? -20.187 -16.022 14.211 1.00 93.56 708 PRO A CA 1
ATOM 5581 C C . PRO A 1 708 ? -21.052 -16.839 15.178 1.00 93.56 708 PRO A C 1
ATOM 5583 O O . PRO A 1 708 ? -22.158 -16.412 15.518 1.00 93.56 708 PRO A O 1
ATOM 5586 N N . HIS A 1 709 ? -20.519 -17.947 15.706 1.00 93.06 709 HIS A N 1
ATOM 5587 C CA . HIS A 1 709 ? -21.213 -18.836 16.643 1.00 93.06 709 HIS A CA 1
ATOM 5588 C C . HIS A 1 709 ? -21.553 -18.132 17.958 1.00 93.06 709 HIS A C 1
ATOM 5590 O O . HIS A 1 709 ? -22.715 -18.081 18.367 1.00 93.06 709 HIS A O 1
ATOM 5596 N N . TYR A 1 710 ? -20.557 -17.517 18.603 1.00 93.25 710 TYR A N 1
ATOM 5597 C CA . TYR A 1 710 ? -20.766 -16.735 19.820 1.00 93.25 710 TYR A CA 1
ATOM 5598 C C . TYR A 1 710 ? -21.757 -15.590 19.582 1.00 93.25 710 TYR A C 1
ATOM 5600 O O . TYR A 1 710 ? -22.610 -15.289 20.427 1.00 93.25 710 TYR A O 1
ATOM 5608 N N . LYS A 1 711 ? -21.651 -14.919 18.430 1.00 93.94 711 LYS A N 1
ATOM 5609 C CA . LYS A 1 711 ? -22.495 -13.768 18.120 1.00 93.94 711 LYS A CA 1
ATOM 5610 C C . LYS A 1 711 ? -23.952 -14.168 17.905 1.00 93.94 711 LYS A C 1
ATOM 5612 O O . LYS A 1 711 ? -24.812 -13.447 18.414 1.00 93.94 711 LYS A O 1
ATOM 5617 N N . LEU A 1 712 ? -24.211 -15.295 17.239 1.00 94.81 712 LEU A N 1
ATOM 5618 C CA . LEU A 1 712 ? -25.537 -15.899 17.112 1.00 94.81 712 LEU A CA 1
ATOM 5619 C C . LEU A 1 712 ? -26.134 -16.197 18.489 1.00 94.81 712 LEU A C 1
ATOM 5621 O O . LEU A 1 712 ? -27.202 -15.680 18.803 1.00 94.81 712 LEU A O 1
ATOM 5625 N N . VAL A 1 713 ? -25.404 -16.923 19.342 1.00 93.25 713 VAL A N 1
ATOM 5626 C CA . VAL A 1 713 ? -25.844 -17.274 20.704 1.00 93.25 713 VAL A CA 1
ATOM 5627 C C . VAL A 1 713 ? -26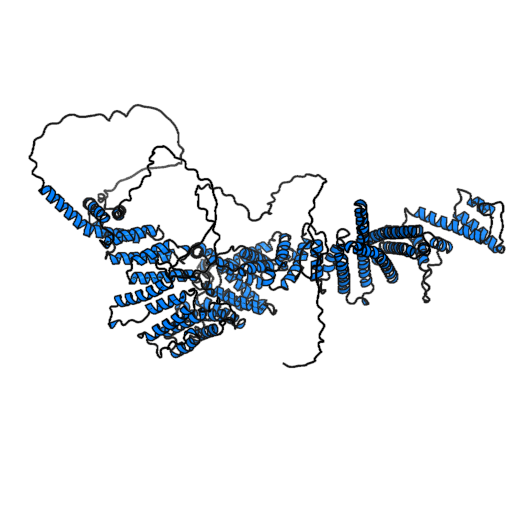.170 -16.020 21.526 1.00 93.25 713 VAL A C 1
ATOM 5629 O O . VAL A 1 713 ? -27.237 -15.906 22.129 1.00 93.25 713 VAL A O 1
ATOM 5632 N N . SER A 1 714 ? -25.293 -15.011 21.494 1.00 93.25 714 SER A N 1
ATOM 5633 C CA . SER A 1 714 ? -25.506 -13.749 22.213 1.00 93.25 714 SER A CA 1
ATOM 5634 C C . SER A 1 714 ? -26.706 -12.948 21.691 1.00 93.25 714 SER A C 1
ATOM 5636 O O . SER A 1 714 ? -27.400 -12.317 22.490 1.00 93.25 714 SER A O 1
ATOM 5638 N N . ILE A 1 715 ? -26.934 -12.921 20.373 1.00 93.56 715 ILE A N 1
ATOM 5639 C CA . ILE A 1 715 ? -28.044 -12.181 19.755 1.00 93.56 715 ILE A CA 1
ATOM 5640 C C . ILE A 1 715 ? -29.372 -12.904 19.966 1.00 93.56 715 ILE A C 1
ATOM 5642 O O . ILE A 1 715 ? -30.330 -12.245 20.357 1.00 93.56 715 ILE A O 1
ATOM 5646 N N . ALA A 1 716 ? -29.422 -14.225 19.788 1.00 92.25 716 ALA A N 1
ATOM 5647 C CA . ALA A 1 716 ? -30.624 -15.025 20.017 1.00 92.25 716 ALA A CA 1
ATOM 5648 C C . ALA A 1 716 ? -31.140 -14.853 21.453 1.00 92.25 716 ALA A C 1
ATOM 5650 O O . ALA A 1 716 ? -32.306 -14.517 21.645 1.00 92.25 716 ALA A O 1
ATOM 5651 N N . HIS A 1 717 ? -30.250 -14.936 22.455 1.00 90.12 717 HIS A N 1
ATOM 5652 C CA . HIS A 1 717 ? -30.604 -14.633 23.845 1.00 90.12 717 HIS A CA 1
ATOM 5653 C C . HIS A 1 717 ? -31.195 -13.232 23.998 1.00 90.12 717 HIS A C 1
ATOM 5655 O O . HIS A 1 717 ? -32.172 -13.051 24.714 1.00 90.12 717 HIS A O 1
ATOM 5661 N N . LYS A 1 718 ? -30.572 -12.214 23.392 1.00 91.00 718 LYS A N 1
ATOM 5662 C CA . LYS A 1 718 ? -31.014 -10.822 23.556 1.00 91.00 718 LYS A CA 1
ATOM 5663 C C . LYS A 1 718 ? -32.370 -10.576 22.908 1.00 91.00 718 LYS A C 1
ATOM 5665 O O . LYS A 1 718 ? -33.211 -9.938 23.525 1.00 91.00 718 LYS A O 1
ATOM 5670 N N . LEU A 1 719 ? -32.581 -11.101 21.703 1.00 91.19 719 LEU A N 1
ATOM 5671 C CA . LEU A 1 719 ? -33.856 -11.003 20.997 1.00 91.19 719 LEU A CA 1
ATOM 5672 C C . LEU A 1 719 ? -34.988 -11.655 21.795 1.00 91.19 719 LEU A C 1
ATOM 5674 O O . LEU A 1 719 ? -36.047 -11.048 21.925 1.00 91.19 719 LEU A O 1
ATOM 5678 N N . LEU A 1 720 ? -34.738 -12.832 22.374 1.00 89.19 720 LEU A N 1
ATOM 5679 C CA . LEU A 1 720 ? -35.711 -13.523 23.216 1.00 89.19 720 LEU A CA 1
ATOM 5680 C C . LEU A 1 720 ? -35.984 -12.747 24.514 1.00 89.19 720 LEU A C 1
ATOM 5682 O O . LEU A 1 720 ? -37.134 -12.474 24.836 1.00 89.19 720 LEU A O 1
ATOM 5686 N N . SER A 1 721 ? -34.936 -12.279 25.205 1.00 85.88 721 SER A N 1
ATOM 5687 C CA . SER A 1 721 ? -35.090 -11.487 26.438 1.00 85.88 721 SER A CA 1
ATOM 5688 C C . SER A 1 721 ? -35.786 -10.138 26.229 1.00 85.88 721 SER A C 1
ATOM 5690 O O . SER A 1 721 ? -36.340 -9.582 27.169 1.00 85.88 721 SER A O 1
ATOM 5692 N N . SER A 1 722 ? -35.752 -9.599 25.007 1.00 85.75 722 SER A N 1
ATOM 5693 C CA . SER A 1 722 ? -36.448 -8.365 24.625 1.00 85.75 722 SER A CA 1
ATOM 5694 C C . SER A 1 722 ? -37.823 -8.618 23.991 1.00 85.75 722 SER A C 1
ATOM 5696 O O . SER A 1 722 ? -38.412 -7.676 23.471 1.00 85.75 722 SER A O 1
ATOM 5698 N N . ASN A 1 723 ? -38.321 -9.861 24.010 1.00 85.62 723 ASN A N 1
ATOM 5699 C CA . ASN A 1 723 ? -39.603 -10.279 23.432 1.00 85.62 723 ASN A CA 1
ATOM 5700 C C . ASN A 1 723 ? -39.768 -9.929 21.934 1.00 85.62 723 ASN A C 1
ATOM 5702 O O . ASN A 1 723 ? -40.854 -9.588 21.474 1.00 85.62 723 ASN A O 1
ATOM 5706 N N . MET A 1 724 ? -38.667 -9.970 21.172 1.00 86.12 724 MET A N 1
ATOM 5707 C CA . MET A 1 724 ? -38.641 -9.653 19.733 1.00 86.12 724 MET A CA 1
ATOM 5708 C C . MET A 1 724 ? -38.768 -10.894 18.838 1.00 86.12 724 MET A C 1
ATOM 5710 O O . MET A 1 724 ? -39.016 -10.753 17.642 1.00 86.12 724 MET A O 1
ATOM 5714 N N . ILE A 1 725 ? -38.529 -12.086 19.394 1.00 90.31 725 ILE A N 1
ATOM 5715 C CA . ILE A 1 725 ? -38.670 -13.393 18.738 1.00 90.31 725 ILE A CA 1
ATOM 5716 C C . ILE A 1 725 ? -39.246 -14.400 19.735 1.00 90.31 725 ILE A C 1
ATOM 5718 O O . ILE A 1 725 ? -39.055 -14.250 20.942 1.00 90.31 725 ILE A O 1
ATOM 5722 N N . GLU A 1 726 ? -39.881 -15.451 19.226 1.00 88.88 726 GLU A N 1
ATOM 5723 C CA . GLU A 1 726 ? -40.367 -16.574 20.035 1.00 88.88 726 GLU A CA 1
ATOM 5724 C C . GLU A 1 726 ? -39.273 -17.625 20.294 1.00 88.88 726 GLU A C 1
ATOM 5726 O O . GLU A 1 726 ? -38.291 -17.733 19.549 1.00 88.88 726 GLU A O 1
ATOM 5731 N N . THR A 1 727 ? -39.467 -18.470 21.313 1.00 85.81 727 THR A N 1
ATOM 5732 C CA . THR A 1 727 ? -38.549 -19.577 21.649 1.00 85.81 727 THR A CA 1
ATOM 5733 C C . THR A 1 727 ? -38.350 -20.545 20.477 1.00 85.81 727 THR A C 1
ATOM 5735 O O . THR A 1 727 ? -37.245 -21.043 20.265 1.00 85.81 727 THR A O 1
ATOM 5738 N N . THR A 1 728 ? -39.385 -20.768 19.664 1.00 87.81 728 THR A N 1
ATOM 5739 C CA . THR A 1 728 ? -39.345 -21.606 18.451 1.00 87.81 728 THR A CA 1
ATOM 5740 C C . THR A 1 728 ? -38.364 -21.059 17.409 1.00 87.81 728 THR A C 1
ATOM 5742 O O . THR A 1 728 ? -37.526 -21.797 16.890 1.00 87.81 728 THR A O 1
ATOM 5745 N N . GLN A 1 729 ? -38.409 -19.749 17.159 1.00 88.19 729 GLN A N 1
ATOM 5746 C CA . GLN A 1 729 ? -37.523 -19.045 16.229 1.00 88.19 729 GLN A CA 1
ATOM 5747 C C . GLN A 1 729 ? -36.086 -18.997 16.756 1.00 88.19 729 GLN A C 1
ATOM 5749 O O . GLN A 1 729 ? -35.139 -19.244 16.007 1.00 88.19 729 GLN A O 1
ATOM 5754 N N . ALA A 1 730 ? -35.914 -18.734 18.057 1.00 87.38 730 ALA A N 1
ATOM 5755 C CA . ALA A 1 730 ? -34.607 -18.765 18.706 1.00 87.38 730 ALA A CA 1
ATOM 5756 C C . ALA A 1 730 ? -33.968 -20.160 18.603 1.00 87.38 730 ALA A C 1
ATOM 5758 O O . ALA A 1 730 ? -32.798 -20.273 18.238 1.00 87.38 730 ALA A O 1
ATOM 5759 N N . LYS A 1 731 ? -34.745 -21.223 18.850 1.00 87.19 731 LYS A N 1
ATOM 5760 C CA . LYS A 1 731 ? -34.310 -22.618 18.709 1.00 87.19 731 LYS A CA 1
ATOM 5761 C C . LYS A 1 731 ? -33.884 -22.937 17.277 1.00 87.19 731 LYS A C 1
ATOM 5763 O O . LYS A 1 731 ? -32.793 -23.468 17.089 1.00 87.19 731 LYS A O 1
ATOM 5768 N N . ALA A 1 732 ? -34.702 -22.583 16.286 1.00 89.88 732 ALA A N 1
ATOM 5769 C CA . ALA A 1 732 ? -34.389 -22.815 14.876 1.00 89.88 732 ALA A CA 1
ATOM 5770 C C . ALA A 1 732 ? -33.083 -22.120 14.457 1.00 89.88 732 ALA A C 1
ATOM 5772 O O . ALA A 1 732 ? -32.235 -22.727 13.810 1.00 89.88 732 ALA A O 1
ATOM 5773 N N . ALA A 1 733 ? -32.873 -20.871 14.881 1.00 90.00 733 ALA A N 1
ATOM 5774 C CA . ALA A 1 733 ? -31.635 -20.157 14.588 1.00 90.00 733 ALA A CA 1
ATOM 5775 C C . ALA A 1 733 ? -30.421 -20.792 15.288 1.00 90.00 733 ALA A C 1
ATOM 5777 O O . ALA A 1 733 ? -29.377 -20.975 14.669 1.00 90.00 733 ALA A O 1
ATOM 5778 N N . LEU A 1 734 ? -30.550 -21.167 16.564 1.00 90.75 734 LEU A N 1
ATOM 5779 C CA . LEU A 1 734 ? -29.464 -21.763 17.346 1.00 90.75 734 LEU A CA 1
ATOM 5780 C C . LEU A 1 734 ? -29.048 -23.164 16.864 1.00 90.75 734 LEU A C 1
ATOM 5782 O O . LEU A 1 734 ? -27.911 -23.561 17.101 1.00 90.75 734 LEU A O 1
ATOM 5786 N N . GLN A 1 735 ? -29.905 -23.893 16.145 1.00 90.88 735 GLN A N 1
ATOM 5787 C CA . GLN A 1 735 ? -29.534 -25.169 15.514 1.00 90.88 735 GLN A CA 1
ATOM 5788 C C . GLN A 1 735 ? -28.432 -25.028 14.453 1.00 90.88 735 GLN A C 1
ATOM 5790 O O . GLN A 1 735 ? -27.754 -26.009 14.155 1.00 90.88 735 GLN A O 1
ATOM 5795 N N . ALA A 1 736 ? -28.201 -23.817 13.930 1.00 90.12 736 ALA A N 1
ATOM 5796 C CA . ALA A 1 736 ? -27.117 -23.547 12.989 1.00 90.12 736 ALA A CA 1
ATOM 5797 C C . ALA A 1 736 ? -25.720 -23.763 13.595 1.00 90.12 736 ALA A C 1
ATOM 5799 O O . ALA A 1 736 ? -24.768 -24.049 12.873 1.00 90.12 736 ALA A O 1
ATOM 5800 N N . THR A 1 737 ? -25.566 -23.616 14.916 1.00 90.56 737 THR A N 1
ATOM 5801 C CA . THR A 1 737 ? -24.268 -23.794 15.571 1.00 90.56 737 THR A CA 1
ATOM 5802 C C . THR A 1 737 ? -24.078 -25.240 16.050 1.00 90.56 737 THR A C 1
ATOM 5804 O O . THR A 1 737 ? -24.917 -25.752 16.787 1.00 90.56 737 THR A O 1
ATOM 5807 N N . PRO A 1 738 ? -22.960 -25.922 15.729 1.00 89.25 738 PRO A N 1
ATOM 5808 C CA . PRO A 1 738 ? -22.730 -27.302 16.165 1.00 89.25 738 PRO A CA 1
ATOM 5809 C C . PRO A 1 738 ? -22.540 -27.424 17.686 1.00 89.25 738 PRO A C 1
ATOM 5811 O O . PRO A 1 738 ? -22.718 -28.505 18.241 1.00 89.25 738 PRO A O 1
ATOM 5814 N N . TYR A 1 739 ? -22.231 -26.320 18.373 1.00 89.56 739 TYR A N 1
ATOM 5815 C CA . TYR A 1 739 ? -21.967 -26.274 19.816 1.00 89.56 739 TYR A CA 1
ATOM 5816 C C . TYR A 1 739 ? -23.221 -26.410 20.698 1.00 89.56 739 TYR A C 1
ATOM 5818 O O . TYR A 1 739 ? -23.102 -26.442 21.923 1.00 89.56 739 TYR A O 1
ATOM 5826 N N . ILE A 1 740 ? -24.411 -26.507 20.092 1.00 88.88 740 ILE A N 1
ATOM 5827 C CA . ILE A 1 740 ? -25.674 -26.804 20.787 1.00 88.88 740 ILE A CA 1
ATOM 5828 C C . ILE A 1 740 ? -25.938 -28.308 20.954 1.00 88.88 740 ILE A C 1
ATOM 5830 O O . ILE A 1 740 ? -26.801 -28.699 21.736 1.00 88.88 740 ILE A O 1
ATOM 5834 N N . ARG A 1 741 ? -25.225 -29.170 20.213 1.00 82.81 741 ARG A N 1
ATOM 5835 C CA . ARG A 1 741 ? -25.461 -30.621 20.242 1.00 82.81 741 ARG A CA 1
ATOM 5836 C C . ARG A 1 741 ? -25.245 -31.166 21.658 1.00 82.81 741 ARG A C 1
ATOM 5838 O O . ARG A 1 741 ? -24.220 -30.890 22.272 1.00 82.81 741 ARG A O 1
ATOM 5845 N N . GLY A 1 742 ? -26.204 -31.952 22.147 1.00 78.38 742 GLY A N 1
ATOM 5846 C CA . GLY A 1 742 ? -26.160 -32.543 23.489 1.00 78.38 742 GLY A CA 1
ATOM 5847 C C . GLY A 1 742 ? -26.608 -31.614 24.623 1.00 78.38 742 GLY A C 1
ATOM 5848 O O . GLY A 1 742 ? -26.413 -31.963 25.782 1.00 78.38 742 GLY A O 1
ATOM 5849 N N . VAL A 1 743 ? -27.193 -30.451 24.312 1.00 84.31 743 VAL A N 1
ATOM 5850 C CA . VAL A 1 743 ? -27.814 -29.557 25.299 1.00 84.31 743 VAL A CA 1
ATOM 5851 C C . VAL A 1 743 ? -29.311 -29.445 25.001 1.00 84.31 743 VAL A C 1
ATOM 5853 O O . VAL A 1 743 ? -29.693 -29.056 23.895 1.00 84.31 743 VAL A O 1
ATOM 5856 N N . ASP A 1 744 ? -30.155 -29.766 25.980 1.00 80.56 744 ASP A N 1
ATOM 5857 C CA . ASP A 1 744 ? -31.609 -29.687 25.826 1.00 80.56 744 ASP A CA 1
ATOM 5858 C C . ASP A 1 744 ? -32.077 -28.231 25.765 1.00 80.56 744 ASP A C 1
ATOM 5860 O O . ASP A 1 744 ? -31.800 -27.426 26.654 1.00 80.56 744 ASP A O 1
ATOM 5864 N N . VAL A 1 745 ? -32.786 -27.883 24.686 1.00 80.12 745 VAL A N 1
ATOM 5865 C CA . VAL A 1 745 ? -33.341 -26.538 24.490 1.00 80.12 745 VAL A CA 1
ATOM 5866 C C . VAL A 1 745 ? -34.671 -26.431 25.245 1.00 80.12 745 VAL A C 1
ATOM 5868 O O . VAL A 1 745 ? -35.580 -27.202 24.919 1.00 80.12 745 VAL A O 1
ATOM 5871 N N . PRO A 1 746 ? -34.834 -25.467 26.173 1.00 82.31 746 PRO A N 1
ATOM 5872 C CA . PRO A 1 746 ? -36.093 -25.255 26.886 1.00 82.31 746 PRO A CA 1
ATOM 5873 C C . PRO A 1 746 ? -37.279 -25.037 25.934 1.00 82.31 746 PRO A C 1
ATOM 5875 O O . PRO A 1 746 ? -37.145 -24.379 24.898 1.00 82.31 746 PRO A O 1
ATOM 5878 N N . ALA A 1 747 ? -38.447 -25.590 26.276 1.00 76.50 747 ALA A N 1
ATOM 5879 C CA . ALA A 1 747 ? -39.647 -25.512 25.435 1.00 76.50 747 ALA A CA 1
ATOM 5880 C C . ALA A 1 747 ? -40.279 -24.110 25.435 1.00 76.50 747 ALA A C 1
ATOM 5882 O O . ALA A 1 747 ? -40.751 -23.636 24.402 1.00 76.50 747 ALA A O 1
ATOM 5883 N N . THR A 1 748 ? -40.251 -23.436 26.584 1.00 78.19 748 THR A N 1
ATOM 5884 C CA . THR A 1 748 ? -40.812 -22.099 26.801 1.00 78.19 748 THR A CA 1
ATOM 5885 C C . THR A 1 748 ? -39.769 -21.186 27.430 1.00 78.19 748 THR A C 1
ATOM 5887 O O . THR A 1 748 ? -38.900 -21.639 28.171 1.00 78.19 748 THR A O 1
ATOM 5890 N N . TYR A 1 749 ? -39.846 -19.891 27.127 1.00 80.75 749 TYR A N 1
ATOM 5891 C CA . TYR A 1 749 ? -39.032 -18.883 27.799 1.00 80.75 749 TYR A CA 1
ATOM 5892 C C . TYR A 1 749 ? -39.860 -18.227 28.899 1.00 80.75 749 TYR A C 1
ATOM 5894 O O . TYR A 1 749 ? -40.878 -17.603 28.608 1.00 80.75 749 TYR A O 1
ATOM 5902 N N . ASP A 1 750 ? -39.410 -18.366 30.142 1.00 78.69 750 ASP A N 1
ATOM 5903 C CA . ASP A 1 750 ? -39.956 -17.660 31.297 1.00 78.69 750 ASP A CA 1
ATOM 5904 C C . ASP A 1 750 ? -38.832 -16.864 31.967 1.00 78.69 750 ASP A C 1
ATOM 5906 O O . ASP A 1 750 ? -37.765 -17.398 32.270 1.00 78.69 750 ASP A O 1
ATOM 5910 N N . THR A 1 751 ? -39.077 -15.575 32.197 1.00 73.50 751 THR A N 1
ATOM 5911 C CA . THR A 1 751 ? -38.156 -14.659 32.880 1.00 73.50 751 THR A CA 1
ATOM 5912 C C . THR A 1 751 ? -37.877 -15.037 34.334 1.00 73.50 751 THR A C 1
ATOM 5914 O O . THR A 1 751 ? -36.827 -14.657 34.851 1.00 73.50 751 THR A O 1
ATOM 5917 N N . ALA A 1 752 ? -38.786 -15.761 34.994 1.00 73.62 752 ALA A N 1
ATOM 5918 C CA . ALA A 1 752 ? -38.592 -16.237 36.364 1.00 73.62 752 ALA A CA 1
ATOM 5919 C C . ALA A 1 752 ? -37.813 -17.566 36.433 1.00 73.62 752 ALA A C 1
ATOM 5921 O O . ALA A 1 752 ? -37.243 -17.888 37.474 1.00 73.62 752 ALA A O 1
ATOM 5922 N N . SER A 1 753 ? -37.745 -18.318 35.330 1.00 82.31 753 SER A N 1
ATOM 5923 C CA . SER A 1 753 ? -37.110 -19.639 35.277 1.00 82.31 753 SER A CA 1
ATOM 5924 C C . SER A 1 753 ? -35.591 -19.569 35.066 1.00 82.31 753 SER A C 1
ATOM 5926 O O . SER A 1 753 ? -35.072 -18.737 34.317 1.00 82.31 753 SER A O 1
ATOM 5928 N N . THR A 1 754 ? -34.853 -20.497 35.685 1.00 83.50 754 THR A N 1
ATOM 5929 C CA . THR A 1 754 ? -33.401 -20.655 35.479 1.00 83.50 754 THR A CA 1
ATOM 5930 C C . THR A 1 754 ? -33.037 -21.521 34.273 1.00 83.50 754 THR A C 1
ATOM 5932 O O . THR A 1 754 ? -31.875 -21.518 33.871 1.00 83.50 754 THR A O 1
ATOM 5935 N N . GLU A 1 755 ? -34.001 -22.209 33.653 1.00 85.38 755 GLU A N 1
ATOM 5936 C CA . GLU A 1 755 ? -33.754 -23.169 32.564 1.00 85.38 755 GLU A CA 1
ATOM 5937 C C . GLU A 1 755 ? -33.058 -22.534 31.353 1.00 85.38 755 GLU A C 1
ATOM 5939 O O . GLU A 1 755 ? -32.100 -23.089 30.813 1.00 85.38 755 GLU A O 1
ATOM 5944 N N . TRP A 1 756 ? -33.498 -21.343 30.934 1.00 87.00 756 TRP A N 1
ATOM 5945 C CA . TRP A 1 756 ? -32.895 -20.645 29.796 1.00 87.00 756 TRP A CA 1
ATOM 5946 C C . TRP A 1 756 ? -31.478 -20.121 30.089 1.00 87.00 756 TRP A C 1
ATOM 5948 O O . TRP A 1 756 ? -30.576 -20.373 29.282 1.00 87.00 756 TRP A O 1
ATOM 5958 N N . PRO A 1 757 ? -31.219 -19.426 31.217 1.00 87.56 757 PRO A N 1
ATOM 5959 C CA . PRO A 1 757 ? -29.858 -19.112 31.647 1.00 87.56 757 PRO A CA 1
ATOM 5960 C C . PRO A 1 757 ? -28.939 -20.338 31.723 1.00 87.56 757 PRO A C 1
ATOM 5962 O O . PRO A 1 757 ? -27.807 -20.264 31.245 1.00 87.56 757 PRO A O 1
ATOM 5965 N N . ASP A 1 758 ? -29.414 -21.465 32.260 1.00 88.88 758 ASP A N 1
ATOM 5966 C CA . ASP A 1 758 ? -28.623 -22.696 32.386 1.00 88.88 758 ASP A CA 1
ATOM 5967 C C . ASP A 1 758 ? -28.302 -23.315 31.015 1.00 88.88 758 ASP A C 1
ATOM 5969 O O . ASP A 1 758 ? -27.143 -23.646 30.741 1.00 88.88 758 ASP A O 1
ATOM 5973 N N . PHE A 1 759 ? -29.278 -23.358 30.102 1.00 90.00 759 PHE A N 1
ATOM 5974 C CA . PHE A 1 759 ? -29.071 -23.732 28.699 1.00 90.00 759 PHE A CA 1
ATOM 5975 C C . PHE A 1 759 ? -27.997 -22.857 28.029 1.00 90.00 759 PHE A C 1
ATOM 5977 O O . PHE A 1 759 ? -27.058 -23.348 27.396 1.00 90.00 759 PHE A O 1
ATOM 5984 N N . MET A 1 760 ? -28.086 -21.541 28.211 1.00 89.56 760 MET A N 1
ATOM 5985 C CA . MET A 1 760 ? -27.143 -20.583 27.636 1.00 89.56 760 MET A CA 1
ATOM 5986 C C . MET A 1 760 ? -25.728 -20.744 28.198 1.00 89.56 760 MET A C 1
ATOM 5988 O O . MET A 1 760 ? -24.756 -20.652 27.444 1.00 89.56 760 MET A O 1
ATOM 5992 N N . LEU A 1 761 ? -25.596 -21.010 29.500 1.00 91.06 761 LEU A N 1
ATOM 5993 C CA . LEU A 1 761 ? -24.312 -21.297 30.139 1.00 91.06 761 LEU A CA 1
ATOM 5994 C C . LEU A 1 761 ? -23.702 -22.603 29.618 1.00 91.06 761 LEU A C 1
ATOM 5996 O O . LEU A 1 761 ? -22.495 -22.639 29.380 1.00 91.06 761 LEU A O 1
ATOM 6000 N N . ALA A 1 762 ? -24.509 -23.639 29.368 1.00 91.88 762 ALA A N 1
ATOM 6001 C CA . ALA A 1 762 ? -24.040 -24.889 28.773 1.00 91.88 762 ALA A CA 1
ATOM 6002 C C . ALA A 1 762 ? -23.490 -24.682 27.348 1.00 91.88 762 ALA A C 1
ATOM 6004 O O . ALA A 1 762 ? -22.377 -25.115 27.046 1.00 91.88 762 ALA A O 1
ATOM 6005 N N . VAL A 1 763 ? -24.199 -23.935 26.493 1.00 92.06 763 VAL A N 1
ATOM 6006 C CA . VAL A 1 763 ? -23.724 -23.624 25.129 1.00 92.06 763 VAL A CA 1
ATOM 6007 C C . VAL A 1 763 ? -22.459 -22.755 25.153 1.00 92.06 763 VAL A C 1
ATOM 6009 O O . VAL A 1 763 ? -21.513 -23.010 24.405 1.00 92.06 763 VAL A O 1
ATOM 6012 N N . LEU A 1 764 ? -22.395 -21.740 26.024 1.00 92.38 764 LEU A N 1
ATOM 6013 C CA . LEU A 1 764 ? -21.197 -20.904 26.172 1.00 92.38 764 LEU A CA 1
ATOM 6014 C C . LEU A 1 764 ? -20.001 -21.700 26.718 1.00 92.38 764 LEU A C 1
ATOM 6016 O O . LEU A 1 764 ? -18.874 -21.467 26.284 1.00 92.38 764 LEU A O 1
ATOM 6020 N N . LYS A 1 765 ? -20.236 -22.679 27.601 1.00 92.56 765 LYS A N 1
ATOM 6021 C CA . LYS A 1 765 ? -19.205 -23.607 28.084 1.00 92.56 765 LYS A CA 1
ATOM 6022 C C . LYS A 1 765 ? -18.659 -24.478 26.949 1.00 92.56 765 LYS A C 1
ATOM 6024 O O . LYS A 1 765 ? -17.442 -24.629 26.862 1.00 92.56 765 LYS A O 1
ATOM 6029 N N . ASN A 1 766 ? -19.516 -24.979 26.054 1.00 92.19 766 ASN A N 1
ATOM 6030 C CA . ASN A 1 766 ? -19.092 -25.727 24.863 1.00 92.19 766 ASN A CA 1
ATOM 6031 C C . ASN A 1 766 ? -18.251 -24.862 23.910 1.00 92.19 766 ASN A C 1
ATOM 6033 O O . ASN A 1 766 ? -17.217 -25.311 23.421 1.00 92.19 766 ASN A O 1
ATOM 6037 N N . LEU A 1 767 ? -18.659 -23.607 23.684 1.00 90.81 767 LEU A N 1
ATOM 6038 C CA . LEU A 1 767 ? -17.893 -22.653 22.875 1.00 90.81 767 LEU A CA 1
ATOM 6039 C C . LEU A 1 767 ? -16.526 -22.343 23.494 1.00 90.81 767 LEU A C 1
ATOM 6041 O O . LEU A 1 767 ? -15.528 -22.316 22.784 1.00 90.81 767 LEU A O 1
ATOM 6045 N N . ARG A 1 768 ? -16.462 -22.153 24.815 1.00 90.25 768 ARG A N 1
ATOM 6046 C CA . ARG A 1 768 ? -15.193 -21.936 25.519 1.00 90.25 768 ARG A CA 1
ATOM 6047 C C . ARG A 1 768 ? -14.286 -23.162 25.458 1.00 90.25 768 ARG A C 1
ATOM 6049 O O . ARG A 1 768 ? -13.092 -23.013 25.259 1.00 90.25 768 ARG A O 1
ATOM 6056 N N . ALA A 1 769 ? -14.834 -24.369 25.594 1.00 89.50 769 ALA A N 1
ATOM 6057 C CA . ALA A 1 769 ? -14.053 -25.602 25.478 1.00 89.50 769 ALA A CA 1
ATOM 6058 C C . ALA A 1 769 ? -13.442 -25.793 24.075 1.00 89.50 769 ALA A C 1
ATOM 6060 O O . ALA A 1 769 ? -12.436 -26.487 23.931 1.00 89.50 769 ALA A O 1
ATOM 6061 N N . ALA A 1 770 ? -14.030 -25.172 23.046 1.00 88.12 770 ALA A N 1
ATOM 6062 C CA . ALA A 1 770 ? -13.473 -25.148 21.698 1.00 88.12 770 ALA A CA 1
ATOM 6063 C C . ALA A 1 770 ? -12.307 -24.151 21.538 1.00 88.12 770 ALA A C 1
ATOM 6065 O O . ALA A 1 770 ? -11.472 -24.346 20.657 1.00 88.12 770 ALA A O 1
ATOM 6066 N N . ASP A 1 771 ? -12.229 -23.122 22.387 1.00 86.44 771 ASP A N 1
ATOM 6067 C CA . ASP A 1 771 ? -11.174 -22.103 22.405 1.00 86.44 771 ASP A CA 1
ATOM 6068 C C . ASP A 1 771 ? -9.963 -22.572 23.225 1.00 86.44 771 ASP A C 1
ATOM 6070 O O . ASP A 1 771 ? -9.743 -22.145 24.358 1.00 86.44 771 ASP A O 1
ATOM 6074 N N . LYS A 1 772 ? -9.158 -23.477 22.657 1.00 82.75 772 LYS A N 1
ATOM 6075 C CA . LYS A 1 772 ? -8.004 -24.061 23.367 1.00 82.75 772 LYS A CA 1
ATOM 6076 C C . LYS A 1 772 ? -6.950 -23.024 23.772 1.00 82.75 772 LYS A C 1
ATOM 6078 O O . LYS A 1 772 ? -6.244 -23.239 24.752 1.00 82.75 772 LYS A O 1
ATOM 6083 N N . SER A 1 773 ? -6.846 -21.921 23.029 1.00 76.12 773 SER A N 1
ATOM 6084 C CA . SER A 1 773 ? -5.873 -20.851 23.284 1.00 76.12 773 SER A CA 1
ATOM 6085 C C . SER A 1 773 ? -6.363 -19.776 24.261 1.00 76.12 773 SER A C 1
ATOM 6087 O O . SER A 1 773 ? -5.589 -18.886 24.605 1.00 76.12 773 SER A O 1
ATOM 6089 N N . ASN A 1 774 ? -7.625 -19.826 24.711 1.00 80.50 774 ASN A N 1
ATOM 6090 C CA . ASN A 1 774 ? -8.257 -18.793 25.547 1.00 80.50 774 ASN A CA 1
ATOM 6091 C C . ASN A 1 774 ? -8.184 -17.369 24.951 1.00 80.50 774 ASN A C 1
ATOM 6093 O O . ASN A 1 774 ? -8.053 -16.382 25.680 1.00 80.50 774 ASN A O 1
ATOM 6097 N N . TRP A 1 775 ? -8.266 -17.234 23.625 1.00 78.75 775 TRP A N 1
ATOM 6098 C CA . TRP A 1 775 ? -8.224 -15.926 22.959 1.00 78.75 775 TRP A CA 1
ATOM 6099 C C . TRP A 1 775 ? -9.581 -15.202 23.001 1.00 78.75 775 TRP A C 1
ATOM 6101 O O . TRP A 1 775 ? -9.649 -13.973 22.933 1.00 78.75 775 TRP A O 1
ATOM 6111 N N . HIS A 1 776 ? -10.689 -15.928 23.172 1.00 86.31 776 HIS A N 1
ATOM 6112 C CA . HIS A 1 776 ? -12.049 -15.404 23.052 1.00 86.31 776 HIS A CA 1
ATOM 6113 C C . HIS A 1 776 ? -12.624 -14.879 24.379 1.00 86.31 776 HIS A C 1
ATOM 6115 O O . HIS A 1 776 ? -13.658 -15.336 24.878 1.00 86.31 776 HIS A O 1
ATOM 6121 N N . HIS A 1 777 ? -12.032 -13.802 24.901 1.00 88.00 777 HIS A N 1
ATOM 6122 C CA . HIS A 1 777 ? -12.443 -13.117 26.142 1.00 88.00 777 HIS A CA 1
ATOM 6123 C C . HIS A 1 777 ? -13.946 -12.747 26.222 1.00 88.00 777 HIS A C 1
ATOM 6125 O O . HIS A 1 777 ? -14.521 -12.613 27.304 1.00 88.00 777 HIS A O 1
ATOM 6131 N N . ARG A 1 778 ? -14.623 -12.574 25.079 1.00 90.06 778 ARG A N 1
ATOM 6132 C CA . ARG A 1 778 ? -16.053 -12.213 24.999 1.00 90.06 778 ARG A CA 1
ATOM 6133 C C . ARG A 1 778 ? -17.000 -13.335 25.439 1.00 90.06 778 ARG A C 1
ATOM 6135 O O . ARG A 1 778 ? -18.126 -13.027 25.848 1.00 90.06 778 ARG A O 1
ATOM 6142 N N . ILE A 1 779 ? -16.574 -14.598 25.346 1.00 91.19 779 ILE A N 1
ATOM 6143 C CA . ILE A 1 779 ? -17.361 -15.760 25.784 1.00 91.19 779 ILE A CA 1
ATOM 6144 C C . ILE A 1 779 ? -17.446 -15.750 27.312 1.00 91.19 779 ILE A C 1
ATOM 6146 O O . ILE A 1 779 ? -18.549 -15.643 27.848 1.00 91.19 779 ILE A O 1
ATOM 6150 N N . SER A 1 780 ? -16.295 -15.728 27.993 1.00 90.25 780 SER A N 1
ATOM 6151 C CA . SER A 1 780 ? -16.192 -15.666 29.460 1.00 90.25 780 SER A CA 1
ATOM 6152 C C . SER A 1 780 ? -16.908 -14.443 30.033 1.00 90.25 780 SER A C 1
ATOM 6154 O O . SER A 1 780 ? -17.703 -14.557 30.963 1.00 90.25 780 SER A O 1
ATOM 6156 N N . TRP A 1 781 ? -16.739 -13.279 29.400 1.00 90.88 781 TRP A N 1
ATOM 6157 C CA . TRP A 1 781 ? -17.486 -12.079 29.770 1.00 90.88 781 TRP A CA 1
ATOM 6158 C C . TRP A 1 781 ? -19.007 -12.279 29.694 1.00 90.88 781 TRP A C 1
ATOM 6160 O O . TRP A 1 781 ? -19.746 -11.865 30.587 1.00 90.88 781 TRP A O 1
ATOM 6170 N N . ARG A 1 782 ? -19.510 -12.906 28.621 1.00 91.81 782 ARG A N 1
ATOM 6171 C CA . ARG A 1 782 ? -20.953 -13.130 28.475 1.00 91.81 782 ARG A CA 1
ATOM 6172 C C . ARG A 1 782 ? -21.474 -14.133 29.499 1.00 91.81 782 ARG A C 1
ATOM 6174 O O . ARG A 1 782 ? -22.589 -13.934 29.967 1.00 91.81 782 ARG A O 1
ATOM 6181 N N . MET A 1 783 ? -20.692 -15.152 29.850 1.00 91.88 783 MET A N 1
ATOM 6182 C CA . MET A 1 783 ? -21.035 -16.087 30.925 1.00 91.88 783 MET A CA 1
ATOM 6183 C C . MET A 1 783 ? -21.189 -15.354 32.260 1.00 91.88 783 MET A C 1
ATOM 6185 O O . MET A 1 783 ? -22.223 -15.503 32.903 1.00 91.88 783 MET A O 1
ATOM 6189 N N . ALA A 1 784 ? -20.243 -14.476 32.613 1.00 91.69 784 ALA A N 1
ATOM 6190 C CA . ALA A 1 784 ? -20.332 -13.658 33.824 1.00 91.69 784 ALA A CA 1
ATOM 6191 C C . ALA A 1 784 ? -21.585 -12.760 33.839 1.00 91.69 784 ALA A C 1
ATOM 6193 O O . ALA A 1 784 ? -22.265 -12.668 34.857 1.00 91.69 784 ALA A O 1
ATOM 6194 N N . GLN A 1 785 ? -21.947 -12.156 32.699 1.00 91.25 785 GLN A N 1
ATOM 6195 C CA . GLN A 1 785 ? -23.190 -11.380 32.592 1.00 91.25 785 GLN A CA 1
ATOM 6196 C C . GLN A 1 785 ? -24.445 -12.241 32.772 1.00 91.25 785 GLN A C 1
ATOM 6198 O O . GLN A 1 785 ? -25.356 -11.836 33.481 1.00 91.25 785 GLN A O 1
ATOM 6203 N N . VAL A 1 786 ? -24.503 -13.423 32.149 1.00 89.94 786 VAL A N 1
ATOM 6204 C CA . VAL A 1 786 ? -25.653 -14.333 32.298 1.00 89.94 786 VAL A CA 1
ATOM 6205 C C . VAL A 1 786 ? -25.778 -14.817 33.746 1.00 89.94 786 VAL A C 1
ATOM 6207 O O . VAL A 1 786 ? -26.891 -14.886 34.254 1.00 89.94 786 VAL A O 1
ATOM 6210 N N . LEU A 1 787 ? -24.663 -15.085 34.436 1.00 89.69 787 LEU A N 1
ATOM 6211 C CA . LEU A 1 787 ? -24.654 -15.430 35.865 1.00 89.69 787 LEU A CA 1
ATOM 6212 C C . LEU A 1 787 ? -25.147 -14.279 36.752 1.00 89.69 787 LEU A C 1
ATOM 6214 O O . LEU A 1 787 ? -25.866 -14.522 37.716 1.00 89.69 787 LEU A O 1
ATOM 6218 N N . TYR A 1 788 ? -24.794 -13.039 36.416 1.00 89.19 788 TYR A N 1
ATOM 6219 C CA . TYR A 1 788 ? -25.253 -11.851 37.138 1.00 89.19 788 TYR A CA 1
ATOM 6220 C C . TYR A 1 788 ? -26.757 -11.588 36.933 1.00 89.19 788 TYR A C 1
ATOM 6222 O O . TYR A 1 788 ? -27.504 -11.324 37.883 1.00 89.19 788 TYR A O 1
ATOM 6230 N N . ASP A 1 789 ? -27.219 -11.713 35.687 1.00 86.44 789 ASP A N 1
ATOM 6231 C CA . ASP A 1 789 ? -28.614 -11.492 35.297 1.00 86.44 789 ASP A CA 1
ATOM 6232 C C . ASP A 1 789 ? -29.532 -12.660 35.711 1.00 86.44 789 ASP A C 1
ATOM 6234 O O . ASP A 1 789 ? -30.745 -12.473 35.799 1.00 86.44 789 ASP A O 1
ATOM 6238 N N . ARG A 1 790 ? -28.971 -13.841 36.024 1.00 84.06 790 ARG A N 1
ATOM 6239 C CA . ARG A 1 790 ? -29.698 -15.064 36.411 1.00 84.06 790 ARG A CA 1
ATOM 6240 C C . ARG A 1 790 ? -30.768 -14.778 37.483 1.00 84.06 790 ARG A C 1
ATOM 6242 O O . ARG A 1 790 ? -30.447 -14.135 38.491 1.00 84.06 790 ARG A O 1
ATOM 6249 N N . PRO A 1 791 ? -32.024 -15.232 37.305 1.00 78.56 791 PRO A N 1
ATOM 6250 C CA . PRO A 1 791 ? -33.052 -15.087 38.328 1.00 78.56 791 PRO A CA 1
ATOM 6251 C C . PRO A 1 791 ? -32.687 -15.931 39.556 1.00 78.56 791 PRO A C 1
ATOM 6253 O O . PRO A 1 791 ? -32.145 -17.030 39.440 1.00 78.56 791 PRO A O 1
ATOM 6256 N N . VAL A 1 792 ? -32.931 -15.370 40.738 1.00 77.25 792 VAL A N 1
ATOM 6257 C CA . VAL A 1 792 ? -32.718 -16.011 42.041 1.00 77.25 792 VAL A CA 1
ATOM 6258 C C . VAL A 1 792 ? -34.012 -15.833 42.820 1.00 77.25 792 VAL A C 1
ATOM 6260 O O . VAL A 1 792 ? -34.558 -14.728 42.812 1.00 77.25 792 VAL A O 1
ATOM 6263 N N . ASP A 1 793 ? -34.487 -16.889 43.481 1.00 66.81 793 ASP A N 1
ATOM 6264 C CA . ASP A 1 793 ? -35.715 -16.859 44.280 1.00 66.81 793 ASP A CA 1
ATOM 6265 C C . ASP A 1 793 ? -35.619 -15.808 45.397 1.00 66.81 793 ASP A C 1
ATOM 6267 O O . ASP A 1 793 ? -34.996 -16.022 46.440 1.00 66.81 793 ASP A O 1
ATOM 6271 N N . VAL A 1 794 ? -36.252 -14.654 45.170 1.00 63.41 794 VAL A N 1
ATOM 6272 C CA . VAL A 1 794 ? -36.245 -13.504 46.091 1.00 63.41 794 VAL A CA 1
ATOM 6273 C C . VAL A 1 794 ? -37.085 -13.785 47.344 1.00 63.41 794 VAL A C 1
ATOM 6275 O O . VAL A 1 794 ? -36.872 -13.177 48.384 1.00 63.41 794 VAL A O 1
ATOM 6278 N N . GLU A 1 795 ? -38.012 -14.745 47.287 1.00 57.47 795 GLU A N 1
ATOM 6279 C CA . GLU A 1 795 ? -38.898 -15.084 48.412 1.00 57.47 795 GLU A CA 1
ATOM 6280 C C . GLU A 1 795 ? -38.167 -15.720 49.607 1.00 57.47 795 GLU A C 1
ATOM 6282 O O . GLU A 1 795 ? -38.677 -15.686 50.724 1.00 57.47 795 GLU A O 1
ATOM 6287 N N . LYS A 1 796 ? -36.966 -16.280 49.399 1.00 60.12 796 LYS A N 1
ATOM 6288 C CA . LYS A 1 796 ? -36.183 -16.962 50.448 1.00 60.12 796 LYS A CA 1
ATOM 6289 C C . LYS A 1 796 ? -34.983 -16.155 50.962 1.00 60.12 796 LYS A C 1
ATOM 6291 O O . LYS A 1 796 ? -34.424 -16.523 51.990 1.00 60.12 796 LYS A O 1
ATOM 6296 N N . LEU A 1 797 ? -34.579 -15.085 50.271 1.00 62.06 797 LEU A N 1
ATOM 6297 C CA . LEU A 1 797 ? -33.350 -14.319 50.531 1.00 62.06 797 LEU A CA 1
ATOM 6298 C C . LEU A 1 797 ? -33.616 -12.811 50.417 1.00 62.06 797 LEU A C 1
ATOM 6300 O O . LEU A 1 797 ? -34.274 -12.354 49.486 1.00 62.06 797 LEU A O 1
ATOM 6304 N N . GLY A 1 798 ? -33.059 -12.006 51.327 1.00 69.25 798 GLY A N 1
ATOM 6305 C CA . GLY A 1 798 ? -33.185 -10.546 51.255 1.00 69.25 798 GLY A CA 1
ATOM 6306 C C . GLY A 1 798 ? -32.525 -9.962 49.996 1.00 69.25 798 GLY A C 1
ATOM 6307 O O . GLY A 1 798 ? -31.519 -10.478 49.511 1.00 69.25 798 GLY A O 1
ATOM 6308 N N . GLY A 1 799 ? -33.036 -8.835 49.481 1.00 72.56 799 GLY A N 1
ATOM 6309 C CA . GLY A 1 799 ? -32.551 -8.235 48.223 1.00 72.56 799 GLY A CA 1
ATOM 6310 C C . GLY A 1 799 ? -31.044 -7.919 48.188 1.00 72.56 799 GLY A C 1
ATOM 6311 O O . GLY A 1 799 ? -30.408 -8.045 47.143 1.00 72.56 799 GLY A O 1
ATOM 6312 N N . ALA A 1 800 ? -30.441 -7.580 49.333 1.00 73.75 800 ALA A N 1
ATOM 6313 C CA . ALA A 1 800 ? -28.996 -7.361 49.448 1.00 73.75 800 ALA A CA 1
ATOM 6314 C C . ALA A 1 800 ? -28.179 -8.663 49.333 1.00 73.75 800 ALA A C 1
ATOM 6316 O O . ALA A 1 800 ? -27.073 -8.663 48.793 1.00 73.75 800 ALA A O 1
ATOM 6317 N N . GLU A 1 801 ? -28.723 -9.778 49.814 1.00 77.81 801 GLU A N 1
ATOM 6318 C CA . GLU A 1 801 ? -28.071 -11.087 49.784 1.00 77.81 801 GLU A CA 1
ATOM 6319 C C . GLU A 1 801 ? -28.142 -11.711 48.385 1.00 77.81 801 GLU A C 1
ATOM 6321 O O . GLU A 1 801 ? -27.151 -12.259 47.901 1.00 77.81 801 GLU A O 1
ATOM 6326 N N . VAL A 1 802 ? -29.262 -11.505 47.681 1.00 81.00 802 VAL A N 1
ATOM 6327 C CA . VAL A 1 802 ? -29.418 -11.844 46.257 1.00 81.00 802 VAL A CA 1
ATOM 6328 C C . VAL A 1 802 ? -28.391 -11.103 45.398 1.00 81.00 802 VAL A C 1
ATOM 6330 O O . VAL A 1 802 ? -27.728 -11.714 44.557 1.00 81.00 802 VAL A O 1
ATOM 6333 N N . LEU A 1 803 ? -28.217 -9.795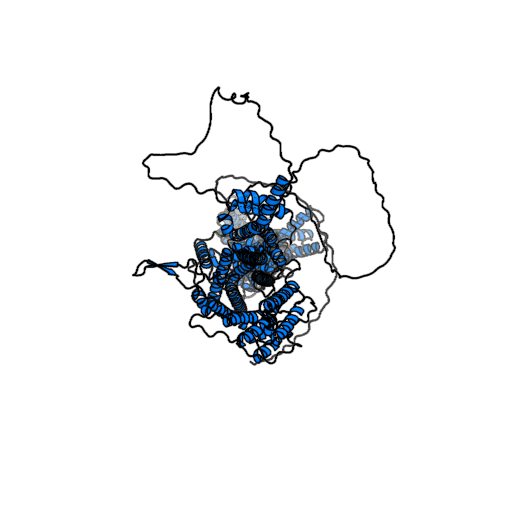 45.624 1.00 81.56 803 LEU A N 1
ATOM 6334 C CA . LEU A 1 803 ? -27.220 -8.998 44.905 1.00 81.56 803 LEU A CA 1
ATOM 6335 C C . LEU A 1 803 ? -25.796 -9.498 45.183 1.00 81.56 803 LEU A C 1
ATOM 6337 O O . LEU A 1 803 ? -24.993 -9.612 44.257 1.00 81.56 803 LEU A O 1
ATOM 6341 N N . ARG A 1 804 ? -25.503 -9.858 46.441 1.00 83.88 804 ARG A N 1
ATOM 6342 C CA . ARG A 1 804 ? -24.209 -10.423 46.837 1.00 83.88 804 ARG A CA 1
ATOM 6343 C C . ARG A 1 804 ? -23.935 -11.744 46.119 1.00 83.88 804 ARG A C 1
ATOM 6345 O O . ARG A 1 804 ? -22.870 -11.889 45.536 1.00 83.88 804 ARG A O 1
ATOM 6352 N N . LEU A 1 805 ? -24.899 -12.668 46.090 1.00 86.00 805 LEU A N 1
ATOM 6353 C CA . LEU A 1 805 ? -24.756 -13.968 45.423 1.00 86.00 805 LEU A CA 1
ATOM 6354 C C . LEU A 1 805 ? -24.488 -13.816 43.915 1.00 86.00 805 LEU A C 1
ATOM 6356 O O . LEU A 1 805 ? -23.577 -14.449 43.378 1.00 86.00 805 LEU A O 1
ATOM 6360 N N . LYS A 1 806 ? -25.238 -12.930 43.245 1.00 88.06 806 LYS A N 1
ATOM 6361 C CA . LYS A 1 806 ? -25.050 -12.599 41.822 1.00 88.06 806 LYS A CA 1
ATOM 6362 C C . LYS A 1 806 ? -23.663 -12.019 41.549 1.00 88.06 806 LYS A C 1
ATOM 6364 O O . LYS A 1 806 ? -22.984 -12.451 40.616 1.00 88.06 806 LYS A O 1
ATOM 6369 N N . ALA A 1 807 ? -23.225 -11.069 42.377 1.00 88.06 807 ALA A N 1
ATOM 6370 C CA . ALA A 1 807 ? -21.904 -10.459 42.265 1.00 88.06 807 ALA A CA 1
ATOM 6371 C C . ALA A 1 807 ? -20.774 -11.469 42.530 1.00 88.06 807 ALA A C 1
ATOM 6373 O O . ALA A 1 807 ? -19.769 -11.444 41.823 1.00 88.06 807 ALA A O 1
ATOM 6374 N N . THR A 1 808 ? -20.940 -12.394 43.486 1.00 90.12 808 THR A N 1
ATOM 6375 C CA . THR A 1 808 ? -19.971 -13.470 43.753 1.00 90.12 808 THR A CA 1
ATOM 6376 C C . THR A 1 808 ? -19.836 -14.395 42.549 1.00 90.12 808 THR A C 1
ATOM 6378 O O . THR A 1 808 ? -18.725 -14.608 42.074 1.00 90.12 808 THR A O 1
ATOM 6381 N N . ALA A 1 809 ? -20.952 -14.881 41.995 1.00 88.38 809 ALA A N 1
ATOM 6382 C CA . ALA A 1 809 ? -20.927 -15.773 40.836 1.00 88.38 809 ALA A CA 1
ATOM 6383 C C . ALA A 1 809 ? -20.251 -15.123 39.615 1.00 88.38 809 ALA A C 1
ATOM 6385 O O . ALA A 1 809 ? -19.431 -15.751 38.944 1.00 88.38 809 ALA A O 1
ATOM 6386 N N . ALA A 1 810 ? -20.553 -13.847 39.348 1.00 90.06 810 ALA A N 1
ATOM 6387 C CA . ALA A 1 810 ? -19.936 -13.098 38.257 1.00 90.06 810 ALA A CA 1
ATOM 6388 C C . ALA A 1 810 ? -18.436 -12.837 38.492 1.00 90.06 810 ALA A C 1
ATOM 6390 O O . ALA A 1 810 ? -17.631 -13.026 37.576 1.00 90.06 810 ALA A O 1
ATOM 6391 N N . LYS A 1 811 ? -18.044 -12.450 39.717 1.00 88.94 811 LYS A N 1
ATOM 6392 C CA . LYS A 1 811 ? -16.637 -12.239 40.097 1.00 88.94 811 LYS A CA 1
ATOM 6393 C C . LYS A 1 811 ? -15.827 -13.525 39.949 1.00 88.94 811 LYS A C 1
ATOM 6395 O O . LYS A 1 811 ? -14.732 -13.480 39.387 1.00 88.94 811 LYS A O 1
ATOM 6400 N N . ASP A 1 812 ? -16.346 -14.651 40.429 1.00 89.56 812 ASP A N 1
ATOM 6401 C CA . ASP A 1 812 ? -15.657 -15.939 40.367 1.00 89.56 812 ASP A CA 1
ATOM 6402 C C . ASP A 1 812 ? -15.410 -16.367 38.921 1.00 89.56 812 ASP A C 1
ATOM 6404 O O . ASP A 1 812 ? -14.306 -16.794 38.587 1.00 89.56 812 ASP A O 1
ATOM 6408 N N . GLU A 1 813 ? -16.403 -16.206 38.046 1.00 89.50 813 GLU A N 1
ATOM 6409 C CA . GLU A 1 813 ? -16.271 -16.522 36.622 1.00 89.50 813 GLU A CA 1
ATOM 6410 C C . GLU A 1 813 ? -15.183 -15.669 35.947 1.00 89.50 813 GLU A C 1
ATOM 6412 O O . GLU A 1 813 ? -14.333 -16.186 35.218 1.00 89.50 813 GLU A O 1
ATOM 6417 N N . MET A 1 814 ? -15.153 -14.365 36.233 1.00 88.12 814 MET A N 1
ATOM 6418 C CA . MET A 1 814 ? -14.145 -13.459 35.675 1.00 88.12 814 MET A CA 1
ATOM 6419 C C . MET A 1 814 ? -12.748 -13.691 36.261 1.00 88.12 814 MET A C 1
ATOM 6421 O O . MET A 1 814 ? -11.761 -13.624 35.531 1.00 88.12 814 MET A O 1
ATOM 6425 N N . THR A 1 815 ? -12.645 -14.006 37.552 1.00 86.31 815 THR A N 1
ATOM 6426 C CA . THR A 1 815 ? -11.360 -14.271 38.223 1.00 86.31 815 THR A CA 1
ATOM 6427 C C . THR A 1 815 ? -10.768 -15.618 37.817 1.00 86.31 815 THR A C 1
ATOM 6429 O O . THR A 1 815 ? -9.557 -15.782 37.811 1.00 86.31 815 THR A O 1
ATOM 6432 N N . LYS A 1 816 ? -11.598 -16.594 37.436 1.00 84.69 816 LYS A N 1
ATOM 6433 C CA . LYS A 1 816 ? -11.115 -17.891 36.942 1.00 84.69 816 LYS A CA 1
ATOM 6434 C C . LYS A 1 816 ? -10.569 -17.823 35.518 1.00 84.69 816 LYS A C 1
ATOM 6436 O O . LYS A 1 816 ? -9.660 -18.578 35.190 1.00 84.69 816 LYS A O 1
ATOM 6441 N N . HIS A 1 817 ? -11.142 -16.965 34.670 1.00 80.62 817 HIS A N 1
ATOM 6442 C CA . HIS A 1 817 ? -10.923 -17.034 33.221 1.00 80.62 817 HIS A CA 1
ATOM 6443 C C . HIS A 1 817 ? -10.367 -15.761 32.572 1.00 80.62 817 HIS A C 1
ATOM 6445 O O . HIS A 1 817 ? -10.034 -15.801 31.392 1.00 80.62 817 HIS A O 1
ATOM 6451 N N . MET A 1 818 ? -10.308 -14.630 33.279 1.00 80.75 818 MET A N 1
ATOM 6452 C CA . MET A 1 818 ? -9.906 -13.340 32.694 1.00 80.75 818 MET A CA 1
ATOM 6453 C C . MET A 1 818 ? -8.910 -12.568 33.561 1.00 80.75 818 MET A C 1
ATOM 6455 O O . MET A 1 818 ? -8.024 -11.906 33.025 1.00 80.75 818 MET A O 1
ATOM 6459 N N . PHE A 1 819 ? -9.049 -12.639 34.886 1.00 82.62 819 PHE A N 1
ATOM 6460 C CA . PHE A 1 819 ? -8.124 -12.011 35.826 1.00 82.62 819 PHE A CA 1
ATOM 6461 C C . PHE A 1 819 ? -7.172 -13.045 36.423 1.00 82.62 819 PHE A C 1
ATOM 6463 O O . PHE A 1 819 ? -7.549 -14.182 36.677 1.00 82.62 819 PHE A O 1
ATOM 6470 N N . SER A 1 820 ? -5.934 -12.645 36.694 1.00 78.25 820 SER A N 1
ATOM 6471 C CA . SER A 1 820 ? -5.037 -13.438 37.531 1.00 78.25 820 SER A CA 1
ATOM 6472 C C . SER A 1 820 ? -5.450 -13.356 39.005 1.00 78.25 820 SER A C 1
ATOM 6474 O O . SER A 1 820 ? -6.194 -12.461 39.414 1.00 78.25 820 SER A O 1
ATOM 6476 N N . LYS A 1 821 ? -4.877 -14.228 39.847 1.00 71.81 821 LYS A N 1
ATOM 6477 C CA . LYS A 1 821 ? -5.033 -14.158 41.315 1.00 71.81 821 LYS A CA 1
ATOM 6478 C C . LYS A 1 821 ? -4.643 -12.793 41.904 1.00 71.81 821 LYS A C 1
ATOM 6480 O O . LYS A 1 821 ? -5.080 -12.462 42.997 1.00 71.81 821 LYS A O 1
ATOM 6485 N N . VAL A 1 822 ? -3.849 -11.999 41.178 1.00 71.25 822 VAL A N 1
ATOM 6486 C CA . VAL A 1 822 ? -3.376 -10.667 41.592 1.00 71.25 822 VAL A CA 1
ATOM 6487 C C . VAL A 1 822 ? -4.119 -9.535 40.865 1.00 71.25 822 VAL A C 1
ATOM 6489 O O . VAL A 1 822 ? -3.578 -8.440 40.701 1.00 71.25 822 VAL A O 1
ATOM 6492 N N . MET A 1 823 ? -5.341 -9.804 40.387 1.00 78.19 823 MET A N 1
ATOM 6493 C CA . MET A 1 823 ? -6.221 -8.849 39.699 1.00 78.19 823 MET A CA 1
ATOM 6494 C C . MET A 1 823 ? -5.595 -8.208 38.447 1.00 78.19 823 MET A C 1
ATOM 6496 O O . MET A 1 823 ? -5.921 -7.078 38.090 1.00 78.19 823 MET A O 1
ATOM 6500 N N . ALA A 1 824 ? -4.701 -8.925 37.757 1.00 75.12 824 ALA A N 1
ATOM 6501 C CA . ALA A 1 824 ? -4.192 -8.497 36.455 1.00 75.12 824 ALA A CA 1
ATOM 6502 C C . ALA A 1 824 ? -5.096 -9.035 35.339 1.00 75.12 824 ALA A C 1
ATOM 6504 O O . ALA A 1 824 ? -5.349 -10.237 35.291 1.00 75.12 824 ALA A O 1
ATOM 6505 N N . LEU A 1 825 ? -5.562 -8.158 34.453 1.00 82.25 825 LEU A N 1
ATOM 6506 C CA . LEU A 1 825 ? -6.381 -8.509 33.295 1.00 82.25 825 LEU A CA 1
ATOM 6507 C C . LEU A 1 825 ? -5.485 -8.626 32.061 1.00 82.25 825 LEU A C 1
ATOM 6509 O O . LEU A 1 825 ? -4.781 -7.679 31.728 1.00 82.25 825 LEU A O 1
ATOM 6513 N N . GLN A 1 826 ? -5.519 -9.767 31.378 1.00 76.38 826 GLN A N 1
ATOM 6514 C CA . GLN A 1 826 ? -4.831 -9.956 30.099 1.00 76.38 826 GLN A CA 1
ATOM 6515 C C . GLN A 1 826 ? -5.867 -10.266 29.024 1.00 76.38 826 GLN A C 1
ATOM 6517 O O . GLN A 1 826 ? -6.574 -11.269 29.098 1.00 76.38 826 GLN A O 1
ATOM 6522 N N . ILE A 1 827 ? -5.988 -9.377 28.038 1.00 82.31 827 ILE A N 1
ATOM 6523 C CA . ILE A 1 827 ? -6.920 -9.531 26.920 1.00 82.31 827 ILE A CA 1
ATOM 6524 C C . ILE A 1 827 ? -6.129 -9.498 25.628 1.00 82.31 827 ILE A C 1
ATOM 6526 O O . ILE A 1 827 ? -5.542 -8.479 25.271 1.00 82.31 827 ILE A O 1
ATOM 6530 N N . TRP A 1 828 ? -6.178 -10.611 24.913 1.00 76.56 828 TRP A N 1
ATOM 6531 C CA . TRP A 1 828 ? -5.681 -10.713 23.551 1.00 76.56 828 TRP A CA 1
ATOM 6532 C C . TRP A 1 828 ? -6.735 -10.200 22.574 1.00 76.56 828 TRP A C 1
ATOM 6534 O O . TRP A 1 828 ? -7.935 -10.340 22.817 1.00 76.56 828 TRP A O 1
ATOM 6544 N N . ARG A 1 829 ? -6.292 -9.604 21.464 1.00 83.19 829 ARG A N 1
ATOM 6545 C CA . ARG A 1 829 ? -7.161 -9.217 20.347 1.00 83.19 829 ARG A CA 1
ATOM 6546 C C . ARG A 1 829 ? -7.418 -10.456 19.473 1.00 83.19 829 ARG A C 1
ATOM 6548 O O . ARG A 1 829 ? -6.467 -10.929 18.858 1.00 83.19 829 ARG A O 1
ATOM 6555 N N . PRO A 1 830 ? -8.667 -10.940 19.337 1.00 81.94 830 PRO A N 1
ATOM 6556 C CA . PRO A 1 830 ? -8.992 -11.944 18.323 1.00 81.94 830 PRO A CA 1
ATOM 6557 C C . PRO A 1 830 ? -8.766 -11.390 16.909 1.00 81.94 830 PRO A C 1
ATOM 6559 O O . PRO A 1 830 ? -9.021 -10.208 16.668 1.00 81.94 830 PRO A O 1
ATOM 6562 N N . GLU A 1 831 ? -8.351 -12.227 15.957 1.00 77.62 831 GLU A N 1
ATOM 6563 C CA . GLU A 1 831 ? -8.002 -11.797 14.590 1.00 77.62 831 GLU A CA 1
ATOM 6564 C C . GLU A 1 831 ? -9.145 -11.048 13.885 1.00 77.62 831 GLU A C 1
ATOM 6566 O O . GLU A 1 831 ? -8.943 -9.967 13.330 1.00 77.62 831 GLU A O 1
ATOM 6571 N N . ALA A 1 832 ? -10.379 -11.558 13.979 1.00 82.00 832 ALA A N 1
ATOM 6572 C CA . ALA A 1 832 ? -11.556 -10.934 13.368 1.00 82.00 832 ALA A CA 1
ATOM 6573 C C . ALA A 1 832 ? -12.091 -9.716 14.153 1.00 82.00 832 ALA A C 1
ATOM 6575 O O . ALA A 1 832 ? -13.146 -9.150 13.821 1.00 82.00 832 ALA A O 1
ATOM 6576 N N . GLU A 1 833 ? -11.416 -9.318 15.234 1.00 85.38 833 GLU A N 1
ATOM 6577 C CA . GLU A 1 833 ? -11.756 -8.141 16.013 1.00 85.38 833 GLU A CA 1
ATOM 6578 C C . GLU A 1 833 ? -11.027 -6.889 15.508 1.00 85.38 833 GLU A C 1
ATOM 6580 O O . GLU A 1 833 ? -9.852 -6.899 15.143 1.00 85.38 833 GLU A O 1
ATOM 6585 N N . ARG A 1 834 ? -11.749 -5.765 15.512 1.00 87.69 834 ARG A N 1
ATOM 6586 C CA . ARG A 1 834 ? -11.231 -4.471 15.058 1.00 87.69 834 ARG A CA 1
ATOM 6587 C C . ARG A 1 834 ? -10.071 -4.009 15.940 1.00 87.69 834 ARG A C 1
ATOM 6589 O O . ARG A 1 834 ? -10.154 -4.109 17.168 1.00 87.69 834 ARG A O 1
ATOM 6596 N N . ALA A 1 835 ? -9.053 -3.416 15.326 1.00 85.56 835 ALA A N 1
ATOM 6597 C CA . ALA A 1 835 ? -7.940 -2.803 16.043 1.00 85.56 835 ALA A CA 1
ATOM 6598 C C . ALA A 1 835 ? -8.427 -1.742 17.058 1.00 85.56 835 ALA A C 1
ATOM 6600 O O . ALA A 1 835 ? -9.464 -1.096 16.869 1.00 85.56 835 ALA A O 1
ATOM 6601 N N . GLY A 1 836 ? -7.732 -1.638 18.194 1.00 87.00 836 GLY A N 1
ATOM 6602 C CA . GLY A 1 836 ? -8.074 -0.755 19.319 1.00 87.00 836 GLY A CA 1
ATOM 6603 C C . GLY A 1 836 ? -9.343 -1.119 20.109 1.00 87.00 836 GLY A C 1
ATOM 6604 O O . GLY A 1 836 ? -9.583 -0.576 21.187 1.00 87.00 836 GLY A O 1
ATOM 6605 N N . ARG A 1 837 ? -10.185 -2.047 19.627 1.00 89.50 837 ARG A N 1
ATOM 6606 C CA . ARG A 1 837 ? -11.440 -2.403 20.313 1.00 89.50 837 ARG A CA 1
ATOM 6607 C C . ARG A 1 837 ? -11.219 -3.178 21.615 1.00 89.50 837 ARG A C 1
ATOM 6609 O O . ARG A 1 837 ? -12.009 -3.013 22.547 1.00 89.50 837 ARG A O 1
ATOM 6616 N N . HIS A 1 838 ? -10.170 -3.986 21.676 1.00 87.69 838 HIS A N 1
ATOM 6617 C CA . HIS A 1 838 ? -9.819 -4.786 22.845 1.00 87.69 838 HIS A CA 1
ATOM 6618 C C . HIS A 1 838 ? -9.559 -3.900 24.075 1.00 87.69 838 HIS A C 1
ATOM 6620 O O . HIS A 1 838 ? -10.119 -4.198 25.122 1.00 87.69 838 HIS A O 1
ATOM 6626 N N . PHE A 1 839 ? -8.900 -2.739 23.936 1.00 90.56 839 PHE A N 1
ATOM 6627 C CA . PHE A 1 839 ? -8.728 -1.766 25.031 1.00 90.56 839 PHE A CA 1
ATOM 6628 C C . PHE A 1 839 ? -10.054 -1.266 25.617 1.00 90.56 839 PHE A C 1
ATOM 6630 O O . PHE A 1 839 ? -10.202 -1.128 26.830 1.00 90.56 839 PHE A O 1
ATOM 6637 N N . VAL A 1 840 ? -11.065 -1.051 24.767 1.00 91.94 840 VAL A N 1
ATOM 6638 C CA . VAL A 1 840 ? -12.413 -0.678 25.226 1.00 91.94 840 VAL A CA 1
ATOM 6639 C C . VAL A 1 840 ? -13.058 -1.823 26.010 1.00 91.94 840 VAL A C 1
ATOM 6641 O O . VAL A 1 840 ? -13.802 -1.586 26.962 1.00 91.94 840 VAL A O 1
ATOM 6644 N N . PHE A 1 841 ? -12.813 -3.075 25.609 1.00 91.31 841 PHE A N 1
ATOM 6645 C CA . PHE A 1 841 ? -13.269 -4.231 26.375 1.00 91.31 841 PHE A CA 1
ATOM 6646 C C . PHE A 1 841 ? -12.524 -4.358 27.704 1.00 91.31 841 PHE A C 1
ATOM 6648 O O . PHE A 1 841 ? -13.195 -4.578 28.706 1.00 91.31 841 PHE A O 1
ATOM 6655 N N . THR A 1 842 ? -11.211 -4.121 27.741 1.00 91.25 842 THR A N 1
ATOM 6656 C CA . THR A 1 842 ? -10.414 -4.064 28.975 1.00 91.25 842 THR A CA 1
ATOM 6657 C C . THR A 1 842 ? -11.030 -3.098 29.982 1.00 91.25 842 THR A C 1
ATOM 6659 O O . THR A 1 842 ? -11.405 -3.517 31.077 1.00 91.25 842 THR A O 1
ATOM 6662 N N . THR A 1 843 ? -11.253 -1.841 29.583 1.00 92.25 843 THR A N 1
ATOM 6663 C CA . THR A 1 843 ? -11.898 -0.826 30.432 1.00 92.25 843 THR A CA 1
ATOM 6664 C C . THR A 1 843 ? -13.281 -1.285 30.896 1.00 92.25 843 THR A C 1
ATOM 6666 O O . THR A 1 843 ? -13.573 -1.269 32.089 1.00 92.25 843 THR A O 1
ATOM 6669 N N . ARG A 1 844 ? -14.124 -1.782 29.982 1.00 92.38 844 ARG A N 1
ATOM 6670 C CA . ARG A 1 844 ? -15.486 -2.233 30.314 1.00 92.38 844 ARG A CA 1
ATOM 6671 C C . ARG A 1 844 ? -15.514 -3.400 31.304 1.00 92.38 844 ARG A C 1
ATOM 6673 O O . ARG A 1 844 ? -16.423 -3.484 32.127 1.00 92.38 844 ARG A O 1
ATOM 6680 N N . TYR A 1 845 ? -14.581 -4.338 31.185 1.00 93.19 845 TYR A N 1
ATOM 6681 C CA . TYR A 1 845 ? -14.530 -5.502 32.064 1.00 93.19 845 TYR A CA 1
ATOM 6682 C C . TYR A 1 845 ? -14.079 -5.104 33.464 1.00 93.19 845 TYR A C 1
ATOM 6684 O O . TYR A 1 845 ? -14.667 -5.559 34.443 1.00 93.19 845 TYR A O 1
ATOM 6692 N N . VAL A 1 846 ? -13.106 -4.195 33.556 1.00 92.75 846 VAL A N 1
ATOM 6693 C CA . VAL A 1 846 ? -12.689 -3.607 34.830 1.00 92.75 846 VAL A CA 1
ATOM 6694 C C . VAL A 1 846 ? -13.830 -2.829 35.482 1.00 92.75 846 VAL A C 1
ATOM 6696 O O . VAL A 1 846 ? -14.090 -3.050 36.657 1.00 92.75 846 VAL A O 1
ATOM 6699 N N . GLU A 1 847 ? -14.568 -1.993 34.745 1.00 93.25 847 GLU A N 1
ATOM 6700 C CA . GLU A 1 847 ? -15.720 -1.255 35.296 1.00 93.25 847 GLU A CA 1
ATOM 6701 C C . GLU A 1 847 ? -16.760 -2.173 35.954 1.00 93.25 847 GLU A C 1
ATOM 6703 O O . GLU A 1 847 ? -17.310 -1.851 37.005 1.00 93.25 847 GLU A O 1
ATOM 6708 N N . PHE A 1 848 ? -17.010 -3.340 35.366 1.00 92.75 848 PHE A N 1
ATOM 6709 C CA . PHE A 1 848 ? -17.953 -4.304 35.927 1.00 92.75 848 PHE A CA 1
ATOM 6710 C C . PHE A 1 848 ? -17.386 -5.093 37.106 1.00 92.75 848 PHE A C 1
ATOM 6712 O O . PHE A 1 848 ? -18.128 -5.381 38.043 1.00 92.75 848 PHE A O 1
ATOM 6719 N N . ILE A 1 849 ? -16.081 -5.383 37.124 1.00 91.75 849 ILE A N 1
ATOM 6720 C CA . ILE A 1 849 ? -15.434 -5.891 38.341 1.00 91.75 849 ILE A CA 1
ATOM 6721 C C . ILE A 1 849 ? -15.529 -4.857 39.460 1.00 91.75 849 ILE A C 1
ATOM 6723 O O . ILE A 1 849 ? -15.888 -5.233 40.568 1.00 91.75 849 ILE A O 1
ATOM 6727 N N . ILE A 1 850 ? -15.288 -3.570 39.189 1.00 92.25 850 ILE A N 1
ATOM 6728 C CA . ILE A 1 850 ? -15.438 -2.498 40.187 1.00 92.25 850 ILE A CA 1
ATOM 6729 C C . ILE A 1 850 ? -16.857 -2.518 40.766 1.00 92.25 850 ILE A C 1
ATOM 6731 O O . ILE A 1 850 ? -17.018 -2.505 41.985 1.00 92.25 850 ILE A O 1
ATOM 6735 N N . GLN A 1 851 ? -17.878 -2.642 39.911 1.00 91.81 851 GLN A N 1
ATOM 6736 C CA . GLN A 1 851 ? -19.270 -2.774 40.345 1.00 91.81 851 GLN A CA 1
ATOM 6737 C C . GLN A 1 851 ? -19.495 -4.018 41.224 1.00 91.81 851 GLN A C 1
ATOM 6739 O O . GLN A 1 851 ? -20.157 -3.926 42.258 1.00 91.81 851 GLN A O 1
ATOM 6744 N N . CYS A 1 852 ? -18.942 -5.176 40.850 1.00 90.31 852 CYS A N 1
ATOM 6745 C CA . CYS A 1 852 ? -19.052 -6.397 41.650 1.00 90.31 852 CYS A CA 1
ATOM 6746 C C . CYS A 1 852 ? -18.345 -6.248 43.007 1.00 90.31 852 CYS A C 1
ATOM 6748 O O . CYS A 1 852 ? -18.907 -6.619 44.033 1.00 90.31 852 CYS A O 1
ATOM 6750 N N . LEU A 1 853 ? -17.141 -5.672 43.042 1.00 89.94 853 LEU A N 1
ATOM 6751 C CA . LEU A 1 853 ? -16.373 -5.458 44.272 1.00 89.94 853 LEU A CA 1
ATOM 6752 C C . LEU A 1 853 ? -17.059 -4.461 45.216 1.00 89.94 853 LEU A C 1
ATOM 6754 O O . LEU A 1 853 ? -17.085 -4.693 46.424 1.00 89.94 853 LEU A O 1
ATOM 6758 N N . GLU A 1 854 ? -17.672 -3.402 44.675 1.00 89.62 854 GLU A N 1
ATOM 6759 C CA . GLU A 1 854 ? -18.475 -2.443 45.447 1.00 89.62 854 GLU A CA 1
ATOM 6760 C C . GLU A 1 854 ? -19.684 -3.137 46.104 1.00 89.62 854 GLU A C 1
ATOM 6762 O O . GLU A 1 854 ? -19.947 -2.929 47.288 1.00 89.62 854 GLU A O 1
ATOM 6767 N N . GLN A 1 855 ? -20.369 -4.035 45.381 1.00 88.75 855 GLN A N 1
ATOM 6768 C CA . GLN A 1 855 ? -21.504 -4.814 45.902 1.00 88.75 855 GLN A CA 1
ATOM 6769 C C . GLN A 1 855 ? -21.089 -5.868 46.940 1.00 88.75 855 GLN A C 1
ATOM 6771 O O . GLN A 1 855 ? -21.816 -6.107 47.905 1.00 88.75 855 GLN A O 1
ATOM 6776 N N . LEU A 1 856 ? -19.915 -6.482 46.769 1.00 88.31 856 LEU A N 1
ATOM 6777 C CA . LEU A 1 856 ? -19.357 -7.473 47.694 1.00 88.31 856 LEU A CA 1
ATOM 6778 C C . LEU A 1 856 ? -18.689 -6.851 48.929 1.00 88.31 856 LEU A C 1
ATOM 6780 O O . LEU A 1 856 ? -18.395 -7.578 49.876 1.00 88.31 856 LEU A O 1
ATOM 6784 N N . LYS A 1 857 ? -18.465 -5.528 48.932 1.00 87.56 857 LYS A N 1
ATOM 6785 C CA . LYS A 1 857 ? -17.697 -4.793 49.955 1.00 87.56 857 LYS A CA 1
ATOM 6786 C C . LYS A 1 857 ? -16.271 -5.341 50.144 1.00 87.56 857 LYS A C 1
ATOM 6788 O O . LYS A 1 857 ? -15.731 -5.322 51.248 1.00 87.56 857 LYS A O 1
ATOM 6793 N N . ASP A 1 858 ? -15.657 -5.829 49.066 1.00 87.50 858 ASP A N 1
ATOM 6794 C CA . ASP A 1 858 ? -14.315 -6.424 49.079 1.00 87.50 858 ASP A CA 1
ATOM 6795 C C . ASP A 1 858 ? -13.234 -5.347 48.897 1.00 87.50 858 ASP A C 1
ATOM 6797 O O . ASP A 1 858 ? -12.917 -4.933 47.779 1.00 87.50 858 ASP A O 1
ATOM 6801 N N . ARG A 1 859 ? -12.686 -4.887 50.027 1.00 88.00 859 ARG A N 1
ATOM 6802 C CA . ARG A 1 859 ? -11.707 -3.788 50.098 1.00 88.00 859 ARG A CA 1
ATOM 6803 C C . ARG A 1 859 ? -10.341 -4.202 49.553 1.00 88.00 859 ARG A C 1
ATOM 6805 O O . ARG A 1 859 ? -9.769 -3.513 48.714 1.00 88.00 859 ARG A O 1
ATOM 6812 N N . THR A 1 860 ? -9.883 -5.389 49.942 1.00 87.88 860 THR A N 1
ATOM 6813 C CA . THR A 1 860 ? -8.593 -5.962 49.539 1.00 87.88 860 THR A CA 1
ATOM 6814 C C . THR A 1 860 ? -8.453 -6.106 48.026 1.00 87.88 860 THR A C 1
ATOM 6816 O O . THR A 1 860 ? -7.447 -5.695 47.447 1.00 87.88 860 THR A O 1
ATOM 6819 N N . SER A 1 861 ? -9.473 -6.643 47.347 1.00 87.75 861 SER A N 1
ATOM 6820 C CA . SER A 1 861 ? -9.426 -6.779 45.887 1.00 87.75 861 SER A CA 1
ATOM 6821 C C . SER A 1 861 ? -9.513 -5.425 45.177 1.00 87.75 861 SER A C 1
ATOM 6823 O O . SER A 1 861 ? -8.903 -5.261 44.120 1.00 87.75 861 SER A O 1
ATOM 6825 N N . MET A 1 862 ? -10.229 -4.449 45.753 1.00 89.00 862 MET A N 1
ATOM 6826 C CA . MET A 1 862 ? -10.329 -3.088 45.213 1.00 89.00 862 MET A CA 1
ATOM 6827 C C . MET A 1 862 ? -8.977 -2.362 45.267 1.00 89.00 862 MET A C 1
ATOM 6829 O O . MET A 1 862 ? -8.574 -1.736 44.287 1.00 89.00 862 MET A O 1
ATOM 6833 N N . GLU A 1 863 ? -8.242 -2.499 46.372 1.00 88.81 863 GLU A N 1
ATOM 6834 C CA . GLU A 1 863 ? -6.903 -1.925 46.533 1.00 88.81 863 GLU A CA 1
ATOM 6835 C C . GLU A 1 863 ? -5.890 -2.545 45.557 1.00 88.81 863 GLU A C 1
ATOM 6837 O O . GLU A 1 863 ? -5.149 -1.828 44.875 1.00 88.81 863 GLU A O 1
ATOM 6842 N N . MET A 1 864 ? -5.886 -3.880 45.433 1.00 89.00 864 MET A N 1
ATOM 6843 C CA . MET A 1 864 ? -5.035 -4.581 44.465 1.00 89.00 864 MET A CA 1
ATOM 6844 C C . MET A 1 864 ? -5.322 -4.118 43.033 1.00 89.00 864 MET A C 1
ATOM 6846 O O . MET A 1 864 ? -4.391 -3.830 42.276 1.00 89.00 864 MET A O 1
ATOM 6850 N N . LEU A 1 865 ? -6.601 -3.995 42.670 1.00 89.75 865 LEU A N 1
ATOM 6851 C CA . LEU A 1 865 ? -7.020 -3.503 41.361 1.00 89.75 865 LEU A CA 1
ATOM 6852 C C . LEU A 1 865 ? -6.555 -2.054 41.124 1.00 89.75 865 LEU A C 1
ATOM 6854 O O . LEU A 1 865 ? -6.035 -1.750 40.049 1.00 89.75 865 LEU A O 1
ATOM 6858 N N . ALA A 1 866 ? -6.657 -1.182 42.133 1.00 90.25 866 ALA A N 1
ATOM 6859 C CA . ALA A 1 866 ? -6.185 0.201 42.061 1.00 90.25 866 ALA A CA 1
ATOM 6860 C C . ALA A 1 866 ? -4.678 0.289 41.777 1.00 90.25 866 ALA A C 1
ATOM 6862 O O . ALA A 1 866 ? -4.253 0.943 40.821 1.00 90.25 866 ALA A O 1
ATOM 6863 N N . LYS A 1 867 ? -3.856 -0.438 42.541 1.00 90.19 867 LYS A N 1
ATOM 6864 C CA . LYS A 1 867 ? -2.399 -0.482 42.328 1.00 90.19 867 LYS A CA 1
ATOM 6865 C C . LYS A 1 867 ? -2.044 -0.967 40.914 1.00 90.19 867 LYS A C 1
ATOM 6867 O O . LYS A 1 867 ? -1.128 -0.436 40.283 1.00 90.19 867 LYS A O 1
ATOM 6872 N N . ARG A 1 868 ? -2.792 -1.938 40.373 1.00 87.81 868 ARG A N 1
ATOM 6873 C CA . ARG A 1 868 ? -2.569 -2.488 39.022 1.00 87.81 868 ARG A CA 1
ATOM 6874 C C . ARG A 1 868 ? -2.951 -1.522 37.903 1.00 87.81 868 ARG A C 1
ATOM 6876 O O . ARG A 1 868 ? -2.134 -1.309 37.007 1.00 87.81 868 ARG A O 1
ATOM 6883 N N . ILE A 1 869 ? -4.138 -0.916 37.959 1.00 88.94 869 ILE A N 1
ATOM 6884 C CA . ILE A 1 869 ? -4.590 0.061 36.949 1.00 88.94 869 ILE A CA 1
ATOM 6885 C C . ILE A 1 869 ? -3.648 1.269 36.913 1.00 88.94 869 ILE A C 1
ATOM 6887 O O . ILE A 1 869 ? -3.358 1.799 35.840 1.00 88.94 869 ILE A O 1
ATOM 6891 N N . ARG A 1 870 ? -3.123 1.688 38.073 1.00 88.56 870 ARG A N 1
ATOM 6892 C CA . ARG A 1 870 ? -2.169 2.798 38.146 1.00 88.56 870 ARG A CA 1
ATOM 6893 C C . ARG A 1 870 ? -0.839 2.493 37.456 1.00 88.56 870 ARG A C 1
ATOM 6895 O O . ARG A 1 870 ? -0.289 3.392 36.821 1.00 88.56 870 ARG A O 1
ATOM 6902 N N . LYS A 1 871 ? -0.334 1.258 37.588 1.00 87.00 871 LYS A N 1
ATOM 6903 C CA . LYS A 1 871 ? 0.942 0.816 36.999 1.00 87.00 871 LYS A CA 1
ATOM 6904 C C . LYS A 1 871 ? 0.853 0.590 35.483 1.00 87.00 871 LYS A C 1
ATOM 6906 O O . LYS A 1 871 ? 1.853 0.750 34.798 1.00 87.00 871 LYS A O 1
ATOM 6911 N N . ARG A 1 872 ? -0.316 0.207 34.956 1.00 84.44 872 ARG A N 1
ATOM 6912 C CA . ARG A 1 872 ? -0.503 -0.195 33.547 1.00 84.44 872 ARG A CA 1
ATOM 6913 C C . ARG A 1 872 ? -1.380 0.777 32.756 1.00 84.44 872 ARG A C 1
ATOM 6915 O O . ARG A 1 872 ? -2.408 0.392 32.216 1.00 84.44 872 ARG A O 1
ATOM 6922 N N . THR A 1 873 ? -0.998 2.048 32.687 1.00 82.88 873 THR A N 1
ATOM 6923 C CA . THR A 1 873 ? -1.799 3.102 32.030 1.00 82.88 873 THR A CA 1
ATOM 6924 C C . THR A 1 873 ? -2.052 2.840 30.537 1.00 82.88 873 THR A C 1
ATOM 6926 O O . THR A 1 873 ? -3.147 3.114 30.048 1.00 82.88 873 THR A O 1
ATOM 6929 N N . ALA A 1 874 ? -1.085 2.245 29.832 1.00 83.81 874 ALA A N 1
ATOM 6930 C CA . ALA A 1 874 ? -1.121 2.010 28.385 1.00 83.81 874 ALA A CA 1
ATOM 6931 C C . ALA A 1 874 ? -2.053 0.867 27.916 1.00 83.81 874 ALA A C 1
ATOM 6933 O O . ALA A 1 874 ? -2.185 0.653 26.713 1.00 83.81 874 ALA A O 1
ATOM 6934 N N . GLU A 1 875 ? -2.712 0.140 28.827 1.00 85.44 875 GLU A N 1
ATOM 6935 C CA . GLU A 1 875 ? -3.627 -0.973 28.497 1.00 85.44 875 GLU A CA 1
ATOM 6936 C C . GLU A 1 875 ? -5.117 -0.570 28.515 1.00 85.44 875 GLU A C 1
ATOM 6938 O O . GLU A 1 875 ? -5.983 -1.353 28.110 1.00 85.44 875 GLU A O 1
ATOM 6943 N N . TYR A 1 876 ? -5.440 0.640 28.988 1.00 88.88 876 TYR A N 1
ATOM 6944 C CA . TYR A 1 876 ? -6.820 1.075 29.221 1.00 88.88 876 TYR A CA 1
ATOM 6945 C C . TYR A 1 876 ? -7.216 2.241 28.316 1.00 88.88 876 TYR A C 1
ATOM 6947 O O . TYR A 1 876 ? -6.550 3.276 28.255 1.00 88.88 876 TYR A O 1
ATOM 6955 N N . PHE A 1 877 ? -8.366 2.100 27.660 1.00 90.88 877 PHE A N 1
ATOM 6956 C CA . PHE A 1 877 ? -9.019 3.214 26.977 1.00 90.88 877 PHE A CA 1
ATOM 6957 C C . PHE A 1 877 ? -9.664 4.152 28.007 1.00 90.88 877 PHE A C 1
ATOM 6959 O O . PHE A 1 877 ? -10.315 3.663 28.935 1.00 90.88 877 PHE A O 1
ATOM 6966 N N . GLU A 1 878 ? -9.494 5.468 27.842 1.00 88.94 878 GLU A N 1
ATOM 6967 C CA . GLU A 1 878 ? -9.967 6.502 28.781 1.00 88.94 878 GLU A CA 1
ATOM 6968 C C . GLU A 1 878 ? -9.502 6.244 30.229 1.00 88.94 878 GLU A C 1
ATOM 6970 O O . GLU A 1 878 ? -10.285 6.311 31.182 1.00 88.94 878 GLU A O 1
ATOM 6975 N N . HIS A 1 879 ? -8.206 5.942 30.403 1.00 90.88 879 HIS A N 1
ATOM 6976 C CA . HIS A 1 879 ? -7.608 5.587 31.701 1.00 90.88 879 HIS A CA 1
ATOM 6977 C C . HIS A 1 879 ? -7.982 6.562 32.827 1.00 90.88 879 HIS A C 1
ATOM 6979 O O . HIS A 1 879 ? -8.397 6.121 33.896 1.00 90.88 879 HIS A O 1
ATOM 6985 N N . THR A 1 880 ? -7.927 7.874 32.583 1.00 90.38 880 THR A N 1
ATOM 6986 C CA . THR A 1 880 ? -8.272 8.897 33.583 1.00 90.38 880 THR A CA 1
ATOM 6987 C C . THR A 1 880 ? -9.726 8.792 34.054 1.00 90.38 880 THR A C 1
ATOM 6989 O O . THR A 1 880 ? -10.000 8.908 35.249 1.00 90.38 880 THR A O 1
ATOM 6992 N N . ALA A 1 881 ? -10.668 8.525 33.143 1.00 91.50 881 ALA A N 1
ATOM 6993 C CA . ALA A 1 881 ? -12.080 8.367 33.488 1.00 91.50 881 ALA A CA 1
ATOM 6994 C C . ALA A 1 881 ? -12.329 7.057 34.253 1.00 91.50 881 ALA A C 1
ATOM 6996 O O . ALA A 1 881 ? -13.086 7.043 35.228 1.00 91.50 881 ALA A O 1
ATOM 6997 N N . LEU A 1 882 ? -11.661 5.968 33.853 1.00 92.44 882 LEU A N 1
ATOM 6998 C CA . LEU A 1 882 ? -11.687 4.694 34.576 1.00 92.44 882 LEU A CA 1
ATOM 6999 C C . LEU A 1 882 ? -11.134 4.851 36.000 1.00 92.44 882 LEU A C 1
ATOM 7001 O O . LEU A 1 882 ? -11.763 4.402 36.959 1.00 92.44 882 LEU A O 1
ATOM 7005 N N . TRP A 1 883 ? -9.996 5.535 36.140 1.00 93.12 883 TRP A N 1
ATOM 7006 C CA . TRP A 1 883 ? -9.364 5.832 37.424 1.00 93.12 883 TRP A CA 1
ATOM 7007 C C . TRP A 1 883 ? -10.292 6.646 38.328 1.00 93.12 883 TRP A C 1
ATOM 7009 O O . TRP A 1 883 ? -10.491 6.295 39.487 1.00 93.12 883 TRP A O 1
ATOM 7019 N N . GLN A 1 884 ? -10.957 7.671 37.787 1.00 91.50 884 GLN A N 1
ATOM 7020 C CA . GLN A 1 884 ? -11.940 8.456 38.535 1.00 91.50 884 GLN A CA 1
ATOM 7021 C C . GLN A 1 884 ? -13.122 7.604 39.023 1.00 91.50 884 GLN A C 1
ATOM 7023 O O . GLN A 1 884 ? -13.546 7.743 40.173 1.00 91.50 884 GLN A O 1
ATOM 7028 N N . LYS A 1 885 ? -13.659 6.708 38.182 1.00 91.44 885 LYS A N 1
ATOM 7029 C CA . LYS A 1 885 ? -14.742 5.790 38.579 1.00 91.44 885 LYS A CA 1
ATOM 7030 C C . LYS A 1 885 ? -14.300 4.847 39.697 1.00 91.44 885 LYS A C 1
ATOM 7032 O O . LYS A 1 885 ? -15.036 4.699 40.673 1.00 91.44 885 LYS A O 1
ATOM 7037 N N . LEU A 1 886 ? -13.106 4.268 39.576 1.00 92.69 886 LEU A N 1
ATOM 7038 C CA . LEU A 1 886 ? -12.495 3.413 40.592 1.00 92.69 886 LEU A CA 1
ATOM 7039 C C . LEU A 1 886 ? -12.310 4.168 41.915 1.00 92.69 886 LEU A C 1
ATOM 7041 O O . LEU A 1 886 ? -12.799 3.703 42.939 1.00 92.69 886 LEU A O 1
ATOM 7045 N N . CYS A 1 887 ? -11.660 5.337 41.904 1.00 91.12 887 CYS A N 1
ATOM 7046 C CA . CYS A 1 887 ? -11.444 6.138 43.110 1.00 91.12 887 CYS A CA 1
ATOM 7047 C C . CYS A 1 887 ? -12.769 6.484 43.794 1.00 91.12 887 CYS A C 1
ATOM 7049 O O . CYS A 1 887 ? -12.899 6.299 44.999 1.00 91.12 887 CYS A O 1
ATOM 7051 N N . ASN A 1 888 ? -13.781 6.915 43.038 1.00 91.56 888 ASN A N 1
ATOM 7052 C CA . ASN A 1 888 ? -15.090 7.241 43.603 1.00 91.56 888 ASN A CA 1
ATOM 7053 C C . ASN A 1 888 ? -15.789 6.018 44.219 1.00 91.56 888 ASN A C 1
ATOM 7055 O O . ASN A 1 888 ? -16.391 6.139 45.285 1.00 91.56 888 ASN A O 1
ATOM 7059 N N . ALA A 1 889 ? -15.724 4.851 43.568 1.00 90.44 889 ALA A N 1
ATOM 7060 C CA . ALA A 1 889 ? -16.265 3.607 44.118 1.00 90.44 889 ALA A CA 1
ATOM 7061 C C . ALA A 1 889 ? -15.509 3.170 45.379 1.00 90.44 889 ALA A C 1
ATOM 7063 O O . ALA A 1 889 ? -16.130 2.784 46.369 1.00 90.44 889 ALA A O 1
ATOM 7064 N N . TYR A 1 890 ? -14.181 3.305 45.378 1.00 91.88 890 TYR A N 1
ATOM 7065 C CA . TYR A 1 890 ? -13.355 2.955 46.523 1.00 91.88 890 TYR A CA 1
ATOM 7066 C C . TYR A 1 890 ? -13.646 3.875 47.719 1.00 91.88 890 TYR A C 1
ATOM 7068 O O . TYR A 1 890 ? -13.946 3.380 48.799 1.00 91.88 890 TYR A O 1
ATOM 7076 N N . LEU A 1 891 ? -13.704 5.198 47.521 1.00 89.81 891 LEU A N 1
ATOM 7077 C CA . LEU A 1 891 ? -14.050 6.160 48.578 1.00 89.81 891 LEU A CA 1
ATOM 7078 C C . LEU A 1 891 ? -15.438 5.896 49.189 1.00 89.81 891 LEU A C 1
ATOM 7080 O O . LEU A 1 891 ? -15.585 5.944 50.410 1.00 89.81 891 LEU A O 1
ATOM 7084 N N . ARG A 1 892 ? -16.452 5.565 48.372 1.00 89.44 892 ARG A N 1
ATOM 7085 C CA . ARG A 1 892 ? -17.786 5.180 48.880 1.00 89.44 892 ARG A CA 1
ATOM 7086 C C . ARG A 1 892 ? -17.732 3.915 49.730 1.00 89.44 892 ARG A C 1
ATOM 7088 O O . ARG A 1 892 ? -18.348 3.861 50.793 1.00 89.44 892 ARG A O 1
ATOM 7095 N N . LEU A 1 893 ? -16.994 2.907 49.275 1.00 88.69 893 LEU A N 1
ATOM 7096 C CA . LEU A 1 893 ? -16.819 1.649 49.994 1.00 88.69 893 LEU A CA 1
ATOM 7097 C C . LEU A 1 893 ? -16.103 1.862 51.341 1.00 88.69 893 LEU A C 1
ATOM 7099 O O . LEU A 1 893 ? -16.535 1.300 52.347 1.00 88.69 893 LEU A O 1
ATOM 7103 N N . MET A 1 894 ? -15.103 2.744 51.388 1.00 87.88 894 MET A N 1
ATOM 7104 C CA . MET A 1 894 ? -14.389 3.111 52.614 1.00 87.88 894 MET A CA 1
ATOM 7105 C C . MET A 1 894 ? -15.263 3.891 53.597 1.00 87.88 894 MET A C 1
ATOM 7107 O O . MET A 1 894 ? -15.342 3.539 54.774 1.00 87.88 894 MET A O 1
ATOM 7111 N N . ARG A 1 895 ? -16.006 4.891 53.111 1.00 88.12 895 ARG A N 1
ATOM 7112 C CA . ARG A 1 895 ? -16.957 5.658 53.930 1.00 88.12 895 ARG A CA 1
ATOM 7113 C C . ARG A 1 895 ? -18.027 4.752 54.556 1.00 88.12 895 ARG A C 1
ATOM 7115 O O . ARG A 1 895 ? -18.340 4.895 55.736 1.00 88.12 895 ARG A O 1
ATOM 7122 N N . ASN A 1 896 ? -18.523 3.771 53.798 1.00 85.62 896 ASN A N 1
ATOM 7123 C CA . ASN A 1 896 ? -19.484 2.778 54.283 1.00 85.62 896 ASN A CA 1
ATOM 7124 C C . ASN A 1 896 ? -18.885 1.782 55.290 1.00 85.62 896 ASN A C 1
ATOM 7126 O O . ASN A 1 896 ? -19.621 1.280 56.137 1.00 85.62 896 ASN A O 1
ATOM 7130 N N . HIS A 1 897 ? -17.587 1.469 55.206 1.00 85.50 897 HIS A N 1
ATOM 7131 C CA . HIS A 1 897 ? -16.934 0.520 56.112 1.00 85.50 897 HIS A CA 1
ATOM 7132 C C . HIS A 1 897 ? -16.863 1.044 57.553 1.00 85.50 897 HIS A C 1
ATOM 7134 O O . HIS A 1 897 ? -17.158 0.299 58.484 1.00 85.50 897 HIS A O 1
ATOM 7140 N N . ALA A 1 898 ? -16.542 2.329 57.724 1.00 82.38 898 ALA A N 1
ATOM 7141 C CA . ALA A 1 898 ? -16.461 2.985 59.032 1.00 82.38 898 ALA A CA 1
ATOM 7142 C C . ALA A 1 898 ? -17.723 3.789 59.415 1.00 82.38 898 ALA A C 1
ATOM 7144 O O . ALA A 1 898 ? -17.712 4.482 60.428 1.00 82.38 898 ALA A O 1
ATOM 7145 N N . ALA A 1 899 ? -18.802 3.710 58.621 1.00 83.06 899 ALA A N 1
ATOM 7146 C CA . ALA A 1 899 ? -20.056 4.453 58.822 1.00 83.06 899 ALA A CA 1
ATOM 7147 C C . ALA A 1 899 ? -19.850 5.970 59.054 1.00 83.06 899 ALA A C 1
ATOM 7149 O O . ALA A 1 899 ? -20.494 6.585 59.907 1.00 83.06 899 ALA A O 1
ATOM 7150 N N . LEU A 1 900 ? -18.932 6.576 58.293 1.00 85.12 900 LEU A N 1
ATOM 7151 C CA . LEU A 1 900 ? -18.554 7.982 58.451 1.00 85.12 900 LEU A CA 1
ATOM 7152 C C . LEU A 1 900 ? -19.606 8.906 57.820 1.00 85.12 900 LEU A C 1
ATOM 7154 O O . LEU A 1 900 ? -20.008 8.715 56.670 1.00 85.12 900 LEU A O 1
ATOM 7158 N N . SER A 1 901 ? -20.026 9.929 58.567 1.00 79.88 901 SER A N 1
ATOM 7159 C CA . SER A 1 901 ? -20.915 10.987 58.066 1.00 79.88 901 SER A CA 1
ATOM 7160 C C . SER A 1 901 ? -20.131 12.015 57.248 1.00 79.88 901 SER A C 1
ATOM 7162 O O . SER A 1 901 ? -18.996 12.337 57.584 1.00 79.88 901 SER A O 1
ATOM 7164 N N . GLU A 1 902 ? -20.733 12.536 56.181 1.00 80.94 902 GLU A N 1
ATOM 7165 C CA . GLU A 1 902 ? -20.091 13.515 55.299 1.00 80.94 902 GLU A CA 1
ATOM 7166 C C . GLU A 1 902 ? -20.023 14.907 55.946 1.00 80.94 902 GLU A C 1
ATOM 7168 O O . GLU A 1 902 ? -21.010 15.386 56.506 1.00 80.94 902 GLU A O 1
ATOM 7173 N N . GLY A 1 903 ? -18.860 15.561 55.865 1.00 79.56 903 GLY A N 1
ATOM 7174 C CA . GLY A 1 903 ? -18.650 16.901 56.427 1.00 79.56 903 GLY A CA 1
ATOM 7175 C C . GLY A 1 903 ? -18.380 16.915 57.937 1.00 79.56 903 GLY A C 1
ATOM 7176 O O . GLY A 1 903 ? -18.460 17.974 58.574 1.00 79.56 903 GLY A O 1
ATOM 7177 N N . LEU A 1 904 ? -18.036 15.758 58.509 1.00 79.25 904 LEU A N 1
ATOM 7178 C CA . LEU A 1 904 ? -17.691 15.598 59.917 1.00 79.25 904 LEU A CA 1
ATOM 7179 C C . LEU A 1 904 ? -16.449 16.415 60.297 1.00 79.25 904 LEU A C 1
ATOM 7181 O O . LEU A 1 904 ? -16.410 16.949 61.406 1.00 79.25 904 LEU A O 1
ATOM 7185 N N . GLU A 1 905 ? -15.487 16.589 59.383 1.00 80.75 905 GLU A N 1
ATOM 7186 C CA . GLU A 1 905 ? -14.333 17.483 59.571 1.00 80.75 905 GLU A CA 1
ATOM 7187 C C . GLU A 1 905 ? -14.790 18.904 59.925 1.00 80.75 905 GLU A C 1
ATOM 7189 O O . GLU A 1 905 ? -14.428 19.460 60.964 1.00 80.75 905 GLU A O 1
ATOM 7194 N N . THR A 1 906 ? -15.645 19.484 59.079 1.00 80.25 906 THR A N 1
ATOM 7195 C CA . THR A 1 906 ? -16.065 20.883 59.224 1.00 80.25 906 THR A CA 1
ATOM 7196 C C . THR A 1 906 ? -16.950 21.058 60.457 1.00 80.25 906 THR A C 1
ATOM 7198 O O . THR A 1 906 ? -16.747 21.999 61.220 1.00 80.25 906 THR A O 1
ATOM 7201 N N . SER A 1 907 ? -17.879 20.126 60.704 1.00 78.56 907 SER A N 1
ATOM 7202 C CA . SER A 1 907 ? -18.757 20.172 61.880 1.00 78.56 907 SER A CA 1
ATOM 7203 C C . SER A 1 907 ? -17.994 20.027 63.199 1.00 78.56 907 SER A C 1
ATOM 7205 O O . SER A 1 907 ? -18.366 20.655 64.189 1.00 78.56 907 SER A O 1
ATOM 7207 N N . THR A 1 908 ? -16.945 19.203 63.235 1.00 76.69 908 THR A N 1
ATOM 7208 C CA . THR A 1 908 ? -16.200 18.905 64.465 1.00 76.69 908 THR A CA 1
ATOM 7209 C C . THR A 1 908 ? -15.279 20.053 64.839 1.00 76.69 908 THR A C 1
ATOM 7211 O O . THR A 1 908 ? -15.386 20.611 65.928 1.00 76.69 908 THR A O 1
ATOM 7214 N N . PHE A 1 909 ? -14.397 20.453 63.925 1.00 80.44 909 PHE A N 1
ATOM 7215 C CA . PHE A 1 909 ? -13.355 21.429 64.238 1.00 80.44 909 PHE A CA 1
ATOM 7216 C C . PHE A 1 909 ? -13.869 22.875 64.257 1.00 80.44 909 PHE A C 1
ATOM 7218 O O . PHE A 1 909 ? -13.195 23.748 64.792 1.00 80.44 909 PHE A O 1
ATOM 7225 N N . SER A 1 910 ? -15.095 23.138 63.777 1.00 76.56 910 SER A N 1
ATOM 7226 C CA . SER A 1 910 ? -15.774 24.420 64.030 1.00 76.56 910 SER A CA 1
ATOM 7227 C C . SER A 1 910 ? -16.239 24.603 65.482 1.00 76.56 910 SER A C 1
ATOM 7229 O O . SER A 1 910 ? -16.471 25.736 65.900 1.00 76.56 910 SER A O 1
ATOM 7231 N N . ALA A 1 911 ? -16.393 23.509 66.238 1.00 71.88 911 ALA A N 1
ATOM 7232 C CA . ALA A 1 911 ? -16.950 23.510 67.593 1.00 71.88 911 ALA A CA 1
ATOM 7233 C C . ALA A 1 911 ? -15.890 23.369 68.705 1.00 71.88 911 ALA A C 1
ATOM 7235 O O . ALA A 1 911 ? -16.227 23.503 69.879 1.00 71.88 911 ALA A O 1
ATOM 7236 N N . VAL A 1 912 ? -14.630 23.094 68.352 1.00 79.81 912 VAL A N 1
ATOM 7237 C CA . VAL A 1 912 ? -13.527 22.792 69.285 1.00 79.81 912 VAL A CA 1
ATOM 7238 C C . VAL A 1 912 ? -12.562 23.980 69.368 1.00 79.81 912 VAL A C 1
ATOM 7240 O O . VAL A 1 912 ? -12.291 24.629 68.357 1.00 79.81 912 VAL A O 1
ATOM 7243 N N . THR A 1 913 ? -12.052 24.292 70.565 1.00 79.38 913 THR A N 1
ATOM 7244 C CA . THR A 1 913 ? -11.050 25.356 70.745 1.00 79.38 913 THR A CA 1
ATOM 7245 C C . THR A 1 913 ? -9.642 24.862 70.388 1.00 79.38 913 THR A C 1
ATOM 7247 O O . THR A 1 913 ? -9.374 23.664 70.405 1.00 79.38 913 THR A O 1
ATOM 7250 N N . HIS A 1 914 ? -8.727 25.772 70.038 1.00 78.31 914 HIS A N 1
ATOM 7251 C CA . HIS A 1 914 ? -7.360 25.397 69.643 1.00 78.31 914 HIS A CA 1
ATOM 7252 C C . HIS A 1 914 ? -6.584 24.709 70.781 1.00 78.31 914 HIS A C 1
ATOM 7254 O O . HIS A 1 914 ? -5.832 23.773 70.534 1.00 78.31 914 HIS A O 1
ATOM 7260 N N . GLU A 1 915 ? -6.810 25.132 72.027 1.00 74.94 915 GLU A N 1
ATOM 7261 C CA . GLU A 1 915 ? -6.175 24.551 73.218 1.00 74.94 915 GLU A CA 1
ATOM 7262 C C . GLU A 1 915 ? -6.640 23.098 73.439 1.00 74.94 915 GLU A C 1
ATOM 7264 O O . GLU A 1 915 ? -5.808 22.199 73.553 1.00 74.94 915 GLU A O 1
ATOM 7269 N N . ASP A 1 916 ? -7.953 22.834 73.359 1.00 76.62 916 ASP A N 1
ATOM 7270 C CA . ASP A 1 916 ? -8.513 21.473 73.465 1.00 76.62 916 ASP A CA 1
ATOM 7271 C C . ASP A 1 916 ? -8.021 20.544 72.339 1.00 76.62 916 ASP A C 1
ATOM 7273 O O . ASP A 1 916 ? -7.925 19.325 72.500 1.00 76.62 916 ASP A O 1
ATOM 7277 N N . PHE A 1 917 ? -7.738 21.108 71.162 1.00 82.06 917 PHE A N 1
ATOM 7278 C CA . PHE A 1 917 ? -7.203 20.362 70.028 1.00 82.06 917 PHE A CA 1
ATOM 7279 C C . PHE A 1 917 ? -5.751 19.934 70.247 1.00 82.06 917 PHE A C 1
ATOM 7281 O O . PHE A 1 917 ? -5.414 18.778 69.979 1.00 82.06 917 PHE A O 1
ATOM 7288 N N . ASP A 1 918 ? -4.913 20.827 70.774 1.00 80.88 918 ASP A N 1
ATOM 7289 C CA . ASP A 1 918 ? -3.500 20.555 71.037 1.00 80.88 918 ASP A CA 1
ATOM 7290 C C . ASP A 1 918 ? -3.284 19.513 72.137 1.00 80.88 918 ASP A C 1
ATOM 7292 O O . ASP A 1 918 ? -2.386 18.679 72.016 1.00 80.88 918 ASP A O 1
ATOM 7296 N N . GLU A 1 919 ? -4.125 19.504 73.172 1.00 79.19 919 GLU A N 1
ATOM 7297 C CA . GLU A 1 919 ? -4.046 18.493 74.231 1.00 79.19 919 GLU A CA 1
ATOM 7298 C C . GLU A 1 919 ? -4.518 17.113 73.761 1.00 79.19 919 GLU A C 1
ATOM 7300 O O . GLU A 1 919 ? -3.956 16.089 74.141 1.00 79.19 919 GLU A O 1
ATOM 7305 N N . ARG A 1 920 ? -5.548 17.068 72.911 1.00 80.38 920 ARG A N 1
ATOM 7306 C CA . ARG A 1 920 ? -6.192 15.819 72.485 1.00 80.38 920 ARG A CA 1
ATOM 7307 C C . ARG A 1 920 ? -5.500 15.140 71.306 1.00 80.38 920 ARG A C 1
ATOM 7309 O O . ARG A 1 920 ? -5.664 13.934 71.121 1.00 80.38 920 ARG A O 1
ATOM 7316 N N . LYS A 1 921 ? -4.746 15.888 70.491 1.00 83.38 921 LYS A N 1
ATOM 7317 C CA . LYS A 1 921 ? -4.067 15.335 69.308 1.00 83.38 921 LYS A CA 1
ATOM 7318 C C . LYS A 1 921 ? -2.918 14.387 69.664 1.00 83.38 921 LYS A C 1
ATOM 7320 O O . LYS A 1 921 ? -2.741 13.408 68.951 1.00 83.38 921 LYS A O 1
ATOM 7325 N N . VAL A 1 922 ? -2.167 14.648 70.742 1.00 82.62 922 VAL A N 1
ATOM 7326 C CA . VAL A 1 922 ? -0.972 13.856 71.104 1.00 82.62 922 VAL A CA 1
ATOM 7327 C C . VAL A 1 922 ? -1.348 12.435 71.549 1.00 82.62 922 VAL A C 1
ATOM 7329 O O . VAL A 1 922 ? -0.877 11.494 70.912 1.00 82.62 922 VAL A O 1
ATOM 7332 N N . PRO A 1 923 ? -2.284 12.232 72.501 1.00 80.94 923 PRO A N 1
ATOM 7333 C CA . PRO A 1 923 ? -2.692 10.884 72.913 1.00 80.94 923 PRO A CA 1
ATOM 7334 C C . PRO A 1 923 ? -3.361 10.102 71.782 1.00 80.94 923 PRO A C 1
ATOM 7336 O O . PRO A 1 923 ? -3.228 8.884 71.684 1.00 80.94 923 PRO A O 1
ATOM 7339 N N . LEU A 1 924 ? -4.093 10.805 70.910 1.00 83.25 924 LEU A N 1
ATOM 7340 C CA . LEU A 1 924 ? -4.702 10.203 69.731 1.00 83.25 924 LEU A CA 1
ATOM 7341 C C . LEU A 1 924 ? -3.641 9.747 68.723 1.00 83.25 924 LEU A C 1
ATOM 7343 O O . LEU A 1 924 ? -3.774 8.664 68.165 1.00 83.25 924 LEU A O 1
ATOM 7347 N N . GLN A 1 925 ? -2.603 10.551 68.492 1.00 84.31 925 GLN A N 1
ATOM 7348 C CA . GLN A 1 925 ? -1.518 10.215 67.576 1.00 84.31 925 GLN A CA 1
ATOM 7349 C C . GLN A 1 925 ? -0.730 8.990 68.055 1.00 84.31 925 GLN A C 1
ATOM 7351 O O . GLN A 1 925 ? -0.511 8.083 67.253 1.00 84.31 925 GLN A O 1
ATOM 7356 N N . ASP A 1 926 ? -0.371 8.931 69.339 1.00 82.75 926 ASP A N 1
ATOM 7357 C CA . ASP A 1 926 ? 0.341 7.785 69.922 1.00 82.75 926 ASP A CA 1
ATOM 7358 C C . ASP A 1 926 ? -0.512 6.509 69.814 1.00 82.75 926 ASP A C 1
ATOM 7360 O O . ASP A 1 926 ? -0.066 5.490 69.288 1.00 82.75 926 ASP A O 1
ATOM 7364 N N . TRP A 1 927 ? -1.805 6.598 70.150 1.00 85.69 927 TRP A N 1
ATOM 7365 C CA . TRP A 1 927 ? -2.741 5.483 69.983 1.00 85.69 927 TRP A CA 1
ATOM 7366 C C . TRP A 1 927 ? -2.873 5.020 68.523 1.00 85.69 927 TRP A C 1
ATOM 7368 O O . TRP A 1 927 ? -2.951 3.819 68.251 1.00 85.69 927 TRP A O 1
ATOM 7378 N N . MET A 1 928 ? -2.890 5.951 67.565 1.00 84.06 928 MET A N 1
ATOM 7379 C CA . MET A 1 928 ? -2.954 5.629 66.136 1.00 84.06 928 MET A CA 1
ATOM 7380 C C . MET A 1 928 ? -1.688 4.919 65.636 1.00 84.06 928 MET A C 1
ATOM 7382 O O . MET A 1 928 ? -1.783 4.170 64.663 1.00 84.06 928 MET A O 1
ATOM 7386 N N . GLN A 1 929 ? -0.533 5.135 66.270 1.00 84.00 929 GLN A N 1
ATOM 7387 C CA . GLN A 1 929 ? 0.727 4.460 65.942 1.00 84.00 929 GLN A CA 1
ATOM 7388 C C . GLN A 1 929 ? 0.834 3.082 66.607 1.00 84.00 929 GLN A C 1
ATOM 7390 O O . GLN A 1 929 ? 1.273 2.138 65.951 1.00 84.00 929 GLN A O 1
ATOM 7395 N N . ASP A 1 930 ? 0.363 2.951 67.847 1.00 81.38 930 ASP A N 1
ATOM 7396 C CA . ASP A 1 930 ? 0.421 1.703 68.619 1.00 81.38 930 ASP A CA 1
ATOM 7397 C C . ASP A 1 930 ? -0.650 0.677 68.204 1.00 81.38 930 ASP A C 1
ATOM 7399 O O . ASP A 1 930 ? -0.499 -0.525 68.423 1.00 81.38 930 ASP A O 1
ATOM 7403 N N . THR A 1 931 ? -1.750 1.127 67.590 1.00 81.75 931 THR A N 1
ATOM 7404 C CA . THR A 1 931 ? -2.851 0.242 67.180 1.00 81.75 931 THR A CA 1
ATOM 7405 C C . THR A 1 931 ? -2.522 -0.523 65.891 1.00 81.75 931 THR A C 1
ATOM 7407 O O . THR A 1 931 ? -2.339 0.067 64.818 1.00 81.75 931 THR A O 1
ATOM 7410 N N . GLU A 1 932 ? -2.523 -1.857 65.965 1.00 74.25 932 GLU A N 1
ATOM 7411 C CA . GLU A 1 932 ? -2.336 -2.744 64.809 1.00 74.25 932 GLU A CA 1
ATOM 7412 C C . GLU A 1 932 ? -3.449 -2.591 63.748 1.00 74.25 932 GLU A C 1
ATOM 7414 O O . GLU A 1 932 ? -4.573 -2.163 64.029 1.00 74.25 932 GLU A O 1
ATOM 7419 N N . ALA A 1 933 ? -3.131 -2.920 62.491 1.00 70.31 933 ALA A N 1
ATOM 7420 C CA . ALA A 1 933 ? -4.093 -2.881 61.386 1.00 70.31 933 ALA A CA 1
ATOM 7421 C C . ALA A 1 933 ? -5.262 -3.855 61.636 1.00 70.31 933 ALA A C 1
ATOM 7423 O O . ALA A 1 933 ? -5.037 -5.019 61.963 1.00 70.31 933 ALA A O 1
ATOM 7424 N N . GLY A 1 934 ? -6.506 -3.389 61.482 1.00 66.75 934 GLY A N 1
ATOM 7425 C CA . GLY A 1 934 ? -7.715 -4.160 61.801 1.00 66.75 934 GLY A CA 1
ATOM 7426 C C . GLY A 1 934 ? -8.303 -3.898 63.193 1.00 66.75 934 GLY A C 1
ATOM 7427 O O . GLY A 1 934 ? -9.390 -4.394 63.493 1.00 66.75 934 GLY A O 1
ATOM 7428 N N . GLY A 1 935 ? -7.626 -3.119 64.048 1.00 70.50 935 GLY A N 1
ATOM 7429 C CA . GLY A 1 935 ? -8.102 -2.801 65.400 1.00 70.50 935 GLY A CA 1
ATOM 7430 C C . GLY A 1 935 ? -9.257 -1.791 65.444 1.00 70.50 935 GLY A C 1
ATOM 7431 O O . GLY A 1 935 ? -10.087 -1.839 66.353 1.00 70.50 935 GLY A O 1
ATOM 7432 N N . ASN A 1 936 ? -9.348 -0.880 64.466 1.00 82.69 936 ASN A N 1
ATOM 7433 C CA . ASN A 1 936 ? -10.432 0.100 64.388 1.00 82.69 936 ASN A CA 1
ATOM 7434 C C . ASN A 1 936 ? -10.808 0.447 62.933 1.00 82.69 936 ASN A C 1
ATOM 7436 O O . ASN A 1 936 ? -9.955 0.956 62.202 1.00 82.69 936 ASN A O 1
ATOM 7440 N N . PRO A 1 937 ? -12.092 0.311 62.536 1.00 83.62 937 PRO A N 1
ATOM 7441 C CA . PRO A 1 937 ? -12.531 0.581 61.165 1.00 83.62 937 PRO A CA 1
ATOM 7442 C C . PRO A 1 937 ? -12.222 1.995 60.654 1.00 83.62 937 PRO A C 1
ATOM 7444 O O . PRO A 1 937 ? -11.915 2.164 59.478 1.00 83.62 937 PRO A O 1
ATOM 7447 N N . ALA A 1 938 ? -12.291 3.025 61.504 1.00 83.19 938 ALA A N 1
ATOM 7448 C CA . ALA A 1 938 ? -12.013 4.402 61.092 1.00 83.19 938 ALA A CA 1
ATOM 7449 C C . ALA A 1 938 ? -10.505 4.677 60.930 1.00 83.19 938 ALA A C 1
ATOM 7451 O O . ALA A 1 938 ? -10.125 5.473 60.071 1.00 83.19 938 ALA A O 1
ATOM 7452 N N . LEU A 1 939 ? -9.646 3.989 61.696 1.00 84.81 939 LEU A N 1
ATOM 7453 C CA . LEU A 1 939 ? -8.186 4.050 61.540 1.00 84.81 939 LEU A CA 1
ATOM 7454 C C . LEU A 1 939 ? -7.721 3.296 60.289 1.00 84.81 939 LEU A C 1
ATOM 7456 O O . LEU A 1 939 ? -6.869 3.799 59.556 1.00 84.81 939 LEU A O 1
ATOM 7460 N N . ASP A 1 940 ? -8.322 2.141 60.001 1.00 84.81 940 ASP A N 1
ATOM 7461 C CA . ASP A 1 940 ? -8.064 1.396 58.764 1.00 84.81 940 ASP A CA 1
ATOM 7462 C C . ASP A 1 940 ? -8.461 2.228 57.537 1.00 84.81 940 ASP A C 1
ATOM 7464 O O . ASP A 1 940 ? -7.687 2.345 56.586 1.00 84.81 940 ASP A O 1
ATOM 7468 N N . VAL A 1 941 ? -9.622 2.901 57.594 1.00 86.06 941 VAL A N 1
ATOM 7469 C CA . VAL A 1 941 ? -10.044 3.834 56.540 1.00 86.06 941 VAL A CA 1
ATOM 7470 C C . VAL A 1 941 ? -9.047 4.970 56.356 1.00 86.06 941 VAL A C 1
ATOM 7472 O O . VAL A 1 941 ? -8.690 5.289 55.223 1.00 86.06 941 VAL A O 1
ATOM 7475 N N . LEU A 1 942 ? -8.561 5.558 57.447 1.00 87.06 942 LEU A N 1
ATOM 7476 C CA . LEU A 1 942 ? -7.580 6.633 57.385 1.00 87.06 942 LEU A CA 1
ATOM 7477 C C . LEU A 1 942 ? -6.268 6.186 56.710 1.00 87.06 942 LEU A C 1
ATOM 7479 O O . LEU A 1 942 ? -5.768 6.892 55.830 1.00 87.06 942 LEU A O 1
ATOM 7483 N N . ARG A 1 943 ? -5.741 5.009 57.071 1.00 88.56 943 ARG A N 1
ATOM 7484 C CA . ARG A 1 943 ? -4.504 4.442 56.501 1.00 88.56 943 ARG A CA 1
ATOM 7485 C C . ARG A 1 943 ? -4.663 4.094 55.015 1.00 88.56 943 ARG A C 1
ATOM 7487 O O . ARG A 1 943 ? -3.853 4.515 54.190 1.00 88.56 943 ARG A O 1
ATOM 7494 N N . GLU A 1 944 ? -5.730 3.386 54.649 1.00 87.56 944 GLU A N 1
ATOM 7495 C CA . GLU A 1 944 ? -5.990 2.955 53.266 1.00 87.56 944 GLU A CA 1
ATOM 7496 C C . GLU A 1 944 ? -6.269 4.138 52.318 1.00 87.56 944 GLU A C 1
ATOM 7498 O O . GLU A 1 944 ? -5.802 4.149 51.176 1.00 87.56 944 GLU A O 1
ATOM 7503 N N . VAL A 1 945 ? -6.980 5.177 52.773 1.00 88.88 945 VAL A N 1
ATOM 7504 C CA . VAL A 1 945 ? -7.250 6.375 51.954 1.00 88.88 945 VAL A CA 1
ATOM 7505 C C . VAL A 1 945 ? -5.982 7.224 51.771 1.00 88.88 945 VAL A C 1
ATOM 7507 O O . VAL A 1 945 ? -5.798 7.823 50.707 1.00 88.88 945 VAL A O 1
ATOM 7510 N N . GLN A 1 946 ? -5.058 7.233 52.740 1.00 88.25 946 GLN A N 1
ATOM 7511 C CA . GLN A 1 946 ? -3.732 7.841 52.562 1.00 88.25 946 GLN A CA 1
ATOM 7512 C C . GLN A 1 946 ? -2.879 7.086 51.531 1.00 88.25 946 GLN A C 1
ATOM 7514 O O . GLN A 1 946 ? -2.258 7.718 50.674 1.00 88.25 946 GLN A O 1
ATOM 7519 N N . GLU A 1 947 ? -2.898 5.753 51.531 1.00 88.44 947 GLU A N 1
ATOM 7520 C CA . GLU A 1 947 ? -2.251 4.951 50.481 1.00 88.44 947 GLU A CA 1
ATOM 7521 C C . GLU A 1 947 ? -2.896 5.169 49.101 1.00 88.44 947 GLU A C 1
ATOM 7523 O O . GLU A 1 947 ? -2.202 5.283 48.082 1.00 88.44 947 GLU A O 1
ATOM 7528 N N . LEU A 1 948 ? -4.223 5.331 49.043 1.00 88.44 948 LEU A N 1
ATOM 7529 C CA . LEU A 1 948 ? -4.924 5.715 47.816 1.00 88.44 948 LEU A CA 1
ATOM 7530 C C . LEU A 1 948 ? -4.499 7.109 47.330 1.00 88.44 948 LEU A C 1
ATOM 7532 O O . LEU A 1 948 ? -4.301 7.299 46.129 1.00 88.44 948 LEU A O 1
ATOM 7536 N N . LYS A 1 949 ? -4.311 8.076 48.240 1.00 89.19 949 LYS A N 1
ATOM 7537 C CA . LYS A 1 949 ? -3.800 9.420 47.917 1.00 89.19 949 LYS A CA 1
ATOM 7538 C C . LYS A 1 949 ? -2.403 9.352 47.296 1.00 89.19 949 LYS A C 1
ATOM 7540 O O . LYS A 1 949 ? -2.180 9.997 46.270 1.00 89.19 949 LYS A O 1
ATOM 7545 N N . LYS A 1 950 ? -1.502 8.534 47.858 1.00 89.38 950 LYS A N 1
ATOM 7546 C CA . LYS A 1 950 ? -0.166 8.271 47.289 1.00 89.38 950 LYS A CA 1
ATOM 7547 C C . LYS A 1 950 ? -0.274 7.650 45.895 1.00 89.38 950 LYS A C 1
ATOM 7549 O O . LYS A 1 950 ? 0.321 8.153 44.947 1.00 89.38 950 LYS A O 1
ATOM 7554 N N . THR A 1 951 ? -1.103 6.616 45.746 1.00 87.44 951 THR A N 1
ATOM 7555 C CA . THR A 1 951 ? -1.306 5.911 44.468 1.00 87.44 951 THR A CA 1
ATOM 7556 C C . THR A 1 951 ? -1.914 6.822 43.389 1.00 87.44 951 THR A C 1
ATOM 7558 O O . THR A 1 951 ? -1.561 6.718 42.213 1.00 87.44 951 THR A O 1
ATOM 7561 N N . ASN A 1 952 ? -2.803 7.749 43.764 1.00 87.69 952 ASN A N 1
ATOM 7562 C CA . ASN A 1 952 ? -3.425 8.703 42.844 1.00 87.69 952 ASN A CA 1
ATOM 7563 C C . ASN A 1 952 ? -2.396 9.627 42.177 1.00 87.69 952 ASN A C 1
ATOM 7565 O O . ASN A 1 952 ? -2.545 9.935 40.997 1.00 87.69 952 ASN A O 1
ATOM 7569 N N . GLY A 1 953 ? -1.365 10.076 42.903 1.00 84.69 953 GLY A N 1
ATOM 7570 C CA . GLY A 1 953 ? -0.289 10.909 42.347 1.00 84.69 953 GLY A CA 1
ATOM 7571 C C . GLY A 1 953 ? -0.771 12.158 41.590 1.00 84.69 953 GLY A C 1
ATOM 7572 O O . GLY A 1 953 ? -0.111 12.590 40.654 1.00 84.69 953 GLY A O 1
ATOM 7573 N N . GLY A 1 954 ? -1.949 12.694 41.933 1.00 82.25 954 GLY A N 1
ATOM 7574 C CA . GLY A 1 954 ? -2.545 13.870 41.286 1.00 82.25 954 GLY A CA 1
ATOM 7575 C C . GLY A 1 954 ? -3.387 13.617 40.025 1.00 82.25 954 GLY A C 1
ATOM 7576 O O . GLY A 1 954 ? -3.895 14.582 39.465 1.00 82.25 954 GLY A O 1
ATOM 7577 N N . LEU A 1 955 ? -3.597 12.363 39.594 1.00 81.88 955 LEU A N 1
ATOM 7578 C CA . LEU A 1 955 ? -4.395 12.031 38.395 1.00 81.88 955 LEU A CA 1
ATOM 7579 C C . LEU A 1 955 ? -5.846 12.533 38.457 1.00 81.88 955 LEU A C 1
ATOM 7581 O O . LEU A 1 955 ? -6.404 12.970 37.453 1.00 81.88 955 LEU A O 1
ATOM 7585 N N . VAL A 1 956 ? -6.475 12.443 39.630 1.00 86.81 956 VAL A N 1
ATOM 7586 C CA . VAL A 1 956 ? -7.829 12.952 39.899 1.00 86.81 956 VAL A CA 1
ATOM 7587 C C . VAL A 1 956 ? -7.767 13.977 41.027 1.00 86.81 956 VAL A C 1
ATOM 7589 O O . VAL A 1 956 ? -6.875 13.927 41.880 1.00 86.81 956 VAL A O 1
ATOM 7592 N N . LYS A 1 957 ? -8.736 14.905 41.034 1.00 86.19 957 LYS A N 1
ATOM 7593 C CA . LYS A 1 957 ? -8.902 15.926 42.077 1.00 86.19 957 LYS A CA 1
ATOM 7594 C C . LYS A 1 957 ? -8.771 15.294 43.463 1.00 86.19 957 LYS A C 1
ATOM 7596 O O . LYS A 1 957 ? -9.523 14.390 43.807 1.00 86.19 957 LYS A O 1
ATOM 7601 N N . VAL A 1 958 ? -7.839 15.816 44.255 1.00 85.06 958 VAL A N 1
ATOM 7602 C CA . VAL A 1 958 ? -7.504 15.280 45.583 1.00 85.06 958 VAL A CA 1
ATOM 7603 C C . VAL A 1 958 ? -8.565 15.640 46.632 1.00 85.06 958 VAL A C 1
ATOM 7605 O O . VAL A 1 958 ? -8.654 14.967 47.648 1.00 85.06 958 VAL A O 1
ATOM 7608 N N . ALA A 1 959 ? -9.421 16.637 46.373 1.00 86.00 959 ALA A N 1
ATOM 7609 C CA . ALA A 1 959 ? -10.399 17.136 47.345 1.00 86.00 959 ALA A CA 1
ATOM 7610 C C . ALA A 1 959 ? -11.308 16.045 47.959 1.00 86.00 959 ALA A C 1
ATOM 7612 O O . ALA A 1 959 ? -11.308 15.945 49.178 1.00 86.00 959 ALA A O 1
ATOM 7613 N N . PRO A 1 960 ? -11.974 15.150 47.196 1.00 84.88 960 PRO A N 1
ATOM 7614 C CA . PRO A 1 960 ? -12.807 14.098 47.794 1.00 84.88 960 PRO A CA 1
ATOM 7615 C C . PRO A 1 960 ? -12.017 13.069 48.620 1.00 84.88 960 PRO A C 1
ATOM 7617 O O . PRO A 1 960 ? -12.572 12.441 49.517 1.00 84.88 960 PRO A O 1
ATOM 7620 N N . ILE A 1 961 ? -10.730 12.875 48.305 1.00 87.06 961 ILE A N 1
ATOM 7621 C CA . ILE A 1 961 ? -9.827 11.998 49.064 1.00 87.06 961 ILE A CA 1
ATOM 7622 C C . ILE A 1 961 ? -9.443 12.688 50.378 1.00 87.06 961 ILE A C 1
ATOM 7624 O O . ILE A 1 961 ? -9.543 12.085 51.442 1.00 87.06 961 ILE A O 1
ATOM 7628 N N . ASP A 1 962 ? -9.048 13.962 50.304 1.00 87.06 962 ASP A N 1
ATOM 7629 C CA . ASP A 1 962 ? -8.709 14.787 51.465 1.00 87.06 962 ASP A CA 1
ATOM 7630 C C . ASP A 1 962 ? -9.902 14.958 52.418 1.00 87.06 962 ASP A C 1
ATOM 7632 O O . ASP A 1 962 ? -9.712 14.885 53.629 1.00 87.06 962 ASP A O 1
ATOM 7636 N N . ASP A 1 963 ? -11.115 15.147 51.891 1.00 87.50 963 ASP A N 1
ATOM 7637 C CA . ASP A 1 963 ? -12.336 15.292 52.692 1.00 87.50 963 ASP A CA 1
ATOM 7638 C C . ASP A 1 963 ? -12.626 14.003 53.485 1.00 87.50 963 ASP A C 1
ATOM 7640 O O . ASP A 1 963 ? -12.967 14.063 54.664 1.00 87.50 963 ASP A O 1
ATOM 7644 N N . LEU A 1 964 ? -12.423 12.818 52.889 1.00 87.62 964 LEU A N 1
ATOM 7645 C CA . LEU A 1 964 ? -12.594 11.547 53.604 1.00 87.62 964 LEU A CA 1
ATOM 7646 C C . LEU A 1 964 ? -11.500 11.313 54.662 1.00 87.62 964 LEU A C 1
ATOM 7648 O O . LEU A 1 964 ? -11.800 10.772 55.725 1.00 87.62 964 LEU A O 1
ATOM 7652 N N . ILE A 1 965 ? -10.255 11.735 54.402 1.00 88.38 965 ILE A N 1
ATOM 7653 C CA . ILE A 1 965 ? -9.164 11.720 55.397 1.00 88.38 965 ILE A CA 1
ATOM 7654 C C . ILE A 1 965 ? -9.533 12.610 56.592 1.00 88.38 965 ILE A C 1
ATOM 7656 O O . ILE A 1 965 ? -9.399 12.186 57.741 1.00 88.38 965 ILE A O 1
ATOM 7660 N N . GLY A 1 966 ? -10.026 13.822 56.322 1.00 86.88 966 GLY A N 1
ATOM 7661 C CA . GLY A 1 966 ? -10.479 14.765 57.342 1.00 86.88 966 GLY A CA 1
ATOM 7662 C C . GLY A 1 966 ? -11.666 14.239 58.149 1.00 86.88 966 GLY A C 1
ATOM 7663 O O . GLY A 1 966 ? -11.638 14.293 59.379 1.00 86.88 966 GLY A O 1
ATOM 7664 N N . ASP A 1 967 ? -12.675 13.671 57.483 1.00 87.25 967 ASP A N 1
ATOM 7665 C CA . ASP A 1 967 ? -13.851 13.074 58.125 1.00 87.25 967 ASP A CA 1
ATOM 7666 C C . ASP A 1 967 ? -13.470 11.869 59.009 1.00 87.25 967 ASP A C 1
ATOM 7668 O O . ASP A 1 967 ? -13.948 11.756 60.140 1.00 87.25 967 ASP A O 1
ATOM 7672 N N . ALA A 1 968 ? -12.577 10.989 58.541 1.00 86.19 968 ALA A N 1
ATOM 7673 C CA . ALA A 1 968 ? -12.096 9.845 59.320 1.00 86.19 968 ALA A CA 1
ATOM 7674 C C . ALA A 1 968 ? -11.315 10.290 60.567 1.00 86.19 968 ALA A C 1
ATOM 7676 O O . ALA A 1 968 ? -11.558 9.789 61.668 1.00 86.19 968 ALA A O 1
ATOM 7677 N N . TYR A 1 969 ? -10.425 11.278 60.424 1.00 87.94 969 TYR A N 1
ATOM 7678 C CA . TYR A 1 969 ? -9.686 11.838 61.554 1.00 87.94 969 TYR A CA 1
ATOM 7679 C C . TYR A 1 969 ? -10.614 12.552 62.547 1.00 87.94 969 TYR A C 1
ATOM 7681 O O . TYR A 1 969 ? -10.485 12.354 63.752 1.00 87.94 969 TYR A O 1
ATOM 7689 N N . ALA A 1 970 ? -11.603 13.316 62.074 1.00 86.06 970 ALA A N 1
ATOM 7690 C CA . ALA A 1 970 ? -12.597 13.965 62.930 1.00 86.06 970 ALA A CA 1
ATOM 7691 C C . ALA A 1 970 ? -13.429 12.955 63.739 1.00 86.06 970 ALA A C 1
ATOM 7693 O O . ALA A 1 970 ? -13.734 13.190 64.912 1.00 86.06 970 ALA A O 1
ATOM 7694 N N . PHE A 1 971 ? -13.764 11.809 63.138 1.00 85.94 971 PHE A N 1
ATOM 7695 C CA . PHE A 1 971 ? -14.456 10.718 63.822 1.00 85.94 971 PHE A CA 1
ATOM 7696 C C . PHE A 1 971 ? -13.603 10.108 64.938 1.00 85.94 971 PHE A C 1
ATOM 7698 O O . PHE A 1 971 ? -14.073 9.987 66.073 1.00 85.94 971 PHE A O 1
ATOM 7705 N N . LEU A 1 972 ? -12.345 9.767 64.637 1.00 84.56 972 LEU A N 1
ATOM 7706 C CA . LEU A 1 972 ? -11.388 9.237 65.614 1.00 84.56 972 LEU A CA 1
ATOM 7707 C C . LEU A 1 972 ? -11.124 10.241 66.737 1.00 84.56 972 LEU A C 1
ATOM 7709 O O . LEU A 1 972 ? -11.146 9.876 67.911 1.00 84.56 972 LEU A O 1
ATOM 7713 N N . PHE A 1 973 ? -10.973 11.517 66.381 1.00 85.31 973 PHE A N 1
ATOM 7714 C CA . PHE A 1 973 ? -10.817 12.613 67.323 1.00 85.31 973 PHE A CA 1
ATOM 7715 C C . PHE A 1 973 ? -12.006 12.669 68.277 1.00 85.31 973 PHE A C 1
ATOM 7717 O O . PHE A 1 973 ? -11.802 12.609 69.483 1.00 85.31 973 PHE A O 1
ATOM 7724 N N . ASN A 1 974 ? -13.247 12.678 67.776 1.00 85.38 974 ASN A N 1
ATOM 7725 C CA . ASN A 1 974 ? -14.451 12.785 68.605 1.00 85.38 974 ASN A CA 1
ATOM 7726 C C . ASN A 1 974 ? -14.774 11.567 69.467 1.00 85.38 974 ASN A C 1
ATOM 7728 O O . ASN A 1 974 ? -15.376 11.743 70.526 1.00 85.38 974 ASN A O 1
ATOM 7732 N N . THR A 1 975 ? -14.399 10.371 69.029 1.00 83.44 975 THR A N 1
ATOM 7733 C CA . THR A 1 975 ? -14.706 9.121 69.727 1.00 83.44 975 THR A CA 1
ATOM 7734 C C . THR A 1 975 ? -13.546 8.732 70.642 1.00 83.44 975 THR A C 1
ATOM 7736 O O . THR A 1 975 ? -13.581 9.007 71.841 1.00 83.44 975 THR A O 1
ATOM 7739 N N . ILE A 1 976 ? -12.484 8.186 70.060 1.00 81.88 976 ILE A N 1
ATOM 7740 C CA . ILE A 1 976 ? -11.330 7.605 70.752 1.00 81.88 976 ILE A CA 1
ATOM 7741 C C . ILE A 1 976 ? -10.453 8.692 71.367 1.00 81.88 976 ILE A C 1
ATOM 7743 O O . ILE A 1 976 ? -10.066 8.607 72.530 1.00 81.88 976 ILE A O 1
ATOM 7747 N N . GLY A 1 977 ? -10.226 9.783 70.635 1.00 80.00 977 GLY A N 1
ATOM 7748 C CA . GLY A 1 977 ? -9.500 10.930 71.167 1.00 80.00 977 GLY A CA 1
ATOM 7749 C C . GLY A 1 977 ? -10.192 11.520 72.399 1.00 80.00 977 GLY A C 1
ATOM 7750 O O . GLY A 1 977 ? -9.526 12.060 73.272 1.00 80.00 977 GLY A O 1
ATOM 7751 N N . LYS A 1 978 ? -11.531 11.420 72.532 1.00 81.81 978 LYS A N 1
ATOM 7752 C CA . LYS A 1 978 ? -12.228 11.903 73.752 1.00 81.81 978 LYS A CA 1
ATOM 7753 C C . LYS A 1 978 ? -11.909 11.033 74.937 1.00 81.81 978 LYS A C 1
ATOM 7755 O O . LYS A 1 978 ? -11.657 11.543 76.019 1.00 81.81 978 LYS A O 1
ATOM 7760 N N . THR A 1 979 ? -12.022 9.729 74.724 1.00 81.25 979 THR A N 1
ATOM 7761 C CA . THR A 1 979 ? -11.893 8.746 75.786 1.00 81.25 979 THR A CA 1
ATOM 7762 C C . THR A 1 979 ? -10.466 8.718 76.300 1.00 81.25 979 THR A C 1
ATOM 7764 O O . THR A 1 979 ? -10.282 8.718 77.508 1.00 81.25 979 THR A O 1
ATOM 7767 N N . LEU A 1 980 ? -9.474 8.802 75.406 1.00 80.69 980 LEU A N 1
ATOM 7768 C CA . LEU A 1 980 ? -8.061 8.861 75.779 1.00 80.69 980 LEU A CA 1
ATOM 7769 C C . LEU A 1 980 ? -7.723 10.144 76.542 1.00 80.69 980 LEU A C 1
ATOM 7771 O O . LEU A 1 980 ? -7.098 10.069 77.590 1.00 80.69 980 LEU A O 1
ATOM 7775 N N . TRP A 1 981 ? -8.197 11.303 76.075 1.00 80.00 981 TRP A N 1
ATOM 7776 C CA . TRP A 1 981 ? -7.963 12.573 76.769 1.00 80.00 981 TRP A CA 1
ATOM 7777 C C . TRP A 1 981 ? -8.628 12.620 78.154 1.00 80.00 981 TRP A C 1
ATOM 7779 O O . TRP A 1 981 ? -8.004 13.048 79.120 1.00 80.00 981 TRP A O 1
ATOM 7789 N N . LEU A 1 982 ? -9.864 12.122 78.290 1.00 80.44 982 LEU A N 1
ATOM 7790 C CA . LEU A 1 982 ? -10.546 12.024 79.589 1.00 80.44 982 LEU A CA 1
ATOM 7791 C C . LEU A 1 982 ? -9.861 11.029 80.538 1.00 80.44 982 LEU A C 1
ATOM 7793 O O . LEU A 1 982 ? -9.786 11.286 81.738 1.00 80.44 982 LEU A O 1
ATOM 7797 N N . GLU A 1 983 ? -9.360 9.909 80.015 1.00 76.69 983 GLU A N 1
ATOM 7798 C CA . GLU A 1 983 ? -8.620 8.915 80.795 1.00 76.69 983 GLU A CA 1
ATOM 7799 C C . GLU A 1 983 ? -7.270 9.467 81.256 1.00 76.69 983 GLU A C 1
ATOM 7801 O O . GLU A 1 983 ? -6.915 9.325 82.421 1.00 76.69 983 GLU A O 1
ATOM 7806 N N . GLU A 1 984 ? -6.550 10.180 80.392 1.00 75.94 984 GLU A N 1
ATOM 7807 C CA . GLU A 1 984 ? -5.290 10.830 80.745 1.00 75.94 984 GLU A CA 1
ATOM 7808 C C . GLU A 1 984 ? -5.502 11.956 81.767 1.00 75.94 984 GLU A C 1
ATOM 7810 O O . GLU A 1 984 ? -4.715 12.090 82.701 1.00 75.94 984 GLU A O 1
ATOM 7815 N N . GLN A 1 985 ? -6.592 12.728 81.663 1.00 75.75 985 GLN A N 1
ATOM 7816 C CA . GLN A 1 985 ? -6.972 13.689 82.704 1.00 75.75 985 GLN A CA 1
ATOM 7817 C C . GLN A 1 985 ? -7.306 12.998 84.031 1.00 75.75 985 GLN A C 1
ATOM 7819 O O . GLN A 1 985 ? -6.936 13.508 85.090 1.00 75.75 985 GLN A O 1
ATOM 7824 N N . ARG A 1 986 ? -7.960 11.829 83.999 1.00 75.25 986 ARG A N 1
ATOM 7825 C CA . ARG A 1 986 ? -8.247 11.029 85.198 1.00 75.25 986 ARG A CA 1
ATOM 7826 C C . ARG A 1 986 ? -6.968 10.483 85.828 1.00 75.25 986 ARG A C 1
ATOM 7828 O O . ARG A 1 986 ? -6.791 10.640 87.031 1.00 75.25 986 ARG A O 1
ATOM 7835 N N . VAL A 1 987 ? -6.059 9.925 85.030 1.00 74.44 987 VAL A N 1
ATOM 7836 C CA . VAL A 1 987 ? -4.752 9.428 85.486 1.00 74.44 987 VAL A CA 1
ATOM 7837 C C . VAL A 1 987 ? -3.909 10.574 86.038 1.00 74.44 987 VAL A C 1
ATOM 7839 O O . VAL A 1 987 ? -3.404 10.455 87.148 1.00 74.44 987 VAL A O 1
ATOM 7842 N N . LYS A 1 988 ? -3.838 11.725 85.355 1.00 71.75 988 LYS A N 1
ATOM 7843 C CA . LYS A 1 988 ? -3.152 12.927 85.862 1.00 71.75 988 LYS A CA 1
ATOM 7844 C C . LYS A 1 988 ? -3.767 13.425 87.170 1.00 71.75 988 LYS A C 1
ATOM 7846 O O . LYS A 1 988 ? -3.022 13.811 88.064 1.00 71.75 988 LYS A O 1
ATOM 7851 N N . ALA A 1 989 ? -5.092 13.392 87.325 1.00 65.88 989 ALA A N 1
ATOM 7852 C CA . ALA A 1 989 ? -5.766 13.762 88.571 1.00 65.88 989 ALA A CA 1
ATOM 7853 C C . ALA A 1 989 ? -5.517 12.750 89.708 1.00 65.88 989 ALA A C 1
ATOM 7855 O O . ALA A 1 989 ? -5.305 13.155 90.850 1.00 65.88 989 ALA A O 1
ATOM 7856 N N . GLU A 1 990 ? -5.488 11.448 89.410 1.00 67.25 990 GLU A N 1
ATOM 7857 C CA . GLU A 1 990 ? -5.150 10.382 90.364 1.00 67.25 990 GLU A CA 1
ATOM 7858 C C . GLU A 1 990 ? -3.667 10.408 90.768 1.00 67.25 990 GLU A C 1
ATOM 7860 O O . GLU A 1 990 ? -3.328 10.158 91.925 1.00 67.25 990 GLU A O 1
ATOM 7865 N N . GLU A 1 991 ? -2.777 10.767 89.846 1.00 62.25 991 GLU A N 1
ATOM 7866 C CA . GLU A 1 991 ? -1.340 10.912 90.072 1.00 62.25 991 GLU A CA 1
ATOM 7867 C C . GLU A 1 991 ? -1.024 12.194 90.860 1.00 62.25 991 GLU A C 1
ATOM 7869 O O . GLU A 1 991 ? -0.195 12.165 91.771 1.00 62.25 991 GLU A O 1
ATOM 7874 N N . LEU A 1 992 ? -1.769 13.286 90.624 1.00 60.44 992 LEU A N 1
ATOM 7875 C CA . LEU A 1 992 ? -1.748 14.486 91.471 1.00 60.44 992 LEU A CA 1
ATOM 7876 C C . LEU A 1 992 ? -2.307 14.206 92.879 1.00 60.44 992 LEU A C 1
ATOM 7878 O O . LEU A 1 992 ? -1.817 14.776 93.851 1.00 60.44 992 LEU A O 1
ATOM 7882 N N . ALA A 1 993 ? -3.291 13.307 93.008 1.00 58.53 993 ALA A N 1
ATOM 7883 C CA . ALA A 1 993 ? -3.859 12.881 94.292 1.00 58.53 993 ALA A CA 1
ATOM 7884 C C . ALA A 1 993 ? -2.967 11.885 95.064 1.00 58.53 993 ALA A C 1
ATOM 7886 O O . ALA A 1 993 ? -3.080 11.781 96.286 1.00 58.53 993 ALA A O 1
ATOM 7887 N N . ARG A 1 994 ? -2.063 11.167 94.378 1.00 57.47 994 ARG A N 1
ATOM 7888 C CA . ARG A 1 994 ? -1.039 10.292 94.983 1.00 57.47 994 ARG A CA 1
ATOM 7889 C C . ARG A 1 994 ? 0.235 11.031 95.404 1.00 57.47 994 ARG A C 1
ATOM 7891 O O . ARG A 1 994 ? 1.073 10.434 96.083 1.00 57.47 994 ARG A O 1
ATOM 7898 N N . GLN A 1 995 ? 0.397 12.307 95.048 1.00 49.44 995 GLN A N 1
ATOM 7899 C CA . GLN A 1 995 ? 1.515 13.115 95.536 1.00 49.44 995 GLN A CA 1
ATOM 7900 C C . GLN A 1 995 ? 1.282 13.548 97.000 1.00 49.44 995 GLN A C 1
ATOM 7902 O O . GLN A 1 995 ? 0.236 14.117 97.313 1.00 49.44 995 GLN A O 1
ATOM 7907 N N . PRO A 1 996 ? 2.238 13.317 97.924 1.00 48.78 996 PRO A N 1
ATOM 7908 C CA . PRO A 1 996 ? 2.125 13.785 99.305 1.00 48.78 996 PRO A CA 1
ATOM 7909 C C . PRO A 1 996 ? 2.159 15.326 99.377 1.00 48.78 996 PRO A C 1
ATOM 7911 O O . PRO A 1 996 ? 2.819 15.965 98.551 1.00 48.78 996 PRO A O 1
ATOM 7914 N N . PRO A 1 997 ? 1.489 15.950 100.369 1.00 42.31 997 PRO A N 1
ATOM 7915 C CA . PRO A 1 997 ? 1.386 17.403 100.465 1.00 42.31 997 PRO A CA 1
ATOM 7916 C C . PRO A 1 997 ? 2.772 18.036 100.632 1.00 42.31 997 PRO A C 1
ATOM 7918 O O . PRO A 1 997 ? 3.475 17.781 101.612 1.00 42.31 997 PRO A O 1
ATOM 7921 N N . LYS A 1 998 ? 3.166 18.895 99.684 1.00 42.59 998 LYS A N 1
ATOM 7922 C CA . LYS A 1 998 ? 4.353 19.744 99.837 1.00 42.59 998 LYS A CA 1
ATOM 7923 C C . LYS A 1 998 ? 4.090 20.777 100.935 1.00 42.59 998 LYS A C 1
ATOM 7925 O O . LYS A 1 998 ? 3.248 21.660 100.793 1.00 42.59 998 LYS A O 1
ATOM 7930 N N . VAL A 1 999 ? 4.827 20.631 102.034 1.00 43.28 999 VAL A N 1
ATOM 7931 C CA . VAL A 1 999 ? 4.915 21.574 103.157 1.00 43.28 999 VAL A CA 1
ATOM 7932 C C . VAL A 1 999 ? 5.451 22.929 102.657 1.00 43.28 999 VAL A C 1
ATOM 7934 O O . VAL A 1 999 ? 6.364 22.945 101.828 1.00 43.28 999 VAL A O 1
ATOM 7937 N N . PRO A 1 1000 ? 4.912 24.065 103.140 1.00 47.03 1000 PRO A N 1
ATOM 7938 C CA . PRO A 1 1000 ? 5.340 25.397 102.730 1.00 47.03 1000 PRO A CA 1
ATOM 7939 C C . PRO A 1 1000 ? 6.674 25.778 103.384 1.00 47.03 1000 PRO A C 1
ATOM 7941 O O . PRO A 1 1000 ? 6.828 25.671 104.600 1.00 47.03 1000 PRO A O 1
ATOM 7944 N N . THR A 1 1001 ? 7.615 26.301 102.597 1.00 41.62 1001 THR A N 1
ATOM 7945 C CA . THR A 1 1001 ? 8.809 26.994 103.110 1.00 41.62 1001 THR A CA 1
ATOM 7946 C C . THR A 1 1001 ? 8.978 28.378 102.471 1.00 41.62 1001 THR A C 1
ATOM 7948 O O . THR A 1 1001 ? 8.573 28.568 101.324 1.00 41.62 1001 THR A O 1
ATOM 7951 N N . PRO A 1 1002 ? 9.532 29.354 103.220 1.00 41.09 1002 PRO A N 1
ATOM 7952 C CA . PRO A 1 1002 ? 9.366 30.796 103.010 1.00 41.09 1002 PRO A CA 1
ATOM 7953 C C . PRO A 1 1002 ? 10.419 31.387 102.048 1.00 41.09 1002 PRO A C 1
ATOM 7955 O O . PRO A 1 1002 ? 11.371 30.695 101.687 1.00 41.09 1002 PRO A O 1
ATOM 7958 N N . PRO A 1 1003 ? 10.294 32.669 101.641 1.00 51.62 1003 PRO A N 1
ATOM 7959 C CA . PRO A 1 1003 ? 11.139 33.261 100.607 1.00 51.62 1003 PRO A CA 1
ATOM 7960 C C . PRO A 1 1003 ? 12.527 33.648 101.142 1.00 51.62 1003 PRO A C 1
ATOM 7962 O O . PRO A 1 1003 ? 12.653 34.066 102.297 1.00 51.62 1003 PRO A O 1
ATOM 7965 N N . PRO A 1 1004 ? 13.550 33.654 100.268 1.00 43.09 1004 PRO A N 1
ATOM 7966 C CA . PRO A 1 1004 ? 14.557 34.703 100.357 1.00 43.09 1004 PRO A CA 1
ATOM 7967 C C . PRO A 1 1004 ? 14.912 35.343 98.999 1.00 43.09 1004 PRO A C 1
ATOM 7969 O O . PRO A 1 1004 ? 15.324 34.685 98.055 1.00 43.09 1004 PRO A O 1
ATOM 7972 N N . ARG A 1 1005 ? 14.780 36.677 98.992 1.00 37.22 1005 ARG A N 1
ATOM 7973 C CA . ARG A 1 1005 ? 15.721 37.701 98.490 1.00 37.22 1005 ARG A CA 1
ATOM 7974 C C . ARG A 1 1005 ? 16.351 37.566 97.084 1.00 37.22 1005 ARG A C 1
ATOM 7976 O O . ARG A 1 1005 ? 17.357 36.895 96.898 1.00 37.22 1005 ARG A O 1
ATOM 7983 N N . ASN A 1 1006 ? 15.895 38.452 96.188 1.00 38.47 1006 ASN A N 1
ATOM 7984 C CA . ASN A 1 1006 ? 16.747 39.233 95.261 1.00 38.47 1006 ASN A CA 1
ATOM 7985 C C . ASN A 1 1006 ? 17.966 39.835 96.010 1.00 38.47 1006 ASN A C 1
ATOM 7987 O O . ASN A 1 1006 ? 17.808 40.083 97.213 1.00 38.47 1006 ASN A O 1
ATOM 7991 N N . PRO A 1 1007 ? 19.106 40.212 95.376 1.00 45.78 1007 PRO A N 1
ATOM 7992 C CA . PRO A 1 1007 ? 19.281 40.560 93.952 1.00 45.78 1007 PRO A CA 1
ATOM 7993 C C . PRO A 1 1007 ? 20.612 40.091 93.300 1.00 45.78 1007 PRO A C 1
ATOM 7995 O O . PRO A 1 1007 ? 21.585 39.816 93.991 1.00 45.78 1007 PRO A O 1
ATOM 7998 N N . ALA A 1 1008 ? 20.690 40.109 91.967 1.00 35.03 1008 ALA A N 1
ATOM 7999 C CA . ALA A 1 1008 ? 21.789 40.714 91.193 1.00 35.03 1008 ALA A CA 1
ATOM 8000 C C . ALA A 1 1008 ? 21.567 40.462 89.696 1.00 35.03 1008 ALA A C 1
ATOM 8002 O O . ALA A 1 1008 ? 21.236 39.359 89.275 1.00 35.03 1008 ALA A O 1
ATOM 8003 N N . MET A 1 1009 ? 21.724 41.529 88.923 1.00 37.84 1009 MET A N 1
ATOM 8004 C CA . MET A 1 1009 ? 21.679 41.543 87.468 1.00 37.84 1009 MET A CA 1
ATOM 8005 C C . MET A 1 1009 ? 22.948 40.908 86.897 1.00 37.84 1009 MET A C 1
ATOM 8007 O O . MET A 1 1009 ? 24.028 41.181 87.416 1.00 37.84 1009 MET A O 1
ATOM 8011 N N . ASP A 1 1010 ? 22.828 40.160 85.800 1.00 31.33 1010 ASP A N 1
ATOM 8012 C CA . ASP A 1 1010 ? 23.952 39.905 84.899 1.00 31.33 1010 ASP A CA 1
ATOM 8013 C C . ASP A 1 1010 ? 23.609 40.474 83.518 1.00 31.33 1010 ASP A C 1
ATOM 8015 O O . ASP A 1 1010 ? 22.568 40.187 82.924 1.00 31.33 1010 ASP A O 1
ATOM 8019 N N . PHE A 1 1011 ? 24.463 41.397 83.097 1.00 37.53 1011 PHE A N 1
ATOM 8020 C CA . PHE A 1 1011 ? 24.325 42.322 81.986 1.00 37.53 1011 PHE A CA 1
ATOM 8021 C C . PHE A 1 1011 ? 25.539 42.058 81.100 1.00 37.53 1011 PHE A C 1
ATOM 8023 O O . PHE A 1 1011 ? 26.593 42.664 81.279 1.00 37.53 1011 PHE A O 1
ATOM 8030 N N . SER A 1 1012 ? 25.433 41.091 80.193 1.00 38.97 1012 SER A N 1
ATOM 8031 C CA . SER A 1 1012 ? 26.616 40.637 79.458 1.00 38.97 1012 SER A CA 1
ATOM 8032 C C . SER A 1 1012 ? 26.319 40.074 78.069 1.00 38.97 1012 SER A C 1
ATOM 8034 O O . SER A 1 1012 ? 27.045 39.209 77.629 1.00 38.97 1012 SER A O 1
ATOM 8036 N N . HIS A 1 1013 ? 25.340 40.610 77.320 1.00 39.47 1013 HIS A N 1
ATOM 8037 C CA . HIS A 1 1013 ? 25.313 40.492 75.841 1.00 39.47 1013 HIS A CA 1
ATOM 8038 C C . HIS A 1 1013 ? 24.646 41.696 75.131 1.00 39.47 1013 HIS A C 1
ATOM 8040 O O . HIS A 1 1013 ? 23.975 41.549 74.113 1.00 39.47 1013 HIS A O 1
ATOM 8046 N N . ILE A 1 1014 ? 24.863 42.917 75.639 1.00 41.47 1014 ILE A N 1
ATOM 8047 C CA . ILE A 1 1014 ? 24.576 44.178 74.920 1.00 41.47 1014 ILE A CA 1
ATOM 8048 C C . ILE A 1 1014 ? 25.862 45.015 74.881 1.00 41.47 1014 ILE A C 1
ATOM 8050 O O . ILE A 1 1014 ? 25.954 46.088 75.468 1.00 41.47 1014 ILE A O 1
ATOM 8054 N N . MET A 1 1015 ? 26.900 44.482 74.235 1.00 36.28 1015 MET A N 1
ATOM 8055 C CA . MET A 1 1015 ? 28.070 45.263 73.828 1.00 36.28 1015 MET A CA 1
ATOM 8056 C C . MET A 1 1015 ? 28.783 44.570 72.656 1.00 36.28 1015 MET A C 1
ATOM 8058 O O . MET A 1 1015 ? 29.880 44.056 72.798 1.00 36.28 1015 MET A O 1
ATOM 8062 N N . ASN A 1 1016 ? 28.102 44.495 71.509 1.00 39.19 1016 ASN A N 1
ATOM 8063 C CA . ASN A 1 1016 ? 28.721 44.286 70.192 1.00 39.19 1016 ASN A CA 1
ATOM 8064 C C . ASN A 1 1016 ? 27.846 44.921 69.101 1.00 39.19 1016 ASN A C 1
ATOM 8066 O O . ASN A 1 1016 ? 27.448 44.298 68.121 1.00 39.19 1016 ASN A O 1
ATOM 8070 N N . SER A 1 1017 ? 27.502 46.191 69.308 1.00 31.30 1017 SER A N 1
ATOM 8071 C CA . SER A 1 1017 ? 26.977 47.044 68.250 1.00 31.30 1017 SER A CA 1
ATOM 8072 C C . SER A 1 1017 ? 27.443 48.473 68.498 1.00 31.30 1017 SER A C 1
ATOM 8074 O O . SER A 1 1017 ? 27.368 48.950 69.629 1.00 31.30 1017 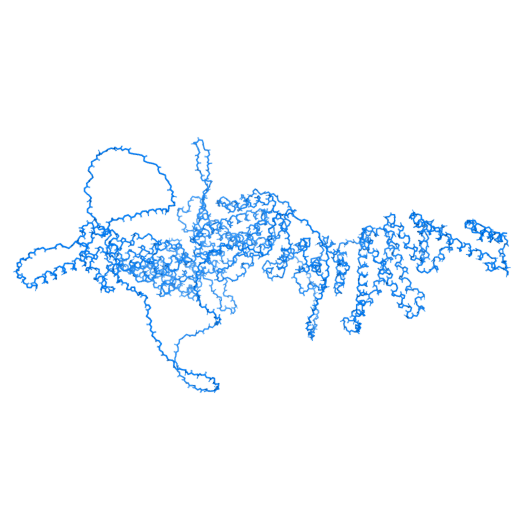SER A O 1
ATOM 8076 N N . ILE A 1 1018 ? 27.872 49.122 67.412 1.00 33.19 1018 ILE A N 1
ATOM 8077 C CA . ILE A 1 1018 ? 28.400 50.490 67.265 1.00 33.19 1018 ILE A CA 1
ATOM 8078 C C . ILE A 1 1018 ? 29.940 50.584 67.275 1.00 33.19 1018 ILE A C 1
ATOM 8080 O O . ILE A 1 1018 ? 30.553 50.810 68.311 1.00 33.19 1018 ILE A O 1
ATOM 8084 N N . MET A 1 1019 ? 30.546 50.485 66.081 1.00 31.11 1019 MET A N 1
ATOM 8085 C CA . MET A 1 1019 ? 31.377 51.541 65.459 1.00 31.11 1019 MET A CA 1
ATOM 8086 C C . MET A 1 1019 ? 31.877 51.091 64.070 1.00 31.11 1019 MET A C 1
ATOM 8088 O O . MET A 1 1019 ? 32.754 50.243 64.010 1.00 31.11 1019 MET A O 1
ATOM 8092 N N . GLY A 1 1020 ? 31.316 51.711 63.015 1.00 29.22 1020 GLY A N 1
ATOM 8093 C CA . GLY A 1 1020 ? 31.926 52.102 61.719 1.00 29.22 1020 GLY A CA 1
ATOM 8094 C C . GLY A 1 1020 ? 32.627 51.053 60.835 1.00 29.22 1020 GLY A C 1
ATOM 8095 O O . GLY A 1 1020 ? 33.136 50.065 61.322 1.00 29.22 1020 GLY A O 1
ATOM 8096 N N . VAL A 1 1021 ? 32.772 51.189 59.516 1.00 29.02 1021 VAL A N 1
ATOM 8097 C CA . VAL A 1 1021 ? 32.575 52.271 58.535 1.00 29.02 1021 VAL A CA 1
ATOM 8098 C C . VAL A 1 1021 ? 32.872 51.638 57.143 1.00 29.02 1021 VAL A C 1
ATOM 8100 O O . VAL A 1 1021 ? 33.599 50.652 57.075 1.00 29.02 1021 VAL A O 1
ATOM 8103 N N . ASP A 1 1022 ? 32.318 52.231 56.077 1.00 28.16 1022 ASP A N 1
ATOM 8104 C CA . ASP A 1 1022 ? 32.625 52.079 54.634 1.00 28.16 1022 ASP A CA 1
ATOM 8105 C C . ASP A 1 1022 ? 32.140 50.852 53.821 1.00 28.16 1022 ASP A C 1
ATOM 8107 O O . ASP A 1 1022 ? 32.675 49.755 53.885 1.00 28.16 1022 ASP A O 1
ATOM 8111 N N . GLY A 1 1023 ? 31.175 51.120 52.924 1.00 27.89 1023 GLY A N 1
ATOM 8112 C CA . GLY A 1 1023 ? 31.512 51.338 51.507 1.00 27.89 1023 GLY A CA 1
ATOM 8113 C C . GLY A 1 1023 ? 31.425 50.170 50.505 1.00 27.89 1023 GLY A C 1
ATOM 8114 O O . GLY A 1 1023 ? 32.345 49.374 50.407 1.00 27.89 1023 GLY A O 1
ATOM 8115 N N . ALA A 1 1024 ? 30.417 50.271 49.619 1.00 28.36 1024 ALA A N 1
ATOM 8116 C CA . ALA A 1 1024 ? 30.514 50.145 48.148 1.00 28.36 1024 ALA A CA 1
ATOM 8117 C C . ALA A 1 1024 ? 30.236 48.793 47.415 1.00 28.36 1024 ALA A C 1
ATOM 8119 O O . ALA A 1 1024 ? 31.025 47.859 47.483 1.00 28.36 1024 ALA A O 1
ATOM 8120 N N . LEU A 1 1025 ? 29.182 48.866 46.564 1.00 31.30 1025 LEU A N 1
ATOM 8121 C CA . LEU A 1 1025 ? 28.934 48.237 45.234 1.00 31.30 1025 LEU A CA 1
ATOM 8122 C C . LEU A 1 1025 ? 28.493 46.749 45.203 1.00 31.30 1025 LEU A C 1
ATOM 8124 O O . LEU A 1 1025 ? 29.037 45.925 45.918 1.00 31.30 1025 LEU A O 1
ATOM 8128 N N . ASP A 1 1026 ? 27.533 46.282 44.393 1.00 30.19 1026 ASP A N 1
ATOM 8129 C CA . ASP A 1 1026 ? 26.692 46.898 43.356 1.00 30.19 1026 ASP A CA 1
ATOM 8130 C C . ASP A 1 1026 ? 25.467 45.995 43.051 1.00 30.19 1026 ASP A C 1
ATOM 8132 O O . ASP A 1 1026 ? 25.525 44.775 43.215 1.00 30.19 1026 ASP A O 1
ATOM 8136 N N . GLN A 1 1027 ? 24.363 46.596 42.588 1.00 30.06 1027 GLN A N 1
ATOM 8137 C CA . GLN A 1 1027 ? 23.224 45.911 41.933 1.00 30.06 1027 GLN A CA 1
ATOM 8138 C C . GLN A 1 1027 ? 23.513 45.703 40.422 1.00 30.06 1027 GLN A C 1
ATOM 8140 O O . GLN A 1 1027 ? 24.565 46.134 39.954 1.00 30.06 1027 GLN A O 1
ATOM 8145 N N . PRO A 1 1028 ? 22.614 45.080 39.619 1.00 41.50 1028 PRO A N 1
ATOM 8146 C CA . PRO A 1 1028 ? 21.477 45.812 39.009 1.00 41.50 1028 PRO A CA 1
ATOM 8147 C C . PRO A 1 1028 ? 20.161 44.985 39.004 1.00 41.50 1028 PRO A C 1
ATOM 8149 O O . PRO A 1 1028 ? 20.171 43.779 38.795 1.00 41.50 1028 PRO A O 1
ATOM 8152 N N . ALA A 1 1029 ? 18.993 45.508 39.393 1.00 31.78 1029 ALA A N 1
ATOM 8153 C CA . ALA A 1 1029 ? 18.135 46.547 38.794 1.00 31.78 1029 ALA A CA 1
ATOM 8154 C C . ALA A 1 1029 ? 17.144 46.032 37.723 1.00 31.78 1029 ALA A C 1
ATOM 8156 O O . ALA A 1 1029 ? 17.555 45.579 36.661 1.00 31.78 1029 ALA A O 1
ATOM 8157 N N . LYS A 1 1030 ? 15.835 46.232 37.971 1.00 31.11 1030 LYS A N 1
ATOM 8158 C CA . LYS A 1 1030 ? 14.811 46.642 36.981 1.00 31.11 1030 LYS A CA 1
ATOM 8159 C C . LYS A 1 1030 ? 13.690 47.464 37.668 1.00 31.11 1030 LYS A C 1
ATOM 8161 O O . LYS A 1 1030 ? 13.484 47.282 38.867 1.00 31.11 1030 LYS A O 1
ATOM 8166 N N . PRO A 1 1031 ? 13.016 48.398 36.958 1.00 39.78 1031 PRO A N 1
ATOM 8167 C CA . PRO A 1 1031 ? 12.629 49.692 37.537 1.00 39.78 1031 PRO A CA 1
ATOM 8168 C C . PRO A 1 1031 ? 11.123 50.063 37.489 1.00 39.78 1031 PRO A C 1
ATOM 8170 O O . PRO A 1 1031 ? 10.336 49.433 36.792 1.00 39.78 1031 PRO A O 1
ATOM 8173 N N . ALA A 1 1032 ? 10.836 51.202 38.153 1.00 31.00 1032 ALA A N 1
ATOM 8174 C CA . ALA A 1 1032 ? 9.851 52.265 37.842 1.00 31.00 1032 ALA A CA 1
ATOM 8175 C C . ALA A 1 1032 ? 8.400 52.219 38.418 1.00 31.00 1032 ALA A C 1
ATOM 8177 O O . ALA A 1 1032 ? 7.510 51.646 37.807 1.00 31.00 1032 ALA A O 1
ATOM 8178 N N . VAL A 1 1033 ? 8.191 52.854 39.599 1.00 31.94 1033 VAL A N 1
ATOM 8179 C CA . VAL A 1 1033 ? 7.595 54.216 39.867 1.00 31.94 1033 VAL A CA 1
ATOM 8180 C C . VAL A 1 1033 ? 6.236 54.579 39.187 1.00 31.94 1033 VAL A C 1
ATOM 8182 O O . VAL A 1 1033 ? 6.041 54.122 38.068 1.00 31.94 1033 VAL A O 1
ATOM 8185 N N . PRO A 1 1034 ? 5.335 55.471 39.716 1.00 41.25 1034 PRO A N 1
ATOM 8186 C CA . PRO A 1 1034 ? 5.326 56.298 40.952 1.00 41.25 1034 PRO A CA 1
ATOM 8187 C C . PRO A 1 1034 ? 4.044 56.233 41.840 1.00 41.25 1034 PRO A C 1
ATOM 8189 O O . PRO A 1 1034 ? 3.002 55.709 41.462 1.00 41.25 1034 PRO A O 1
ATOM 8192 N N . ALA A 1 1035 ? 4.136 56.877 43.015 1.00 36.09 1035 ALA A N 1
ATOM 8193 C CA . ALA A 1 1035 ? 3.050 57.306 43.925 1.00 36.09 1035 ALA A CA 1
ATOM 8194 C C . ALA A 1 1035 ? 2.176 58.456 43.321 1.00 36.09 1035 ALA A C 1
ATOM 8196 O O . ALA A 1 1035 ? 2.595 58.989 42.291 1.00 36.09 1035 ALA A O 1
ATOM 8197 N N . PRO A 1 1036 ? 1.021 58.906 43.895 1.00 43.56 1036 PRO A N 1
ATOM 8198 C CA . PRO A 1 1036 ? 0.957 59.577 45.211 1.00 43.56 1036 PRO A CA 1
ATOM 8199 C C . PRO A 1 1036 ? -0.345 59.392 46.057 1.00 43.56 1036 PRO A C 1
ATOM 8201 O O . PRO A 1 1036 ? -1.321 58.768 45.660 1.00 43.56 1036 PRO A O 1
ATOM 8204 N N . THR A 1 1037 ? -0.265 59.963 47.264 1.00 30.53 1037 THR A N 1
ATOM 8205 C CA . THR A 1 1037 ? -1.182 60.221 48.409 1.00 30.53 1037 THR A CA 1
ATOM 8206 C C . THR A 1 1037 ? -2.553 60.890 48.098 1.00 30.53 1037 THR A C 1
ATOM 8208 O O . THR A 1 1037 ? -2.771 61.284 46.959 1.00 30.53 1037 THR A O 1
ATOM 8211 N N . PRO A 1 1038 ? -3.403 61.286 49.090 1.00 49.78 1038 PRO A N 1
ATOM 8212 C CA . PRO A 1 1038 ? -3.971 60.628 50.292 1.00 49.78 1038 PRO A CA 1
ATOM 8213 C C . PRO A 1 1038 ? -5.514 60.892 50.438 1.00 49.78 1038 PRO A C 1
ATOM 8215 O O . PRO A 1 1038 ? -6.119 61.471 49.545 1.00 49.78 1038 PRO A O 1
ATOM 8218 N N . THR A 1 1039 ? -6.105 60.585 51.614 1.00 29.95 1039 THR A N 1
ATOM 8219 C CA . THR A 1 1039 ? -7.445 60.953 52.196 1.00 29.95 1039 THR A CA 1
ATOM 8220 C C . THR A 1 1039 ? -8.487 59.811 52.308 1.00 29.95 1039 THR A C 1
ATOM 8222 O O . THR A 1 1039 ? -8.355 58.805 51.622 1.00 29.95 1039 THR A O 1
ATOM 8225 N N . PRO A 1 1040 ? -9.501 59.903 53.202 1.00 41.12 1040 PRO A N 1
ATOM 8226 C CA . PRO A 1 1040 ? -9.390 59.820 54.664 1.00 41.12 1040 PRO A CA 1
ATOM 8227 C C . PRO A 1 1040 ? -10.380 58.794 55.288 1.00 41.12 1040 PRO A C 1
ATOM 8229 O O . PRO A 1 1040 ? -11.171 58.148 54.611 1.00 41.12 1040 PRO A O 1
ATOM 8232 N N . ALA A 1 1041 ? -10.298 58.649 56.612 1.00 39.25 1041 ALA A N 1
ATOM 8233 C CA . ALA A 1 1041 ? -10.933 57.642 57.467 1.00 39.25 1041 ALA A CA 1
ATOM 8234 C C . ALA A 1 1041 ? -12.476 57.585 57.489 1.00 39.25 1041 ALA A C 1
ATOM 8236 O O . ALA A 1 1041 ? -13.101 58.632 57.602 1.00 39.25 1041 ALA A O 1
ATOM 8237 N N . VAL A 1 1042 ? -13.032 56.360 57.569 1.00 35.62 1042 VAL A N 1
ATOM 8238 C CA . VAL A 1 1042 ? -14.157 55.902 58.437 1.00 35.62 1042 VAL A CA 1
ATOM 8239 C C . VAL A 1 1042 ? -14.086 54.343 58.530 1.00 35.62 1042 VAL A C 1
ATOM 8241 O O . VAL A 1 1042 ? -13.440 53.736 57.678 1.00 35.62 1042 VAL A O 1
ATOM 8244 N N . PRO A 1 1043 ? -14.807 53.651 59.434 1.00 43.78 1043 PRO A N 1
ATOM 8245 C CA . PRO A 1 1043 ? -14.517 53.348 60.838 1.00 43.78 1043 PRO A CA 1
ATOM 8246 C C . PRO A 1 1043 ? -14.115 51.868 61.085 1.00 43.78 1043 PRO A C 1
ATOM 8248 O O . PRO A 1 1043 ? -14.119 51.038 60.181 1.00 43.78 1043 PRO A O 1
ATOM 8251 N N . GLU A 1 1044 ? -13.786 51.564 62.346 1.00 44.16 1044 GLU A N 1
ATOM 8252 C CA . GLU A 1 1044 ? -13.512 50.246 62.949 1.00 44.16 1044 GLU A CA 1
ATOM 8253 C C . GLU A 1 1044 ? -14.118 49.019 62.240 1.00 44.16 1044 GLU A C 1
ATOM 8255 O O . GLU A 1 1044 ? -15.332 48.814 62.202 1.00 44.16 1044 GLU A O 1
ATOM 8260 N N . ALA A 1 1045 ? -13.233 48.133 61.778 1.00 36.97 1045 ALA A N 1
ATOM 8261 C CA . ALA A 1 1045 ? -13.562 46.745 61.484 1.00 36.97 1045 ALA A CA 1
ATOM 8262 C C . ALA A 1 1045 ? -13.599 45.922 62.794 1.00 36.97 1045 ALA A C 1
ATOM 8264 O O . ALA A 1 1045 ? -12.791 46.173 63.693 1.00 36.97 1045 ALA A O 1
ATOM 8265 N N . PRO A 1 1046 ? -14.496 44.926 62.917 1.00 46.56 1046 PRO A N 1
ATOM 8266 C CA . PRO A 1 1046 ? -14.672 44.148 64.143 1.00 46.56 1046 PRO A CA 1
ATOM 8267 C C . PRO A 1 1046 ? -13.418 43.319 64.486 1.00 46.56 1046 PRO A C 1
ATOM 8269 O O . PRO A 1 1046 ? -12.615 43.014 63.596 1.00 46.56 1046 PRO A O 1
ATOM 8272 N N . PRO A 1 1047 ? -13.236 42.919 65.761 1.00 45.31 1047 PRO A N 1
ATOM 8273 C CA . PRO A 1 1047 ? -12.040 42.215 66.210 1.00 45.31 1047 PRO A CA 1
ATOM 8274 C C . PRO A 1 1047 ? -11.818 40.928 65.407 1.00 45.31 1047 PRO A C 1
ATOM 8276 O O . PRO A 1 1047 ? -12.742 40.141 65.183 1.00 45.31 1047 PRO A O 1
ATOM 8279 N N . ARG A 1 1048 ? -10.564 40.727 64.977 1.00 44.84 1048 ARG A N 1
ATOM 8280 C CA . ARG A 1 1048 ? -10.082 39.513 64.305 1.00 44.84 1048 ARG A CA 1
ATOM 8281 C C . ARG A 1 1048 ? -10.592 38.277 65.052 1.00 44.84 1048 ARG A C 1
ATOM 8283 O O . ARG A 1 1048 ? -10.319 38.109 66.240 1.00 44.84 1048 ARG A O 1
ATOM 8290 N N . ARG A 1 1049 ? -11.333 37.414 64.349 1.00 43.12 1049 ARG A N 1
ATOM 8291 C CA . ARG A 1 1049 ? -11.722 36.092 64.856 1.00 43.12 1049 ARG A CA 1
ATOM 8292 C C . ARG A 1 1049 ? -10.456 35.329 65.261 1.00 43.12 1049 ARG A C 1
ATOM 8294 O O . ARG A 1 1049 ? -9.456 35.380 64.547 1.00 43.12 1049 ARG A O 1
ATOM 8301 N N . LYS A 1 1050 ? -10.521 34.645 66.407 1.00 49.31 1050 LYS A N 1
ATOM 8302 C CA . LYS A 1 1050 ? -9.497 33.710 66.898 1.00 49.31 1050 LYS A CA 1
ATOM 8303 C C . LYS A 1 1050 ? -9.071 32.755 65.763 1.00 49.31 1050 LYS A C 1
ATOM 8305 O O . LYS A 1 1050 ? -9.942 32.391 64.967 1.00 49.31 1050 LYS A O 1
ATOM 8310 N N . PRO A 1 1051 ? -7.788 32.357 65.659 1.00 52.53 1051 PRO A N 1
ATOM 8311 C CA . PRO A 1 1051 ? -7.362 31.388 64.653 1.00 52.53 1051 PRO A CA 1
ATOM 8312 C C . PRO A 1 1051 ? -8.135 30.082 64.872 1.00 52.53 1051 PRO A C 1
ATOM 8314 O O . PRO A 1 1051 ? -8.006 29.442 65.911 1.00 52.53 1051 PRO A O 1
ATOM 8317 N N . GLY A 1 1052 ? -9.017 29.740 63.933 1.00 59.53 1052 GLY A N 1
ATOM 8318 C CA . GLY A 1 1052 ? -9.656 28.427 63.902 1.00 59.53 1052 GLY A CA 1
ATOM 8319 C C . GLY A 1 1052 ? -8.659 27.376 63.420 1.00 59.53 1052 GLY A C 1
ATOM 8320 O O . GLY A 1 1052 ? -7.743 27.705 62.665 1.00 59.53 1052 GLY A O 1
ATOM 8321 N N . ILE A 1 1053 ? -8.856 26.126 63.837 1.00 74.06 1053 ILE A N 1
ATOM 8322 C CA . ILE A 1 1053 ? -8.031 24.984 63.425 1.00 74.06 1053 ILE A CA 1
ATOM 8323 C C . ILE A 1 1053 ? -8.078 24.874 61.894 1.00 74.06 1053 ILE A C 1
ATOM 8325 O O . ILE A 1 1053 ? -9.151 24.786 61.288 1.00 74.06 1053 ILE A O 1
ATOM 8329 N N . GLY A 1 1054 ? -6.915 24.934 61.247 1.00 75.56 1054 GLY A N 1
ATOM 8330 C CA . GLY A 1 1054 ? -6.832 24.959 59.789 1.00 75.56 1054 GLY A CA 1
ATOM 8331 C C . GLY A 1 1054 ? -6.981 23.565 59.174 1.00 75.56 1054 GLY A C 1
ATOM 8332 O O . GLY A 1 1054 ? -6.402 22.602 59.668 1.00 75.56 1054 GLY A O 1
ATOM 8333 N N . ARG A 1 1055 ? -7.639 23.445 58.010 1.00 78.62 1055 ARG A N 1
ATOM 8334 C CA . ARG A 1 1055 ? -7.703 22.168 57.255 1.00 78.62 1055 ARG A CA 1
ATOM 8335 C C . ARG A 1 1055 ? -6.322 21.552 56.992 1.00 78.62 1055 ARG A C 1
ATOM 8337 O O . ARG A 1 1055 ? -6.177 20.338 56.946 1.00 78.62 1055 ARG A O 1
ATOM 8344 N N . ARG A 1 1056 ? -5.289 22.386 56.818 1.00 76.75 1056 ARG A N 1
ATOM 8345 C CA . ARG A 1 1056 ? -3.899 21.941 56.617 1.00 76.75 1056 ARG A CA 1
ATOM 8346 C C . ARG A 1 1056 ? -3.300 21.296 57.871 1.00 76.75 1056 ARG A C 1
ATOM 8348 O O . ARG A 1 1056 ? -2.526 20.356 57.749 1.00 76.75 1056 ARG A O 1
ATOM 8355 N N . GLU A 1 1057 ? -3.673 21.788 59.045 1.00 80.19 1057 GLU A N 1
ATOM 8356 C CA . GLU A 1 1057 ? -3.211 21.283 60.336 1.00 80.19 1057 GLU A CA 1
ATOM 8357 C C . GLU A 1 1057 ? -3.865 19.940 60.671 1.00 80.19 1057 GLU A C 1
ATOM 8359 O O . GLU A 1 1057 ? -3.166 18.981 60.982 1.00 80.19 1057 GLU A O 1
ATOM 8364 N N . ILE A 1 1058 ? -5.182 19.826 60.464 1.00 81.62 1058 ILE A N 1
ATOM 8365 C CA . ILE A 1 1058 ? -5.932 18.567 60.616 1.00 81.62 1058 ILE A CA 1
ATOM 8366 C C . ILE A 1 1058 ? -5.314 17.461 59.757 1.00 81.62 1058 ILE A C 1
ATOM 8368 O O . ILE A 1 1058 ? -5.123 16.339 60.219 1.00 81.62 1058 ILE A O 1
ATOM 8372 N N . ARG A 1 1059 ? -4.948 17.786 58.515 1.00 79.62 1059 ARG A N 1
ATOM 8373 C CA . ARG A 1 1059 ? -4.300 16.843 57.594 1.00 79.62 1059 ARG A CA 1
ATOM 8374 C C . ARG A 1 1059 ? -2.916 16.418 58.069 1.00 79.62 1059 ARG A C 1
ATOM 8376 O O . ARG A 1 1059 ? -2.627 15.229 58.038 1.00 79.62 1059 ARG A O 1
ATOM 8383 N N . ALA A 1 1060 ? -2.091 17.358 58.530 1.00 81.38 1060 ALA A N 1
ATOM 8384 C CA . ALA A 1 1060 ? -0.768 17.038 59.060 1.00 81.38 1060 ALA A CA 1
ATOM 8385 C C . ALA A 1 1060 ? -0.858 16.101 60.279 1.00 81.38 1060 ALA A C 1
ATOM 8387 O O . ALA A 1 1060 ? -0.052 15.184 60.414 1.00 81.38 1060 ALA A O 1
ATOM 8388 N N . CYS A 1 1061 ? -1.870 16.282 61.133 1.00 81.75 1061 CYS A N 1
ATOM 8389 C CA . CYS A 1 1061 ? -2.137 15.374 62.248 1.00 81.75 1061 CYS A CA 1
ATOM 8390 C C . CYS A 1 1061 ? -2.664 14.009 61.780 1.00 81.75 1061 CYS A C 1
ATOM 8392 O O . CYS A 1 1061 ? -2.225 12.977 62.279 1.00 81.75 1061 CYS A O 1
ATOM 8394 N N . ALA A 1 1062 ? -3.559 13.988 60.791 1.00 81.00 1062 ALA A N 1
ATOM 8395 C CA . ALA A 1 1062 ? -4.089 12.760 60.208 1.00 81.00 1062 ALA A CA 1
ATOM 8396 C C . ALA A 1 1062 ? -2.986 11.898 59.557 1.00 81.00 1062 ALA A C 1
ATOM 8398 O O . ALA A 1 1062 ? -3.010 10.672 59.664 1.00 81.00 1062 ALA A O 1
ATOM 8399 N N . GLU A 1 1063 ? -1.982 12.526 58.937 1.00 82.06 1063 GLU A N 1
ATOM 8400 C CA . GLU A 1 1063 ? -0.786 11.868 58.382 1.00 82.06 1063 GLU A CA 1
ATOM 8401 C C . GLU A 1 1063 ? 0.125 11.256 59.468 1.00 82.06 1063 GLU A C 1
ATOM 8403 O O . GLU A 1 1063 ? 0.889 10.336 59.183 1.00 82.06 1063 GLU A O 1
ATOM 8408 N N . GLY A 1 1064 ? -0.014 11.678 60.731 1.00 75.38 1064 GLY A N 1
ATOM 8409 C CA . GLY A 1 1064 ? 0.704 11.129 61.888 1.00 75.38 1064 GLY A CA 1
ATOM 8410 C C . GLY A 1 1064 ? 0.289 9.710 62.309 1.00 75.38 1064 GLY A C 1
ATOM 8411 O O . GLY A 1 1064 ? 0.849 9.191 63.273 1.00 75.38 1064 GLY A O 1
ATOM 8412 N N . CYS A 1 1065 ? -0.666 9.085 61.603 1.00 71.56 1065 CYS A N 1
ATOM 8413 C CA . CYS A 1 1065 ? -1.163 7.722 61.851 1.00 71.56 1065 CYS A CA 1
ATOM 8414 C C . CYS A 1 1065 ? -0.163 6.600 61.530 1.00 71.56 1065 CYS A C 1
ATOM 8416 O O . CYS A 1 1065 ? -0.356 5.460 61.955 1.00 71.56 1065 CYS A O 1
ATOM 8418 N N . PHE A 1 1066 ? 0.879 6.919 60.761 1.00 70.88 1066 PHE A N 1
ATOM 8419 C CA . PHE A 1 1066 ? 1.998 6.030 60.487 1.00 70.88 1066 PHE A CA 1
ATOM 8420 C C . PHE A 1 1066 ? 3.186 6.427 61.375 1.00 70.88 1066 PHE A C 1
ATOM 8422 O O . PHE A 1 1066 ? 3.432 7.626 61.550 1.00 70.88 1066 PHE A O 1
ATOM 8429 N N . PRO A 1 1067 ? 3.956 5.465 61.914 1.00 62.25 1067 PRO A N 1
ATOM 8430 C CA . PRO A 1 1067 ? 5.192 5.788 62.613 1.00 62.25 1067 PRO A CA 1
ATOM 8431 C C . PRO A 1 1067 ? 6.119 6.554 61.660 1.00 62.25 1067 PRO A C 1
ATOM 8433 O O . PRO A 1 1067 ? 6.281 6.172 60.497 1.00 62.25 1067 PRO A O 1
ATOM 8436 N N . LYS A 1 1068 ? 6.725 7.655 62.128 1.00 51.69 1068 LYS A N 1
ATOM 8437 C CA . LYS A 1 1068 ? 7.756 8.357 61.349 1.00 51.69 1068 LYS A CA 1
ATOM 8438 C C . LYS A 1 1068 ? 8.868 7.356 61.047 1.00 51.69 1068 LYS A C 1
ATOM 8440 O O . LYS A 1 1068 ? 9.532 6.893 61.970 1.00 51.69 1068 LYS A O 1
ATOM 8445 N N . ALA A 1 1069 ? 9.075 7.044 59.769 1.00 41.41 1069 ALA A N 1
ATOM 8446 C CA . ALA A 1 1069 ? 10.228 6.267 59.346 1.00 41.41 1069 ALA A CA 1
ATOM 8447 C C . ALA A 1 1069 ? 11.491 6.978 59.849 1.00 41.41 1069 ALA A C 1
ATOM 8449 O O . ALA A 1 1069 ? 11.739 8.137 59.506 1.00 41.41 1069 ALA A O 1
ATOM 8450 N N . THR A 1 1070 ? 12.267 6.309 60.699 1.00 33.69 1070 THR A N 1
ATOM 8451 C CA . THR A 1 1070 ? 13.610 6.753 61.054 1.00 33.69 1070 THR A CA 1
ATOM 8452 C C . THR A 1 1070 ? 14.410 6.822 59.764 1.00 33.69 1070 THR A C 1
ATOM 8454 O O . THR A 1 1070 ? 14.676 5.805 59.128 1.00 33.69 1070 THR A O 1
ATOM 8457 N N . ALA A 1 1071 ? 14.773 8.036 59.354 1.00 32.62 1071 ALA A N 1
ATOM 8458 C CA . ALA A 1 1071 ? 15.761 8.233 58.313 1.00 32.62 1071 ALA A CA 1
ATOM 8459 C C . ALA A 1 1071 ? 17.041 7.506 58.751 1.00 32.62 1071 ALA A C 1
ATOM 8461 O O . ALA A 1 1071 ? 17.706 7.929 59.699 1.00 32.62 1071 ALA A O 1
ATOM 8462 N N . GLN A 1 1072 ? 17.380 6.400 58.088 1.00 36.59 1072 GLN A N 1
ATOM 8463 C CA . GLN A 1 1072 ? 18.745 5.896 58.104 1.00 36.59 1072 GLN A CA 1
ATOM 8464 C C . GLN A 1 1072 ? 19.584 6.900 57.316 1.00 36.59 1072 GLN A C 1
ATOM 8466 O O . GLN A 1 1072 ? 19.785 6.777 56.111 1.00 36.59 1072 GLN A O 1
ATOM 8471 N N . ASN A 1 1073 ? 20.035 7.938 58.016 1.00 29.92 1073 ASN A N 1
ATOM 8472 C CA . ASN A 1 1073 ? 21.137 8.755 57.553 1.00 29.92 1073 ASN A CA 1
ATOM 8473 C C . ASN A 1 1073 ? 22.362 7.847 57.465 1.00 29.92 1073 ASN A C 1
ATOM 8475 O O . ASN A 1 1073 ? 22.878 7.369 58.480 1.00 29.92 1073 ASN A O 1
ATOM 8479 N N . GLY A 1 1074 ? 22.818 7.625 56.233 1.00 42.81 1074 GLY A N 1
ATOM 8480 C CA . GLY A 1 1074 ? 24.131 7.075 55.962 1.00 42.81 1074 GLY A CA 1
ATOM 8481 C C . GLY A 1 1074 ? 25.172 7.842 56.768 1.00 42.81 1074 GLY A C 1
ATOM 8482 O O . GLY A 1 1074 ? 25.343 9.048 56.608 1.00 42.81 1074 GLY A O 1
ATOM 8483 N N . THR A 1 1075 ? 25.863 7.126 57.649 1.00 32.19 1075 THR A N 1
ATOM 8484 C CA . THR A 1 1075 ? 27.078 7.617 58.284 1.00 32.19 1075 THR A CA 1
ATOM 8485 C C . THR A 1 1075 ? 28.150 6.569 58.047 1.00 32.19 1075 THR A C 1
ATOM 8487 O O . THR A 1 1075 ? 28.060 5.446 58.540 1.00 32.19 1075 THR A O 1
ATOM 8490 N N . ARG A 1 1076 ? 29.138 6.948 57.229 1.00 34.75 1076 ARG A N 1
ATOM 8491 C CA . ARG A 1 1076 ? 30.417 6.257 57.053 1.00 34.75 1076 ARG A CA 1
ATOM 8492 C C . ARG A 1 1076 ? 30.970 5.857 58.420 1.00 34.75 1076 ARG A C 1
ATOM 8494 O O . ARG A 1 1076 ? 31.202 6.727 59.257 1.00 34.75 1076 ARG A O 1
ATOM 8501 N N . VAL A 1 1077 ? 31.264 4.573 58.595 1.00 34.91 1077 VAL A N 1
ATOM 8502 C CA . VAL A 1 1077 ? 32.160 4.100 59.651 1.00 34.91 1077 VAL A CA 1
ATOM 8503 C C . VAL A 1 1077 ? 33.401 3.536 58.977 1.00 34.91 1077 VAL A C 1
ATOM 8505 O O . VAL A 1 1077 ? 33.358 2.531 58.274 1.00 34.91 1077 VAL A O 1
ATOM 8508 N N . VAL A 1 1078 ? 34.499 4.258 59.177 1.00 35.19 1078 VAL A N 1
ATOM 8509 C CA . VAL A 1 1078 ? 35.869 3.805 58.950 1.00 35.19 1078 VAL A CA 1
ATOM 8510 C C . VAL A 1 1078 ? 36.165 2.698 59.964 1.00 35.19 1078 VAL A C 1
ATOM 8512 O O . VAL A 1 1078 ? 35.969 2.897 61.162 1.00 35.19 1078 VAL A O 1
ATOM 8515 N N . GLY A 1 1079 ? 36.648 1.552 59.488 1.00 32.81 1079 GLY A N 1
ATOM 8516 C CA . GLY A 1 1079 ? 37.163 0.455 60.309 1.00 32.81 1079 GLY A CA 1
ATOM 8517 C C . GLY A 1 1079 ? 38.444 -0.135 59.696 1.00 32.81 1079 GLY A C 1
ATOM 8518 O O . GLY A 1 1079 ? 38.649 0.020 58.492 1.00 32.81 1079 GLY A O 1
ATOM 8519 N N . PRO A 1 1080 ? 39.339 -0.738 60.500 1.00 34.66 1080 PRO A N 1
ATOM 8520 C CA . PRO A 1 1080 ? 40.771 -0.827 60.214 1.00 34.66 1080 PRO A CA 1
ATOM 8521 C C . PRO A 1 1080 ? 41.219 -2.138 59.533 1.00 34.66 1080 PRO A C 1
ATOM 8523 O O . PRO A 1 1080 ? 40.612 -3.189 59.710 1.00 34.66 1080 PRO A O 1
ATOM 8526 N N . ILE A 1 1081 ? 42.333 -2.046 58.798 1.00 32.16 1081 ILE A N 1
ATOM 8527 C CA . ILE A 1 1081 ? 43.201 -3.125 58.261 1.00 32.16 1081 ILE A CA 1
ATOM 8528 C C . ILE A 1 1081 ? 43.866 -3.840 59.470 1.00 32.16 1081 ILE A C 1
ATOM 8530 O O . ILE A 1 1081 ? 44.261 -3.097 60.377 1.00 32.16 1081 ILE A O 1
ATOM 8534 N N . PRO A 1 1082 ? 44.013 -5.196 59.560 1.00 39.34 1082 PRO A N 1
ATOM 8535 C CA . PRO A 1 1082 ? 44.920 -5.959 58.682 1.00 39.34 1082 PRO A CA 1
ATOM 8536 C C . PRO A 1 1082 ? 44.677 -7.475 58.421 1.00 39.34 1082 PRO A C 1
ATOM 8538 O O . PRO A 1 1082 ? 43.914 -8.158 59.095 1.00 39.34 1082 PRO A O 1
ATOM 8541 N N . ASP A 1 1083 ? 45.472 -7.944 57.449 1.00 27.38 1083 ASP A N 1
ATOM 8542 C CA . ASP A 1 1083 ? 46.084 -9.269 57.235 1.00 27.38 1083 ASP A CA 1
ATOM 8543 C C . ASP A 1 1083 ? 45.338 -10.436 56.550 1.00 27.38 1083 ASP A C 1
ATOM 8545 O O . ASP A 1 1083 ? 44.491 -11.139 57.094 1.00 27.38 1083 ASP A O 1
ATOM 8549 N N . HIS A 1 1084 ? 45.813 -10.691 55.323 1.00 28.67 1084 HIS A N 1
ATOM 8550 C CA . HIS A 1 1084 ? 45.623 -11.876 54.488 1.00 28.67 1084 HIS A CA 1
ATOM 8551 C C . HIS A 1 1084 ? 46.218 -13.155 55.104 1.00 28.67 1084 HIS A C 1
ATOM 8553 O O . HIS A 1 1084 ? 47.290 -13.119 55.711 1.00 28.67 1084 HIS A O 1
ATOM 8559 N N . PRO A 1 1085 ? 45.683 -14.320 54.695 1.00 34.00 1085 PRO A N 1
ATOM 8560 C CA . PRO A 1 1085 ? 46.568 -15.310 54.095 1.00 34.00 1085 PRO A CA 1
ATOM 8561 C C . PRO A 1 1085 ? 46.092 -15.774 52.713 1.00 34.00 1085 PRO A C 1
ATOM 8563 O O . PRO A 1 1085 ? 44.915 -16.015 52.452 1.00 34.00 1085 PRO A O 1
ATOM 8566 N N . ARG A 1 1086 ? 47.082 -15.896 51.828 1.00 26.67 1086 ARG A N 1
ATOM 8567 C CA . ARG A 1 1086 ? 47.023 -16.483 50.488 1.00 26.67 1086 ARG A CA 1
ATOM 8568 C C . ARG A 1 1086 ? 46.772 -17.989 50.581 1.00 26.67 1086 ARG A C 1
ATOM 8570 O O . ARG A 1 1086 ? 47.531 -18.674 51.260 1.00 26.67 1086 ARG A O 1
ATOM 8577 N N . VAL A 1 1087 ? 45.831 -18.512 49.794 1.00 29.41 1087 VAL A N 1
ATOM 8578 C CA . VAL A 1 1087 ? 45.895 -19.896 49.305 1.00 29.41 1087 VAL A CA 1
ATOM 8579 C C . VAL A 1 1087 ? 45.656 -19.890 47.800 1.00 29.41 1087 VAL A C 1
ATOM 8581 O O . VAL A 1 1087 ? 44.681 -19.352 47.289 1.00 29.41 1087 VAL A O 1
ATOM 8584 N N . GLN A 1 1088 ? 46.651 -20.438 47.123 1.00 25.23 1088 GLN A N 1
ATOM 8585 C CA . GLN A 1 1088 ? 46.859 -20.549 45.692 1.00 25.23 1088 GLN A CA 1
ATOM 8586 C C . GLN A 1 1088 ? 46.202 -21.852 45.221 1.00 25.23 1088 GLN A C 1
ATOM 8588 O O . GLN A 1 1088 ? 46.419 -22.885 45.851 1.00 25.23 1088 GLN A O 1
ATOM 8593 N N . VAL A 1 1089 ? 45.431 -21.835 44.132 1.00 28.94 1089 VAL A N 1
ATOM 8594 C CA . VAL A 1 1089 ? 44.964 -23.075 43.491 1.00 28.94 1089 VAL A CA 1
ATOM 8595 C C . VAL A 1 1089 ? 45.408 -23.072 42.038 1.00 28.94 1089 VAL A C 1
ATOM 8597 O O . VAL A 1 1089 ? 44.956 -22.269 41.227 1.00 28.94 1089 VAL A O 1
ATOM 8600 N N . VAL A 1 1090 ? 46.343 -23.976 41.754 1.00 26.81 1090 VAL A N 1
ATOM 8601 C CA . VAL A 1 1090 ? 46.789 -24.371 40.422 1.00 26.81 1090 VAL A CA 1
ATOM 8602 C C . VAL A 1 1090 ? 46.106 -25.695 40.072 1.00 26.81 1090 VAL A C 1
ATOM 8604 O O . VAL A 1 1090 ? 46.087 -26.630 40.867 1.00 26.81 1090 VAL A O 1
ATOM 8607 N N . ILE A 1 1091 ? 45.538 -25.677 38.872 1.00 31.33 1091 ILE A N 1
ATOM 8608 C CA . ILE A 1 1091 ? 44.998 -26.705 37.972 1.00 31.33 1091 ILE A CA 1
ATOM 8609 C C . ILE A 1 1091 ? 45.408 -28.162 38.272 1.00 31.33 1091 ILE A C 1
ATOM 8611 O O . ILE A 1 1091 ? 46.595 -28.461 38.370 1.00 31.33 1091 ILE A O 1
ATOM 8615 N N . ASN A 1 1092 ? 44.429 -29.082 38.250 1.00 25.17 1092 ASN A N 1
ATOM 8616 C CA . ASN A 1 1092 ? 44.586 -30.366 37.554 1.00 25.17 1092 ASN A CA 1
ATOM 8617 C C . ASN A 1 1092 ? 43.256 -31.054 37.207 1.00 25.17 1092 ASN A C 1
ATOM 8619 O O . ASN A 1 1092 ? 42.329 -31.139 38.008 1.00 25.17 1092 ASN A O 1
ATOM 8623 N N . SER A 1 1093 ? 43.230 -31.554 35.979 1.00 25.45 1093 SER A N 1
ATOM 8624 C CA . SER A 1 1093 ? 42.187 -32.293 35.276 1.00 25.45 1093 SER A CA 1
ATOM 8625 C C . SER A 1 1093 ? 42.197 -33.779 35.657 1.00 25.45 1093 SER A C 1
ATOM 8627 O O . SER A 1 1093 ? 43.279 -34.354 35.768 1.00 25.45 1093 SER A O 1
ATOM 8629 N N . SER A 1 1094 ? 41.036 -34.440 35.777 1.00 26.02 1094 SER A N 1
ATOM 8630 C CA . SER A 1 1094 ? 40.869 -35.880 35.464 1.00 26.02 1094 SER A CA 1
ATOM 8631 C C . SER A 1 1094 ? 39.401 -36.347 35.460 1.00 26.02 1094 SER A C 1
ATOM 8633 O O . SER A 1 1094 ? 38.548 -35.794 36.143 1.00 26.02 1094 SER A O 1
ATOM 8635 N N . LEU A 1 1095 ? 39.176 -37.363 34.623 1.00 26.45 1095 LEU A N 1
ATOM 8636 C CA . LEU A 1 1095 ? 37.957 -38.049 34.174 1.00 26.45 1095 LEU A CA 1
ATOM 8637 C C . LEU A 1 1095 ? 37.274 -38.996 35.195 1.00 26.45 1095 LEU A C 1
ATOM 8639 O O . LEU A 1 1095 ? 37.948 -39.488 36.095 1.00 26.45 1095 LEU A O 1
ATOM 8643 N N . ALA A 1 1096 ? 36.034 -39.400 34.832 1.00 25.86 1096 ALA A N 1
ATOM 8644 C CA . ALA A 1 1096 ? 35.312 -40.663 35.150 1.00 25.86 1096 ALA A CA 1
ATOM 8645 C C . ALA A 1 1096 ? 34.739 -40.802 36.587 1.00 25.86 1096 ALA A C 1
ATOM 8647 O O . ALA A 1 1096 ? 35.332 -40.296 37.525 1.00 25.86 1096 ALA A O 1
ATOM 8648 N N . GLU A 1 1097 ? 33.607 -41.451 36.910 1.00 26.94 1097 GLU A N 1
ATOM 8649 C CA . GLU A 1 1097 ? 32.630 -42.332 36.241 1.00 26.94 1097 GLU A CA 1
ATOM 8650 C C . GLU A 1 1097 ? 31.400 -42.521 37.189 1.00 26.94 1097 GLU A C 1
ATOM 8652 O O . GLU A 1 1097 ? 31.569 -42.510 38.403 1.00 26.94 1097 GLU A O 1
ATOM 8657 N N . LEU A 1 1098 ? 30.198 -42.707 36.613 1.00 27.55 1098 LEU A N 1
ATOM 8658 C CA . LEU A 1 1098 ? 29.049 -43.580 36.990 1.00 27.55 1098 LEU A CA 1
ATOM 8659 C C . LEU A 1 1098 ? 28.522 -43.770 38.447 1.00 27.55 1098 LEU A C 1
ATOM 8661 O O . LEU A 1 1098 ? 29.254 -44.138 39.358 1.00 27.55 1098 LEU A O 1
ATOM 8665 N N . GLY A 1 1099 ? 27.174 -43.763 38.576 1.00 25.84 1099 GLY A N 1
ATOM 8666 C CA . GLY A 1 1099 ? 26.406 -44.607 39.529 1.00 25.84 1099 GLY A CA 1
ATOM 8667 C C . GLY A 1 1099 ? 25.241 -43.940 40.297 1.00 25.84 1099 GLY A C 1
ATOM 8668 O O . GLY A 1 1099 ? 25.456 -43.390 41.367 1.00 25.84 1099 GLY A O 1
ATOM 8669 N N . GLU A 1 1100 ? 24.028 -43.881 39.721 1.00 24.91 1100 GLU A N 1
ATOM 8670 C CA . GLU A 1 1100 ? 22.761 -44.555 40.135 1.00 24.91 1100 GLU A CA 1
ATOM 8671 C C . GLU A 1 1100 ? 22.207 -44.333 41.570 1.00 24.91 1100 GLU A C 1
ATOM 8673 O O . GLU A 1 1100 ? 22.766 -44.840 42.536 1.00 24.91 1100 GLU A O 1
ATOM 8678 N N . ALA A 1 1101 ? 21.016 -43.703 41.700 1.00 27.44 1101 ALA A N 1
ATOM 8679 C CA . ALA A 1 1101 ? 19.751 -44.367 42.116 1.00 27.44 1101 ALA A CA 1
ATOM 8680 C C . ALA A 1 1101 ? 18.603 -43.407 42.571 1.00 27.44 1101 ALA A C 1
ATOM 8682 O O . ALA A 1 1101 ? 18.690 -42.751 43.602 1.00 27.44 1101 ALA A O 1
ATOM 8683 N N . VAL A 1 1102 ? 17.501 -43.424 41.798 1.00 28.31 1102 VAL A N 1
ATOM 8684 C CA . VAL A 1 1102 ? 16.057 -43.567 42.155 1.00 28.31 1102 VAL A CA 1
ATOM 8685 C C . VAL A 1 1102 ? 15.402 -42.710 43.272 1.00 28.31 1102 VAL A C 1
ATOM 8687 O O . VAL A 1 1102 ? 15.628 -42.967 44.448 1.00 28.31 1102 VAL A O 1
ATOM 8690 N N . SER A 1 1103 ? 14.419 -41.852 42.916 1.00 28.33 1103 SER A N 1
ATOM 8691 C CA . SER A 1 1103 ? 12.977 -42.013 43.272 1.00 28.33 1103 SER A CA 1
ATOM 8692 C C . SER A 1 1103 ? 12.040 -40.899 42.723 1.00 28.33 1103 SER A C 1
ATOM 8694 O O . SER A 1 1103 ? 12.458 -39.773 42.484 1.00 28.33 1103 SER A O 1
ATOM 8696 N N . ALA A 1 1104 ? 10.774 -41.292 42.534 1.00 27.27 1104 ALA A N 1
ATOM 8697 C CA . ALA A 1 1104 ? 9.527 -40.645 42.062 1.00 27.27 1104 ALA A CA 1
ATOM 8698 C C . ALA A 1 1104 ? 9.161 -39.277 42.727 1.00 27.27 1104 ALA A C 1
ATOM 8700 O O . ALA A 1 1104 ? 9.691 -38.979 43.787 1.00 27.27 1104 ALA A O 1
ATOM 8701 N N . GLU A 1 1105 ? 8.267 -38.375 42.267 1.00 28.06 1105 GLU A N 1
ATOM 8702 C CA . GLU A 1 1105 ? 7.075 -38.431 41.396 1.00 28.06 1105 GLU A CA 1
ATOM 8703 C C . GLU A 1 1105 ? 6.591 -36.989 41.018 1.00 28.06 1105 GLU A C 1
ATOM 8705 O O . GLU A 1 1105 ? 6.582 -36.088 41.851 1.00 28.06 1105 GLU A O 1
ATOM 8710 N N . THR A 1 1106 ? 6.125 -36.808 39.771 1.00 28.66 1106 THR A N 1
ATOM 8711 C CA . THR A 1 1106 ? 5.040 -35.913 39.269 1.00 28.66 1106 THR A CA 1
ATOM 8712 C C . THR A 1 1106 ? 4.957 -34.406 39.610 1.00 28.66 1106 THR A C 1
ATOM 8714 O O . THR A 1 1106 ? 4.358 -34.030 40.611 1.00 28.66 1106 THR A O 1
ATOM 8717 N N . SER A 1 1107 ? 5.273 -33.543 38.624 1.00 30.73 1107 SER A N 1
ATOM 8718 C CA . SER A 1 1107 ? 4.324 -32.547 38.063 1.00 30.73 1107 SER A CA 1
ATOM 8719 C C . SER A 1 1107 ? 4.876 -31.814 36.820 1.00 30.73 1107 SER A C 1
ATOM 8721 O O . SER A 1 1107 ? 5.915 -31.174 36.908 1.00 30.73 1107 SER A O 1
ATOM 8723 N N . ALA A 1 1108 ? 4.097 -31.858 35.725 1.00 33.44 1108 ALA A N 1
ATOM 8724 C CA . ALA A 1 1108 ? 4.153 -31.081 34.467 1.00 33.44 1108 ALA A CA 1
ATOM 8725 C C . ALA A 1 1108 ? 5.341 -31.304 33.490 1.00 33.44 1108 ALA A C 1
ATOM 8727 O O . ALA A 1 1108 ? 6.486 -31.059 33.854 1.00 33.44 1108 ALA A O 1
ATOM 8728 N N . PRO A 1 1109 ? 5.089 -31.680 32.213 1.00 31.02 1109 PRO A N 1
ATOM 8729 C CA . PRO A 1 1109 ? 6.118 -31.645 31.176 1.00 31.02 1109 PRO A CA 1
ATOM 8730 C C . PRO A 1 1109 ? 6.273 -30.230 30.571 1.00 31.02 1109 PRO A C 1
ATOM 8732 O O . PRO A 1 1109 ? 5.277 -29.647 30.127 1.00 31.02 1109 PRO A O 1
ATOM 8735 N N . PRO A 1 1110 ? 7.504 -29.690 30.511 1.00 31.53 1110 PRO A N 1
ATOM 8736 C CA . PRO A 1 1110 ? 7.883 -28.567 29.663 1.00 31.53 1110 PRO A CA 1
ATOM 8737 C C . PRO A 1 1110 ? 8.259 -29.066 28.252 1.00 31.53 1110 PRO A C 1
ATOM 8739 O O . PRO A 1 1110 ? 8.651 -30.214 28.064 1.00 31.53 1110 PRO A O 1
ATOM 8742 N N . SER A 1 1111 ? 8.129 -28.203 27.248 1.00 29.17 1111 SER A N 1
ATOM 8743 C CA . SER A 1 1111 ? 8.592 -28.419 25.865 1.00 29.17 1111 SER A CA 1
ATOM 8744 C C . SER A 1 1111 ? 8.827 -27.029 25.261 1.00 29.17 1111 SER A C 1
ATOM 8746 O O . SER A 1 1111 ? 7.865 -26.394 24.837 1.00 29.17 1111 SER A O 1
ATOM 8748 N N . VAL A 1 1112 ? 9.980 -26.404 25.523 1.00 30.98 1112 VAL A N 1
ATOM 8749 C CA . VAL A 1 1112 ? 11.216 -26.413 24.702 1.00 30.98 1112 VAL A CA 1
ATOM 8750 C C . VAL A 1 1112 ? 11.062 -25.637 23.385 1.00 30.98 1112 VAL A C 1
ATOM 8752 O O . VAL A 1 1112 ? 10.489 -26.140 22.422 1.00 30.98 1112 VAL A O 1
ATOM 8755 N N . HIS A 1 1113 ? 11.543 -24.392 23.393 1.00 27.47 1113 HIS A N 1
ATOM 8756 C CA . HIS A 1 1113 ? 12.698 -23.898 22.619 1.00 27.47 1113 HIS A CA 1
ATOM 8757 C C . HIS A 1 1113 ? 13.100 -22.564 23.273 1.00 27.47 1113 HIS A C 1
ATOM 8759 O O . HIS A 1 1113 ? 12.273 -21.657 23.313 1.00 27.47 1113 HIS A O 1
ATOM 8765 N N . ASP A 1 1114 ? 14.125 -22.545 24.123 1.00 25.80 1114 ASP A N 1
ATOM 8766 C CA . ASP A 1 1114 ? 15.585 -22.616 23.901 1.00 25.80 1114 ASP A CA 1
ATOM 8767 C C . ASP A 1 1114 ? 16.166 -21.235 23.578 1.00 25.80 1114 ASP A C 1
ATOM 8769 O O . ASP A 1 1114 ? 15.737 -20.549 22.647 1.00 25.80 1114 ASP A O 1
ATOM 8773 N N . ASP A 1 1115 ? 17.061 -20.847 24.475 1.00 31.33 1115 ASP A N 1
ATOM 8774 C CA . ASP A 1 1115 ? 17.485 -19.501 24.818 1.00 31.33 1115 ASP A CA 1
ATOM 8775 C C . ASP A 1 1115 ? 18.718 -19.083 24.007 1.00 31.33 1115 ASP A C 1
ATOM 8777 O O . ASP A 1 1115 ? 19.565 -19.901 23.651 1.00 31.33 1115 ASP A O 1
ATOM 8781 N N . ALA A 1 1116 ? 18.866 -17.779 23.797 1.00 26.06 1116 ALA A N 1
ATOM 8782 C CA . ALA A 1 1116 ? 20.180 -17.153 23.770 1.00 26.06 1116 ALA A CA 1
ATOM 8783 C C . ALA A 1 1116 ? 20.045 -15.779 24.429 1.00 26.06 1116 ALA A C 1
ATOM 8785 O O . ALA A 1 1116 ? 19.538 -14.819 23.848 1.00 26.06 1116 ALA A O 1
ATOM 8786 N N . ASP A 1 1117 ? 20.426 -15.800 25.695 1.00 28.27 1117 ASP A N 1
ATOM 8787 C CA . ASP A 1 1117 ? 20.540 -14.725 26.663 1.00 28.27 1117 ASP A CA 1
ATOM 8788 C C . ASP A 1 1117 ? 21.814 -13.907 26.378 1.00 28.27 1117 ASP A C 1
ATOM 8790 O O . ASP A 1 1117 ? 22.858 -14.490 26.079 1.00 28.27 1117 ASP A O 1
ATOM 8794 N N . ASP A 1 1118 ? 21.733 -12.584 26.495 1.00 23.61 1118 ASP A N 1
ATOM 8795 C CA . ASP A 1 1118 ? 22.859 -11.758 26.949 1.00 23.61 1118 ASP A CA 1
ATOM 8796 C C . ASP A 1 1118 ? 22.278 -10.526 27.657 1.00 23.61 1118 ASP A C 1
ATOM 8798 O O . ASP A 1 1118 ? 22.040 -9.466 27.069 1.00 23.61 1118 ASP A O 1
ATOM 8802 N N . GLU A 1 1119 ? 21.945 -10.716 28.934 1.00 26.86 1119 GLU A N 1
ATOM 8803 C CA . GLU A 1 1119 ? 21.798 -9.627 29.886 1.00 26.86 1119 GLU A CA 1
ATOM 8804 C C . GLU A 1 1119 ? 23.183 -9.145 30.338 1.00 26.86 1119 GLU A C 1
ATOM 8806 O O . GLU A 1 1119 ? 23.945 -9.874 30.975 1.00 26.86 1119 GLU A O 1
ATOM 8811 N N . SER A 1 1120 ? 23.467 -7.862 30.115 1.00 28.38 1120 SER A N 1
ATOM 8812 C CA . SER A 1 1120 ? 24.420 -7.120 30.938 1.00 28.38 1120 SER A CA 1
ATOM 8813 C C . SER A 1 1120 ? 23.778 -5.821 31.428 1.00 28.38 1120 SER A C 1
ATOM 8815 O O . SER A 1 1120 ? 23.445 -4.935 30.638 1.00 28.38 1120 SER A O 1
ATOM 8817 N N . ASP A 1 1121 ? 23.606 -5.752 32.746 1.00 25.53 1121 ASP A N 1
ATOM 8818 C CA . ASP A 1 1121 ? 23.043 -4.660 33.534 1.00 25.53 1121 ASP A CA 1
ATOM 8819 C C . ASP A 1 1121 ? 23.809 -3.322 33.426 1.00 25.53 1121 ASP A C 1
ATOM 8821 O O . ASP A 1 1121 ? 25.029 -3.251 33.545 1.00 25.53 1121 ASP A O 1
ATOM 8825 N N . LEU A 1 1122 ? 23.016 -2.255 33.290 1.00 24.33 1122 LEU A N 1
ATOM 8826 C CA . LEU A 1 1122 ? 23.046 -0.978 34.021 1.00 24.33 1122 LEU A CA 1
ATOM 8827 C C . LEU A 1 1122 ? 24.398 -0.373 34.463 1.00 24.33 1122 LEU A C 1
ATOM 8829 O O . LEU A 1 1122 ? 25.022 -0.795 35.434 1.00 24.33 1122 LEU A O 1
ATOM 8833 N N . SER A 1 1123 ? 24.693 0.814 33.925 1.00 25.34 1123 SER A N 1
ATOM 8834 C CA . SER A 1 1123 ? 25.204 1.930 34.736 1.00 25.34 1123 SER A CA 1
ATOM 8835 C C . SER A 1 1123 ? 24.566 3.257 34.303 1.00 25.34 1123 SER A C 1
ATOM 8837 O O . SER A 1 1123 ? 24.637 3.662 33.146 1.00 25.34 1123 SER A O 1
ATOM 8839 N N . GLU A 1 1124 ? 23.888 3.900 35.256 1.00 26.86 1124 GLU A N 1
ATOM 8840 C CA . GLU A 1 1124 ? 23.477 5.307 35.226 1.00 26.86 1124 GLU A CA 1
ATOM 8841 C C . GLU A 1 1124 ? 24.728 6.201 35.220 1.00 26.86 1124 GLU A C 1
ATOM 8843 O O . GLU A 1 1124 ? 25.634 5.919 35.996 1.00 26.86 1124 GLU A O 1
ATOM 8848 N N . PHE A 1 1125 ? 24.769 7.273 34.415 1.00 23.05 1125 PHE A N 1
ATOM 8849 C CA . PHE A 1 1125 ? 25.200 8.614 34.850 1.00 23.05 1125 PHE A CA 1
ATOM 8850 C C . PHE A 1 1125 ? 24.939 9.688 33.764 1.00 23.05 1125 PHE A C 1
ATOM 8852 O O . PHE A 1 1125 ? 25.386 9.568 32.630 1.00 23.05 1125 PHE A O 1
ATOM 8859 N N . GLU A 1 1126 ? 24.217 10.724 34.206 1.00 24.62 1126 GLU A N 1
ATOM 8860 C CA . GLU A 1 1126 ? 24.219 12.148 33.820 1.00 24.62 1126 GLU A CA 1
ATOM 8861 C C . GLU A 1 1126 ? 23.778 12.644 32.422 1.00 24.62 1126 GLU A C 1
ATOM 8863 O O . GLU A 1 1126 ? 24.343 12.354 31.373 1.00 24.62 1126 GLU A O 1
ATOM 8868 N N . GLU A 1 1127 ? 22.747 13.500 32.483 1.00 25.95 1127 GLU A N 1
ATOM 8869 C CA . GLU A 1 1127 ? 22.249 14.410 31.454 1.00 25.95 1127 GLU A CA 1
ATOM 8870 C C . GLU A 1 1127 ? 23.295 15.475 31.087 1.00 25.95 1127 GLU A C 1
ATOM 8872 O O . GLU A 1 1127 ? 23.680 16.277 31.935 1.00 25.95 1127 GLU A O 1
ATOM 8877 N N . GLU A 1 1128 ? 23.619 15.601 29.799 1.00 23.69 1128 GLU A N 1
ATOM 8878 C CA . GLU A 1 1128 ? 23.999 16.887 29.209 1.00 23.69 1128 GLU A CA 1
ATOM 8879 C C . GLU A 1 1128 ? 23.314 17.066 27.847 1.00 23.69 1128 GLU A C 1
ATOM 8881 O O . GLU A 1 1128 ? 23.362 16.221 26.954 1.00 23.69 1128 GLU A O 1
ATOM 8886 N N . VAL A 1 1129 ? 22.596 18.180 27.735 1.00 29.12 1129 VAL A N 1
ATOM 8887 C CA . VAL A 1 1129 ? 21.782 18.579 26.589 1.00 29.12 1129 VAL A CA 1
ATOM 8888 C C . VAL A 1 1129 ? 22.685 19.166 25.508 1.00 29.12 1129 VAL A C 1
ATOM 8890 O O . VAL A 1 1129 ? 23.209 20.262 25.691 1.00 29.12 1129 VAL A O 1
ATOM 8893 N N . GLN A 1 1130 ? 22.782 18.504 24.353 1.00 23.39 1130 GLN A N 1
ATOM 8894 C CA . GLN A 1 1130 ? 23.173 19.135 23.089 1.00 23.39 1130 GLN A CA 1
ATOM 8895 C C . GLN A 1 1130 ? 22.318 18.587 21.937 1.00 23.39 1130 GLN A C 1
ATOM 8897 O O . GLN A 1 1130 ? 22.353 17.407 21.596 1.00 23.39 1130 GLN A O 1
ATOM 8902 N N . GLU A 1 1131 ? 21.494 19.471 21.368 1.00 30.78 1131 GLU A N 1
ATOM 8903 C CA . GLU A 1 1131 ? 20.718 19.226 20.155 1.00 30.78 1131 GLU A CA 1
ATOM 8904 C C . GLU A 1 1131 ? 21.657 19.100 18.946 1.00 30.78 1131 GLU A C 1
ATOM 8906 O O . GLU A 1 1131 ? 22.177 20.100 18.456 1.00 30.78 1131 GLU A O 1
ATOM 8911 N N . GLU A 1 1132 ? 21.795 17.894 18.394 1.00 24.47 1132 GLU A N 1
ATOM 8912 C CA . GLU A 1 1132 ? 22.301 17.701 17.033 1.00 24.47 1132 GLU A CA 1
ATOM 8913 C C . GLU A 1 1132 ? 21.274 16.949 16.181 1.00 24.47 1132 GLU A C 1
ATOM 8915 O O . GLU A 1 1132 ? 21.038 15.746 16.310 1.00 24.47 1132 GLU A O 1
ATOM 8920 N N . ARG A 1 1133 ? 20.643 17.694 15.269 1.00 28.39 1133 ARG A N 1
ATOM 8921 C CA . ARG A 1 1133 ? 19.830 17.150 14.180 1.00 28.39 1133 ARG A CA 1
ATOM 8922 C C . ARG A 1 1133 ? 20.751 16.490 13.154 1.00 28.39 1133 ARG A C 1
ATOM 8924 O O . ARG A 1 1133 ? 21.331 17.178 12.319 1.00 28.39 1133 ARG A O 1
ATOM 8931 N N . LYS A 1 1134 ? 20.830 15.159 13.163 1.00 27.19 1134 LYS A N 1
ATOM 8932 C CA . LYS A 1 1134 ? 21.345 14.391 12.018 1.00 27.19 1134 LYS A CA 1
ATOM 8933 C C . LYS A 1 1134 ? 20.273 14.304 10.920 1.00 27.19 1134 LYS A C 1
ATOM 8935 O O . LYS A 1 1134 ? 19.130 13.964 11.232 1.00 27.19 1134 LYS A O 1
ATOM 8940 N N . PRO A 1 1135 ? 20.595 14.608 9.651 1.00 28.38 1135 PRO A N 1
ATOM 8941 C CA . PRO A 1 1135 ? 19.649 14.487 8.553 1.00 28.38 1135 PRO A CA 1
ATOM 8942 C C . PRO A 1 1135 ? 19.498 13.032 8.091 1.00 28.38 1135 PRO A C 1
ATOM 8944 O O . PRO A 1 1135 ? 20.439 12.240 8.076 1.00 28.38 1135 PRO A O 1
ATOM 8947 N N . MET A 1 1136 ? 18.264 12.718 7.714 1.00 31.16 1136 MET A N 1
ATOM 8948 C CA . MET A 1 1136 ? 17.782 11.465 7.144 1.00 31.16 1136 MET A CA 1
ATOM 8949 C C . MET A 1 1136 ? 18.198 11.421 5.656 1.00 31.16 1136 MET A C 1
ATOM 8951 O O . MET A 1 1136 ? 17.814 12.319 4.910 1.00 31.16 1136 MET A O 1
ATOM 8955 N N . PHE A 1 1137 ? 18.968 10.394 5.264 1.00 32.47 1137 PHE A N 1
ATOM 8956 C CA . PHE A 1 1137 ? 19.605 10.105 3.953 1.00 32.47 1137 PHE A CA 1
ATOM 8957 C C . PHE A 1 1137 ? 20.989 10.752 3.667 1.00 32.47 1137 PHE A C 1
ATOM 8959 O O . PHE A 1 1137 ? 21.084 11.973 3.530 1.00 32.47 1137 PHE A O 1
ATOM 8966 N N . PRO A 1 1138 ? 22.066 9.953 3.476 1.00 30.45 1138 PRO A N 1
ATOM 8967 C CA . PRO A 1 1138 ? 23.328 10.436 2.918 1.00 30.45 1138 PRO A CA 1
ATOM 8968 C C . PRO A 1 1138 ? 23.180 10.618 1.400 1.00 30.45 1138 PRO A C 1
ATOM 8970 O O . PRO A 1 1138 ? 22.922 9.654 0.685 1.00 30.45 1138 PRO A O 1
ATOM 8973 N N . GLY A 1 1139 ? 23.309 11.856 0.910 1.00 32.72 1139 GLY A N 1
ATOM 8974 C CA . GLY A 1 1139 ? 23.274 12.161 -0.532 1.00 32.72 1139 GLY A CA 1
ATOM 8975 C C . GLY A 1 1139 ? 22.576 13.461 -0.953 1.00 32.72 1139 GLY A C 1
ATOM 8976 O O . GLY A 1 1139 ? 22.477 13.732 -2.146 1.00 32.72 1139 GLY A O 1
ATOM 8977 N N . LEU A 1 1140 ? 22.098 14.293 -0.022 1.00 29.53 1140 LEU A N 1
ATOM 8978 C CA . LEU A 1 1140 ? 21.501 15.600 -0.333 1.00 29.53 1140 LEU A CA 1
ATOM 8979 C C . LEU A 1 1140 ? 22.444 16.739 0.075 1.00 29.53 1140 LEU A C 1
ATOM 8981 O O . LEU A 1 1140 ? 22.372 17.251 1.190 1.00 29.53 1140 LEU A O 1
ATOM 8985 N N . ALA A 1 1141 ? 23.325 17.144 -0.842 1.00 27.50 1141 ALA A N 1
ATOM 8986 C CA . ALA A 1 1141 ? 24.075 18.389 -0.715 1.00 27.50 1141 ALA A CA 1
ATOM 8987 C C . ALA A 1 1141 ? 23.154 19.588 -1.006 1.00 27.50 1141 ALA A C 1
ATOM 8989 O O . ALA A 1 1141 ? 22.530 19.683 -2.064 1.00 27.50 1141 ALA A O 1
ATOM 8990 N N . VAL A 1 1142 ? 23.075 20.509 -0.046 1.00 28.97 1142 VAL A N 1
ATOM 8991 C CA . VAL A 1 1142 ? 22.479 21.839 -0.205 1.00 28.97 1142 VAL A CA 1
ATOM 8992 C C . VAL A 1 1142 ? 23.507 22.715 -0.919 1.00 28.97 1142 VAL A C 1
ATOM 8994 O O . VAL A 1 1142 ? 24.537 23.043 -0.341 1.00 28.97 1142 VAL A O 1
ATOM 8997 N N . ILE A 1 1143 ? 23.242 23.090 -2.172 1.00 29.31 1143 ILE A N 1
ATOM 8998 C CA . ILE A 1 1143 ? 24.056 24.076 -2.894 1.00 29.31 1143 ILE A CA 1
ATOM 8999 C C . ILE A 1 1143 ? 23.586 25.474 -2.483 1.00 29.31 1143 ILE A C 1
ATOM 9001 O O . ILE A 1 1143 ? 22.526 25.939 -2.910 1.00 29.31 1143 ILE A O 1
ATOM 9005 N N . GLY A 1 1144 ? 24.379 26.117 -1.625 1.00 27.16 1144 GLY A N 1
ATOM 9006 C CA . GLY A 1 1144 ? 24.479 27.570 -1.536 1.00 27.16 1144 GLY A CA 1
ATOM 9007 C C . GLY A 1 1144 ? 25.406 28.073 -2.642 1.00 27.16 1144 GLY A C 1
ATOM 9008 O O . GLY A 1 1144 ? 26.398 27.426 -2.964 1.00 27.16 1144 GLY A O 1
ATOM 9009 N N . ALA A 1 1145 ? 25.025 29.184 -3.263 1.00 26.64 1145 ALA A N 1
ATOM 9010 C CA . ALA A 1 1145 ? 25.785 29.841 -4.313 1.00 26.64 1145 ALA A CA 1
ATOM 9011 C C . ALA A 1 1145 ? 27.055 30.486 -3.748 1.00 26.64 1145 ALA A C 1
ATOM 9013 O O . ALA A 1 1145 ? 26.948 31.254 -2.799 1.00 26.64 1145 ALA A O 1
ATOM 9014 N N . GLU A 1 1146 ? 28.200 30.226 -4.376 1.00 26.27 1146 GLU A N 1
ATOM 9015 C CA . GLU A 1 1146 ? 29.350 31.132 -4.425 1.00 26.27 1146 GLU A CA 1
ATOM 9016 C C . GLU A 1 1146 ? 30.239 30.753 -5.624 1.00 26.27 1146 GLU A C 1
ATOM 9018 O O . GLU A 1 1146 ? 30.444 29.578 -5.930 1.00 26.27 1146 GLU A O 1
ATOM 9023 N N . GLU A 1 1147 ? 30.660 31.779 -6.360 1.00 27.45 1147 GLU A N 1
ATOM 9024 C CA . GLU A 1 1147 ? 31.470 31.741 -7.579 1.00 27.45 1147 GLU A CA 1
ATOM 9025 C C . GLU A 1 1147 ? 32.938 31.413 -7.262 1.00 27.45 1147 GLU A C 1
ATOM 9027 O O . GLU A 1 1147 ? 33.493 31.967 -6.317 1.00 27.45 1147 GLU A O 1
ATOM 9032 N N . SER A 1 1148 ? 33.597 30.594 -8.091 1.00 24.92 1148 SER A N 1
ATOM 9033 C CA . SER A 1 1148 ? 35.053 30.648 -8.304 1.00 24.92 1148 SER A CA 1
ATOM 9034 C C . SER A 1 1148 ? 35.466 29.783 -9.497 1.00 24.92 1148 SER A C 1
ATOM 9036 O O . SER A 1 1148 ? 35.170 28.592 -9.551 1.00 24.92 1148 SER A O 1
ATOM 9038 N N . GLU A 1 1149 ? 36.185 30.405 -10.427 1.00 24.53 1149 GLU A N 1
ATOM 9039 C CA . GLU A 1 1149 ? 36.906 29.809 -11.555 1.00 24.53 1149 GLU A CA 1
ATOM 9040 C C . GLU A 1 1149 ? 38.051 28.883 -11.096 1.00 24.53 1149 GLU A C 1
ATOM 9042 O O . GLU A 1 1149 ? 38.564 29.041 -9.986 1.00 24.53 1149 GLU A O 1
ATOM 9047 N N . GLY A 1 1150 ? 38.504 27.970 -11.968 1.00 25.30 1150 GLY A N 1
ATOM 9048 C CA . GLY A 1 1150 ? 39.763 27.242 -11.763 1.00 25.30 1150 GLY A CA 1
ATOM 9049 C C . GLY A 1 1150 ? 39.937 25.977 -12.606 1.00 25.30 1150 GLY A C 1
ATOM 9050 O O . GLY A 1 1150 ? 39.402 24.926 -12.282 1.00 25.30 1150 GLY A O 1
ATOM 9051 N N . PHE A 1 1151 ? 40.710 26.120 -13.676 1.00 24.00 1151 PHE A N 1
ATOM 9052 C CA . PHE A 1 1151 ? 41.237 25.131 -14.623 1.00 24.00 1151 PHE A CA 1
ATOM 9053 C C . PHE A 1 1151 ? 42.311 24.226 -13.969 1.00 24.00 1151 PHE A C 1
ATOM 9055 O O . PHE A 1 1151 ? 43.086 24.755 -13.181 1.00 24.00 1151 PHE A O 1
ATOM 9062 N N . ASP A 1 1152 ? 42.358 22.915 -14.267 1.00 25.81 1152 ASP A N 1
ATOM 9063 C CA . ASP A 1 1152 ? 43.558 22.180 -14.745 1.00 25.81 1152 ASP A CA 1
ATOM 9064 C C . ASP A 1 1152 ? 43.421 20.637 -14.768 1.00 25.81 1152 ASP A C 1
ATOM 9066 O O . ASP A 1 1152 ? 42.613 20.021 -14.075 1.00 25.81 1152 ASP A O 1
ATOM 9070 N N . THR A 1 1153 ? 44.236 20.064 -15.652 1.00 25.20 1153 THR A N 1
ATOM 9071 C CA . THR A 1 1153 ? 44.313 18.724 -16.261 1.00 25.20 1153 THR A CA 1
ATOM 9072 C C . THR A 1 1153 ? 45.195 17.675 -15.549 1.00 25.20 1153 THR A C 1
ATOM 9074 O O . THR A 1 1153 ? 46.078 18.052 -14.785 1.00 25.20 1153 THR A O 1
ATOM 9077 N N . ALA A 1 1154 ? 45.062 16.409 -16.009 1.00 26.55 1154 ALA A N 1
ATOM 9078 C CA . ALA A 1 1154 ? 46.070 15.312 -16.046 1.00 26.55 1154 ALA A CA 1
ATOM 9079 C C . ALA A 1 1154 ? 46.391 14.604 -14.701 1.00 26.55 1154 ALA A C 1
ATOM 9081 O O . ALA A 1 1154 ? 46.240 15.204 -13.648 1.00 26.55 1154 ALA A O 1
ATOM 9082 N N . GLU A 1 1155 ? 46.846 13.350 -14.580 1.00 26.03 1155 GLU A N 1
ATOM 9083 C CA . GLU A 1 1155 ? 47.106 12.171 -15.429 1.00 26.03 1155 GLU A CA 1
ATOM 9084 C C . GLU A 1 1155 ? 47.424 10.987 -14.467 1.00 26.03 1155 GLU A C 1
ATOM 9086 O O . GLU A 1 1155 ? 47.819 11.219 -13.327 1.00 26.03 1155 GLU A O 1
ATOM 9091 N N . GLU A 1 1156 ? 47.298 9.755 -14.978 1.00 26.44 1156 GLU A N 1
ATOM 9092 C CA . GLU A 1 1156 ? 48.076 8.525 -14.677 1.00 26.44 1156 GLU A CA 1
ATOM 9093 C C . GLU A 1 1156 ? 48.065 7.756 -13.327 1.00 26.44 1156 GLU A C 1
ATOM 9095 O O . GLU A 1 1156 ? 48.368 8.269 -12.254 1.00 26.44 1156 GLU A O 1
ATOM 9100 N N . GLY A 1 1157 ? 47.924 6.423 -13.501 1.00 24.23 1157 GLY A N 1
ATOM 9101 C CA . GLY A 1 1157 ? 48.634 5.340 -12.787 1.00 24.23 1157 GLY A CA 1
ATOM 9102 C C . GLY A 1 1157 ? 47.924 4.767 -11.553 1.00 24.23 1157 GLY A C 1
ATOM 9103 O O . GLY A 1 1157 ? 47.522 5.514 -10.677 1.00 24.23 1157 GLY A O 1
ATOM 9104 N N . GLY A 1 1158 ? 47.740 3.461 -11.346 1.00 23.44 1158 GLY A N 1
ATOM 9105 C CA . GLY A 1 1158 ? 48.226 2.232 -11.978 1.00 23.44 1158 GLY A CA 1
ATOM 9106 C C . GLY A 1 1158 ? 48.093 1.082 -10.953 1.00 23.44 1158 GLY A C 1
ATOM 9107 O O . GLY A 1 1158 ? 48.153 1.362 -9.760 1.00 23.44 1158 GLY A O 1
ATOM 9108 N N . GLU A 1 1159 ? 47.947 -0.163 -11.442 1.00 25.91 1159 GLU A N 1
ATOM 9109 C CA . GLU A 1 1159 ? 48.196 -1.461 -10.752 1.00 25.91 1159 GLU A CA 1
ATOM 9110 C C . GLU A 1 1159 ? 47.289 -1.804 -9.536 1.00 25.91 1159 GLU A C 1
ATOM 9112 O O . GLU A 1 1159 ? 46.938 -0.948 -8.740 1.00 25.91 1159 GLU A O 1
ATOM 9117 N N . GLY A 1 1160 ? 46.823 -3.025 -9.263 1.00 24.55 1160 GLY A N 1
ATOM 9118 C CA . GLY A 1 1160 ? 47.059 -4.390 -9.737 1.00 24.55 1160 GLY A CA 1
ATOM 9119 C C . GLY A 1 1160 ? 46.457 -5.368 -8.692 1.00 24.55 1160 GLY A C 1
ATOM 9120 O O . GLY A 1 1160 ? 46.063 -4.927 -7.616 1.00 24.55 1160 GLY A O 1
ATOM 9121 N N . GLU A 1 1161 ? 46.445 -6.671 -9.009 1.00 29.08 1161 GLU A N 1
ATOM 9122 C CA . GLU A 1 1161 ? 46.018 -7.843 -8.192 1.00 29.08 1161 GLU A CA 1
ATOM 9123 C C . GLU A 1 1161 ? 44.497 -8.142 -8.172 1.00 29.08 1161 GLU A C 1
ATOM 9125 O O . GLU A 1 1161 ? 43.686 -7.299 -7.815 1.00 29.08 1161 GLU A O 1
ATOM 9130 N N . GLY A 1 1162 ? 43.979 -9.317 -8.557 1.00 24.27 1162 GLY A N 1
ATOM 9131 C CA . GLY A 1 1162 ? 44.566 -10.653 -8.727 1.00 24.27 1162 GLY A CA 1
ATOM 9132 C C . GLY A 1 1162 ? 44.062 -11.593 -7.622 1.00 24.27 1162 GLY A C 1
ATOM 9133 O O . GLY A 1 1162 ? 44.488 -11.463 -6.479 1.00 24.27 1162 GLY A O 1
ATOM 9134 N N . GLY A 1 1163 ? 43.160 -12.530 -7.939 1.00 26.64 1163 GLY A N 1
ATOM 9135 C CA . GLY A 1 1163 ? 42.665 -13.522 -6.976 1.00 26.64 1163 GLY A CA 1
ATOM 9136 C C . GLY A 1 1163 ? 41.628 -14.487 -7.558 1.00 26.64 1163 GLY A C 1
ATOM 9137 O O . GLY A 1 1163 ? 40.450 -14.151 -7.645 1.00 26.64 1163 GLY A O 1
ATOM 9138 N N . ASP A 1 1164 ? 42.108 -15.670 -7.938 1.00 25.66 1164 ASP A N 1
ATOM 9139 C CA . ASP A 1 1164 ? 41.418 -16.785 -8.597 1.00 25.66 1164 ASP A CA 1
ATOM 9140 C C . ASP A 1 1164 ? 40.236 -17.397 -7.821 1.00 25.66 1164 ASP A C 1
ATOM 9142 O O . ASP A 1 1164 ? 40.237 -17.492 -6.592 1.00 25.66 1164 ASP A O 1
ATOM 9146 N N . VAL A 1 1165 ? 39.262 -17.912 -8.582 1.00 27.84 1165 VAL A N 1
ATOM 9147 C CA . VAL A 1 1165 ? 38.168 -18.785 -8.130 1.00 27.84 1165 VAL A CA 1
ATOM 9148 C C . VAL A 1 1165 ? 38.384 -20.182 -8.721 1.00 27.84 1165 VAL A C 1
ATOM 9150 O O . VAL A 1 1165 ? 38.467 -20.342 -9.937 1.00 27.84 1165 VAL A O 1
ATOM 9153 N N . GLU A 1 1166 ? 38.456 -21.198 -7.857 1.00 26.17 1166 GLU A N 1
ATOM 9154 C CA . GLU A 1 1166 ? 38.506 -22.616 -8.233 1.00 26.17 1166 GLU A CA 1
ATOM 9155 C C . GLU A 1 1166 ? 37.198 -23.065 -8.912 1.00 26.17 1166 GLU A C 1
ATOM 9157 O O . GLU A 1 1166 ? 36.110 -22.969 -8.338 1.00 26.17 1166 GLU A O 1
ATOM 9162 N N . MET A 1 1167 ? 37.313 -23.614 -10.124 1.00 27.19 1167 MET A N 1
ATOM 9163 C CA . MET A 1 1167 ? 36.252 -24.345 -10.818 1.00 27.19 1167 MET A CA 1
ATOM 9164 C C . MET A 1 1167 ? 36.305 -25.842 -10.487 1.00 27.19 1167 MET A C 1
ATOM 9166 O O . MET A 1 1167 ? 37.343 -26.483 -10.632 1.00 27.19 1167 MET A O 1
ATOM 9170 N N . ALA A 1 1168 ? 35.153 -26.413 -10.123 1.00 27.62 1168 ALA A N 1
ATOM 9171 C CA . ALA A 1 1168 ? 34.926 -27.854 -10.050 1.00 27.62 1168 ALA A CA 1
ATOM 9172 C C . ALA A 1 1168 ? 34.063 -28.313 -11.241 1.00 27.62 1168 ALA A C 1
ATOM 9174 O O . ALA A 1 1168 ? 32.957 -27.813 -11.452 1.00 27.62 1168 ALA A O 1
ATOM 9175 N N . GLU A 1 1169 ? 34.581 -29.270 -12.012 1.00 26.48 1169 GLU A N 1
ATOM 9176 C CA . GLU A 1 1169 ? 33.919 -29.907 -13.154 1.00 26.48 1169 GLU A CA 1
ATOM 9177 C C . GLU A 1 1169 ? 32.868 -30.962 -12.748 1.00 26.48 1169 GLU A C 1
ATOM 9179 O O . GLU A 1 1169 ? 33.114 -31.835 -11.919 1.00 26.48 1169 GLU A O 1
ATOM 9184 N N . ALA A 1 1170 ? 31.718 -30.856 -13.424 1.00 26.77 1170 ALA A N 1
ATOM 9185 C CA . ALA A 1 1170 ? 30.914 -31.875 -14.116 1.00 26.77 1170 ALA A CA 1
ATOM 9186 C C . ALA A 1 1170 ? 30.649 -33.272 -13.507 1.00 26.77 1170 ALA A C 1
ATOM 9188 O O . ALA A 1 1170 ? 31.566 -34.040 -13.241 1.00 26.77 1170 ALA A O 1
ATOM 9189 N N . ALA A 1 1171 ? 29.369 -33.692 -13.558 1.00 26.09 1171 ALA A N 1
ATOM 9190 C CA . ALA A 1 1171 ? 28.969 -34.940 -14.236 1.00 26.09 1171 ALA A CA 1
ATOM 9191 C C . ALA A 1 1171 ? 27.437 -35.144 -14.354 1.00 26.09 1171 ALA A C 1
ATOM 9193 O O . ALA A 1 1171 ? 26.714 -35.045 -13.366 1.00 26.09 1171 ALA A O 1
ATOM 9194 N N . THR A 1 1172 ? 27.025 -35.613 -15.548 1.00 29.27 1172 THR A N 1
ATOM 9195 C CA . THR A 1 1172 ? 25.869 -36.498 -15.883 1.00 29.27 1172 THR A CA 1
ATOM 9196 C C . THR A 1 1172 ? 24.459 -35.892 -15.775 1.00 29.27 1172 THR A C 1
ATOM 9198 O O . THR A 1 1172 ? 24.101 -35.369 -14.735 1.00 29.27 1172 THR A O 1
ATOM 9201 N N . GLY A 1 1173 ? 23.537 -35.926 -16.743 1.00 27.50 1173 GLY A N 1
ATOM 9202 C CA . GLY A 1 1173 ? 23.355 -36.567 -18.057 1.00 27.50 1173 GLY A CA 1
ATOM 9203 C C . GLY A 1 1173 ? 21.821 -36.705 -18.252 1.00 27.50 1173 GLY A C 1
ATOM 9204 O O . GLY A 1 1173 ? 21.179 -37.130 -17.293 1.00 27.50 1173 GLY A O 1
ATOM 9205 N N . PRO A 1 1174 ? 21.180 -36.313 -19.378 1.00 31.17 1174 PRO A N 1
ATOM 9206 C CA . PRO A 1 1174 ? 19.715 -36.312 -19.458 1.00 31.17 1174 PRO A CA 1
ATOM 9207 C C . PRO A 1 1174 ? 19.144 -37.588 -20.099 1.00 31.17 1174 PRO A C 1
ATOM 9209 O O . PRO A 1 1174 ? 19.605 -38.047 -21.144 1.00 31.17 1174 PRO A O 1
ATOM 9212 N N . GLU A 1 1175 ? 18.109 -38.137 -19.458 1.00 28.42 1175 GLU A N 1
ATOM 9213 C CA . GLU A 1 1175 ? 17.253 -39.217 -19.959 1.00 28.42 1175 GLU A CA 1
ATOM 9214 C C . GLU A 1 1175 ? 16.255 -38.685 -21.000 1.00 28.42 1175 GLU A C 1
ATOM 9216 O O . GLU A 1 1175 ? 15.639 -37.633 -20.824 1.00 28.42 1175 GLU A O 1
ATOM 9221 N N . MET A 1 1176 ? 16.098 -39.441 -22.086 1.00 28.59 1176 MET A N 1
ATOM 9222 C CA . MET A 1 1176 ? 15.181 -39.166 -23.190 1.00 28.59 1176 MET A CA 1
ATOM 9223 C C . MET A 1 1176 ? 13.735 -39.532 -22.835 1.00 28.59 1176 MET A C 1
ATOM 9225 O O . MET A 1 1176 ? 13.486 -40.619 -22.316 1.00 28.59 1176 MET A O 1
ATOM 9229 N N . LEU A 1 1177 ? 12.775 -38.684 -23.215 1.00 30.22 1177 LEU A N 1
ATOM 9230 C CA . LEU A 1 1177 ? 11.350 -39.022 -23.256 1.00 30.22 1177 LEU A CA 1
ATOM 9231 C C . LEU A 1 1177 ? 10.776 -38.711 -24.644 1.00 30.22 1177 LEU A C 1
ATOM 9233 O O . LEU A 1 1177 ? 10.908 -37.601 -25.156 1.00 30.22 1177 LEU A O 1
ATOM 9237 N N . GLU A 1 1178 ? 10.169 -39.737 -25.241 1.00 29.09 1178 GLU A N 1
ATOM 9238 C CA . GLU A 1 1178 ? 9.492 -39.739 -26.540 1.00 29.09 1178 GLU A CA 1
ATOM 9239 C C . GLU A 1 1178 ? 8.211 -38.874 -26.554 1.00 29.09 1178 GLU A C 1
ATOM 9241 O O . GLU A 1 1178 ? 7.548 -38.737 -25.520 1.00 29.09 1178 GLU A O 1
ATOM 9246 N N . PRO A 1 1179 ? 7.802 -38.337 -27.721 1.00 30.58 1179 PRO A N 1
ATOM 9247 C CA . PRO A 1 1179 ? 6.564 -37.580 -27.866 1.00 30.58 1179 PRO A CA 1
ATOM 9248 C C . PRO A 1 1179 ? 5.363 -38.498 -28.152 1.00 30.58 1179 PRO A C 1
ATOM 9250 O O . PRO A 1 1179 ? 5.406 -39.363 -29.024 1.00 30.58 1179 PRO A O 1
ATOM 9253 N N . VAL A 1 1180 ? 4.256 -38.264 -27.442 1.00 30.70 1180 VAL A N 1
ATOM 9254 C CA . VAL A 1 1180 ? 2.947 -38.882 -27.705 1.00 30.70 1180 VAL A CA 1
ATOM 9255 C C . VAL A 1 1180 ? 2.128 -37.965 -28.615 1.00 30.70 1180 VAL A C 1
ATOM 9257 O O . VAL A 1 1180 ? 1.904 -36.798 -28.302 1.00 30.70 1180 VAL A O 1
ATOM 9260 N N . GLU A 1 1181 ? 1.675 -38.530 -29.733 1.00 28.22 1181 GLU A N 1
ATOM 9261 C CA . GLU A 1 1181 ? 0.793 -37.936 -30.741 1.00 28.22 1181 GLU A CA 1
ATOM 9262 C C . GLU A 1 1181 ? -0.528 -37.410 -30.145 1.00 28.22 1181 GLU A C 1
ATOM 9264 O O . GLU A 1 1181 ? -1.264 -38.139 -29.473 1.00 28.22 1181 GLU A O 1
ATOM 9269 N N . ALA A 1 1182 ? -0.880 -36.160 -30.460 1.00 30.11 1182 ALA A N 1
ATOM 9270 C CA . ALA A 1 1182 ? -2.200 -35.594 -30.201 1.00 30.11 1182 ALA A CA 1
ATOM 9271 C C . ALA A 1 1182 ? -3.067 -35.686 -31.467 1.00 30.11 1182 ALA A C 1
ATOM 9273 O O . ALA A 1 1182 ? -2.743 -35.119 -32.507 1.00 30.11 1182 ALA A O 1
ATOM 9274 N N . LYS A 1 1183 ? -4.182 -36.416 -31.358 1.00 29.67 1183 LYS A N 1
ATOM 9275 C CA . LYS A 1 1183 ? -5.252 -36.481 -32.359 1.00 29.67 1183 LYS A CA 1
ATOM 9276 C C . LYS A 1 1183 ? -6.132 -35.237 -32.289 1.00 29.67 1183 LYS A C 1
ATOM 9278 O O . LYS A 1 1183 ? -6.672 -34.924 -31.229 1.00 29.67 1183 LYS A O 1
ATOM 9283 N N . GLU A 1 1184 ? -6.339 -34.617 -33.444 1.00 29.11 1184 GLU A N 1
ATOM 9284 C CA . GLU A 1 1184 ? -7.407 -33.655 -33.706 1.00 29.11 1184 GLU A CA 1
ATOM 9285 C C . GLU A 1 1184 ? -8.787 -34.309 -33.541 1.00 29.11 1184 GLU A C 1
ATOM 9287 O O . GLU A 1 1184 ? -9.029 -35.439 -33.978 1.00 29.11 1184 GLU A O 1
ATOM 9292 N N . GLY A 1 1185 ? -9.698 -33.582 -32.899 1.00 28.97 1185 GLY A N 1
ATOM 9293 C CA . GLY A 1 1185 ? -11.091 -33.962 -32.723 1.00 28.97 1185 GLY A CA 1
ATOM 9294 C C . GLY A 1 1185 ? -11.979 -32.727 -32.786 1.00 28.97 1185 GLY A C 1
ATOM 9295 O O . GLY A 1 1185 ? -12.083 -31.982 -31.816 1.00 28.97 1185 GLY A O 1
ATOM 9296 N N . ASP A 1 1186 ? -12.609 -32.551 -33.943 1.00 31.06 1186 ASP A N 1
ATOM 9297 C CA . ASP A 1 1186 ? -13.738 -31.662 -34.211 1.00 31.06 1186 ASP A CA 1
ATOM 9298 C C . ASP A 1 1186 ? -14.886 -31.865 -33.206 1.00 31.06 1186 ASP A C 1
ATOM 9300 O O . ASP A 1 1186 ? -15.318 -33.000 -32.984 1.00 31.06 1186 ASP A O 1
ATOM 9304 N N . ALA A 1 1187 ? -15.463 -30.774 -32.687 1.00 30.53 1187 ALA A N 1
ATOM 9305 C CA . ALA A 1 1187 ? -16.866 -30.748 -32.261 1.00 30.53 1187 ALA A CA 1
ATOM 9306 C C . ALA A 1 1187 ? -17.436 -29.321 -32.150 1.00 30.53 1187 ALA A C 1
ATOM 9308 O O . ALA A 1 1187 ? -17.012 -28.491 -31.349 1.00 30.53 1187 ALA A O 1
ATOM 9309 N N . GLN A 1 1188 ? -18.475 -29.101 -32.948 1.00 30.38 1188 GLN A N 1
ATOM 9310 C CA . GLN A 1 1188 ? -19.397 -27.970 -32.989 1.00 30.38 1188 GLN A CA 1
ATOM 9311 C C . GLN A 1 1188 ? -20.353 -27.875 -31.773 1.00 30.38 1188 GLN A C 1
ATOM 9313 O O . GLN A 1 1188 ? -20.875 -28.883 -31.311 1.00 30.38 1188 GLN A O 1
ATOM 9318 N N . VAL A 1 1189 ? -20.708 -26.621 -31.442 1.00 33.47 1189 VAL A N 1
ATOM 9319 C CA . VAL A 1 1189 ? -22.049 -26.091 -31.067 1.00 33.47 1189 VAL A CA 1
ATOM 9320 C C . VAL A 1 1189 ? -22.686 -26.478 -29.714 1.00 33.47 1189 VAL A C 1
ATOM 9322 O O . VAL A 1 1189 ? -23.085 -27.616 -29.493 1.00 33.47 1189 VAL A O 1
ATOM 9325 N N . GLY A 1 1190 ? -23.019 -25.439 -28.925 1.00 35.34 1190 GLY A N 1
ATOM 9326 C CA . GLY A 1 1190 ? -24.360 -25.300 -28.328 1.00 35.34 1190 GLY A CA 1
ATOM 9327 C C . GLY A 1 1190 ? -24.460 -24.916 -26.844 1.00 35.34 1190 GLY A C 1
ATOM 9328 O O . GLY A 1 1190 ? -24.594 -25.814 -26.018 1.00 35.34 1190 GLY A O 1
ATOM 9329 N N . ALA A 1 1191 ? -24.495 -23.607 -26.544 1.00 31.80 1191 ALA A N 1
ATOM 9330 C CA . ALA A 1 1191 ? -25.369 -22.899 -25.577 1.00 31.80 1191 ALA A CA 1
ATOM 9331 C C . ALA A 1 1191 ? -24.792 -21.522 -25.219 1.00 31.80 1191 ALA A C 1
ATOM 9333 O O . ALA A 1 1191 ? -23.631 -21.480 -24.755 1.00 31.80 1191 ALA A O 1
#